Protein AF-A0A564Q7N0-F1 (afdb_monomer_lite)

Structure (mmCIF, N/CA/C/O backbone):
data_AF-A0A564Q7N0-F1
#
_entry.id   AF-A0A564Q7N0-F1
#
loop_
_atom_site.group_PDB
_atom_site.id
_atom_site.type_symbol
_atom_site.label_atom_id
_atom_site.label_alt_id
_atom_site.label_comp_id
_atom_site.label_asym_id
_atom_site.label_entity_id
_atom_site.label_seq_id
_atom_site.pdbx_PDB_ins_code
_atom_site.Cartn_x
_atom_site.Cartn_y
_atom_site.Cartn_z
_atom_site.occupancy
_atom_site.B_iso_or_equiv
_atom_site.auth_seq_id
_atom_site.auth_comp_id
_atom_site.auth_asym_id
_atom_site.auth_atom_id
_atom_site.pdbx_PDB_model_num
ATOM 1 N N . MET A 1 1 ? -62.537 -23.694 160.695 1.00 37.16 1 MET A N 1
ATOM 2 C CA . MET A 1 1 ? -63.587 -24.692 160.371 1.00 37.16 1 MET A CA 1
ATOM 3 C C . MET A 1 1 ? -64.882 -24.302 161.076 1.00 37.16 1 MET A C 1
ATOM 5 O O . MET A 1 1 ? -64.757 -23.763 162.168 1.00 37.16 1 MET A O 1
ATOM 9 N N . PRO A 1 2 ? -66.076 -24.671 160.573 1.00 49.66 2 PRO A N 1
ATOM 10 C CA . PRO A 1 2 ? -66.464 -24.809 159.160 1.00 49.66 2 PRO A CA 1
ATOM 11 C C . PRO A 1 2 ? -67.875 -24.197 158.871 1.00 49.66 2 PRO A C 1
ATOM 13 O O . PRO A 1 2 ? -68.420 -23.460 159.681 1.00 49.66 2 PRO A O 1
ATOM 16 N N . TRP A 1 3 ? -68.486 -24.566 157.734 1.00 42.50 3 TRP A N 1
ATOM 17 C CA . TRP A 1 3 ? -69.950 -24.626 157.490 1.00 42.50 3 TRP A CA 1
ATOM 18 C C . TRP A 1 3 ? -70.755 -23.428 156.921 1.00 42.50 3 TRP A C 1
ATOM 20 O O . TRP A 1 3 ? -71.913 -23.640 156.584 1.00 42.50 3 TRP A O 1
ATOM 30 N N . ILE A 1 4 ? -70.197 -22.240 156.642 1.00 36.97 4 ILE A N 1
ATOM 31 C CA . ILE A 1 4 ? -70.925 -21.210 155.833 1.00 36.97 4 ILE A CA 1
ATOM 32 C C . ILE A 1 4 ? -70.387 -21.074 154.385 1.00 36.97 4 ILE A C 1
ATOM 34 O O . ILE A 1 4 ? -70.948 -20.373 153.551 1.00 36.97 4 ILE A O 1
ATOM 38 N N . VAL A 1 5 ? -69.407 -21.898 153.996 1.00 42.66 5 VAL A N 1
ATOM 39 C CA . VAL A 1 5 ? -68.905 -22.017 152.603 1.00 42.66 5 VAL A CA 1
ATOM 40 C C . VAL A 1 5 ? -69.694 -23.079 151.805 1.00 42.66 5 VAL A C 1
ATOM 42 O O . VAL A 1 5 ? -69.131 -23.886 151.074 1.00 42.66 5 VAL A O 1
ATOM 45 N N . LYS A 1 6 ? -71.019 -23.153 152.007 1.00 42.88 6 LYS A N 1
ATOM 46 C CA . LYS A 1 6 ? -71.909 -24.114 151.315 1.00 42.88 6 LYS A CA 1
ATOM 47 C C . LYS A 1 6 ? -73.288 -23.553 150.923 1.00 42.88 6 LYS A C 1
ATOM 49 O O . LYS A 1 6 ? -74.203 -24.321 150.645 1.00 42.88 6 LYS A O 1
ATOM 54 N N . ARG A 1 7 ? -73.436 -22.219 150.874 1.00 37.56 7 ARG A N 1
ATOM 55 C CA . ARG A 1 7 ? -74.670 -21.526 150.433 1.00 37.56 7 ARG A CA 1
ATOM 56 C C . ARG A 1 7 ? -74.443 -20.463 149.338 1.00 37.56 7 ARG A C 1
ATOM 58 O O . ARG A 1 7 ? -75.334 -19.685 149.043 1.00 37.56 7 ARG A O 1
ATOM 65 N N . THR A 1 8 ? -73.269 -20.443 148.712 1.00 43.56 8 THR A N 1
ATOM 66 C CA . THR A 1 8 ? -72.880 -19.494 147.646 1.00 43.56 8 THR A CA 1
ATOM 67 C C . THR A 1 8 ? -72.688 -20.181 146.287 1.00 43.56 8 THR A C 1
ATOM 69 O O . THR A 1 8 ? -71.906 -19.727 145.461 1.00 43.56 8 THR A O 1
ATOM 72 N N . LEU A 1 9 ? -73.361 -21.318 146.067 1.00 44.38 9 LEU A N 1
ATOM 73 C CA . LEU A 1 9 ? -73.060 -22.230 144.955 1.00 44.38 9 LEU A CA 1
ATOM 74 C C . LEU A 1 9 ? -74.311 -22.962 144.418 1.00 44.38 9 LEU A C 1
ATOM 76 O O . LEU A 1 9 ? -74.267 -24.162 144.168 1.00 44.38 9 LEU A O 1
ATOM 80 N N . ARG A 1 10 ? -75.460 -22.265 144.314 1.00 42.12 10 ARG A N 1
ATOM 81 C CA . ARG A 1 10 ? -76.669 -22.827 143.666 1.00 42.12 10 ARG A CA 1
ATOM 82 C C . ARG A 1 10 ? -77.698 -21.838 143.088 1.00 42.12 10 ARG A C 1
ATOM 84 O O . ARG A 1 10 ? -78.857 -22.198 142.921 1.00 42.12 10 ARG A O 1
ATOM 91 N N . GLU A 1 11 ? -77.282 -20.614 142.761 1.00 39.53 11 GLU A N 1
ATOM 92 C CA . GLU A 1 11 ? -78.126 -19.610 142.071 1.00 39.53 11 GLU A CA 1
ATOM 93 C C . GLU A 1 11 ? -77.444 -19.014 140.818 1.00 39.53 11 GLU A C 1
ATOM 95 O O . GLU A 1 11 ? -77.875 -17.992 140.299 1.00 39.53 11 GLU A O 1
ATOM 100 N N . TRP A 1 12 ? -76.376 -19.651 140.311 1.00 37.88 12 TRP A N 1
ATOM 101 C CA . TRP A 1 12 ? -75.588 -19.164 139.160 1.00 37.88 12 TRP A CA 1
ATOM 102 C C . TRP A 1 12 ? -75.520 -20.124 137.956 1.00 37.88 12 TRP A C 1
ATOM 104 O O . TRP A 1 12 ? -75.060 -19.734 136.886 1.00 37.88 12 TRP A O 1
ATOM 114 N N . GLU A 1 13 ? -76.036 -21.349 138.080 1.00 39.03 13 GLU A N 1
ATOM 115 C CA . GLU A 1 13 ? -75.961 -22.388 137.035 1.00 39.03 13 GLU A CA 1
ATOM 116 C C . GLU A 1 13 ? -76.995 -22.218 135.898 1.00 39.03 13 GLU A C 1
ATOM 118 O O . GLU A 1 13 ? -77.063 -23.058 135.013 1.00 39.03 13 GLU A O 1
ATOM 123 N N . ASN A 1 14 ? -77.801 -21.145 135.889 1.00 43.97 14 ASN A N 1
ATOM 124 C CA . ASN A 1 14 ? -78.934 -20.985 134.955 1.00 43.97 14 ASN A CA 1
ATOM 125 C C . ASN A 1 14 ? -78.907 -19.683 134.119 1.00 43.97 14 ASN A C 1
ATOM 127 O O . ASN A 1 14 ? -79.913 -19.287 133.535 1.00 43.97 14 ASN A O 1
ATOM 131 N N . ILE A 1 15 ? -77.763 -18.982 134.084 1.00 42.00 15 ILE A N 1
ATOM 132 C CA . ILE A 1 15 ? -77.572 -17.733 133.310 1.00 42.00 15 ILE A CA 1
ATOM 133 C C . ILE A 1 15 ? -76.374 -17.815 132.337 1.00 42.00 15 ILE A C 1
ATOM 135 O O . ILE A 1 15 ? -76.299 -17.030 131.393 1.00 42.00 15 ILE A O 1
ATOM 139 N N . ILE A 1 16 ? -75.467 -18.786 132.503 1.00 42.41 16 ILE A N 1
ATOM 140 C CA . ILE A 1 16 ? -74.238 -18.890 131.694 1.00 42.41 16 ILE A CA 1
ATOM 141 C C . ILE A 1 16 ? -74.468 -19.603 130.347 1.00 42.41 16 ILE A C 1
ATOM 143 O O . ILE A 1 16 ? -73.987 -19.114 129.325 1.00 42.41 16 ILE A O 1
ATOM 147 N N . GLU A 1 17 ? -75.256 -20.685 130.290 1.00 43.44 17 GLU A N 1
ATOM 148 C CA . GLU A 1 17 ? -75.508 -21.399 129.021 1.00 43.44 17 GLU A CA 1
ATOM 149 C C . GLU A 1 17 ? -76.250 -20.533 127.989 1.00 43.44 17 GLU A C 1
ATOM 151 O O . GLU A 1 17 ? -75.927 -20.550 126.802 1.00 43.44 17 GLU A O 1
ATOM 156 N N . ARG A 1 18 ? -77.185 -19.682 128.435 1.00 39.81 18 ARG A N 1
ATOM 157 C CA . ARG A 1 18 ? -78.009 -18.848 127.542 1.00 39.81 18 ARG A CA 1
ATOM 158 C C . ARG A 1 18 ? -77.307 -17.584 127.018 1.00 39.81 18 ARG A C 1
ATOM 160 O O . ARG A 1 18 ? -77.958 -16.761 126.389 1.00 39.81 18 ARG A O 1
ATOM 167 N N . LYS A 1 19 ? -76.000 -17.406 127.265 1.00 41.38 19 LYS A N 1
ATOM 168 C CA . LYS A 1 19 ? -75.215 -16.267 126.739 1.00 41.38 19 LYS A CA 1
ATOM 169 C C . LYS A 1 19 ? -73.922 -16.620 125.999 1.00 41.38 19 LYS A C 1
ATOM 171 O O . LYS A 1 19 ? -73.294 -15.711 125.459 1.00 41.38 19 LYS A O 1
ATOM 176 N N . LYS A 1 20 ? -73.548 -17.904 125.899 1.00 39.16 20 LYS A N 1
ATOM 177 C CA . LYS A 1 20 ? -72.475 -18.346 124.983 1.00 39.16 20 LYS A CA 1
ATOM 178 C C . LYS A 1 20 ? -72.954 -18.621 123.550 1.00 39.16 20 LYS A C 1
ATOM 180 O O . LYS A 1 20 ? -72.150 -18.519 122.631 1.00 39.16 20 LYS A O 1
ATOM 185 N N . ALA A 1 21 ? -74.243 -18.900 123.340 1.00 38.94 21 ALA A N 1
ATOM 186 C CA . ALA A 1 21 ? -74.777 -19.247 122.018 1.00 38.94 21 ALA A CA 1
ATOM 187 C C . ALA A 1 21 ? -74.794 -18.073 121.012 1.00 38.94 21 ALA A C 1
ATOM 189 O O . ALA A 1 21 ? -74.410 -18.251 119.861 1.00 38.94 21 ALA A O 1
ATOM 190 N N . GLU A 1 22 ? -75.203 -16.871 121.432 1.00 39.16 22 GLU A N 1
ATOM 191 C CA . GLU A 1 22 ? -75.408 -15.740 120.505 1.00 39.16 22 GLU A CA 1
ATOM 192 C C . GLU A 1 22 ? -74.087 -15.091 120.052 1.00 39.16 22 GLU A C 1
ATOM 194 O O . GLU A 1 22 ? -73.931 -14.768 118.878 1.00 39.16 22 GLU A O 1
ATOM 199 N N . LYS A 1 23 ? -73.084 -14.979 120.938 1.00 40.12 23 LYS A N 1
ATOM 200 C CA . LYS A 1 23 ? -71.785 -14.366 120.591 1.00 40.12 23 LYS A CA 1
ATOM 201 C C . LYS A 1 23 ? -70.868 -15.229 119.717 1.00 40.12 23 LYS A C 1
ATOM 203 O O . LYS A 1 23 ? -69.949 -14.686 119.112 1.00 40.12 23 LYS A O 1
ATOM 208 N N . GLY A 1 24 ? -71.093 -16.542 119.646 1.00 40.03 24 GLY A N 1
ATOM 209 C CA . GLY A 1 24 ? -70.299 -17.429 118.789 1.00 40.03 24 GLY A CA 1
ATOM 210 C C . GLY A 1 24 ? -70.611 -17.251 117.300 1.00 40.03 24 GLY A C 1
ATOM 211 O O . GLY A 1 24 ? -69.699 -17.217 116.479 1.00 40.03 24 GLY A O 1
ATOM 212 N N . ALA A 1 25 ? -71.892 -17.091 116.953 1.00 38.62 25 ALA A N 1
ATOM 213 C CA . ALA A 1 25 ? -72.339 -16.987 115.563 1.00 38.62 25 ALA A CA 1
ATOM 214 C C . ALA A 1 25 ? -71.876 -15.688 114.879 1.00 38.62 25 ALA A C 1
ATOM 216 O O . ALA A 1 25 ? -71.503 -15.700 113.707 1.00 38.62 25 ALA A O 1
ATOM 217 N N . GLU A 1 26 ? -71.871 -14.579 115.619 1.00 38.53 26 GLU A N 1
ATOM 218 C CA . GLU A 1 26 ? -71.540 -13.249 115.098 1.00 38.53 26 GLU A CA 1
ATOM 219 C C . GLU A 1 26 ? -70.040 -13.133 114.763 1.00 38.53 26 GLU A C 1
ATOM 221 O O . GLU A 1 26 ? -69.679 -12.754 113.648 1.00 38.53 26 GLU A O 1
ATOM 226 N N . ALA A 1 27 ? -69.165 -13.595 115.666 1.00 35.25 27 ALA A N 1
ATOM 227 C CA . ALA A 1 27 ? -67.715 -13.611 115.452 1.00 35.25 27 ALA A CA 1
ATOM 228 C C . ALA A 1 27 ? -67.271 -14.599 114.354 1.00 35.25 27 ALA A C 1
ATOM 230 O O . ALA A 1 27 ? -66.349 -14.301 113.594 1.00 35.25 27 ALA A O 1
ATOM 231 N N . LEU A 1 28 ? -67.925 -15.764 114.229 1.00 37.25 28 LEU A N 1
ATOM 232 C CA . LEU A 1 28 ? -67.597 -16.726 113.168 1.00 37.25 28 LEU A CA 1
ATOM 233 C C . LEU A 1 28 ? -67.961 -16.176 111.778 1.00 37.25 28 LEU A C 1
ATOM 235 O O . LEU A 1 28 ? -67.218 -16.382 110.818 1.00 37.25 28 LEU A O 1
ATOM 239 N N . LYS A 1 29 ? -69.075 -15.435 111.682 1.00 39.44 29 LYS A N 1
ATOM 240 C CA . LYS A 1 29 ? -69.479 -14.730 110.461 1.00 39.44 29 LYS A CA 1
ATOM 241 C C . LYS A 1 29 ? -68.478 -13.627 110.103 1.00 39.44 29 LYS A C 1
ATOM 243 O O . LYS A 1 29 ? -68.009 -13.577 108.970 1.00 39.44 29 LYS A O 1
ATOM 248 N N . GLU A 1 30 ? -68.094 -12.797 111.072 1.00 37.88 30 GLU A N 1
ATOM 249 C CA . GLU A 1 30 ? -67.117 -11.715 110.884 1.00 37.88 30 GLU A CA 1
ATOM 250 C C . GLU A 1 30 ? -65.728 -12.239 110.455 1.00 37.88 30 GLU A C 1
ATOM 252 O O . GLU A 1 30 ? -65.057 -11.619 109.624 1.00 37.88 30 GLU A O 1
ATOM 257 N N . TYR A 1 31 ? -65.318 -13.414 110.946 1.00 39.97 31 TYR A N 1
ATOM 258 C CA . TYR A 1 31 ? -64.087 -14.096 110.529 1.00 39.97 31 TYR A CA 1
ATOM 259 C C . TYR A 1 31 ? -64.174 -14.663 109.100 1.00 39.97 31 TYR A C 1
ATOM 261 O O . TYR A 1 31 ? -63.289 -14.400 108.282 1.00 39.97 31 TYR A O 1
ATOM 269 N N . ALA A 1 32 ? -65.257 -15.375 108.762 1.00 40.66 32 ALA A N 1
ATOM 270 C CA . ALA A 1 32 ? -65.470 -15.926 107.420 1.00 40.66 32 ALA A CA 1
ATOM 271 C C . ALA A 1 32 ? -65.580 -14.825 106.346 1.00 40.66 32 ALA A C 1
ATOM 273 O O . ALA A 1 32 ? -64.974 -14.930 105.277 1.00 40.66 32 ALA A O 1
ATOM 274 N N . GLU A 1 33 ? -66.279 -13.727 106.653 1.00 48.81 33 GLU A N 1
ATOM 275 C CA . GLU A 1 33 ? -66.329 -12.549 105.786 1.00 48.81 33 GLU A CA 1
ATOM 276 C C . GLU A 1 33 ? -64.933 -11.934 105.578 1.00 48.81 33 GLU A C 1
ATOM 278 O O . GLU A 1 33 ? -64.603 -11.548 104.457 1.00 48.81 33 GLU A O 1
ATOM 283 N N . ASN A 1 34 ? -64.089 -11.853 106.617 1.00 48.84 34 ASN A N 1
ATOM 284 C CA . ASN A 1 34 ? -62.727 -11.318 106.488 1.00 48.84 34 ASN A CA 1
ATOM 285 C C . ASN A 1 34 ? -61.812 -12.198 105.622 1.00 48.84 34 ASN A C 1
ATOM 287 O O . ASN A 1 34 ? -61.042 -11.649 104.831 1.00 48.84 34 ASN A O 1
ATOM 291 N N . LEU A 1 35 ? -61.906 -13.528 105.737 1.00 48.47 35 LEU A N 1
ATOM 292 C CA . LEU A 1 35 ? -61.133 -14.467 104.914 1.00 48.47 35 LEU A CA 1
ATOM 293 C C . LEU A 1 35 ? -61.423 -14.280 103.419 1.00 48.47 35 LEU A C 1
ATOM 295 O O . LEU A 1 35 ? -60.493 -14.105 102.632 1.00 48.47 35 LEU A O 1
ATOM 299 N N . ILE A 1 36 ? -62.703 -14.228 103.030 1.00 54.88 36 ILE A N 1
ATOM 300 C CA . ILE A 1 36 ? -63.090 -14.012 101.626 1.00 54.88 36 ILE A CA 1
ATOM 301 C C . ILE A 1 36 ? -62.667 -12.610 101.163 1.00 54.88 36 ILE A C 1
ATOM 303 O O . ILE A 1 36 ? -62.010 -12.482 100.128 1.00 54.88 36 ILE A O 1
ATOM 307 N N . LYS A 1 37 ? -62.966 -11.561 101.950 1.00 55.75 37 LYS A N 1
ATOM 308 C CA . LYS A 1 37 ? -62.652 -10.156 101.615 1.00 55.75 37 LYS A CA 1
ATOM 309 C C . LYS A 1 37 ? -61.156 -9.897 101.391 1.00 55.75 37 LYS A C 1
ATOM 311 O O . LYS A 1 37 ? -60.829 -8.991 100.625 1.00 55.75 37 LYS A O 1
ATOM 316 N N . ARG A 1 38 ? -60.259 -10.659 102.034 1.00 53.00 38 ARG A N 1
ATOM 317 C CA . ARG A 1 38 ? -58.795 -10.457 101.995 1.00 53.00 38 ARG A CA 1
ATOM 318 C C . ARG A 1 38 ? -58.004 -11.470 101.158 1.00 53.00 38 ARG A C 1
ATOM 320 O O . ARG A 1 38 ? -56.784 -11.331 101.091 1.00 53.00 38 ARG A O 1
ATOM 327 N N . ALA A 1 39 ? -58.645 -12.457 100.530 1.00 62.03 39 ALA A N 1
ATOM 328 C CA . ALA A 1 39 ? -57.939 -13.427 99.688 1.00 62.03 39 ALA A CA 1
ATOM 329 C C . ALA A 1 39 ? -57.162 -12.723 98.544 1.00 62.03 39 ALA A C 1
ATOM 331 O O . ALA A 1 39 ? -57.691 -11.775 97.958 1.00 62.03 39 ALA A O 1
ATOM 332 N N . PRO A 1 40 ? -55.926 -13.153 98.210 1.00 56.81 40 PRO A N 1
ATOM 333 C CA . PRO A 1 40 ? -55.110 -12.501 97.180 1.00 56.81 40 PRO A CA 1
ATOM 334 C C . PRO A 1 40 ? -55.604 -12.796 95.758 1.00 56.81 40 PRO A C 1
ATOM 336 O O . PRO A 1 40 ? -55.409 -11.977 94.864 1.00 56.81 40 PRO A O 1
ATOM 339 N N . THR A 1 41 ? -56.264 -13.937 95.551 1.00 65.56 41 THR A N 1
ATOM 340 C CA . THR A 1 41 ? -56.962 -14.266 94.305 1.00 65.56 41 THR A CA 1
ATOM 341 C C . THR A 1 41 ? -58.226 -13.408 94.177 1.00 65.56 41 THR A C 1
ATOM 343 O O . THR A 1 41 ? -58.984 -13.311 95.147 1.00 65.56 41 THR A O 1
ATOM 346 N N . PRO A 1 42 ? -58.506 -12.817 93.005 1.00 77.88 42 PRO A N 1
ATOM 347 C CA . PRO A 1 42 ? -59.799 -12.219 92.681 1.00 77.88 42 PRO A CA 1
ATOM 348 C C . PRO A 1 42 ? -60.959 -13.208 92.862 1.00 77.88 42 PRO A C 1
ATOM 350 O O . PRO A 1 42 ? -60.999 -14.241 92.195 1.00 77.88 42 PRO A O 1
ATOM 353 N N . ILE A 1 43 ? -61.906 -12.889 93.752 1.00 78.44 43 ILE A N 1
ATOM 354 C CA . ILE A 1 43 ? -63.107 -13.694 94.037 1.00 78.44 43 ILE A CA 1
ATOM 355 C C . ILE A 1 43 ? -64.366 -12.833 93.886 1.00 78.44 43 ILE A C 1
ATOM 357 O O . ILE A 1 43 ? -64.444 -11.705 94.376 1.00 78.44 43 ILE A O 1
ATOM 361 N N . THR A 1 44 ? -65.380 -13.405 93.244 1.00 77.50 44 THR A N 1
ATOM 362 C CA . THR A 1 44 ? -66.754 -12.906 93.136 1.00 77.50 44 THR A CA 1
ATOM 363 C C . THR A 1 44 ? -67.724 -13.992 93.617 1.00 77.50 44 THR A C 1
ATOM 365 O O . THR A 1 44 ? -67.520 -15.172 93.339 1.00 77.50 44 THR A O 1
ATOM 368 N N . LEU A 1 45 ? -68.802 -13.596 94.292 1.00 74.38 45 LEU A N 1
ATOM 369 C CA . LEU A 1 45 ? -70.003 -14.407 94.497 1.00 74.38 45 LEU A CA 1
ATOM 370 C C . LEU A 1 45 ? -71.099 -13.943 93.527 1.00 74.38 45 LEU A C 1
ATOM 372 O O . LEU A 1 45 ? -71.287 -12.745 93.309 1.00 74.38 45 LEU A O 1
ATOM 376 N N . LEU A 1 46 ? -71.801 -14.904 92.934 1.00 78.00 46 LEU A N 1
ATOM 377 C CA . LEU A 1 46 ? -72.906 -14.729 91.994 1.00 78.00 46 LEU A CA 1
ATOM 378 C C . LEU A 1 46 ? -74.111 -15.559 92.467 1.00 78.00 46 LEU A C 1
ATOM 380 O O . LEU A 1 46 ? -73.913 -16.635 93.031 1.00 78.00 46 LEU A O 1
ATOM 384 N N . THR A 1 47 ? -75.340 -15.145 92.162 1.00 77.88 47 THR A N 1
ATOM 385 C CA . THR A 1 47 ? -76.518 -16.031 92.260 1.00 77.88 47 THR A CA 1
ATOM 386 C C . THR A 1 47 ? -76.420 -17.195 91.245 1.00 77.88 47 THR A C 1
ATOM 388 O O . THR A 1 47 ? -75.561 -17.157 90.352 1.00 77.88 47 THR A O 1
ATOM 391 N N . PRO A 1 48 ? -77.288 -18.229 91.308 1.00 72.38 48 PRO A N 1
ATOM 392 C CA . PRO A 1 48 ? -77.329 -19.302 90.302 1.00 72.38 48 PRO A CA 1
ATOM 393 C C . PRO A 1 48 ? -77.547 -18.808 88.857 1.00 72.38 48 PRO A C 1
ATOM 395 O O . PRO A 1 48 ? -77.147 -19.477 87.908 1.00 72.38 48 PRO A O 1
ATOM 398 N N . GLU A 1 49 ? -78.139 -17.627 88.684 1.00 71.12 49 GLU A N 1
ATOM 399 C CA . GLU A 1 49 ? -78.416 -16.969 87.402 1.00 71.12 49 GLU A CA 1
ATOM 400 C C . GLU A 1 49 ? -77.246 -16.080 86.918 1.00 71.12 49 GLU A C 1
ATOM 402 O O . GLU A 1 49 ? -77.333 -15.472 85.852 1.00 71.12 49 GLU A O 1
ATOM 407 N N . GLY A 1 50 ? -76.141 -16.006 87.675 1.00 70.38 50 GLY A N 1
ATOM 408 C CA . GLY A 1 50 ? -74.918 -15.275 87.306 1.00 70.38 50 GLY A CA 1
ATOM 409 C C . GLY A 1 50 ? -74.837 -13.831 87.799 1.00 70.38 50 GLY A C 1
ATOM 410 O O . GLY A 1 50 ? -74.058 -13.040 87.270 1.00 70.38 50 GLY A O 1
ATOM 411 N N . LEU A 1 51 ? -75.622 -13.469 88.813 1.00 77.25 51 LEU A N 1
ATOM 412 C CA . LEU A 1 51 ? -75.843 -12.080 89.215 1.00 77.25 51 LEU A CA 1
ATOM 413 C C . LEU A 1 51 ? -74.963 -11.734 90.428 1.00 77.25 51 LEU A C 1
ATOM 415 O O . LEU A 1 51 ? -75.088 -12.373 91.468 1.00 77.25 51 LEU A O 1
ATOM 419 N N . ARG A 1 52 ? -74.047 -10.755 90.327 1.00 80.50 52 ARG A N 1
ATOM 420 C CA . ARG A 1 52 ? -73.030 -10.504 91.374 1.00 80.50 52 ARG A CA 1
ATOM 421 C C . ARG A 1 52 ? -73.639 -10.090 92.718 1.00 80.50 52 ARG A C 1
ATOM 423 O O . ARG A 1 52 ? -74.155 -8.982 92.864 1.00 80.50 52 ARG A O 1
ATOM 430 N N . THR A 1 53 ? -73.499 -10.950 93.725 1.00 72.75 53 THR A N 1
ATOM 431 C CA . THR A 1 53 ? -73.928 -10.715 95.112 1.00 72.75 53 THR A CA 1
ATOM 432 C C . THR A 1 53 ? -72.822 -10.058 95.942 1.00 72.75 53 THR A C 1
ATOM 434 O O . THR A 1 53 ? -73.079 -9.055 96.603 1.00 72.75 53 THR A O 1
ATOM 437 N N . ASP A 1 54 ? -71.580 -10.544 95.844 1.00 74.88 54 ASP A N 1
ATOM 438 C CA . ASP A 1 54 ? -70.420 -10.030 96.593 1.00 74.88 54 ASP A CA 1
ATOM 439 C C . ASP A 1 54 ? -69.111 -10.150 95.774 1.00 74.88 54 ASP A C 1
ATOM 441 O O . ASP A 1 54 ? -69.064 -10.834 94.750 1.00 74.88 54 ASP A O 1
ATOM 445 N N . CYS A 1 55 ? -68.031 -9.495 96.202 1.00 77.62 55 CYS A N 1
ATOM 446 C CA . CYS A 1 55 ? -66.679 -9.661 95.662 1.00 77.62 55 CYS A CA 1
ATOM 447 C C . CYS A 1 55 ? -65.610 -9.158 96.649 1.00 77.62 55 CYS A C 1
ATOM 449 O O . CYS A 1 55 ? -65.896 -8.348 97.533 1.00 77.62 55 CYS A O 1
ATOM 451 N N . ASN A 1 56 ? -64.370 -9.632 96.495 1.00 75.94 56 ASN A N 1
ATOM 452 C CA . ASN A 1 56 ? -63.259 -9.297 97.390 1.00 75.94 56 ASN A CA 1
ATOM 453 C C . ASN A 1 56 ? -62.340 -8.172 96.872 1.00 75.94 56 ASN A C 1
ATOM 455 O O . ASN A 1 56 ? -62.389 -7.788 95.703 1.00 75.94 56 ASN A O 1
ATOM 459 N N . LEU A 1 57 ? -61.430 -7.708 97.740 1.00 74.06 57 LEU A N 1
ATOM 460 C CA . LEU A 1 57 ? -60.472 -6.634 97.437 1.00 74.06 57 LEU A CA 1
ATOM 461 C C . LEU A 1 57 ? -59.535 -6.949 96.259 1.00 74.06 57 LEU A C 1
ATOM 463 O O . LEU A 1 57 ? -59.016 -6.032 95.625 1.00 74.06 57 LEU A O 1
ATOM 467 N N . ALA A 1 58 ? -59.286 -8.225 95.958 1.00 74.19 58 ALA A N 1
ATOM 468 C CA . ALA A 1 58 ? -58.506 -8.616 94.789 1.00 74.19 58 ALA A CA 1
ATOM 469 C C . ALA A 1 58 ? -59.312 -8.468 93.484 1.00 74.19 58 ALA A C 1
ATOM 471 O O . ALA A 1 58 ? -58.761 -8.017 92.483 1.00 74.19 58 ALA A O 1
ATOM 472 N N . MET A 1 59 ? -60.620 -8.744 93.504 1.00 80.06 59 MET A N 1
ATOM 473 C CA . MET A 1 59 ? -61.520 -8.469 92.379 1.00 80.06 59 MET A CA 1
ATOM 474 C C . MET A 1 59 ? -61.698 -6.962 92.144 1.00 80.06 59 MET A C 1
ATOM 476 O O . MET A 1 59 ? -61.669 -6.520 90.997 1.00 80.06 59 MET A O 1
ATOM 480 N N . GLU A 1 60 ? -61.808 -6.166 93.214 1.00 78.12 60 GLU A N 1
ATOM 481 C CA . GLU A 1 60 ? -61.844 -4.694 93.132 1.00 78.12 60 GLU A CA 1
ATOM 482 C C . GLU A 1 60 ? -60.578 -4.123 92.471 1.00 78.12 60 GLU A C 1
ATOM 484 O O . GLU A 1 60 ? -60.663 -3.199 91.665 1.00 78.12 60 GLU A O 1
ATOM 489 N N . ARG A 1 61 ? -59.402 -4.714 92.731 1.00 79.44 61 ARG A N 1
ATOM 490 C CA . ARG A 1 61 ? -58.137 -4.344 92.064 1.00 79.44 61 ARG A CA 1
ATOM 491 C C . ARG A 1 61 ? -58.084 -4.790 90.604 1.00 79.44 61 ARG A C 1
ATOM 493 O O . ARG A 1 61 ? -57.706 -3.990 89.753 1.00 79.44 61 ARG A O 1
ATOM 500 N N . LEU A 1 62 ? -58.467 -6.037 90.319 1.00 82.00 62 LEU A N 1
ATOM 501 C CA . LEU A 1 62 ? -58.455 -6.619 88.971 1.00 82.00 62 LEU A CA 1
ATOM 502 C C . LEU A 1 62 ? -59.354 -5.824 88.012 1.00 82.00 62 LEU A C 1
ATOM 504 O O . LEU A 1 62 ? -58.921 -5.414 86.940 1.00 82.00 62 LEU A O 1
ATOM 508 N N . ALA A 1 63 ? -60.595 -5.563 88.428 1.00 78.56 63 ALA A N 1
ATOM 509 C CA . ALA A 1 63 ? -61.581 -4.827 87.642 1.00 78.56 63 ALA A CA 1
ATOM 510 C C . ALA A 1 63 ? -61.550 -3.301 87.885 1.00 78.56 63 ALA A C 1
ATOM 512 O O . ALA A 1 63 ? -62.251 -2.555 87.200 1.00 78.56 63 ALA A O 1
ATOM 513 N N . GLY A 1 64 ? -60.715 -2.806 88.807 1.00 76.12 64 GLY A N 1
ATOM 514 C CA . GLY A 1 64 ? -60.468 -1.376 89.059 1.00 76.12 64 GLY A CA 1
ATOM 515 C C . GLY A 1 64 ? -61.688 -0.572 89.524 1.00 76.12 64 GLY A C 1
ATOM 516 O O . GLY A 1 64 ? -61.681 0.655 89.444 1.00 76.12 64 GLY A O 1
ATOM 517 N N . ARG A 1 65 ? -62.750 -1.257 89.953 1.00 82.19 65 ARG A N 1
ATOM 518 C CA . ARG A 1 65 ? -64.044 -0.703 90.372 1.00 82.19 65 ARG A CA 1
ATOM 519 C C . ARG A 1 65 ? -64.277 -1.045 91.833 1.00 82.19 65 ARG A C 1
ATOM 521 O O . ARG A 1 65 ? -63.899 -2.130 92.274 1.00 82.19 65 ARG A O 1
ATOM 528 N N . GLU A 1 66 ? -64.937 -0.154 92.560 1.00 79.56 66 GLU A N 1
ATOM 529 C CA . GLU A 1 66 ? -65.326 -0.446 93.940 1.00 79.56 66 GLU A CA 1
ATOM 530 C C . GLU A 1 66 ? -66.429 -1.512 93.963 1.00 79.56 66 GLU A C 1
ATOM 532 O O . GLU A 1 66 ? -67.236 -1.620 93.035 1.00 79.56 66 GLU A O 1
ATOM 537 N N . LYS A 1 67 ? -66.496 -2.298 95.040 1.00 77.19 67 LYS A N 1
ATOM 538 C CA . LYS A 1 67 ? -67.435 -3.418 95.194 1.00 77.19 67 LYS A CA 1
ATOM 539 C C . LYS A 1 67 ? -68.887 -3.065 94.858 1.00 77.19 67 LYS A C 1
ATOM 541 O O . LYS A 1 67 ? -69.571 -3.885 94.254 1.00 77.19 67 LYS A O 1
ATOM 546 N N . HIS A 1 68 ? -69.358 -1.868 95.212 1.00 74.94 68 HIS A N 1
ATOM 547 C CA . HIS A 1 68 ? -70.715 -1.409 94.888 1.00 74.94 68 HIS A CA 1
ATOM 548 C C . HIS A 1 68 ? -70.938 -1.281 93.371 1.00 74.94 68 HIS A C 1
ATOM 550 O O . HIS A 1 68 ? -71.966 -1.721 92.861 1.00 74.94 68 HIS A O 1
ATOM 556 N N . GLU A 1 69 ? -69.955 -0.750 92.643 1.00 77.19 69 GLU A N 1
ATOM 557 C CA . GLU A 1 69 ? -69.998 -0.610 91.185 1.00 77.19 69 GLU A CA 1
ATOM 558 C C . GLU A 1 69 ? -69.880 -1.973 90.492 1.00 77.19 69 GLU A C 1
ATOM 560 O O . GLU A 1 69 ? -70.525 -2.206 89.474 1.00 77.19 69 GLU A O 1
ATOM 565 N N . LEU A 1 70 ? -69.079 -2.895 91.043 1.00 76.31 70 LEU A N 1
ATOM 566 C CA . LEU A 1 70 ? -69.004 -4.282 90.570 1.00 76.31 70 LEU A CA 1
ATOM 567 C C . LEU A 1 70 ? -70.330 -5.022 90.759 1.00 76.31 70 LEU A C 1
ATOM 569 O O . LEU A 1 70 ? -70.715 -5.819 89.904 1.00 76.31 70 LEU A O 1
ATOM 573 N N . ILE A 1 71 ? -71.009 -4.779 91.876 1.00 76.75 71 ILE A N 1
ATOM 574 C CA . ILE A 1 71 ? -72.305 -5.366 92.227 1.00 76.75 71 ILE A CA 1
ATOM 575 C C . ILE A 1 71 ? -73.400 -4.988 91.215 1.00 76.75 71 ILE A C 1
ATOM 577 O O . ILE A 1 71 ? -74.216 -5.837 90.861 1.00 76.75 71 ILE A O 1
ATOM 581 N N . GLU A 1 72 ? -73.377 -3.758 90.700 1.00 67.88 72 GLU A N 1
ATOM 582 C CA . GLU A 1 72 ? -74.293 -3.295 89.647 1.00 67.88 72 GLU A CA 1
ATOM 583 C C . GLU A 1 72 ? -73.813 -3.695 88.237 1.00 67.88 72 GLU A C 1
ATOM 585 O O . GLU A 1 72 ? -74.606 -4.091 87.379 1.00 67.88 72 GLU A O 1
ATOM 590 N N . ALA A 1 73 ? -72.500 -3.653 87.983 1.00 64.50 73 ALA A N 1
ATOM 591 C CA . ALA A 1 73 ? -71.889 -4.018 86.705 1.00 64.50 73 ALA A CA 1
ATOM 592 C C . ALA A 1 73 ? -71.675 -5.540 86.573 1.00 64.50 73 ALA A C 1
ATOM 594 O O . ALA A 1 73 ? -70.550 -6.042 86.550 1.00 64.50 73 ALA A O 1
ATOM 595 N N . ILE A 1 74 ? -72.775 -6.288 86.450 1.00 63.69 74 ILE A N 1
ATOM 596 C CA . ILE A 1 74 ? -72.755 -7.752 86.279 1.00 63.69 74 ILE A CA 1
ATOM 597 C C . ILE A 1 74 ? -72.072 -8.132 84.952 1.00 63.69 74 ILE A C 1
ATOM 599 O O . ILE A 1 74 ? -71.028 -8.780 84.957 1.00 63.69 74 ILE A O 1
ATOM 603 N N . GLU A 1 75 ? -72.615 -7.664 83.823 1.00 63.84 75 GLU A N 1
ATOM 604 C CA . GLU A 1 75 ? -72.015 -7.828 82.485 1.00 63.84 75 GLU A CA 1
ATOM 605 C C . GLU A 1 75 ? -70.992 -6.731 82.157 1.00 63.84 75 GLU A C 1
ATOM 607 O O . GLU A 1 75 ? -70.073 -6.948 81.374 1.00 63.84 75 GLU A O 1
ATOM 612 N N . GLY A 1 76 ? -71.142 -5.544 82.757 1.00 67.50 76 GLY A N 1
ATOM 613 C CA . GLY A 1 76 ? -70.376 -4.331 82.431 1.00 67.50 76 GLY A CA 1
ATOM 614 C C . GLY A 1 76 ? -68.905 -4.330 82.867 1.00 67.50 76 GLY A C 1
ATOM 615 O O . GLY A 1 76 ? -68.265 -3.281 82.810 1.00 67.50 76 GLY A O 1
ATOM 616 N N . ILE A 1 77 ? -68.390 -5.474 83.326 1.00 78.62 77 ILE A N 1
ATOM 617 C CA . ILE A 1 77 ? -66.969 -5.702 83.620 1.00 78.62 77 ILE A CA 1
ATOM 618 C C . ILE A 1 77 ? -66.316 -6.713 82.677 1.00 78.62 77 ILE A C 1
ATOM 620 O O . ILE A 1 77 ? -65.125 -6.956 82.816 1.00 78.62 77 ILE A O 1
ATOM 624 N N . TYR A 1 78 ? -67.064 -7.321 81.757 1.00 83.81 78 TYR A N 1
ATOM 625 C CA . TYR A 1 78 ? -66.525 -8.228 80.747 1.00 83.81 78 TYR A CA 1
ATOM 626 C C . TYR A 1 78 ? -66.539 -7.530 79.389 1.00 83.81 78 TYR A C 1
ATOM 628 O O . TYR A 1 78 ? -67.460 -6.766 79.083 1.00 83.81 78 TYR A O 1
ATOM 636 N N . ALA A 1 79 ? -65.518 -7.783 78.577 1.00 80.38 79 ALA A N 1
ATOM 637 C CA . ALA A 1 79 ? -65.504 -7.329 77.193 1.00 80.38 79 ALA A CA 1
ATOM 638 C C . ALA A 1 79 ? -66.614 -8.028 76.392 1.00 80.38 79 ALA A C 1
ATOM 640 O O . ALA A 1 79 ? -67.060 -9.109 76.776 1.00 80.38 79 ALA A O 1
ATOM 641 N N . GLU A 1 80 ? -67.083 -7.412 75.303 1.00 78.62 80 GLU A N 1
ATOM 642 C CA . GLU A 1 80 ? -68.290 -7.855 74.587 1.00 78.62 80 GLU A CA 1
ATOM 643 C C . GLU A 1 80 ? -68.211 -9.329 74.166 1.00 78.62 80 GLU A C 1
ATOM 645 O O . GLU A 1 80 ? -69.119 -10.102 74.464 1.00 78.62 80 GLU A O 1
ATOM 650 N N . GLU A 1 81 ? -67.075 -9.745 73.600 1.00 76.56 81 GLU A N 1
ATOM 651 C CA . GLU A 1 81 ? -66.816 -11.126 73.182 1.00 76.56 81 GLU A CA 1
ATOM 652 C C . GLU A 1 81 ? -66.759 -12.123 74.353 1.00 76.56 81 GLU A C 1
ATOM 654 O O . GLU A 1 81 ? -66.974 -13.316 74.173 1.00 76.56 81 GLU A O 1
ATOM 659 N N . SER A 1 82 ? -66.506 -11.635 75.569 1.00 80.12 82 SER A N 1
ATOM 660 C CA . SER A 1 82 ? -66.429 -12.440 76.792 1.00 80.12 82 SER A CA 1
ATOM 661 C C . SER A 1 82 ? -67.738 -12.472 77.589 1.00 80.12 82 SER A C 1
ATOM 663 O O . SER A 1 82 ? -67.856 -13.266 78.519 1.00 80.12 82 SER A O 1
ATOM 665 N N . LYS A 1 83 ? -68.745 -11.644 77.277 1.00 79.50 83 LYS A N 1
ATOM 666 C CA . LYS A 1 83 ? -70.004 -11.603 78.053 1.00 79.50 83 LYS A CA 1
ATOM 667 C C . LYS A 1 83 ? -70.834 -12.876 77.923 1.00 79.50 83 LYS A C 1
ATOM 669 O O . LYS A 1 83 ? -71.459 -13.293 78.898 1.00 79.50 83 LYS A O 1
ATOM 674 N N . GLU A 1 84 ? -70.871 -13.482 76.739 1.00 78.81 84 GLU A N 1
ATOM 675 C CA . GLU A 1 84 ? -71.617 -14.725 76.521 1.00 78.81 84 GLU A CA 1
ATOM 676 C C . GLU A 1 84 ? -70.904 -15.918 77.176 1.00 78.81 84 GLU A C 1
ATOM 678 O O . GLU A 1 84 ? -71.539 -16.709 77.876 1.00 78.81 84 GLU A O 1
ATOM 683 N N . ASP A 1 85 ? -69.573 -15.968 77.094 1.00 78.88 85 ASP A N 1
ATOM 684 C CA . ASP A 1 85 ? -68.745 -16.950 77.801 1.00 78.88 85 ASP A CA 1
ATOM 685 C C . ASP A 1 85 ? -68.844 -16.799 79.330 1.00 78.88 85 ASP A C 1
ATOM 687 O O . ASP A 1 85 ? -68.980 -17.801 80.037 1.00 78.88 85 ASP A O 1
ATOM 691 N N . ALA A 1 86 ? -68.906 -15.566 79.850 1.00 77.31 86 ALA A N 1
ATOM 692 C CA . ALA A 1 86 ? -69.119 -15.281 81.272 1.00 77.31 86 ALA A CA 1
ATOM 693 C C . ALA A 1 86 ? -70.497 -15.749 81.779 1.00 77.31 86 ALA A C 1
ATOM 695 O O . ALA A 1 86 ? -70.634 -16.118 82.946 1.00 77.31 86 ALA A O 1
ATOM 696 N N . LYS A 1 87 ? -71.515 -15.791 80.910 1.00 78.69 87 LYS A N 1
ATOM 697 C CA . LYS A 1 87 ? -72.818 -16.415 81.205 1.00 78.69 87 LYS A CA 1
ATOM 698 C C . LYS A 1 87 ? -72.736 -17.942 81.095 1.00 78.69 87 LYS A C 1
ATOM 700 O O . LYS A 1 87 ? -73.262 -18.653 81.956 1.00 78.69 87 LYS A O 1
ATOM 705 N N . ARG A 1 88 ? -72.047 -18.460 80.069 1.00 80.62 88 ARG A N 1
ATOM 706 C CA . ARG A 1 88 ? -71.889 -19.901 79.819 1.00 80.62 88 ARG A CA 1
ATOM 707 C C . ARG A 1 88 ? -71.161 -20.606 80.964 1.00 80.62 88 ARG A C 1
ATOM 709 O O . ARG A 1 88 ? -71.677 -21.604 81.458 1.00 80.62 88 ARG A O 1
ATOM 716 N N . ILE A 1 89 ? -70.033 -20.074 81.443 1.00 78.12 89 ILE A N 1
ATOM 717 C CA . ILE A 1 89 ? -69.252 -20.668 82.544 1.00 78.12 89 ILE A CA 1
ATOM 718 C C . ILE A 1 89 ? -70.067 -20.798 83.843 1.00 78.12 89 ILE A C 1
ATOM 720 O O . ILE A 1 89 ? -69.954 -21.808 84.537 1.00 78.12 89 ILE A O 1
ATOM 724 N N . VAL A 1 90 ? -70.941 -19.833 84.157 1.00 75.00 90 VAL A N 1
ATOM 725 C CA . VAL A 1 90 ? -71.835 -19.920 85.325 1.00 75.00 90 VAL A CA 1
ATOM 726 C C . VAL A 1 90 ? -72.856 -21.033 85.139 1.00 75.00 90 VAL A C 1
ATOM 728 O O . VAL A 1 90 ? -72.982 -21.897 86.007 1.00 75.00 90 VAL A O 1
ATOM 731 N N . LYS A 1 91 ? -73.552 -21.052 83.997 1.00 79.06 91 LYS A N 1
ATOM 732 C CA . LYS A 1 91 ? -74.552 -22.082 83.697 1.00 79.06 91 LYS A CA 1
ATOM 733 C C . LYS A 1 91 ? -73.936 -23.485 83.706 1.00 79.06 91 LYS A C 1
ATOM 735 O O . LYS A 1 91 ? -74.481 -24.392 84.332 1.00 79.06 91 LYS A O 1
ATOM 740 N N . GLU A 1 92 ? -72.773 -23.656 83.081 1.00 75.62 92 GLU A N 1
ATOM 741 C CA . GLU A 1 92 ? -72.048 -24.926 83.091 1.00 75.62 92 GLU A CA 1
ATOM 742 C C . GLU A 1 92 ? -71.597 -25.326 84.501 1.00 75.62 92 GLU A C 1
ATOM 744 O O . GLU A 1 92 ? -71.687 -26.503 84.842 1.00 75.62 92 GLU A O 1
ATOM 749 N N . ALA A 1 93 ? -71.196 -24.386 85.364 1.00 70.38 93 ALA A N 1
ATOM 750 C CA . ALA A 1 93 ? -70.905 -24.693 86.764 1.00 70.38 93 ALA A CA 1
ATOM 751 C C . ALA A 1 93 ? -72.167 -25.110 87.551 1.00 70.38 93 ALA A C 1
ATOM 753 O O . ALA A 1 93 ? -72.097 -26.025 88.372 1.00 70.38 93 ALA A O 1
ATOM 754 N N . VAL A 1 94 ? -73.332 -24.506 87.290 1.00 73.12 94 VAL A N 1
ATOM 755 C CA . VAL A 1 94 ? -74.622 -24.895 87.903 1.00 73.12 94 VAL A CA 1
ATOM 756 C C . VAL A 1 94 ? -75.034 -26.316 87.509 1.00 73.12 94 VAL A C 1
ATOM 758 O O . VAL A 1 94 ? -75.468 -27.090 88.372 1.00 73.12 94 VAL A O 1
ATOM 761 N N . GLU A 1 95 ? -74.839 -26.681 86.241 1.00 72.31 95 GLU A N 1
ATOM 762 C CA . GLU A 1 95 ? -75.131 -28.016 85.706 1.00 72.31 95 GLU A CA 1
ATOM 763 C C . GLU A 1 95 ? -74.101 -29.076 86.148 1.00 72.31 95 GLU A C 1
ATOM 765 O O . GLU A 1 95 ? -74.485 -30.157 86.595 1.00 72.31 95 GLU A O 1
ATOM 770 N N . LYS A 1 96 ? -72.796 -28.777 86.058 1.00 70.38 96 LYS A N 1
ATOM 771 C CA . LYS A 1 96 ? -71.690 -29.747 86.220 1.00 70.38 96 LYS A CA 1
ATOM 772 C C . LYS A 1 96 ? -71.030 -29.741 87.607 1.00 70.38 96 LYS A C 1
ATOM 774 O O . LYS A 1 96 ? -70.318 -30.682 87.945 1.00 70.38 96 LYS A O 1
ATOM 779 N N . GLY A 1 97 ? -71.252 -28.703 88.414 1.00 58.50 97 GLY A N 1
ATOM 780 C CA . GLY A 1 97 ? -70.603 -28.460 89.712 1.00 58.50 97 GLY A CA 1
ATOM 781 C C . GLY A 1 97 ? -69.492 -27.402 89.653 1.00 58.50 97 GLY A C 1
ATOM 782 O O . GLY A 1 97 ? -69.374 -26.573 90.561 1.00 58.50 97 GLY A O 1
ATOM 783 N N . SER A 1 98 ? -68.716 -27.394 88.569 1.00 66.44 98 SER A N 1
ATOM 784 C CA . SER A 1 98 ? -67.685 -26.398 88.267 1.00 66.44 98 SER A CA 1
ATOM 785 C C . SER A 1 98 ? -67.417 -26.311 86.759 1.00 66.44 98 SE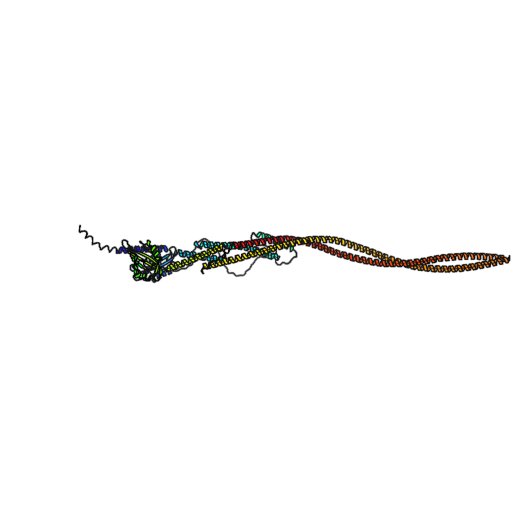R A C 1
ATOM 787 O O . SER A 1 98 ? -67.706 -27.250 86.018 1.00 66.44 98 SER A O 1
ATOM 789 N N . ALA A 1 99 ? -66.873 -25.179 86.312 1.00 71.56 99 ALA A N 1
ATOM 790 C CA . ALA A 1 99 ? -66.445 -24.939 84.932 1.00 71.56 99 ALA A CA 1
ATOM 791 C C . ALA A 1 99 ? -65.305 -23.904 84.884 1.00 71.56 99 ALA A C 1
ATOM 793 O O . ALA A 1 99 ? -65.139 -23.120 85.824 1.00 71.56 99 ALA A O 1
ATOM 794 N N . SER A 1 100 ? -64.540 -23.874 83.792 1.00 72.94 100 SER A N 1
ATOM 795 C CA . SER A 1 100 ? -63.505 -22.866 83.532 1.00 72.94 100 SER A CA 1
ATOM 796 C C . SER A 1 100 ? -63.496 -22.430 82.063 1.00 72.94 100 SER A C 1
ATOM 798 O O . SER A 1 100 ? -63.843 -23.205 81.173 1.00 72.94 100 SER A O 1
ATOM 800 N N . CYS A 1 101 ? -63.124 -21.176 81.807 1.00 75.06 101 CYS A N 1
ATOM 801 C CA . CYS A 1 101 ? -62.916 -20.624 80.465 1.00 75.06 101 CYS A CA 1
ATOM 802 C C . CYS A 1 101 ? -61.976 -19.412 80.531 1.00 75.06 101 CYS A C 1
ATOM 804 O O . CYS A 1 101 ? -61.723 -18.878 81.611 1.00 75.06 101 CYS A O 1
ATOM 806 N N . GLU A 1 102 ? -61.461 -18.961 79.389 1.00 75.81 102 GLU A N 1
ATOM 807 C CA . GLU A 1 102 ? -60.849 -17.631 79.316 1.00 75.81 102 GLU A CA 1
ATOM 808 C C . GLU A 1 102 ? -61.953 -16.562 79.239 1.00 75.81 102 GLU A C 1
ATOM 810 O O . GLU A 1 102 ? -63.013 -16.821 78.672 1.00 75.81 102 GLU A O 1
ATOM 815 N N . LEU A 1 103 ? -61.722 -15.387 79.824 1.00 80.62 103 LEU A N 1
ATOM 816 C CA . LEU A 1 103 ? -62.563 -14.191 79.725 1.00 80.62 103 LEU A CA 1
ATOM 817 C C . LEU A 1 103 ? -61.668 -12.949 79.698 1.00 80.62 103 LEU A C 1
ATOM 819 O O . LEU A 1 103 ? -60.636 -12.914 80.356 1.00 80.62 103 LEU A O 1
ATOM 823 N N . THR A 1 104 ? -62.095 -11.882 79.034 1.00 82.19 104 THR A N 1
ATOM 824 C CA . THR A 1 104 ? -61.471 -10.558 79.153 1.00 82.19 104 THR A CA 1
ATOM 825 C C . THR A 1 104 ? -62.286 -9.683 80.101 1.00 82.19 104 THR A C 1
ATOM 827 O O . THR A 1 104 ? -63.464 -9.412 79.849 1.00 82.19 104 THR A O 1
ATOM 830 N N . ILE A 1 105 ? -61.664 -9.215 81.185 1.00 83.38 105 ILE A N 1
ATOM 831 C CA . ILE A 1 105 ? -62.248 -8.236 82.111 1.00 83.38 105 ILE A CA 1
ATOM 832 C C . ILE A 1 105 ? -61.870 -6.819 81.666 1.00 83.38 105 ILE A C 1
ATOM 834 O O . ILE A 1 105 ? -60.706 -6.528 81.413 1.00 83.38 105 ILE A O 1
ATOM 838 N N . VAL A 1 106 ? -62.852 -5.920 81.588 1.00 82.88 106 VAL A N 1
ATOM 839 C CA . VAL A 1 106 ? -62.654 -4.495 81.290 1.00 82.88 106 VAL A CA 1
ATOM 840 C C . VAL A 1 106 ? -62.615 -3.713 82.597 1.00 82.88 106 VAL A C 1
ATOM 842 O O . VAL A 1 106 ? -63.632 -3.518 83.278 1.00 82.88 106 VAL A O 1
ATOM 845 N N . ARG A 1 107 ? -61.411 -3.258 82.936 1.00 83.00 107 ARG A N 1
ATOM 846 C CA . ARG A 1 107 ? -61.111 -2.446 84.112 1.00 83.00 107 ARG A CA 1
ATOM 847 C C . ARG A 1 107 ? -61.780 -1.066 84.013 1.00 83.00 107 ARG A C 1
ATOM 849 O O . ARG A 1 107 ? -62.123 -0.613 82.922 1.00 83.00 107 ARG A O 1
ATOM 856 N N . LYS A 1 108 ? -62.009 -0.380 85.141 1.00 76.88 108 LYS A N 1
ATOM 857 C CA . LYS A 1 108 ? -62.705 0.932 85.184 1.00 76.88 108 LYS A CA 1
ATOM 858 C C . LYS A 1 108 ? -62.084 2.008 84.284 1.00 76.88 108 LYS A C 1
ATOM 860 O O . LYS A 1 108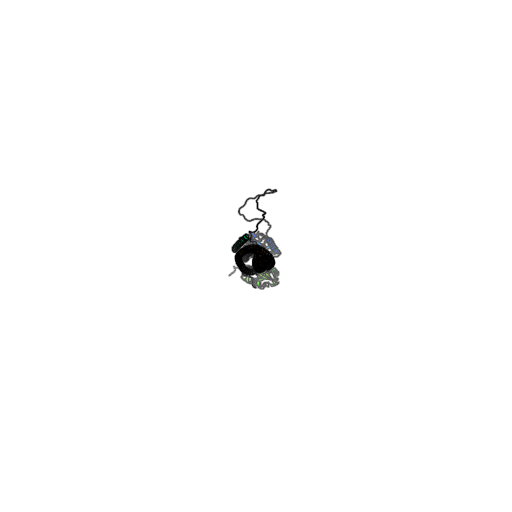 ? -62.799 2.862 83.775 1.00 76.88 108 LYS A O 1
ATOM 865 N N . ASP A 1 109 ? -60.771 1.951 84.101 1.00 75.88 109 ASP A N 1
ATOM 866 C CA . ASP A 1 109 ? -59.959 2.815 83.240 1.00 75.88 109 ASP A CA 1
ATOM 867 C C . ASP A 1 109 ? -59.849 2.307 81.787 1.00 75.88 109 ASP A C 1
ATOM 869 O O . ASP A 1 109 ? -59.027 2.796 81.018 1.00 75.88 109 ASP A O 1
ATOM 873 N N . GLY A 1 110 ? -60.677 1.333 81.395 1.00 71.00 110 GLY A N 1
ATOM 874 C CA . GLY A 1 110 ? -60.757 0.786 80.039 1.00 71.00 110 GLY A CA 1
ATOM 875 C C . GLY A 1 110 ? -59.742 -0.317 79.726 1.00 71.00 110 GLY A C 1
ATOM 876 O O . GLY A 1 110 ? -59.843 -0.939 78.669 1.00 71.00 110 GLY A O 1
ATOM 877 N N . ILE A 1 111 ? -58.794 -0.601 80.627 1.00 78.38 111 ILE A N 1
ATOM 878 C CA . ILE A 1 111 ? -57.770 -1.631 80.406 1.00 78.38 111 ILE A CA 1
ATOM 879 C C . ILE A 1 111 ? -58.426 -3.014 80.320 1.00 78.38 111 ILE A C 1
ATOM 881 O O . ILE A 1 111 ? -59.167 -3.427 81.213 1.00 78.38 111 ILE A O 1
ATOM 885 N N . ARG A 1 112 ? -58.135 -3.736 79.235 1.00 81.75 112 ARG A N 1
ATOM 886 C CA . ARG A 1 112 ? -58.573 -5.117 79.006 1.00 81.75 112 ARG A CA 1
ATOM 887 C C . ARG A 1 112 ? -57.569 -6.062 79.662 1.00 81.75 112 ARG A C 1
ATOM 889 O O . ARG A 1 112 ? -56.412 -6.092 79.262 1.00 81.75 112 ARG A O 1
ATOM 896 N N . VAL A 1 113 ? -58.016 -6.809 80.664 1.00 80.06 113 VAL A N 1
ATOM 897 C CA . VAL A 1 113 ? -57.227 -7.812 81.387 1.00 80.06 113 VAL A CA 1
ATOM 898 C C . VAL A 1 113 ? -57.727 -9.198 80.961 1.00 80.06 113 VAL A C 1
ATOM 900 O O . VAL A 1 113 ? -58.829 -9.579 81.372 1.00 80.06 113 VAL A O 1
ATOM 903 N N . PRO A 1 114 ? -56.996 -9.949 80.116 1.00 76.81 114 PRO A N 1
ATOM 904 C CA . PRO A 1 114 ? -57.322 -11.345 79.845 1.00 76.81 114 PRO A CA 1
ATOM 905 C C . PRO A 1 114 ? -57.105 -12.172 81.117 1.00 76.81 114 PRO A C 1
ATOM 907 O O . PRO A 1 114 ? -56.083 -12.046 81.793 1.00 76.81 114 PRO A O 1
ATOM 910 N N . VAL A 1 115 ? -58.078 -13.012 81.461 1.00 78.38 115 VAL A N 1
ATOM 911 C CA . VAL A 1 115 ? -58.059 -13.850 82.661 1.00 78.38 115 VAL A CA 1
ATOM 912 C C . VAL A 1 115 ? -58.555 -15.258 82.365 1.00 78.38 115 VAL A C 1
ATOM 914 O O . VAL A 1 115 ? -59.486 -15.452 81.585 1.00 78.38 115 VAL A O 1
ATOM 917 N N . ILE A 1 116 ? -58.013 -16.255 83.064 1.00 78.25 116 ILE A N 1
ATOM 918 C CA . ILE A 1 116 ? -58.661 -17.565 83.156 1.00 78.25 116 ILE A CA 1
ATOM 919 C C . ILE A 1 116 ? -59.633 -17.574 84.339 1.00 78.25 116 ILE A C 1
ATOM 921 O O . ILE A 1 116 ? -59.255 -17.457 85.509 1.00 78.25 116 ILE A O 1
ATOM 925 N N . ALA A 1 117 ? -60.916 -17.683 84.014 1.00 77.06 117 ALA A N 1
ATOM 926 C CA . ALA A 1 117 ? -62.016 -17.737 84.954 1.00 77.06 117 ALA A CA 1
ATOM 927 C C . ALA A 1 117 ? -62.303 -19.181 85.373 1.00 77.06 117 ALA A C 1
ATOM 929 O O . ALA A 1 117 ? -62.323 -20.104 84.561 1.00 77.06 117 ALA A O 1
ATOM 930 N N . ASN A 1 118 ? -62.570 -19.370 86.661 1.00 75.88 118 ASN A N 1
ATOM 931 C CA . ASN A 1 118 ? -62.932 -20.643 87.265 1.00 75.88 118 ASN A CA 1
ATOM 932 C C . ASN A 1 118 ? -64.176 -20.431 88.130 1.00 75.88 118 ASN A C 1
ATOM 934 O O . ASN A 1 118 ? -64.157 -19.614 89.048 1.00 75.88 118 ASN A O 1
ATOM 938 N N . THR A 1 119 ? -65.244 -21.174 87.857 1.00 74.62 119 THR A N 1
ATOM 939 C CA . THR A 1 119 ? -66.549 -21.019 88.513 1.00 74.62 119 THR A CA 1
ATOM 940 C C . THR A 1 119 ? -66.969 -22.329 89.186 1.00 74.62 119 THR A C 1
ATOM 942 O O . THR A 1 119 ? -66.670 -23.414 88.685 1.00 74.62 119 THR A O 1
ATOM 945 N N . SER A 1 120 ? -67.584 -22.279 90.369 1.00 69.69 120 SER A N 1
ATOM 946 C CA . SER A 1 120 ? -67.930 -23.459 91.190 1.00 69.69 120 SER A CA 1
ATOM 947 C C . SER A 1 120 ? -69.107 -23.164 92.128 1.00 69.69 120 SER A C 1
ATOM 949 O O . SER A 1 120 ? -69.233 -22.042 92.610 1.00 69.69 120 SER A O 1
ATOM 951 N N . VAL A 1 121 ? -69.990 -24.135 92.394 1.00 66.88 121 VAL A N 1
ATOM 952 C CA . VAL A 1 121 ? -71.322 -23.838 92.974 1.00 66.88 121 VAL A CA 1
ATOM 953 C C . VAL A 1 121 ? -71.547 -24.286 94.421 1.00 66.88 121 VAL A C 1
ATOM 955 O O . VAL A 1 121 ? -71.156 -25.378 94.825 1.00 66.88 121 VAL A O 1
ATOM 958 N N . ILE A 1 122 ? -72.256 -23.454 95.193 1.00 65.56 122 ILE A N 1
ATOM 959 C CA . ILE A 1 122 ? -72.590 -23.670 96.606 1.00 65.56 122 ILE A CA 1
ATOM 960 C C . ILE A 1 122 ? -74.046 -24.143 96.734 1.00 65.56 122 ILE A C 1
ATOM 962 O O . ILE A 1 122 ? -74.992 -23.350 96.623 1.00 65.56 122 ILE A O 1
ATOM 966 N N . ARG A 1 123 ? -74.249 -25.425 97.051 1.00 67.38 123 ARG A N 1
ATOM 967 C CA . ARG A 1 123 ? -75.587 -26.034 97.193 1.00 67.38 123 ARG A CA 1
ATOM 968 C C . ARG A 1 123 ? -76.174 -25.903 98.604 1.00 67.38 123 ARG A C 1
ATOM 970 O O . ARG A 1 123 ? -75.450 -25.562 99.537 1.00 67.38 123 ARG A O 1
ATOM 977 N N . ASP A 1 124 ? -77.489 -26.059 98.748 1.00 57.50 124 ASP A N 1
ATOM 978 C CA . ASP A 1 124 ? -78.195 -26.144 100.036 1.00 57.50 124 ASP A CA 1
ATOM 979 C C . ASP A 1 124 ? -78.357 -27.594 100.531 1.00 57.50 124 ASP A C 1
ATOM 981 O O . ASP A 1 124 ? -77.941 -28.558 99.883 1.00 57.50 124 ASP A O 1
ATOM 985 N N . ASN A 1 125 ? -78.989 -27.744 101.698 1.00 42.56 125 ASN A N 1
ATOM 986 C CA . ASN A 1 125 ? -79.282 -29.035 102.321 1.00 42.56 125 ASN A CA 1
ATOM 987 C C . ASN A 1 125 ? -80.268 -29.909 101.507 1.00 42.56 125 ASN A C 1
ATOM 989 O O . ASN A 1 125 ? -80.430 -31.081 101.833 1.00 42.56 125 ASN A O 1
ATOM 993 N N . ALA A 1 126 ? -80.935 -29.360 100.485 1.00 45.12 126 ALA A N 1
ATOM 994 C CA . ALA A 1 126 ? -81.835 -30.074 99.576 1.00 45.12 126 ALA A CA 1
ATOM 995 C C . ALA A 1 126 ? -81.202 -30.348 98.190 1.00 45.12 126 ALA A C 1
ATOM 997 O O . ALA A 1 126 ? -81.802 -31.044 97.373 1.00 45.12 126 ALA A O 1
ATOM 998 N N . GLY A 1 127 ? -79.983 -29.853 97.935 1.00 54.06 127 GLY A N 1
ATOM 999 C CA . GLY A 1 127 ? -79.215 -30.042 96.698 1.00 54.06 127 GLY A CA 1
ATOM 1000 C C . GLY A 1 127 ? -79.326 -28.904 95.671 1.00 54.06 127 GLY A C 1
ATOM 1001 O O . GLY A 1 127 ? -78.625 -28.938 94.650 1.00 54.06 127 GLY A O 1
ATOM 1002 N N . ASN A 1 128 ? -80.146 -27.881 95.929 1.00 64.38 128 ASN A N 1
ATOM 1003 C CA . ASN A 1 128 ? -80.321 -26.737 95.030 1.00 64.38 128 ASN A CA 1
ATOM 1004 C C . ASN A 1 128 ? -79.070 -25.852 95.055 1.00 64.38 128 ASN A C 1
ATOM 1006 O O . ASN A 1 128 ? -78.474 -25.669 96.115 1.00 64.38 128 ASN A O 1
ATOM 1010 N N . VAL A 1 129 ? -78.670 -25.266 93.923 1.00 69.25 129 VAL A N 1
ATOM 1011 C CA . VAL A 1 129 ? -77.647 -24.203 93.932 1.00 69.25 129 VAL A CA 1
ATOM 1012 C C . VAL A 1 129 ? -78.274 -22.929 94.495 1.00 69.25 129 VAL A C 1
ATOM 1014 O O . VAL A 1 129 ? -79.393 -22.598 94.124 1.00 69.25 129 VAL A O 1
ATOM 1017 N N . VAL A 1 130 ? -77.564 -22.223 95.383 1.00 63.38 130 VAL A N 1
ATOM 1018 C CA . VAL A 1 130 ? -78.053 -20.956 95.979 1.00 63.38 130 VAL A CA 1
ATOM 1019 C C . VAL A 1 130 ? -77.055 -19.806 95.824 1.00 63.38 130 VAL A C 1
ATOM 1021 O O . VAL A 1 130 ? -77.447 -18.653 95.842 1.00 63.38 130 VAL A O 1
ATOM 1024 N N . ASN A 1 131 ? -75.767 -20.103 95.650 1.00 68.94 131 ASN A N 1
ATOM 1025 C CA . ASN A 1 131 ? -74.756 -19.117 95.266 1.00 68.94 131 ASN A CA 1
ATOM 1026 C C . ASN A 1 131 ? -73.650 -19.827 94.474 1.00 68.94 131 ASN A C 1
ATOM 1028 O O . ASN A 1 131 ? -73.520 -21.055 94.524 1.00 68.94 131 ASN A O 1
ATOM 1032 N N . VAL A 1 132 ? -72.857 -19.057 93.745 1.00 73.44 132 VAL A N 1
ATOM 1033 C CA . VAL A 1 132 ? -71.817 -19.511 92.823 1.00 73.44 132 VAL A CA 1
ATOM 1034 C C . VAL A 1 132 ? -70.559 -18.680 93.067 1.00 73.44 132 VAL A C 1
ATOM 1036 O O . VAL A 1 132 ? -70.610 -17.455 93.070 1.00 73.44 132 VAL A O 1
ATOM 1039 N N . ILE A 1 133 ? -69.424 -19.339 93.287 1.00 75.06 133 ILE A N 1
ATOM 1040 C CA . ILE A 1 133 ? -68.118 -18.694 93.440 1.00 75.06 133 ILE A CA 1
ATOM 1041 C C . ILE A 1 133 ? -67.458 -18.619 92.067 1.00 75.06 133 ILE A C 1
ATOM 1043 O O . ILE A 1 133 ? -67.306 -19.635 91.392 1.00 75.06 133 ILE A O 1
ATOM 1047 N N . TYR A 1 134 ? -67.031 -17.422 91.690 1.00 77.12 134 TYR A N 1
ATOM 1048 C CA . TYR A 1 134 ? -66.207 -17.123 90.526 1.00 77.12 134 TYR A CA 1
ATOM 1049 C C . TYR A 1 134 ? -64.828 -16.659 91.006 1.00 77.12 134 TYR A C 1
ATOM 1051 O O . TYR A 1 134 ? -64.735 -15.806 91.890 1.00 77.12 134 TYR A O 1
ATOM 1059 N N . THR A 1 135 ? -63.755 -17.177 90.411 1.00 77.06 135 THR A N 1
ATOM 1060 C CA . THR A 1 135 ? -62.371 -16.759 90.681 1.00 77.06 135 THR A CA 1
ATOM 1061 C C . THR A 1 135 ? -61.611 -16.545 89.377 1.00 77.06 135 THR A C 1
ATOM 1063 O O . THR A 1 135 ? -61.755 -17.366 88.470 1.00 77.06 135 THR A O 1
ATOM 1066 N N . ALA A 1 136 ? -60.780 -15.506 89.283 1.00 76.75 136 ALA A N 1
ATOM 1067 C CA . ALA A 1 136 ? -60.032 -15.175 88.064 1.00 76.75 136 ALA A CA 1
ATOM 1068 C C . ALA A 1 136 ? -58.519 -15.064 88.309 1.00 76.75 136 ALA A C 1
ATOM 1070 O O . ALA A 1 136 ? -58.105 -14.498 89.321 1.00 76.75 136 ALA A O 1
ATOM 1071 N N . SER A 1 137 ? -57.718 -15.547 87.355 1.00 76.94 137 SER A N 1
ATOM 1072 C CA . SER A 1 137 ? -56.253 -15.406 87.331 1.00 76.94 137 SER A CA 1
ATOM 1073 C C . SER A 1 137 ? -55.805 -14.667 86.069 1.00 76.94 137 SER A C 1
ATOM 1075 O O . SER A 1 137 ? -56.300 -14.970 84.988 1.00 76.94 137 SER A O 1
ATOM 1077 N N . ASP A 1 138 ? -54.886 -13.713 86.212 1.00 74.06 138 ASP A N 1
ATOM 1078 C CA . ASP A 1 138 ? -54.401 -12.815 85.150 1.00 74.06 138 ASP A CA 1
ATOM 1079 C C . ASP A 1 138 ? -53.492 -13.534 84.129 1.00 74.06 138 ASP A C 1
ATOM 1081 O O . ASP A 1 138 ? -52.651 -14.345 84.516 1.00 74.06 138 ASP A O 1
ATOM 1085 N N . LEU A 1 139 ? -53.669 -13.241 82.835 1.00 67.12 139 LEU A N 1
ATOM 1086 C CA . LEU A 1 139 ? -52.896 -13.790 81.708 1.00 67.12 139 LEU A CA 1
ATOM 1087 C C . LEU A 1 139 ? -52.104 -12.719 80.928 1.00 67.12 139 LEU A C 1
ATOM 1089 O O . LEU A 1 139 ? -51.450 -13.047 79.935 1.00 67.12 139 LEU A O 1
ATOM 1093 N N . THR A 1 140 ? -52.158 -11.449 81.348 1.00 69.56 140 THR A N 1
ATOM 1094 C CA . THR A 1 140 ? -51.696 -10.284 80.568 1.00 69.56 140 THR A CA 1
ATOM 1095 C C . THR A 1 140 ? -50.242 -10.400 80.104 1.00 69.56 140 THR A C 1
ATOM 1097 O O . THR A 1 140 ? -49.942 -10.121 78.945 1.00 69.56 140 THR A O 1
ATOM 1100 N N . GLU A 1 141 ? -49.326 -10.837 80.975 1.00 63.94 141 GLU A N 1
ATOM 1101 C CA . GLU A 1 141 ? -47.902 -10.933 80.620 1.00 63.94 141 GLU A CA 1
ATOM 1102 C C . GLU A 1 141 ? -47.616 -12.057 79.611 1.00 63.94 141 GLU A C 1
ATOM 1104 O O . GLU A 1 141 ? -46.736 -11.909 78.764 1.00 63.94 141 GLU A O 1
ATOM 1109 N N . LEU A 1 142 ? -48.369 -13.164 79.663 1.00 59.59 142 LEU A N 1
ATOM 1110 C CA . LEU A 1 142 ? -48.162 -14.303 78.768 1.00 59.59 142 LEU A CA 1
ATOM 1111 C C . LEU A 1 142 ? -48.602 -13.955 77.341 1.00 59.59 142 LEU A C 1
ATOM 1113 O O . LEU A 1 142 ? -47.809 -14.081 76.409 1.00 59.59 142 LEU A O 1
ATOM 1117 N N . LYS A 1 143 ? -49.833 -13.442 77.187 1.00 62.53 143 LYS A N 1
ATOM 1118 C CA . LYS A 1 143 ? -50.362 -13.045 75.873 1.00 62.53 143 LYS A CA 1
ATOM 1119 C C . LYS A 1 143 ? -49.559 -11.920 75.237 1.00 62.53 143 LYS A C 1
ATOM 1121 O O . LYS A 1 143 ? -49.333 -11.964 74.034 1.00 62.53 143 LYS A O 1
ATOM 1126 N N . LYS A 1 144 ? -49.045 -10.969 76.028 1.00 66.62 144 LYS A N 1
ATOM 1127 C CA . LYS A 1 144 ? -48.191 -9.911 75.479 1.00 66.62 144 LYS A CA 1
ATOM 1128 C C . LYS A 1 144 ? -46.936 -10.474 74.796 1.00 66.62 144 LYS A C 1
ATOM 1130 O O . LYS A 1 144 ? -46.595 -10.012 73.717 1.00 66.62 144 LYS A O 1
ATOM 1135 N N . ARG A 1 145 ? -46.261 -11.474 75.378 1.00 64.88 145 ARG A N 1
ATOM 1136 C CA . ARG A 1 145 ? -45.052 -12.064 74.764 1.00 64.88 145 ARG A CA 1
ATOM 1137 C C . ARG A 1 145 ? -45.362 -12.803 73.459 1.00 64.88 145 ARG A C 1
ATOM 1139 O O . ARG A 1 145 ? -44.577 -12.726 72.521 1.00 64.88 145 ARG A O 1
ATOM 1146 N N . GLU A 1 146 ? -46.501 -13.491 73.400 1.00 64.12 146 GLU A N 1
ATOM 1147 C CA . GLU A 1 146 ? -46.999 -14.151 72.188 1.00 64.12 146 GLU A CA 1
ATOM 1148 C C . GLU A 1 146 ? -47.346 -13.126 71.092 1.00 64.12 146 GLU A C 1
ATOM 1150 O O . GLU A 1 146 ? -47.002 -13.324 69.928 1.00 64.12 146 GLU A O 1
ATOM 1155 N N . GLU A 1 147 ? -47.972 -12.007 71.455 1.00 67.12 147 GLU A N 1
ATOM 1156 C CA . GLU A 1 147 ? -48.343 -10.918 70.543 1.00 67.12 147 GLU A CA 1
ATOM 1157 C C . GLU A 1 147 ? -47.110 -10.139 70.036 1.00 67.12 147 GLU A C 1
ATOM 1159 O O . GLU A 1 147 ? -46.959 -9.961 68.826 1.00 67.12 147 GLU A O 1
ATOM 1164 N N . ASP A 1 148 ? -46.179 -9.780 70.931 1.00 70.50 148 ASP A N 1
ATOM 1165 C CA . ASP A 1 148 ? -44.881 -9.152 70.620 1.00 70.50 148 ASP A CA 1
ATOM 1166 C C . ASP A 1 148 ? -44.060 -10.009 69.626 1.00 70.50 148 ASP A C 1
ATOM 1168 O O . ASP A 1 148 ? -43.465 -9.480 68.684 1.00 70.50 148 ASP A O 1
ATOM 1172 N N . LEU A 1 149 ? -44.037 -11.336 69.817 1.00 66.75 149 LEU A N 1
ATOM 1173 C CA . LEU A 1 149 ? -43.328 -12.289 68.955 1.00 66.75 149 LEU A CA 1
ATOM 1174 C C . LEU A 1 149 ? -44.011 -12.448 67.592 1.00 66.75 149 LEU A C 1
ATOM 1176 O O . LEU A 1 149 ? -43.351 -12.304 66.566 1.00 66.75 149 LEU A O 1
ATOM 1180 N N . ASN A 1 150 ? -45.327 -12.686 67.551 1.00 68.19 150 ASN A N 1
ATOM 1181 C CA . ASN A 1 150 ? -46.065 -12.795 66.286 1.00 68.19 150 ASN A CA 1
ATOM 1182 C C . ASN A 1 150 ? -45.968 -11.509 65.444 1.00 68.19 150 ASN A C 1
ATOM 1184 O O . ASN A 1 150 ? -45.919 -11.581 64.214 1.00 68.19 150 ASN A O 1
ATOM 1188 N N . MET A 1 151 ? -45.892 -10.336 66.079 1.00 72.50 151 MET A N 1
ATOM 1189 C CA . MET A 1 151 ? -45.651 -9.073 65.379 1.00 72.50 151 MET A CA 1
ATOM 1190 C C . MET A 1 151 ? -44.260 -9.047 64.725 1.00 72.50 151 MET A C 1
ATOM 1192 O O . MET A 1 151 ? -44.153 -8.693 63.551 1.00 72.50 151 MET A O 1
ATOM 1196 N N . ALA A 1 152 ? -43.222 -9.517 65.427 1.00 69.62 152 ALA A N 1
ATOM 1197 C CA . ALA A 1 152 ? -41.873 -9.652 64.874 1.00 69.62 152 ALA A CA 1
ATOM 1198 C C . ALA A 1 152 ? -41.824 -10.586 63.650 1.00 69.62 152 ALA A C 1
ATOM 1200 O O . ALA A 1 152 ? -41.277 -10.194 62.620 1.00 69.62 152 ALA A O 1
ATOM 1201 N N . VAL A 1 153 ? -42.452 -11.772 63.715 1.00 69.31 153 VAL A N 1
ATOM 1202 C CA . VAL A 1 153 ? -42.472 -12.732 62.587 1.00 69.31 153 VAL A CA 1
ATOM 1203 C C . VAL A 1 153 ? -43.038 -12.093 61.317 1.00 69.31 153 VAL A C 1
ATOM 1205 O O . VAL A 1 153 ? -42.445 -12.217 60.247 1.00 69.31 153 VAL A O 1
ATOM 1208 N N . ASN A 1 154 ? -44.161 -11.377 61.431 1.00 72.69 154 ASN A N 1
ATOM 1209 C CA . ASN A 1 154 ? -44.809 -10.746 60.280 1.00 72.69 154 ASN A CA 1
ATOM 1210 C C . ASN A 1 154 ? -43.965 -9.604 59.689 1.00 72.69 154 ASN A C 1
ATOM 1212 O O . ASN A 1 154 ? -43.809 -9.538 58.470 1.00 72.69 154 ASN A O 1
ATOM 1216 N N . VAL A 1 155 ? -43.385 -8.738 60.531 1.00 77.94 155 VAL A N 1
ATOM 1217 C CA . VAL A 1 155 ? -42.549 -7.615 60.065 1.00 77.94 155 VAL A CA 1
ATOM 1218 C C . VAL A 1 155 ? -41.269 -8.124 59.390 1.00 77.94 155 VAL A C 1
ATOM 1220 O O . VAL A 1 155 ? -40.924 -7.640 58.313 1.00 77.94 155 VAL A O 1
ATOM 1223 N N . PHE A 1 156 ? -40.594 -9.132 59.956 1.00 77.94 156 PHE A N 1
ATOM 1224 C CA . PHE A 1 156 ? -39.437 -9.755 59.303 1.00 77.94 156 PHE A CA 1
ATOM 1225 C C . PHE A 1 156 ? -39.836 -10.442 57.988 1.00 77.94 156 PHE A C 1
ATOM 1227 O O . PHE A 1 156 ? -39.169 -10.255 56.973 1.00 77.94 156 PHE A O 1
ATOM 1234 N N . GLY A 1 157 ? -40.935 -11.203 57.976 1.00 71.25 157 GLY A N 1
ATOM 1235 C CA . GLY A 1 157 ? -41.389 -11.944 56.797 1.00 71.25 157 GLY A CA 1
ATOM 1236 C C . GLY A 1 157 ? -41.743 -11.061 55.599 1.00 71.25 157 GLY A C 1
ATOM 1237 O O . GLY A 1 157 ? -41.368 -11.392 54.473 1.00 71.25 157 GLY A O 1
ATOM 1238 N N . GLU A 1 158 ? -42.399 -9.917 55.817 1.00 78.19 158 GLU A N 1
ATOM 1239 C CA . GLU A 1 158 ? -42.714 -8.973 54.736 1.00 78.19 158 GLU A CA 1
ATOM 1240 C C . GLU A 1 158 ? -41.438 -8.384 54.110 1.00 78.19 158 GLU A C 1
ATOM 1242 O O . GLU A 1 158 ? -41.268 -8.424 52.887 1.00 78.19 158 GLU A O 1
ATOM 1247 N N . VAL A 1 159 ? -40.521 -7.888 54.947 1.00 79.44 159 VAL A N 1
ATOM 1248 C CA . VAL A 1 159 ? -39.250 -7.277 54.525 1.00 79.44 159 VAL A CA 1
ATOM 1249 C C . VAL A 1 159 ? -38.384 -8.293 53.781 1.00 79.44 159 VAL A C 1
ATOM 1251 O O . VAL A 1 159 ? -37.958 -8.043 52.654 1.00 79.44 159 VAL A O 1
ATOM 1254 N N . LEU A 1 160 ? -38.197 -9.485 54.349 1.00 70.31 160 LEU A N 1
ATOM 1255 C CA . LEU A 1 160 ? -37.373 -10.534 53.749 1.00 70.31 160 LEU A CA 1
ATOM 1256 C C . LEU A 1 160 ? -37.977 -11.092 52.458 1.00 70.31 160 LEU A C 1
ATOM 1258 O O . LEU A 1 160 ? -37.240 -11.374 51.514 1.00 70.31 160 LEU A O 1
ATOM 1262 N N . SER A 1 161 ? -39.306 -11.186 52.352 1.00 72.69 161 SER A N 1
ATOM 1263 C CA . SER A 1 161 ? -39.952 -11.603 51.104 1.00 72.69 161 SER A CA 1
ATOM 1264 C C . SER A 1 161 ? -39.942 -10.508 50.025 1.00 72.69 161 SER A C 1
ATOM 1266 O O . SER A 1 161 ? -40.147 -10.824 48.851 1.00 72.69 161 SER A O 1
ATOM 1268 N N . ARG A 1 162 ? -39.697 -9.234 50.366 1.00 74.81 162 ARG A N 1
ATOM 1269 C CA . ARG A 1 162 ? -39.424 -8.157 49.392 1.00 74.81 162 ARG A CA 1
ATOM 1270 C C . ARG A 1 162 ? -37.954 -8.149 48.963 1.00 74.81 162 ARG A C 1
ATOM 1272 O O . ARG A 1 162 ? -37.694 -8.187 47.760 1.00 74.81 162 ARG A O 1
ATOM 1279 N N . ALA A 1 163 ? -37.019 -8.267 49.907 1.00 66.75 163 ALA A N 1
ATOM 1280 C CA . ALA A 1 163 ? -35.589 -8.416 49.621 1.00 66.75 163 ALA A CA 1
ATOM 1281 C C . ALA A 1 163 ? -35.297 -9.642 48.730 1.00 66.75 163 ALA A C 1
ATOM 1283 O O . ALA A 1 163 ? -34.613 -9.526 47.715 1.00 66.75 163 ALA A O 1
ATOM 1284 N N . ALA A 1 164 ? -35.914 -10.797 49.012 1.00 59.84 164 ALA A N 1
ATOM 1285 C CA . ALA A 1 164 ? -35.805 -12.005 48.182 1.00 59.84 164 ALA A CA 1
ATOM 1286 C C . ALA A 1 164 ? -36.395 -11.859 46.761 1.00 59.84 164 ALA A C 1
ATOM 1288 O O . ALA A 1 164 ? -36.091 -12.667 45.882 1.00 59.84 164 ALA A O 1
ATOM 1289 N N . LYS A 1 165 ? -37.218 -10.828 46.518 1.00 69.25 165 LYS A N 1
ATOM 1290 C CA . LYS A 1 165 ? -37.752 -10.455 45.195 1.00 69.25 165 LYS A CA 1
ATOM 1291 C C . LYS A 1 165 ? -36.955 -9.324 44.520 1.00 69.25 165 LYS A C 1
ATOM 1293 O O . LYS A 1 165 ? -37.360 -8.868 43.454 1.00 69.25 165 LYS A O 1
ATOM 1298 N N . GLY A 1 166 ? -35.832 -8.899 45.106 1.00 57.59 166 GLY A N 1
ATOM 1299 C CA . GLY A 1 166 ? -34.925 -7.882 44.561 1.00 57.59 166 GLY A CA 1
ATOM 1300 C C . GLY A 1 166 ? -35.194 -6.444 45.015 1.00 57.59 166 GLY A C 1
ATOM 1301 O O . GLY A 1 166 ? -34.517 -5.533 44.550 1.00 57.59 166 GLY A O 1
ATOM 1302 N N . ASP A 1 167 ? -36.153 -6.215 45.914 1.00 72.81 167 ASP A N 1
ATOM 1303 C CA . ASP A 1 167 ? -36.392 -4.896 46.505 1.00 72.81 167 ASP A CA 1
ATOM 1304 C C . ASP A 1 167 ? -35.501 -4.715 47.741 1.00 72.81 167 ASP A C 1
ATOM 1306 O O . ASP A 1 167 ? -35.849 -5.166 48.828 1.00 72.81 167 ASP A O 1
ATOM 1310 N N . LEU A 1 168 ? -34.343 -4.072 47.559 1.00 71.50 168 LEU A N 1
ATOM 1311 C CA . LEU A 1 168 ? -33.382 -3.742 48.625 1.00 71.50 168 LEU A CA 1
ATOM 1312 C C . LEU A 1 168 ? -33.615 -2.344 49.235 1.00 71.50 168 LEU A C 1
ATOM 1314 O O . LEU A 1 168 ? -32.753 -1.820 49.934 1.00 71.50 168 LEU A O 1
ATOM 1318 N N . THR A 1 169 ? -34.774 -1.723 48.979 1.00 74.56 169 THR A N 1
ATOM 1319 C CA . THR A 1 169 ? -35.168 -0.442 49.606 1.00 74.56 169 THR A CA 1
ATOM 1320 C C . THR A 1 169 ? -35.947 -0.629 50.911 1.00 74.56 169 THR A C 1
ATOM 1322 O O . THR A 1 169 ? -36.405 0.341 51.513 1.00 74.56 169 THR A O 1
ATOM 1325 N N . VAL A 1 170 ? -36.125 -1.881 51.341 1.00 77.44 170 VAL A N 1
ATOM 1326 C CA . VAL A 1 170 ? -36.891 -2.255 52.531 1.00 77.44 170 VAL A CA 1
ATOM 1327 C C . VAL A 1 170 ? -36.024 -2.320 53.778 1.00 77.44 170 VAL A C 1
ATOM 1329 O O . VAL A 1 170 ? -35.004 -3.000 53.808 1.00 77.44 170 VAL A O 1
ATOM 1332 N N . GLU A 1 171 ? -36.505 -1.686 54.839 1.00 82.19 171 GLU A N 1
ATOM 1333 C CA . GLU A 1 171 ? -35.982 -1.828 56.193 1.00 82.19 171 GLU A CA 1
ATOM 1334 C C . GLU A 1 171 ? -37.040 -2.458 57.110 1.00 82.19 171 GLU A C 1
ATOM 1336 O O . GLU A 1 171 ? -38.250 -2.259 56.958 1.00 82.19 171 GLU A O 1
ATOM 1341 N N . VAL A 1 172 ? -36.573 -3.213 58.099 1.00 80.56 172 VAL A N 1
ATOM 1342 C CA . VAL A 1 172 ? -37.346 -3.619 59.266 1.00 80.56 172 VAL A CA 1
ATOM 1343 C C . VAL A 1 172 ? -37.598 -2.385 60.128 1.00 80.56 172 VAL A C 1
ATOM 1345 O O . VAL A 1 172 ? -36.676 -1.810 60.708 1.00 80.56 172 VAL A O 1
ATOM 1348 N N . ASP A 1 173 ? -38.868 -2.008 60.258 1.00 82.38 173 ASP A N 1
ATOM 1349 C CA . ASP A 1 173 ? -39.292 -0.907 61.121 1.00 82.38 173 ASP A CA 1
ATOM 1350 C C . ASP A 1 173 ? -39.156 -1.288 62.607 1.00 82.38 173 ASP A C 1
ATOM 1352 O O . ASP A 1 173 ? -40.055 -1.879 63.215 1.00 82.38 173 ASP A O 1
ATOM 1356 N N . LEU A 1 174 ? -38.031 -0.889 63.207 1.00 78.31 174 LEU A N 1
ATOM 1357 C CA . LEU A 1 174 ? -37.687 -1.104 64.618 1.00 78.31 174 LEU A CA 1
ATOM 1358 C C . LEU A 1 174 ? -38.672 -0.446 65.614 1.00 78.31 174 LEU A C 1
ATOM 1360 O O . LEU A 1 174 ? -38.588 -0.695 66.823 1.00 78.31 174 LEU A O 1
ATOM 1364 N N . SER A 1 175 ? -39.614 0.389 65.156 1.00 75.25 175 SER A N 1
ATOM 1365 C CA . SER A 1 175 ? -40.698 0.928 65.991 1.00 75.25 175 SER A CA 1
ATOM 1366 C C . SER A 1 175 ? -41.893 -0.026 66.125 1.00 75.25 175 SER A C 1
ATOM 1368 O O . SER A 1 175 ? -42.614 0.058 67.120 1.00 75.25 175 SER A O 1
ATOM 1370 N N . LYS A 1 176 ? -42.066 -0.970 65.185 1.00 73.81 176 LYS A N 1
ATOM 1371 C CA . LYS A 1 176 ? -43.139 -1.985 65.177 1.00 73.81 176 LYS A CA 1
ATOM 1372 C C . LYS A 1 176 ? -42.785 -3.285 65.916 1.00 73.81 176 LYS A C 1
ATOM 1374 O O . LYS A 1 176 ? -43.564 -4.231 65.875 1.00 73.81 176 LYS A O 1
ATOM 1379 N N . ILE A 1 177 ? -41.628 -3.355 66.574 1.00 76.00 177 ILE A N 1
ATOM 1380 C CA . ILE A 1 177 ? -41.134 -4.559 67.264 1.00 76.00 177 ILE A CA 1
ATOM 1381 C C . ILE A 1 177 ? -40.753 -4.256 68.711 1.00 76.00 177 ILE A C 1
ATOM 1383 O O . ILE A 1 177 ? -40.254 -3.172 69.028 1.00 76.00 177 ILE A O 1
ATOM 1387 N N . SER A 1 178 ? -40.968 -5.233 69.594 1.00 72.50 178 SER A N 1
ATOM 1388 C CA . SER A 1 178 ? -40.576 -5.137 71.000 1.00 72.50 178 SER A CA 1
ATOM 1389 C C . SER A 1 178 ? -39.051 -5.218 71.171 1.00 72.50 178 SER A C 1
ATOM 1391 O O . SER A 1 178 ? -38.330 -5.747 70.321 1.00 72.50 178 SER A O 1
ATOM 1393 N N . GLU A 1 179 ? -38.538 -4.694 72.289 1.00 70.44 179 GLU A N 1
ATOM 1394 C CA . GLU A 1 179 ? -37.090 -4.559 72.528 1.00 70.44 179 GLU A CA 1
ATOM 1395 C C . GLU A 1 179 ? -36.316 -5.885 72.458 1.00 70.44 179 GLU A C 1
ATOM 1397 O O . GLU A 1 179 ? -35.141 -5.876 72.107 1.00 70.44 179 GLU A O 1
ATOM 1402 N N . GLY A 1 180 ? -36.969 -7.023 72.727 1.00 65.06 180 GLY A N 1
ATOM 1403 C CA . GLY A 1 180 ? -36.344 -8.347 72.640 1.00 65.06 180 GLY A CA 1
ATOM 1404 C C . GLY A 1 180 ? -35.988 -8.794 71.217 1.00 65.06 180 GLY A C 1
ATOM 1405 O O . GLY A 1 180 ? -35.082 -9.606 71.061 1.00 65.06 180 GLY A O 1
ATOM 1406 N N . TYR A 1 181 ? -36.660 -8.255 70.193 1.00 69.62 181 TYR A N 1
ATOM 1407 C CA . TYR A 1 181 ? -36.471 -8.637 68.784 1.00 69.62 181 TYR A CA 1
ATOM 1408 C C . TYR A 1 181 ? -35.816 -7.539 67.933 1.00 69.62 181 TYR A C 1
ATOM 1410 O O . TYR A 1 181 ? -35.482 -7.781 66.774 1.00 69.62 181 TYR A O 1
ATOM 1418 N N . ARG A 1 182 ? -35.576 -6.347 68.500 1.00 74.31 182 ARG A N 1
ATOM 1419 C CA . ARG A 1 182 ? -34.865 -5.256 67.811 1.00 74.31 182 ARG A CA 1
ATOM 1420 C C . ARG A 1 182 ? -33.485 -5.646 67.272 1.00 74.31 182 ARG A C 1
ATOM 1422 O O . ARG A 1 182 ? -33.268 -5.347 66.103 1.00 74.31 182 ARG A O 1
ATOM 1429 N N . PRO A 1 183 ? -32.611 -6.363 68.011 1.00 70.25 183 PRO A N 1
ATOM 1430 C CA . PRO A 1 183 ? -31.304 -6.754 67.481 1.00 70.25 183 PRO A CA 1
ATOM 1431 C C . PRO A 1 183 ? -31.404 -7.596 66.205 1.00 70.25 183 PRO A C 1
ATOM 1433 O O . PRO A 1 183 ? -30.645 -7.382 65.276 1.00 70.25 183 PRO A O 1
ATOM 1436 N N . THR A 1 184 ? -32.396 -8.487 66.098 1.00 66.44 184 THR A N 1
ATOM 1437 C CA . THR A 1 184 ? -32.634 -9.269 64.872 1.00 66.44 184 THR A CA 1
ATOM 1438 C C . THR A 1 184 ? -33.105 -8.392 63.706 1.00 66.44 184 THR A C 1
ATOM 1440 O O . THR A 1 184 ? -32.766 -8.662 62.559 1.00 66.44 184 THR A O 1
ATOM 1443 N N . GLY A 1 185 ? -33.862 -7.324 63.980 1.00 72.81 185 GLY A N 1
ATOM 1444 C CA . GLY A 1 185 ? -34.211 -6.318 62.973 1.00 72.81 185 GLY A CA 1
ATOM 1445 C C . GLY A 1 185 ? -33.012 -5.473 62.536 1.00 72.81 185 GLY A C 1
ATOM 1446 O O . GLY A 1 185 ? -32.869 -5.187 61.353 1.00 72.81 185 GLY A O 1
ATOM 1447 N N . GLU A 1 186 ? -32.130 -5.124 63.473 1.00 75.75 186 GLU A N 1
ATOM 1448 C CA . GLU A 1 186 ? -30.864 -4.430 63.211 1.00 75.75 186 GLU A CA 1
ATOM 1449 C C . GLU A 1 186 ? -29.912 -5.315 62.381 1.00 75.75 186 GLU A C 1
ATOM 1451 O O . GLU A 1 186 ? -29.373 -4.839 61.385 1.00 75.75 186 GLU A O 1
ATOM 1456 N N . ASP A 1 187 ? -29.793 -6.610 62.706 1.00 70.94 187 ASP A N 1
ATOM 1457 C CA . ASP A 1 187 ? -29.037 -7.614 61.938 1.00 70.94 187 ASP A CA 1
ATOM 1458 C C . ASP A 1 187 ? -29.584 -7.762 60.497 1.00 70.94 187 ASP A C 1
ATOM 1460 O O . ASP A 1 187 ? -28.815 -7.795 59.535 1.00 70.94 187 ASP A O 1
ATOM 1464 N N . ILE A 1 188 ? -30.915 -7.815 60.317 1.00 71.94 188 ILE A N 1
ATOM 1465 C CA . ILE A 1 188 ? -31.548 -7.883 58.985 1.00 71.94 188 ILE A CA 1
ATOM 1466 C C . ILE A 1 188 ? -31.304 -6.593 58.190 1.00 71.94 188 ILE A C 1
ATOM 1468 O O . ILE A 1 188 ? -30.954 -6.672 57.012 1.00 71.94 188 ILE A O 1
ATOM 1472 N N . ASN A 1 189 ? -31.447 -5.420 58.814 1.00 79.00 189 ASN A N 1
ATOM 1473 C CA . ASN A 1 189 ? -31.190 -4.138 58.154 1.00 79.00 189 ASN A CA 1
ATOM 1474 C C . ASN A 1 189 ? -29.722 -4.020 57.737 1.00 79.00 189 ASN A C 1
ATOM 1476 O O . ASN A 1 189 ? -29.453 -3.669 56.595 1.00 79.00 189 ASN A O 1
ATOM 1480 N N . ALA A 1 190 ? -28.780 -4.393 58.608 1.00 71.06 190 ALA A N 1
ATOM 1481 C CA . ALA A 1 190 ? -27.356 -4.409 58.287 1.00 71.06 190 ALA A CA 1
ATOM 1482 C C . ALA A 1 190 ? -27.025 -5.370 57.130 1.00 71.06 190 ALA A C 1
ATOM 1484 O O . ALA A 1 190 ? -26.205 -5.039 56.276 1.00 71.06 190 ALA A O 1
ATOM 1485 N N . MET A 1 191 ? -27.688 -6.531 57.047 1.00 72.50 191 MET A N 1
ATOM 1486 C CA . MET A 1 191 ? -27.524 -7.444 55.912 1.00 72.50 191 MET A CA 1
ATOM 1487 C C . MET A 1 191 ? -28.094 -6.857 54.609 1.00 72.50 191 MET A C 1
ATOM 1489 O O . MET A 1 191 ? -27.461 -6.989 53.564 1.00 72.50 191 MET A O 1
ATOM 1493 N N . ILE A 1 192 ? -29.260 -6.201 54.640 1.00 73.06 192 ILE A N 1
ATOM 1494 C CA . ILE A 1 192 ? -29.860 -5.577 53.445 1.00 73.06 192 ILE A CA 1
ATOM 1495 C C . ILE A 1 192 ? -29.037 -4.368 52.987 1.00 73.06 192 ILE A C 1
ATOM 1497 O O . ILE A 1 192 ? -28.761 -4.253 51.796 1.00 73.06 192 ILE A O 1
ATOM 1501 N N . GLU A 1 193 ? -28.588 -3.517 53.913 1.00 73.50 193 GLU A N 1
ATOM 1502 C CA . GLU A 1 193 ? -27.706 -2.379 53.629 1.00 73.50 193 GLU A CA 1
ATOM 1503 C C . GLU A 1 193 ? -26.368 -2.865 53.049 1.00 73.50 193 GLU A C 1
ATOM 1505 O O . GLU A 1 193 ? -25.953 -2.378 52.007 1.00 73.50 193 GLU A O 1
ATOM 1510 N N . SER A 1 194 ? -25.745 -3.902 53.624 1.00 67.44 194 SER A N 1
ATOM 1511 C CA . SER A 1 194 ? -24.491 -4.467 53.102 1.00 67.44 194 SER A CA 1
ATOM 1512 C C . SER A 1 194 ? -24.659 -5.151 51.737 1.00 67.44 194 SER A C 1
ATOM 1514 O O . SER A 1 194 ? -23.796 -5.014 50.866 1.00 67.44 194 SER A O 1
ATOM 1516 N N . LEU A 1 195 ? -25.774 -5.854 51.499 1.00 63.69 195 LEU A N 1
ATOM 1517 C CA . LEU A 1 195 ? -26.097 -6.391 50.171 1.00 63.69 195 LEU A CA 1
ATOM 1518 C C . LEU A 1 195 ? -26.306 -5.270 49.153 1.00 63.69 195 LEU A C 1
ATOM 1520 O O . LEU A 1 195 ? -25.843 -5.394 48.023 1.00 63.69 195 LEU A O 1
ATOM 1524 N N . LYS A 1 196 ? -26.974 -4.186 49.553 1.00 68.56 196 LYS A N 1
ATOM 1525 C CA . LYS A 1 196 ? -27.190 -2.994 48.735 1.00 68.56 196 LYS A CA 1
ATOM 1526 C C . LYS A 1 196 ? -25.875 -2.273 48.440 1.00 68.56 196 LYS A C 1
ATOM 1528 O O . LYS A 1 196 ? -25.631 -2.008 47.278 1.00 68.56 196 LYS A O 1
ATOM 1533 N N . GLU A 1 197 ? -24.990 -2.059 49.414 1.00 68.06 197 GLU A N 1
ATOM 1534 C CA . GLU A 1 197 ? -23.651 -1.489 49.187 1.00 68.06 197 GLU A CA 1
ATOM 1535 C C . GLU A 1 197 ? -22.830 -2.340 48.204 1.00 68.06 197 GLU A C 1
ATOM 1537 O O . GLU A 1 197 ? -22.305 -1.808 47.230 1.00 68.06 197 GLU A O 1
ATOM 1542 N N . ASN A 1 198 ? -22.782 -3.668 48.385 1.00 57.78 198 ASN A N 1
ATOM 1543 C CA . ASN A 1 198 ? -22.085 -4.563 47.449 1.00 57.78 198 ASN A CA 1
ATOM 1544 C C . ASN A 1 198 ? -22.727 -4.565 46.048 1.00 57.78 198 ASN A C 1
ATOM 1546 O O . ASN A 1 198 ? -22.017 -4.665 45.049 1.00 57.78 198 ASN A O 1
ATOM 1550 N N . ILE A 1 199 ? -24.058 -4.485 45.949 1.00 59.41 199 ILE A N 1
ATOM 1551 C CA . ILE A 1 199 ? -24.776 -4.465 44.666 1.00 59.41 199 ILE A CA 1
ATOM 1552 C C . ILE A 1 199 ? -24.675 -3.100 43.986 1.00 59.41 199 ILE A C 1
ATOM 1554 O O . ILE A 1 199 ? -24.559 -3.067 42.767 1.00 59.41 199 ILE A O 1
ATOM 1558 N N . ASP A 1 200 ? -24.660 -1.998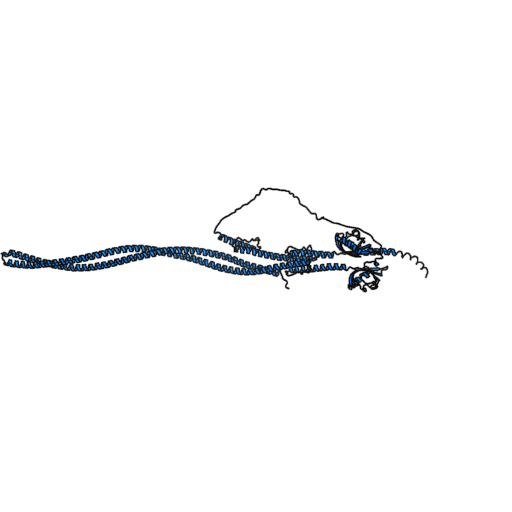 44.729 1.00 62.56 200 ASP A N 1
ATOM 1559 C CA . ASP A 1 200 ? -24.444 -0.654 44.199 1.00 62.56 200 ASP A CA 1
ATOM 1560 C C . ASP A 1 200 ? -22.985 -0.488 43.750 1.00 62.56 200 ASP A C 1
ATOM 1562 O O . ASP A 1 200 ? -22.760 -0.007 42.645 1.00 62.56 200 ASP A O 1
ATOM 1566 N N . GLU A 1 201 ? -21.991 -0.991 44.495 1.00 55.25 201 GLU A N 1
ATOM 1567 C CA . GLU A 1 201 ? -20.592 -1.013 44.038 1.00 55.25 201 GLU A CA 1
ATOM 1568 C C . GLU A 1 201 ? -20.417 -1.888 42.782 1.00 55.25 201 GLU A C 1
ATOM 1570 O O . GLU A 1 201 ? -19.789 -1.466 41.807 1.00 55.25 201 GLU A O 1
ATOM 1575 N N . LEU A 1 202 ? -21.023 -3.082 42.749 1.00 49.88 202 LEU A N 1
ATOM 1576 C CA . LEU A 1 202 ? -21.024 -3.932 41.554 1.00 49.88 202 LEU A CA 1
ATOM 1577 C C . LEU A 1 202 ? -21.805 -3.307 40.391 1.00 49.88 202 LEU A C 1
ATOM 1579 O O . LEU A 1 202 ? -21.402 -3.496 39.248 1.00 49.88 202 LEU A O 1
ATOM 1583 N N . ASN A 1 203 ? -22.884 -2.561 40.644 1.00 52.25 203 ASN A N 1
ATOM 1584 C CA . ASN A 1 203 ? -23.645 -1.847 39.616 1.00 52.25 203 ASN A CA 1
ATOM 1585 C C . ASN A 1 203 ? -22.895 -0.623 39.095 1.00 52.25 203 ASN A C 1
ATOM 1587 O O . ASN A 1 203 ? -23.009 -0.353 37.905 1.00 52.25 203 ASN A O 1
ATOM 1591 N N . ILE A 1 204 ? -22.123 0.082 39.926 1.00 57.03 204 ILE A N 1
ATOM 1592 C CA . ILE A 1 204 ? -21.211 1.149 39.495 1.00 57.03 204 ILE A CA 1
ATOM 1593 C C . ILE A 1 204 ? -20.158 0.529 38.578 1.00 57.03 204 ILE A C 1
ATOM 1595 O O . ILE A 1 204 ? -20.221 0.759 37.374 1.00 57.03 204 ILE A O 1
ATOM 1599 N N . ARG A 1 205 ? -19.340 -0.415 39.077 1.00 49.91 205 ARG A N 1
ATOM 1600 C CA . ARG A 1 205 ? -18.311 -1.098 38.267 1.00 49.91 205 ARG A CA 1
ATOM 1601 C C . ARG A 1 205 ? -18.884 -1.734 36.989 1.00 49.91 205 ARG A C 1
ATOM 1603 O O . ARG A 1 205 ? -18.240 -1.708 35.944 1.00 49.91 205 ARG A O 1
ATOM 1610 N N . LYS A 1 206 ? -20.101 -2.292 37.037 1.00 45.81 206 LYS A N 1
ATOM 1611 C CA . LYS A 1 206 ? -20.817 -2.830 35.864 1.00 45.81 206 LYS A CA 1
ATOM 1612 C C . LYS A 1 206 ? -21.290 -1.737 34.911 1.00 45.81 206 LYS A C 1
ATOM 1614 O O . LYS A 1 206 ? -21.211 -1.956 33.711 1.00 45.81 206 LYS A O 1
ATOM 1619 N N . THR A 1 207 ? -21.798 -0.608 35.399 1.00 49.12 207 THR A N 1
ATOM 1620 C CA . THR A 1 207 ? -22.258 0.512 34.558 1.00 49.12 207 THR A CA 1
ATOM 1621 C C . THR A 1 207 ? -21.074 1.222 33.918 1.00 49.12 207 THR A C 1
ATOM 1623 O O . THR A 1 207 ? -21.159 1.581 32.749 1.00 49.12 207 THR A O 1
ATOM 1626 N N . ASP A 1 208 ? -19.948 1.330 34.621 1.00 50.16 208 ASP A N 1
ATOM 1627 C CA . ASP A 1 208 ? -18.684 1.813 34.072 1.00 50.16 208 ASP A CA 1
ATOM 1628 C C . ASP A 1 208 ? -18.213 0.873 32.954 1.00 50.16 208 ASP A C 1
ATOM 1630 O O . ASP A 1 208 ? -17.992 1.306 31.823 1.00 50.16 208 ASP A O 1
ATOM 1634 N N . LEU A 1 209 ? -18.168 -0.439 33.223 1.00 45.09 209 LEU A N 1
ATOM 1635 C CA . LEU A 1 209 ? -17.764 -1.447 32.241 1.00 45.09 209 LEU A CA 1
ATOM 1636 C C . LEU A 1 209 ? -18.742 -1.551 31.055 1.00 45.09 209 LEU A C 1
ATOM 1638 O O . LEU A 1 209 ? -18.303 -1.704 29.921 1.00 45.09 209 LEU A O 1
ATOM 1642 N N . GLU A 1 210 ? -20.055 -1.444 31.273 1.00 45.97 210 GLU A N 1
ATOM 1643 C CA . GLU A 1 210 ? -21.069 -1.436 30.209 1.00 45.97 210 GLU A CA 1
ATOM 1644 C C . GLU A 1 210 ? -21.093 -0.110 29.441 1.00 45.97 210 GLU A C 1
ATOM 1646 O O . GLU A 1 210 ? -21.320 -0.143 28.234 1.00 45.97 210 GLU A O 1
ATOM 1651 N N . SER A 1 211 ? -20.815 1.039 30.068 1.00 48.69 211 SER A N 1
ATOM 1652 C CA . SER A 1 211 ? -20.662 2.322 29.366 1.00 48.69 211 SER A CA 1
ATOM 1653 C C . SER A 1 211 ? -19.404 2.305 28.502 1.00 48.69 211 SER A C 1
ATOM 1655 O O . SER A 1 211 ? -19.482 2.636 27.320 1.00 48.69 211 SER A O 1
ATOM 1657 N N . VAL A 1 212 ? -18.279 1.806 29.029 1.00 48.41 212 VAL A N 1
ATOM 1658 C CA . VAL A 1 212 ? -17.046 1.566 28.265 1.00 48.41 212 VAL A CA 1
ATOM 1659 C C . VAL A 1 212 ? -17.315 0.594 27.110 1.00 48.41 212 VAL A C 1
ATOM 1661 O O . VAL A 1 212 ? -17.128 0.964 25.955 1.00 48.41 212 VAL A O 1
ATOM 1664 N N . ILE A 1 213 ? -17.836 -0.611 27.362 1.00 44.78 213 ILE A N 1
ATOM 1665 C CA . ILE A 1 213 ? -18.097 -1.611 26.308 1.00 44.78 213 ILE A CA 1
ATOM 1666 C C . ILE A 1 213 ? -19.139 -1.116 25.286 1.00 44.78 213 ILE A C 1
ATOM 1668 O O . ILE A 1 213 ? -19.005 -1.402 24.099 1.00 44.78 213 ILE A O 1
ATOM 1672 N N . SER A 1 214 ? -20.151 -0.346 25.696 1.00 47.09 214 SER A N 1
ATOM 1673 C CA . SER A 1 214 ? -21.170 0.215 24.796 1.00 47.09 214 SER A CA 1
ATOM 1674 C C . SER A 1 214 ? -20.624 1.360 23.942 1.00 47.09 214 SER A C 1
ATOM 1676 O O . SER A 1 214 ? -20.852 1.373 22.732 1.00 47.09 214 SER A O 1
ATOM 1678 N N . HIS A 1 215 ? -19.872 2.300 24.522 1.00 47.84 215 HIS A N 1
ATOM 1679 C CA . HIS A 1 215 ? -19.300 3.426 23.783 1.00 47.84 215 HIS A CA 1
ATOM 1680 C C . HIS A 1 215 ? -18.125 2.997 22.906 1.00 47.84 215 HIS A C 1
ATOM 1682 O O . HIS A 1 215 ? -18.176 3.218 21.696 1.00 47.84 215 HIS A O 1
ATOM 1688 N N . PHE A 1 216 ? -17.132 2.287 23.451 1.00 47.75 216 PHE A N 1
ATOM 1689 C CA . PHE A 1 216 ? -16.046 1.727 22.643 1.00 47.75 216 PHE A CA 1
ATOM 1690 C C . PHE A 1 216 ? -16.570 0.694 21.638 1.00 47.75 216 PHE A C 1
ATOM 1692 O O . PHE A 1 216 ? -16.100 0.678 20.509 1.00 47.75 216 PHE A O 1
ATOM 1699 N N . GLY A 1 217 ? -17.584 -0.112 21.971 1.00 45.53 217 GLY A N 1
ATOM 1700 C CA . GLY A 1 217 ? -18.197 -1.063 21.034 1.00 45.53 217 GLY A CA 1
ATOM 1701 C C . GLY A 1 217 ? -18.967 -0.395 19.888 1.00 45.53 217 GLY A C 1
ATOM 1702 O O . GLY A 1 217 ? -18.847 -0.825 18.740 1.00 45.53 217 GLY A O 1
ATOM 1703 N N . LYS A 1 218 ? -19.712 0.687 20.156 1.00 48.06 218 LYS A N 1
ATOM 1704 C CA . LYS A 1 218 ? -20.352 1.506 19.108 1.00 48.06 218 LYS A CA 1
ATOM 1705 C C . LYS A 1 218 ? -19.327 2.222 18.235 1.00 48.06 218 LYS A C 1
ATOM 1707 O O . LYS A 1 218 ? -19.542 2.295 17.029 1.00 48.06 218 LYS A O 1
ATOM 1712 N N . ILE A 1 219 ? -18.247 2.741 18.821 1.00 44.22 219 ILE A N 1
ATOM 1713 C CA . ILE A 1 219 ? -17.198 3.468 18.096 1.00 44.22 219 ILE A CA 1
ATOM 1714 C C . ILE A 1 219 ? -16.362 2.494 17.266 1.00 44.22 219 ILE A C 1
ATOM 1716 O O . ILE A 1 219 ? -16.334 2.641 16.053 1.00 44.22 219 ILE A O 1
ATOM 1720 N N . LEU A 1 220 ? -15.815 1.420 17.846 1.00 42.91 220 LEU A N 1
ATOM 1721 C CA . LEU A 1 220 ? -15.150 0.346 17.090 1.00 42.91 220 LEU A CA 1
ATOM 1722 C C . LEU A 1 220 ? -16.052 -0.210 15.979 1.00 42.91 220 LEU A C 1
ATOM 1724 O O . LEU A 1 220 ? -15.566 -0.472 14.884 1.00 42.91 220 LEU A O 1
ATOM 1728 N N . GLY A 1 221 ? -17.362 -0.328 16.223 1.00 46.44 221 GLY A N 1
ATOM 1729 C CA . GLY A 1 221 ? -18.346 -0.651 15.192 1.00 46.44 221 GLY A CA 1
ATOM 1730 C C . GLY A 1 221 ? -18.403 0.387 14.065 1.00 46.44 221 GLY A C 1
ATOM 1731 O O . GLY A 1 221 ? -18.166 0.044 12.912 1.00 46.44 221 GLY A O 1
ATOM 1732 N N . LYS A 1 222 ? -18.707 1.653 14.376 1.00 44.19 222 LYS A N 1
ATOM 1733 C CA . LYS A 1 222 ? -18.899 2.736 13.391 1.00 44.19 222 LYS A CA 1
ATOM 1734 C C . LYS A 1 222 ? -17.610 3.115 12.655 1.00 44.19 222 LYS A C 1
ATOM 1736 O O . LYS A 1 222 ? -17.617 3.192 11.428 1.00 44.19 222 LYS A O 1
ATOM 1741 N N . THR A 1 223 ? -16.491 3.246 13.364 1.00 41.47 223 THR A N 1
ATOM 1742 C CA . THR A 1 223 ? -15.165 3.516 12.791 1.00 41.47 223 THR A CA 1
ATOM 1743 C C . THR A 1 223 ? -14.706 2.378 11.870 1.00 41.47 223 THR A C 1
ATOM 1745 O O . THR A 1 223 ? -14.143 2.657 10.816 1.00 41.47 223 THR A O 1
ATOM 1748 N N . ALA A 1 224 ? -15.029 1.110 12.169 1.00 38.75 224 ALA A N 1
ATOM 1749 C CA . ALA A 1 224 ? -14.751 -0.014 11.262 1.00 38.75 224 ALA A CA 1
ATOM 1750 C C . ALA A 1 224 ? -15.638 -0.054 9.995 1.00 38.75 224 ALA A C 1
ATOM 1752 O O . ALA A 1 224 ? -15.343 -0.823 9.080 1.00 38.75 224 ALA A O 1
ATOM 1753 N N . VAL A 1 225 ? -16.698 0.765 9.914 1.00 35.00 225 VAL A N 1
ATOM 1754 C CA . VAL A 1 225 ? -17.525 0.958 8.701 1.00 35.00 225 VAL A CA 1
ATOM 1755 C C . VAL A 1 225 ? -17.335 2.367 8.093 1.00 35.00 225 VAL A C 1
ATOM 1757 O O . VAL A 1 225 ? -17.910 2.672 7.052 1.00 35.00 225 VAL A O 1
ATOM 1760 N N . GLY A 1 226 ? -16.479 3.213 8.680 1.00 38.16 226 GLY A N 1
ATOM 1761 C CA . GLY A 1 226 ? -16.129 4.543 8.159 1.00 38.16 226 GLY A CA 1
ATOM 1762 C C . GLY A 1 226 ? -17.041 5.703 8.589 1.00 38.16 226 GLY A C 1
ATOM 1763 O O . GLY A 1 226 ? -16.929 6.794 8.032 1.00 38.16 226 GLY A O 1
ATOM 1764 N N . GLU A 1 227 ? -17.921 5.512 9.577 1.00 41.75 227 GLU A N 1
ATOM 1765 C CA . GLU A 1 227 ? -18.747 6.585 10.156 1.00 41.75 227 GLU A CA 1
ATOM 1766 C C . GLU A 1 227 ? -17.978 7.300 11.289 1.00 41.75 227 GLU A C 1
ATOM 1768 O O . GLU A 1 227 ? -17.929 6.812 12.421 1.00 41.75 227 GLU A O 1
ATOM 1773 N N . LEU A 1 228 ? -17.355 8.448 10.982 1.00 51.50 228 LEU A N 1
ATOM 1774 C CA . LEU A 1 228 ? -16.579 9.273 11.933 1.00 51.50 228 LEU A CA 1
ATOM 1775 C C . LEU A 1 228 ? -17.394 10.371 12.640 1.00 51.50 228 LEU A C 1
ATOM 1777 O O . LEU A 1 228 ? -16.889 11.054 13.519 1.00 51.50 228 LEU A O 1
ATOM 1781 N N . ASP A 1 229 ? -18.674 10.525 12.323 1.00 48.34 229 ASP A N 1
ATOM 1782 C CA . ASP A 1 229 ? -19.616 11.446 12.979 1.00 48.34 229 ASP A CA 1
ATOM 1783 C C . ASP A 1 229 ? -20.026 11.011 14.412 1.00 48.34 229 ASP A C 1
ATOM 1785 O O . ASP A 1 229 ? -20.879 11.623 15.057 1.00 48.34 229 ASP A O 1
ATOM 1789 N N . ALA A 1 230 ? -19.404 9.952 14.936 1.00 51.75 230 ALA A N 1
ATOM 1790 C CA . ALA A 1 230 ? -19.719 9.311 16.206 1.00 51.75 230 ALA A CA 1
ATOM 1791 C C . ALA A 1 230 ? -18.978 9.942 17.401 1.00 51.75 230 ALA A C 1
ATOM 1793 O O . ALA A 1 230 ? -17.895 9.494 17.769 1.00 51.75 230 ALA A O 1
ATOM 1794 N N . ARG A 1 231 ? -19.581 10.945 18.051 1.00 57.66 231 ARG A N 1
ATOM 1795 C CA . ARG A 1 231 ? -19.039 11.521 19.297 1.00 57.66 231 ARG A CA 1
ATOM 1796 C C . ARG A 1 231 ? -19.476 10.764 20.555 1.00 57.66 231 ARG A C 1
ATOM 1798 O O . ARG A 1 231 ? -20.586 10.240 20.634 1.00 57.66 231 ARG A O 1
ATOM 1805 N N . ILE A 1 232 ? -18.602 10.774 21.556 1.00 55.59 232 ILE A N 1
ATOM 1806 C CA . ILE A 1 232 ? -18.859 10.364 22.940 1.00 55.59 232 ILE A CA 1
ATOM 1807 C C . ILE A 1 232 ? -19.654 11.471 23.646 1.00 55.59 232 ILE A C 1
ATOM 1809 O O . ILE A 1 232 ? -19.241 12.634 23.634 1.00 55.59 232 ILE A O 1
ATOM 1813 N N . GLU A 1 233 ? -20.766 11.126 24.297 1.00 62.97 233 GLU A N 1
ATOM 1814 C CA . GLU A 1 233 ? -21.486 12.047 25.186 1.00 62.97 233 GLU A CA 1
ATOM 1815 C C . GLU A 1 233 ? -20.772 12.100 26.547 1.00 62.97 233 GLU A C 1
ATOM 1817 O O . GLU A 1 233 ? -20.880 11.167 27.343 1.00 62.97 233 GLU A O 1
ATOM 1822 N N . MET A 1 234 ? -20.036 13.184 26.826 1.00 56.62 234 MET A N 1
ATOM 1823 C CA . MET A 1 234 ? -19.195 13.310 28.035 1.00 56.62 234 MET A CA 1
ATOM 1824 C C . MET A 1 234 ? -19.954 13.097 29.346 1.00 56.62 234 MET A C 1
ATOM 1826 O O . MET A 1 234 ? -19.395 12.569 30.299 1.00 56.62 234 MET A O 1
ATOM 1830 N N . ASP A 1 235 ? -21.229 13.488 29.391 1.00 55.47 235 ASP A N 1
ATOM 1831 C CA . ASP A 1 235 ? -22.088 13.357 30.573 1.00 55.47 235 ASP A CA 1
ATOM 1832 C C . ASP A 1 235 ? -22.592 11.912 30.807 1.00 55.47 235 ASP A C 1
ATOM 1834 O O . ASP A 1 235 ? -23.383 11.673 31.717 1.00 55.47 235 ASP A O 1
ATOM 1838 N N . SER A 1 236 ? -22.130 10.945 29.999 1.00 49.41 236 SER A N 1
ATOM 1839 C CA . SER A 1 236 ? -22.381 9.499 30.145 1.00 49.41 236 SER A CA 1
ATOM 1840 C C . SER A 1 236 ? -21.141 8.677 30.551 1.00 49.41 236 SER A C 1
ATOM 1842 O O . SER A 1 236 ? -21.224 7.449 30.674 1.00 49.41 236 SER A O 1
ATOM 1844 N N . LEU A 1 237 ? -19.998 9.341 30.769 1.00 48.22 237 LEU A N 1
ATOM 1845 C CA . LEU A 1 237 ? -18.770 8.742 31.300 1.00 48.22 237 LEU A CA 1
ATOM 1846 C C . LEU A 1 237 ? -18.541 9.155 32.765 1.00 48.22 237 LEU A C 1
ATOM 1848 O O . LEU A 1 237 ? -18.829 10.300 33.119 1.00 48.22 237 LEU A O 1
ATOM 1852 N N . PRO A 1 238 ? -17.958 8.281 33.608 1.00 57.16 238 PRO A N 1
ATOM 1853 C CA . PRO A 1 238 ? -17.436 8.681 34.914 1.00 57.16 238 PRO A CA 1
ATOM 1854 C C . PRO A 1 238 ? -16.311 9.716 34.764 1.00 57.16 238 PRO A C 1
ATOM 1856 O O . PRO A 1 238 ? -15.535 9.658 33.806 1.00 57.16 238 PRO A O 1
ATOM 1859 N N . ASP A 1 239 ? -16.184 10.641 35.722 1.00 56.72 239 ASP A N 1
ATOM 1860 C CA . ASP A 1 239 ? -15.277 11.796 35.605 1.00 56.72 239 ASP A CA 1
ATOM 1861 C C . ASP A 1 239 ? -13.796 11.410 35.398 1.00 56.72 239 ASP A C 1
ATOM 1863 O O . ASP A 1 239 ? -13.061 12.132 34.726 1.00 56.72 239 ASP A O 1
ATOM 1867 N N . GLU A 1 240 ? -13.355 10.251 35.895 1.00 46.34 240 GLU A N 1
ATOM 1868 C CA . GLU A 1 240 ? -11.991 9.741 35.683 1.00 46.34 240 GLU A CA 1
ATOM 1869 C C . GLU A 1 240 ? -11.727 9.216 34.255 1.00 46.34 240 GLU A C 1
ATOM 1871 O O . GLU A 1 240 ? -10.596 9.287 33.774 1.00 46.34 240 GLU A O 1
ATOM 1876 N N . PHE A 1 241 ? -12.770 8.811 33.520 1.00 50.38 241 PHE A N 1
ATOM 1877 C CA . PHE A 1 241 ? -12.694 8.469 32.091 1.00 50.38 241 PHE A CA 1
ATOM 1878 C C . PHE A 1 241 ? -13.048 9.645 31.168 1.00 50.38 241 PHE A C 1
ATOM 1880 O O . PHE A 1 241 ? -12.807 9.577 29.961 1.00 50.38 241 PHE A O 1
ATOM 1887 N N . ARG A 1 242 ? -13.573 10.749 31.711 1.00 59.03 242 ARG A N 1
ATOM 1888 C CA . ARG A 1 242 ? -13.997 11.940 30.955 1.00 59.03 242 ARG A CA 1
ATOM 1889 C C . ARG A 1 242 ? -12.868 12.553 30.121 1.00 59.03 242 ARG A C 1
ATOM 1891 O O . ARG A 1 242 ? -13.097 12.910 28.972 1.00 59.03 242 ARG A O 1
ATOM 1898 N N . PHE A 1 243 ? -11.642 12.558 30.647 1.00 50.56 243 PHE A N 1
ATOM 1899 C CA . PHE A 1 243 ? -10.425 12.972 29.930 1.00 50.56 243 PHE A CA 1
ATOM 1900 C C . PHE A 1 243 ? -10.103 12.078 28.714 1.00 50.56 243 PHE A C 1
ATOM 1902 O O . PHE A 1 243 ? -9.630 12.558 27.686 1.00 50.56 243 PHE A O 1
ATOM 1909 N N . ILE A 1 244 ? -10.399 10.775 28.796 1.00 47.25 244 ILE A N 1
ATOM 1910 C CA . ILE A 1 244 ? -10.256 9.843 27.666 1.00 47.25 244 ILE A CA 1
ATOM 1911 C C . ILE A 1 244 ? -11.378 10.077 26.642 1.00 47.25 244 ILE A C 1
ATOM 1913 O O . ILE A 1 244 ? -11.128 10.000 25.441 1.00 47.25 244 ILE A O 1
ATOM 1917 N N . GLY A 1 245 ? -12.584 10.433 27.100 1.00 55.47 245 GLY A N 1
ATOM 1918 C CA . GLY A 1 245 ? -13.680 10.899 26.244 1.00 55.47 245 GLY A CA 1
ATOM 1919 C C . GLY A 1 245 ? -13.347 12.185 25.479 1.00 55.47 245 GLY A C 1
ATOM 1920 O O . GLY A 1 245 ? -13.601 12.255 24.278 1.00 55.47 245 GLY A O 1
ATOM 1921 N N . GLU A 1 246 ? -12.730 13.165 26.147 1.00 60.72 246 GLU A N 1
ATOM 1922 C CA . GLU A 1 246 ? -12.194 14.398 25.547 1.00 60.72 246 GLU A CA 1
ATOM 1923 C C . GLU A 1 246 ? -11.161 14.078 24.462 1.00 60.72 246 GLU A C 1
ATOM 1925 O O . GLU A 1 246 ? -11.389 14.414 23.302 1.00 60.72 246 GLU A O 1
ATOM 1930 N N . ILE A 1 247 ? -10.108 13.317 24.783 1.00 53.94 247 ILE A N 1
ATOM 1931 C CA . ILE A 1 247 ? -9.078 12.926 23.804 1.00 53.94 247 ILE A CA 1
ATOM 1932 C C . ILE A 1 247 ? -9.670 12.152 22.618 1.00 53.94 247 ILE A C 1
ATOM 1934 O O . ILE A 1 247 ? -9.273 12.392 21.478 1.00 53.94 247 ILE A O 1
ATOM 1938 N N . LEU A 1 248 ? -10.617 11.234 22.842 1.00 51.06 248 LEU A N 1
ATOM 1939 C CA . LEU A 1 248 ? -11.241 10.478 21.751 1.00 51.06 248 LEU A CA 1
ATOM 1940 C C . LEU A 1 248 ? -12.136 11.354 20.872 1.00 51.06 248 LEU A C 1
ATOM 1942 O O . LEU A 1 248 ? -12.088 11.201 19.657 1.00 51.06 248 LEU A O 1
ATOM 1946 N N . ASN A 1 249 ? -12.900 12.291 21.438 1.00 64.00 249 ASN A N 1
ATOM 1947 C CA . ASN A 1 249 ? -13.675 13.242 20.638 1.00 64.00 249 ASN A CA 1
ATOM 1948 C C . ASN A 1 249 ? -12.777 14.202 19.849 1.00 64.00 249 ASN A C 1
ATOM 1950 O O . ASN A 1 249 ? -13.080 14.457 18.687 1.00 64.00 249 ASN A O 1
ATOM 1954 N N . ASP A 1 250 ? -11.670 14.673 20.426 1.00 59.91 250 ASP A N 1
ATOM 1955 C CA . ASP A 1 250 ? -10.686 15.511 19.727 1.00 59.91 250 ASP A CA 1
ATOM 1956 C C . ASP A 1 250 ? -9.971 14.721 18.613 1.00 59.91 250 ASP A C 1
ATOM 1958 O O . ASP A 1 250 ? -9.740 15.241 17.523 1.00 59.91 250 ASP A O 1
ATOM 1962 N N . THR A 1 251 ? -9.683 13.433 18.839 1.00 51.66 251 THR A N 1
ATOM 1963 C CA . THR A 1 251 ? -9.093 12.532 17.829 1.00 51.66 251 THR A CA 1
ATOM 1964 C C . THR A 1 251 ? -10.083 12.218 16.704 1.00 51.66 251 THR A C 1
ATOM 1966 O O . THR A 1 251 ? -9.706 12.202 15.534 1.00 51.66 251 THR A O 1
ATOM 1969 N N . ILE A 1 252 ? -11.361 12.001 17.029 1.00 58.62 252 ILE A N 1
ATOM 1970 C CA . ILE A 1 252 ? -12.436 11.781 16.051 1.00 58.62 252 ILE A CA 1
ATOM 1971 C C . ILE A 1 252 ? -12.742 13.074 15.278 1.00 58.62 252 ILE A C 1
ATOM 1973 O O . ILE A 1 252 ? -13.002 13.011 14.080 1.00 58.62 252 ILE A O 1
ATOM 1977 N N . GLU A 1 253 ? -12.642 14.247 15.910 1.00 60.66 253 GLU A N 1
ATOM 1978 C CA . GLU A 1 253 ? -12.715 15.544 15.229 1.00 60.66 253 GLU A CA 1
ATOM 1979 C C . GLU A 1 253 ? -11.505 15.763 14.305 1.00 60.66 253 GLU A C 1
ATOM 1981 O O . GLU A 1 253 ? -11.689 16.178 13.164 1.00 60.66 253 GLU A O 1
ATOM 1986 N N . GLY A 1 254 ? -10.289 15.400 14.728 1.00 53.28 254 GLY A N 1
ATOM 1987 C CA . GLY A 1 254 ? -9.090 15.398 13.881 1.00 53.28 254 GLY A CA 1
ATOM 1988 C C . GLY A 1 254 ? -9.239 14.509 12.640 1.00 53.28 254 GLY A C 1
ATOM 1989 O O . GLY A 1 254 ? -9.142 14.999 11.515 1.00 53.28 254 GLY A O 1
ATOM 1990 N N . LEU A 1 255 ? -9.570 13.229 12.835 1.00 48.25 255 LEU A N 1
ATOM 1991 C CA . LEU A 1 255 ? -9.825 12.273 11.748 1.00 48.25 255 LEU A CA 1
ATOM 1992 C C . LEU A 1 255 ? -11.011 12.697 10.865 1.00 48.25 255 LEU A C 1
ATOM 1994 O O . LEU A 1 255 ? -10.991 12.472 9.655 1.00 48.25 255 LEU A O 1
ATOM 1998 N N . GLY A 1 256 ? -12.034 13.323 11.453 1.00 56.44 256 GLY A N 1
ATOM 1999 C CA . GLY A 1 256 ? -13.171 13.902 10.744 1.00 56.44 256 GLY A CA 1
ATOM 2000 C C . GLY A 1 256 ? -12.747 15.039 9.816 1.00 56.44 256 GLY A C 1
ATOM 2001 O O . GLY A 1 256 ? -13.070 14.992 8.633 1.00 56.44 256 GLY A O 1
ATOM 2002 N N . ASN A 1 257 ? -11.959 15.994 10.316 1.00 54.88 257 ASN A N 1
ATOM 2003 C CA . ASN A 1 257 ? -11.408 17.102 9.531 1.00 54.88 257 ASN A CA 1
ATOM 2004 C C . ASN A 1 257 ? -10.494 16.596 8.395 1.00 54.88 257 ASN A C 1
ATOM 2006 O O . ASN A 1 257 ? -10.623 17.048 7.259 1.00 54.88 257 ASN A O 1
ATOM 2010 N N . MET A 1 258 ? -9.630 15.607 8.661 1.00 44.91 258 MET A N 1
ATOM 2011 C CA . MET A 1 258 ? -8.778 14.981 7.636 1.00 44.91 258 MET A CA 1
ATOM 2012 C C . MET A 1 258 ? -9.602 14.260 6.560 1.00 44.91 258 MET A C 1
ATOM 2014 O O . MET A 1 258 ? -9.335 14.394 5.365 1.00 44.91 258 MET A O 1
ATOM 2018 N N . MET A 1 259 ? -10.645 13.523 6.956 1.00 43.72 259 MET A N 1
ATOM 2019 C CA . MET A 1 259 ? -11.581 12.926 6.002 1.00 43.72 259 MET A CA 1
ATOM 2020 C C . MET A 1 259 ? -12.405 13.979 5.255 1.00 43.72 259 MET A C 1
ATOM 2022 O O . MET A 1 259 ? -12.768 13.735 4.109 1.00 43.72 259 MET A O 1
ATOM 2026 N N . GLU A 1 260 ? -12.687 15.142 5.842 1.00 47.62 260 GLU A N 1
ATOM 2027 C CA . GLU A 1 260 ? -13.390 16.236 5.168 1.00 47.62 260 GLU A CA 1
ATOM 2028 C C . GLU A 1 260 ? -12.497 16.936 4.126 1.00 47.62 260 GLU A C 1
ATOM 2030 O O . GLU A 1 260 ? -12.986 17.252 3.041 1.00 47.62 260 GLU A O 1
ATOM 2035 N N . GLU A 1 261 ? -11.181 17.059 4.344 1.00 46.69 261 GLU A N 1
ATOM 2036 C CA . GLU A 1 261 ? -10.238 17.451 3.279 1.00 46.69 261 GLU A CA 1
ATOM 2037 C C . GLU A 1 261 ? -10.185 16.409 2.145 1.00 46.69 261 GLU A C 1
ATOM 2039 O O . GLU A 1 261 ? -10.313 16.770 0.973 1.00 46.69 261 GLU A O 1
ATOM 2044 N N . ILE A 1 262 ? -10.102 15.111 2.469 1.00 40.75 262 ILE A N 1
ATOM 2045 C CA . ILE A 1 262 ? -10.098 14.015 1.476 1.00 40.75 262 ILE A CA 1
ATOM 2046 C C . ILE A 1 262 ? -11.416 13.950 0.676 1.00 40.75 262 ILE A C 1
ATOM 2048 O O . ILE A 1 262 ? -11.419 13.594 -0.504 1.00 40.75 262 ILE A O 1
ATOM 2052 N N . LYS A 1 263 ? -12.543 14.306 1.301 1.00 35.62 263 LYS A N 1
ATOM 2053 C CA . LYS A 1 263 ? -13.899 14.227 0.730 1.00 35.62 263 LYS A CA 1
ATOM 2054 C C . LYS A 1 263 ? -14.300 15.456 -0.094 1.00 35.62 263 LYS A C 1
ATOM 2056 O O . LYS A 1 263 ? -15.316 15.406 -0.778 1.00 35.62 263 LYS A O 1
ATOM 2061 N N . ASN A 1 264 ? -13.505 16.528 -0.104 1.00 38.59 264 ASN A N 1
ATOM 2062 C CA . ASN A 1 264 ? -13.749 17.735 -0.909 1.00 38.59 264 ASN A CA 1
ATOM 2063 C C . ASN A 1 264 ? -13.346 17.583 -2.402 1.00 38.59 264 ASN A C 1
ATOM 2065 O O . ASN A 1 264 ? -12.822 18.506 -3.032 1.00 38.59 264 ASN A O 1
ATOM 2069 N N . ARG A 1 265 ? -13.618 16.413 -3.000 1.00 40.41 265 ARG A N 1
ATOM 2070 C CA . ARG A 1 265 ? -13.579 16.176 -4.453 1.00 40.41 265 ARG A CA 1
ATOM 2071 C C . ARG A 1 265 ? -14.827 15.411 -4.906 1.00 40.41 265 ARG A C 1
ATOM 2073 O O . ARG A 1 265 ? -15.164 14.383 -4.335 1.00 40.41 265 ARG A O 1
ATOM 2080 N N . GLU A 1 266 ? -15.404 15.910 -6.000 1.00 30.09 266 GLU A N 1
ATOM 2081 C CA . GLU A 1 266 ? -16.720 15.585 -6.580 1.00 30.09 266 GLU A CA 1
ATOM 2082 C C . GLU A 1 266 ? -17.927 16.173 -5.811 1.00 30.09 266 GLU A C 1
ATOM 2084 O O . GLU A 1 266 ? -18.050 16.069 -4.595 1.00 30.09 266 GLU A O 1
ATOM 2089 N N . GLU A 1 267 ? -18.781 16.879 -6.560 1.00 34.66 267 GLU A N 1
ATOM 2090 C CA . GLU A 1 267 ? -19.824 17.806 -6.087 1.00 34.66 267 GLU A CA 1
ATOM 2091 C C . GLU A 1 267 ? -21.238 17.192 -6.202 1.00 34.66 267 GLU A C 1
ATOM 2093 O O . GLU A 1 267 ? -21.434 16.297 -7.016 1.00 34.66 267 GLU A O 1
ATOM 2098 N N . ASP A 1 268 ? -22.204 17.748 -5.449 1.00 30.39 268 ASP A N 1
ATOM 2099 C CA . ASP A 1 268 ? -23.614 18.044 -5.809 1.00 30.39 268 ASP A CA 1
ATOM 2100 C C . ASP A 1 268 ? -24.504 17.000 -6.564 1.00 30.39 268 ASP A C 1
ATOM 2102 O O . ASP A 1 268 ? -24.096 16.253 -7.442 1.00 30.39 268 ASP A O 1
ATOM 2106 N N . LEU A 1 269 ? -25.826 16.915 -6.348 1.00 25.92 269 LEU A N 1
ATOM 2107 C CA . LEU A 1 269 ? -26.799 17.989 -6.094 1.00 25.92 269 LEU A CA 1
ATOM 2108 C C . LEU A 1 269 ? -28.125 17.448 -5.488 1.00 25.92 269 LEU A C 1
ATOM 2110 O O . LEU A 1 269 ? -28.366 16.245 -5.436 1.00 25.92 269 LEU A O 1
ATOM 2114 N N . ASP A 1 270 ? -29.021 18.387 -5.164 1.00 22.94 270 ASP A N 1
ATOM 2115 C CA . ASP A 1 270 ? -30.464 18.281 -4.879 1.00 22.94 270 ASP A CA 1
ATOM 2116 C C . ASP A 1 270 ? -30.872 17.654 -3.526 1.00 22.94 270 ASP A C 1
ATOM 2118 O O . ASP A 1 270 ? -30.851 16.445 -3.332 1.00 22.94 270 ASP A O 1
ATOM 2122 N N . SER A 1 271 ? -31.240 18.419 -2.486 1.00 25.62 271 SER A N 1
ATOM 2123 C CA . SER A 1 271 ? -32.106 19.623 -2.379 1.00 25.62 271 SER A CA 1
ATOM 2124 C C . SER A 1 271 ? -33.609 19.354 -2.531 1.00 25.62 271 SER A C 1
ATOM 2126 O O . SER A 1 271 ? -34.198 19.573 -3.587 1.00 25.62 271 SER A O 1
ATOM 2128 N N . ALA A 1 272 ? -34.264 18.968 -1.426 1.00 23.52 272 ALA A N 1
ATOM 2129 C CA . ALA A 1 272 ? -35.712 19.138 -1.253 1.00 23.52 272 ALA A CA 1
ATOM 2130 C C . ALA A 1 272 ? -36.167 19.062 0.223 1.00 23.52 272 ALA A C 1
ATOM 2132 O O . ALA A 1 272 ? -36.719 18.048 0.641 1.00 23.52 272 ALA A O 1
ATOM 2133 N N . LEU A 1 273 ? -35.996 20.149 0.992 1.00 23.16 273 LEU A N 1
ATOM 2134 C CA . LEU A 1 273 ? -37.094 20.863 1.690 1.00 23.16 273 LEU A CA 1
ATOM 2135 C C . LEU A 1 273 ? -36.568 21.824 2.768 1.00 23.16 273 LEU A C 1
ATOM 2137 O O . LEU A 1 273 ? -36.177 21.425 3.860 1.00 23.16 273 LEU A O 1
ATOM 2141 N N . SER A 1 274 ? -36.640 23.122 2.470 1.00 25.19 274 SER A N 1
ATOM 2142 C CA . SER A 1 274 ? -36.354 24.183 3.435 1.00 25.19 274 SER A CA 1
ATOM 2143 C C . SER A 1 274 ? -37.629 24.664 4.132 1.00 25.19 274 SER A C 1
ATOM 2145 O O . SER A 1 274 ? -38.484 25.270 3.494 1.00 25.19 274 SER A O 1
ATOM 2147 N N . SER A 1 275 ? -37.639 24.492 5.456 1.00 24.06 275 SER A N 1
ATOM 2148 C CA . SER A 1 275 ? -38.146 25.453 6.451 1.00 24.06 275 SER A CA 1
ATOM 2149 C C . SER A 1 275 ? -39.652 25.752 6.583 1.00 24.06 275 SER A C 1
ATOM 2151 O O . SER A 1 275 ? -40.447 25.667 5.656 1.00 24.06 275 SER A O 1
ATOM 2153 N N . PHE A 1 276 ? -39.963 26.246 7.790 1.00 23.34 276 PHE A N 1
ATOM 2154 C CA . PHE A 1 276 ? -41.222 26.822 8.282 1.00 23.34 276 PHE A CA 1
ATOM 2155 C C . PHE A 1 276 ? -42.431 25.869 8.421 1.00 23.34 276 PHE A C 1
ATOM 2157 O O . PHE A 1 276 ? -42.642 24.960 7.630 1.00 23.34 276 PHE A O 1
ATOM 2164 N N . GLY A 1 277 ? -43.294 26.037 9.427 1.00 25.66 277 GLY A N 1
ATOM 2165 C CA . GLY A 1 277 ? -43.219 26.966 10.564 1.00 25.66 277 GLY A CA 1
ATOM 2166 C C . GLY A 1 277 ? -44.548 27.654 10.881 1.00 25.66 277 GLY A C 1
ATOM 2167 O O . GLY A 1 277 ? -45.293 28.002 9.978 1.00 25.66 277 GLY A O 1
ATOM 2168 N N . GLU A 1 278 ? -44.768 27.885 12.176 1.00 24.97 278 GLU A N 1
ATOM 2169 C CA . GLU A 1 278 ? -45.759 28.798 12.768 1.00 24.97 278 GLU A CA 1
ATOM 2170 C C . GLU A 1 278 ? -47.278 28.578 12.536 1.00 24.97 278 GLU A C 1
ATOM 2172 O O . GLU A 1 278 ? -47.837 28.935 11.510 1.00 24.97 278 GLU A O 1
ATOM 2177 N N . VAL A 1 279 ? -47.941 28.158 13.633 1.00 22.27 279 VAL A N 1
ATOM 2178 C CA . VAL A 1 279 ? -48.985 28.934 14.362 1.00 22.27 279 VAL A CA 1
ATOM 2179 C C . VAL A 1 279 ? -50.368 29.173 13.697 1.00 22.27 279 VAL A C 1
ATOM 2181 O O . VAL A 1 279 ? -50.507 29.303 12.494 1.00 22.27 279 VAL A O 1
ATOM 2184 N N . LEU A 1 280 ? -51.411 29.283 14.548 1.00 23.48 280 LEU A N 1
ATOM 2185 C CA . LEU A 1 280 ? -52.821 29.614 14.223 1.00 23.48 280 LEU A CA 1
ATOM 2186 C C . LEU A 1 280 ? -53.492 28.621 13.239 1.00 23.48 280 LEU A C 1
ATOM 2188 O O . LEU A 1 280 ? -53.384 28.735 12.028 1.00 23.48 280 LEU A O 1
ATOM 2192 N N . SER A 1 281 ? -54.223 27.589 13.677 1.00 26.67 281 SER A N 1
ATOM 2193 C CA . SER A 1 281 ? -55.343 27.616 14.640 1.00 26.67 281 SER A CA 1
ATOM 2194 C C . SER A 1 281 ? -56.398 28.690 14.314 1.00 26.67 281 SER A C 1
ATOM 2196 O O . SER A 1 281 ? -56.093 29.878 14.345 1.00 26.67 281 SER A O 1
ATOM 2198 N N . VAL A 1 282 ? -57.640 28.252 14.031 1.00 25.22 282 VAL A N 1
ATOM 2199 C CA . VAL A 1 282 ? -58.933 28.861 14.438 1.00 25.22 282 VAL A CA 1
ATOM 2200 C C . VAL A 1 282 ? -60.122 28.069 13.843 1.00 25.22 282 VAL A C 1
ATOM 2202 O O . VAL A 1 282 ? -59.989 27.431 12.806 1.00 25.22 282 VAL A O 1
ATOM 2205 N N . ALA A 1 283 ? -61.290 28.163 14.498 1.00 23.20 283 ALA A N 1
ATOM 2206 C CA . ALA A 1 283 ? -62.634 27.737 14.053 1.00 23.20 283 ALA A CA 1
ATOM 2207 C C . ALA A 1 283 ? -62.856 26.218 13.834 1.00 23.20 283 ALA A C 1
ATOM 2209 O O . ALA A 1 283 ? -62.581 25.687 12.766 1.00 23.20 283 ALA A O 1
ATOM 2210 N N . THR A 1 284 ? -63.280 25.419 14.822 1.00 28.14 284 THR A N 1
ATOM 2211 C CA . THR A 1 284 ? -64.530 25.423 15.637 1.00 28.14 284 THR A CA 1
ATOM 2212 C C . THR A 1 284 ? -65.831 25.002 14.930 1.00 28.14 284 THR A C 1
ATOM 2214 O O . THR A 1 284 ? -66.213 25.546 13.893 1.00 28.14 284 THR A O 1
ATOM 2217 N N . LYS A 1 285 ? -66.513 24.047 15.591 1.00 32.50 285 LYS A N 1
ATOM 2218 C CA . LYS A 1 285 ? -67.956 23.687 15.671 1.00 32.50 285 LYS A CA 1
ATOM 2219 C C . LYS A 1 285 ? -67.969 22.253 16.233 1.00 32.50 285 LYS A C 1
ATOM 2221 O O . LYS A 1 285 ? -67.537 21.355 15.523 1.00 32.50 285 LYS A O 1
ATOM 2226 N N . GLY A 1 286 ? -68.257 21.976 17.507 1.00 29.23 286 GLY A N 1
ATOM 2227 C CA . GLY A 1 286 ? -69.364 22.440 18.374 1.00 29.23 286 GLY A CA 1
ATOM 2228 C C . GLY A 1 286 ? -70.263 21.210 18.636 1.00 29.23 286 GLY A C 1
ATOM 2229 O O . GLY A 1 286 ? -70.365 20.380 17.738 1.00 29.23 286 GLY A O 1
ATOM 2230 N N . ASP A 1 287 ? -70.874 20.932 19.790 1.00 27.41 287 ASP A N 1
ATOM 2231 C CA . ASP A 1 287 ? -71.120 21.653 21.060 1.00 27.41 287 ASP A CA 1
ATOM 2232 C C . ASP A 1 287 ? -70.595 20.812 22.256 1.00 27.41 287 ASP A C 1
ATOM 2234 O O . ASP A 1 287 ? -70.441 19.602 22.118 1.00 27.41 287 ASP A O 1
ATOM 2238 N N . LEU A 1 288 ? -70.166 21.330 23.419 1.00 29.61 288 LEU A N 1
ATOM 2239 C CA . LEU A 1 288 ? -70.725 22.317 24.373 1.00 29.61 288 LEU A CA 1
ATOM 2240 C C . LEU A 1 288 ? -71.883 21.821 25.270 1.00 29.61 288 LEU A C 1
ATOM 2242 O O . LEU A 1 288 ? -73.052 22.020 24.959 1.00 29.61 288 LEU A O 1
ATOM 2246 N N . THR A 1 289 ? -71.536 21.379 26.487 1.00 29.44 289 THR A N 1
ATOM 2247 C CA . THR A 1 289 ? -72.276 21.702 27.729 1.00 29.44 289 THR A CA 1
ATOM 2248 C C . THR A 1 289 ? -71.287 21.918 28.882 1.00 29.44 289 THR A C 1
ATOM 2250 O O . THR A 1 289 ? -70.415 21.080 29.097 1.00 29.44 289 THR A O 1
ATOM 2253 N N . ALA A 1 290 ? -71.421 23.036 29.601 1.00 25.89 290 ALA A N 1
ATOM 2254 C CA . ALA A 1 290 ? -70.583 23.461 30.739 1.00 25.89 290 ALA A CA 1
ATOM 2255 C C . ALA A 1 290 ? -71.294 23.128 32.095 1.00 25.89 290 ALA A C 1
ATOM 2257 O O . ALA A 1 290 ? -72.322 22.457 32.064 1.00 25.89 290 ALA A O 1
ATOM 2258 N N . ASN A 1 291 ? -70.867 23.521 33.308 1.00 26.31 291 ASN A N 1
ATOM 2259 C CA . ASN A 1 291 ? -69.992 24.634 33.711 1.00 26.31 291 ASN A CA 1
ATOM 2260 C C . ASN A 1 291 ? -69.252 24.404 35.060 1.00 26.31 291 ASN A C 1
ATOM 2262 O O . ASN A 1 291 ? -69.295 23.315 35.624 1.00 26.31 291 ASN A O 1
ATOM 2266 N N . VAL A 1 292 ? -68.546 25.442 35.523 1.00 26.48 292 VAL A N 1
ATOM 2267 C CA . VAL A 1 292 ? -67.456 25.475 36.521 1.00 26.48 292 VAL A CA 1
ATOM 2268 C C . VAL A 1 292 ? -67.874 26.235 37.796 1.00 26.48 292 VAL A C 1
ATOM 2270 O O . VAL A 1 292 ? -68.755 27.083 37.691 1.00 26.48 292 VAL A O 1
ATOM 2273 N N . GLU A 1 293 ? -67.236 25.976 38.953 1.00 26.95 293 GLU A N 1
ATOM 2274 C CA . GLU A 1 293 ? -66.609 27.011 39.822 1.00 26.95 293 GLU A CA 1
ATOM 2275 C C . GLU A 1 293 ? -65.807 26.435 41.016 1.00 26.95 293 GLU A C 1
ATOM 2277 O O . GLU A 1 293 ? -65.925 25.261 41.364 1.00 26.95 293 GLU A O 1
ATOM 2282 N N . LEU A 1 294 ? -64.917 27.271 41.563 1.00 31.02 294 LEU A N 1
ATOM 2283 C CA . LEU A 1 294 ? -63.918 27.032 42.618 1.00 31.02 294 LEU A CA 1
ATOM 2284 C C . LEU A 1 294 ? -63.987 28.208 43.601 1.00 31.02 294 LEU A C 1
ATOM 2286 O O . LEU A 1 294 ? -64.072 29.324 43.101 1.00 31.02 294 LEU A O 1
ATOM 2290 N N . GLU A 1 295 ? -63.806 28.001 44.916 1.00 28.34 295 GLU A N 1
ATOM 2291 C CA . GLU A 1 295 ? -63.008 28.932 45.747 1.00 28.34 295 GLU A CA 1
ATOM 2292 C C . GLU A 1 295 ? -62.678 28.442 47.182 1.00 28.34 295 GLU A C 1
ATOM 2294 O O . GLU A 1 295 ? -63.348 27.573 47.735 1.00 28.34 295 GLU A O 1
ATOM 2299 N N . GLU A 1 296 ? -61.627 29.067 47.734 1.00 30.16 296 GLU A N 1
ATOM 2300 C CA . GLU A 1 296 ? -61.196 29.213 49.145 1.00 30.16 296 GLU A CA 1
ATOM 2301 C C . GLU A 1 296 ? -60.655 28.028 50.000 1.00 30.16 296 GLU A C 1
ATOM 2303 O O . GLU A 1 296 ? -61.030 26.862 49.899 1.00 30.16 296 GLU A O 1
ATOM 2308 N N . ILE A 1 297 ? -59.655 28.390 50.826 1.00 30.06 297 ILE A N 1
ATOM 2309 C CA . ILE A 1 297 ? -58.686 27.603 51.631 1.00 30.06 297 ILE A CA 1
ATOM 2310 C C . ILE A 1 297 ? -58.135 28.571 52.726 1.00 30.06 297 ILE A C 1
ATOM 2312 O O . ILE A 1 297 ? -58.128 29.772 52.444 1.00 30.06 297 ILE A O 1
ATOM 2316 N N . PRO A 1 298 ? -57.499 28.173 53.861 1.00 39.03 298 PRO A N 1
ATOM 2317 C CA . PRO A 1 298 ? -57.706 27.071 54.812 1.00 39.03 298 PRO A CA 1
ATOM 2318 C C . PRO A 1 298 ? -58.412 27.619 56.102 1.00 39.03 298 PRO A C 1
ATOM 2320 O O . PRO A 1 298 ? -59.313 28.430 55.960 1.00 39.03 298 PRO A O 1
ATOM 2323 N N . GLU A 1 299 ? -58.212 27.228 57.376 1.00 29.28 299 GLU A N 1
ATOM 2324 C CA . GLU A 1 299 ? -56.986 27.118 58.199 1.00 29.28 299 GLU A CA 1
ATOM 2325 C C . GLU A 1 299 ? -57.211 26.278 59.488 1.00 29.28 299 GLU A C 1
ATOM 2327 O O . GLU A 1 299 ? -58.262 26.345 60.119 1.00 29.28 299 GLU A O 1
ATOM 2332 N N . GLY A 1 300 ? -56.175 25.565 59.952 1.00 29.89 300 GLY A N 1
ATOM 2333 C CA . GLY A 1 300 ? -55.859 25.538 61.392 1.00 29.89 300 GLY A CA 1
ATOM 2334 C C . GLY A 1 300 ? -56.571 24.551 62.336 1.00 29.89 300 GLY A C 1
ATOM 2335 O O . GLY A 1 300 ? -57.314 24.955 63.225 1.00 29.89 300 GLY A O 1
ATOM 2336 N N . TYR A 1 301 ? -56.158 23.279 62.304 1.00 33.03 301 TYR A N 1
ATOM 2337 C CA . TYR A 1 301 ? -56.131 22.374 63.471 1.00 33.03 301 TYR A CA 1
ATOM 2338 C C . TYR A 1 301 ? -57.405 22.227 64.344 1.00 33.03 301 TYR A C 1
ATOM 2340 O O . TYR A 1 301 ? -57.480 22.802 65.440 1.00 33.03 301 TYR A O 1
ATOM 2348 N N . ARG A 1 302 ? -58.265 21.239 64.032 1.00 28.11 302 ARG A N 1
ATOM 2349 C CA . ARG A 1 302 ? -58.685 20.262 65.068 1.00 28.11 302 ARG A CA 1
ATOM 2350 C C . ARG A 1 302 ? -59.203 18.910 64.538 1.00 28.11 302 ARG A C 1
ATOM 2352 O O . ARG A 1 302 ? -60.370 18.741 64.234 1.00 28.11 302 ARG A O 1
ATOM 2359 N N . LYS A 1 303 ? -58.282 17.941 64.545 1.00 27.58 303 LYS A N 1
ATOM 2360 C CA . LYS A 1 303 ? -58.313 16.758 65.427 1.00 27.58 303 LYS A CA 1
ATOM 2361 C C . LYS A 1 303 ? -59.557 15.842 65.411 1.00 27.58 303 LYS A C 1
ATOM 2363 O O . LYS A 1 303 ? -60.537 16.150 66.070 1.00 27.58 303 LYS A O 1
ATOM 2368 N N . ILE A 1 304 ? -59.337 14.649 64.840 1.00 27.45 304 ILE A N 1
ATOM 2369 C CA . ILE A 1 304 ? -59.595 13.292 65.387 1.00 27.45 304 ILE A CA 1
ATOM 2370 C C . ILE A 1 304 ? -60.948 13.055 66.082 1.00 27.45 304 ILE A C 1
ATOM 2372 O O . ILE A 1 304 ? -61.188 13.576 67.169 1.00 27.45 304 ILE A O 1
ATOM 2376 N N . GLY A 1 305 ? -61.699 12.091 65.541 1.00 24.67 305 GLY A N 1
ATOM 2377 C CA . GLY A 1 305 ? -62.994 11.640 66.056 1.00 24.67 305 GLY A CA 1
ATOM 2378 C C . GLY A 1 305 ? -64.160 12.337 65.338 1.00 24.67 305 GLY A C 1
ATOM 2379 O O . GLY A 1 305 ? -64.014 13.476 64.907 1.00 24.67 305 GLY A O 1
ATOM 2380 N N . GLU A 1 306 ? -65.314 11.706 65.127 1.00 26.28 306 GLU A N 1
ATOM 2381 C CA . GLU A 1 306 ? -65.760 10.354 65.516 1.00 26.28 306 GLU A CA 1
ATOM 2382 C C . GLU A 1 306 ? -66.633 9.743 64.389 1.00 26.28 306 GLU A C 1
ATOM 2384 O O . GLU A 1 306 ? -67.004 10.436 63.445 1.00 26.28 306 GLU A O 1
ATOM 2389 N N . ASP A 1 307 ? -66.940 8.447 64.506 1.00 28.31 307 ASP A N 1
ATOM 2390 C CA . ASP A 1 307 ? -68.004 7.690 63.818 1.00 28.31 307 ASP A CA 1
ATOM 2391 C C . ASP A 1 307 ? -68.119 7.645 62.277 1.00 28.31 307 ASP A C 1
ATOM 2393 O O . ASP A 1 307 ? -68.637 8.548 61.627 1.00 28.31 307 ASP A O 1
ATOM 2397 N N . ILE A 1 308 ? -67.950 6.424 61.745 1.00 23.00 308 ILE A N 1
ATOM 2398 C CA . ILE A 1 308 ? -69.119 5.603 61.351 1.00 23.00 308 ILE A CA 1
ATOM 2399 C C . ILE A 1 308 ? -68.948 4.214 62.017 1.00 23.00 308 ILE A C 1
ATOM 2401 O O . ILE A 1 308 ? -68.055 3.467 61.637 1.00 23.00 308 ILE A O 1
ATOM 2405 N N . ASN A 1 309 ? -69.585 3.965 63.173 1.00 24.58 309 ASN A N 1
ATOM 2406 C CA . ASN A 1 309 ? -70.843 3.202 63.380 1.00 24.58 309 ASN A CA 1
ATOM 2407 C C . ASN A 1 309 ? -70.832 1.710 62.932 1.00 24.58 309 ASN A C 1
ATOM 2409 O O . ASN A 1 309 ? -70.377 1.406 61.838 1.00 24.58 309 ASN A O 1
ATOM 2413 N N . SER A 1 310 ? -71.386 0.723 63.667 1.00 24.38 310 SER A N 1
ATOM 2414 C CA . SER A 1 310 ? -72.475 0.745 64.687 1.00 24.38 310 SER A CA 1
ATOM 2415 C C . SER A 1 310 ? -72.490 -0.496 65.646 1.00 24.38 310 SER A C 1
ATOM 2417 O O . SER A 1 310 ? -71.616 -1.352 65.536 1.00 24.38 310 SER A O 1
ATOM 2419 N N . MET A 1 311 ? -73.433 -0.584 66.618 1.00 27.36 311 MET A N 1
ATOM 2420 C CA . MET A 1 311 ? -73.336 -1.366 67.896 1.00 27.36 311 MET A CA 1
ATOM 2421 C C . MET A 1 311 ? -74.681 -1.987 68.425 1.00 27.36 311 MET A C 1
ATOM 2423 O O . MET A 1 311 ? -75.735 -1.578 67.944 1.00 27.36 311 MET A O 1
ATOM 2427 N N . ILE A 1 312 ? -74.666 -2.917 69.427 1.00 25.38 312 ILE A N 1
ATOM 2428 C CA . ILE A 1 312 ? -75.791 -3.543 70.233 1.00 25.38 312 ILE A CA 1
ATOM 2429 C C . ILE A 1 312 ? -75.192 -4.539 71.309 1.00 25.38 312 ILE A C 1
ATOM 2431 O O . ILE A 1 312 ? -74.035 -4.883 71.098 1.00 25.38 312 ILE A O 1
ATOM 2435 N N . LEU A 1 313 ? -75.781 -5.176 72.370 1.00 27.34 313 LEU A N 1
ATOM 2436 C CA . LEU A 1 313 ? -76.672 -4.960 73.580 1.00 27.34 313 LEU A CA 1
ATOM 2437 C C . LEU A 1 313 ? -76.462 -6.213 74.533 1.00 27.34 313 LEU A C 1
ATOM 2439 O O . LEU A 1 313 ? -76.195 -7.274 73.982 1.00 27.34 313 LEU A O 1
ATOM 2443 N N . ALA A 1 314 ? -76.452 -6.282 75.893 1.00 30.91 314 ALA A N 1
ATOM 2444 C CA . ALA A 1 314 ? -77.189 -5.724 77.074 1.00 30.91 314 ALA A CA 1
ATOM 2445 C C . ALA A 1 314 ? -78.412 -6.577 77.587 1.00 30.91 314 ALA A C 1
ATOM 2447 O O . ALA A 1 314 ? -79.163 -7.044 76.737 1.00 30.91 314 ALA A O 1
ATOM 2448 N N . THR A 1 315 ? -78.783 -6.811 78.883 1.00 31.45 315 THR A N 1
ATOM 2449 C CA . THR A 1 315 ? -78.251 -6.556 80.278 1.00 31.45 315 THR A CA 1
ATOM 2450 C C . THR A 1 315 ? -79.146 -7.208 81.409 1.00 31.45 315 THR A C 1
ATOM 2452 O O . THR A 1 315 ? -80.317 -7.445 81.125 1.00 31.45 315 THR A O 1
ATOM 2455 N N . LYS A 1 316 ? -78.681 -7.266 82.699 1.00 34.66 316 LYS A N 1
ATOM 2456 C CA . LYS A 1 316 ? -79.437 -7.208 84.029 1.00 34.66 316 LYS A CA 1
ATOM 2457 C C . LYS A 1 316 ? -80.171 -8.478 84.597 1.00 34.66 316 LYS A C 1
ATOM 2459 O O . LYS A 1 316 ? -80.482 -9.350 83.801 1.00 34.66 316 LYS A O 1
ATOM 2464 N N . GLU A 1 317 ? -80.515 -8.702 85.904 1.00 39.38 317 GLU A N 1
ATOM 2465 C CA . GLU A 1 317 ? -80.287 -8.104 87.280 1.00 39.38 317 GLU A CA 1
ATOM 2466 C C . GLU A 1 317 ? -80.608 -9.127 88.455 1.00 39.38 317 GLU A C 1
ATOM 2468 O O . GLU A 1 317 ? -81.202 -10.153 88.152 1.00 39.38 317 GLU A O 1
ATOM 2473 N N . ARG A 1 318 ? -80.236 -8.831 89.740 1.00 46.06 318 ARG A N 1
ATOM 2474 C CA . ARG A 1 318 ? -80.095 -9.589 91.060 1.00 46.06 318 ARG A CA 1
ATOM 2475 C C . ARG A 1 318 ? -81.394 -10.172 91.729 1.00 46.06 318 ARG A C 1
ATOM 2477 O O . ARG A 1 318 ? -82.458 -9.952 91.166 1.00 46.06 318 ARG A O 1
ATOM 2484 N N . GLU A 1 319 ? -81.478 -10.903 92.878 1.00 38.09 319 GLU A N 1
ATOM 2485 C CA . GLU A 1 319 ? -80.674 -11.197 94.131 1.00 38.09 319 GLU A CA 1
ATOM 2486 C C . GLU A 1 319 ? -80.903 -12.689 94.638 1.00 38.09 319 GLU A C 1
ATOM 2488 O O . GLU A 1 319 ? -81.254 -13.484 93.777 1.00 38.09 319 GLU A O 1
ATOM 2493 N N . GLU A 1 320 ? -80.755 -13.281 95.864 1.00 35.56 320 GLU A N 1
ATOM 2494 C CA . GLU A 1 320 ? -80.644 -12.967 97.339 1.00 35.56 320 GLU A CA 1
ATOM 2495 C C . GLU A 1 320 ? -80.020 -14.176 98.160 1.00 35.56 320 GLU A C 1
ATOM 2497 O O . GLU A 1 320 ? -79.716 -15.205 97.559 1.00 35.56 320 GLU A O 1
ATOM 2502 N N . GLU A 1 321 ? -79.817 -14.132 99.508 1.00 38.66 321 GLU A N 1
ATOM 2503 C CA . GLU A 1 321 ? -79.144 -15.205 100.322 1.00 38.66 321 GLU A CA 1
ATOM 2504 C C . GLU A 1 321 ? -79.545 -15.329 101.837 1.00 38.66 321 GLU A C 1
ATOM 2506 O O . GLU A 1 321 ? -79.691 -14.308 102.504 1.00 38.66 321 GLU A O 1
ATOM 2511 N N . SER A 1 322 ? -79.587 -16.568 102.416 1.00 29.69 322 SER A N 1
ATOM 2512 C CA . SER A 1 322 ? -79.011 -16.985 103.752 1.00 29.69 322 SER A CA 1
ATOM 2513 C C . SER A 1 322 ? -79.790 -18.060 104.576 1.00 29.69 322 SER A C 1
ATOM 2515 O O . SER A 1 322 ? -80.763 -17.714 105.244 1.00 29.69 322 SER A O 1
ATOM 2517 N N . GLN A 1 323 ? -79.320 -19.337 104.637 1.00 31.69 323 GLN A N 1
ATOM 2518 C CA . GLN A 1 323 ? -79.600 -20.323 105.739 1.00 31.69 323 GLN A CA 1
ATOM 2519 C C . GLN A 1 323 ? -78.888 -21.721 105.626 1.00 31.69 323 GLN A C 1
ATOM 2521 O O . GLN A 1 323 ? -79.534 -22.765 105.679 1.00 31.69 323 GLN A O 1
ATOM 2526 N N . LYS A 1 324 ? -77.555 -21.813 105.433 1.00 39.75 324 LYS A N 1
ATOM 2527 C CA . LYS A 1 324 ? -76.929 -23.028 104.819 1.00 39.75 324 LYS A CA 1
ATOM 2528 C C . LYS A 1 324 ? -75.779 -23.755 105.562 1.00 39.75 324 LYS A C 1
ATOM 2530 O O . LYS A 1 324 ? -74.989 -24.441 104.923 1.00 39.75 324 LYS A O 1
ATOM 2535 N N . LEU A 1 325 ? -75.637 -23.649 106.887 1.00 42.78 325 LEU A N 1
ATOM 2536 C CA . LEU A 1 325 ? -74.383 -24.035 107.581 1.00 42.78 325 LEU A CA 1
ATOM 2537 C C . LEU A 1 325 ? -74.231 -25.491 108.093 1.00 42.78 325 LEU A C 1
ATOM 2539 O O . LEU A 1 325 ? -73.229 -25.780 108.738 1.00 42.78 325 LEU A O 1
ATOM 2543 N N . SER A 1 326 ? -75.160 -26.421 107.810 1.00 37.59 326 SER A N 1
ATOM 2544 C CA . SER A 1 326 ? -75.085 -27.809 108.340 1.00 37.59 326 SER A CA 1
ATOM 2545 C C . SER A 1 326 ? -74.932 -28.934 107.303 1.00 37.59 326 SER A C 1
ATOM 2547 O O . SER A 1 326 ? -74.693 -30.064 107.715 1.00 37.59 326 SER A O 1
ATOM 2549 N N . ALA A 1 327 ? -75.044 -28.669 105.995 1.00 40.91 327 ALA A N 1
ATOM 2550 C CA . ALA A 1 327 ? -74.848 -29.688 104.944 1.00 40.91 327 ALA A CA 1
ATOM 2551 C C . ALA A 1 327 ? -73.560 -29.498 104.116 1.00 40.91 327 ALA A C 1
ATOM 2553 O O . ALA A 1 327 ? -73.286 -30.284 103.213 1.00 40.91 327 ALA A O 1
ATOM 2554 N N . ILE A 1 328 ? -72.753 -28.474 104.427 1.00 44.38 328 ILE A N 1
ATOM 2555 C CA . ILE A 1 328 ? -71.546 -28.109 103.660 1.00 44.38 328 ILE A CA 1
ATOM 2556 C C . ILE A 1 328 ? -70.528 -29.263 103.600 1.00 44.38 328 ILE A C 1
ATOM 2558 O O . ILE A 1 328 ? -69.903 -29.463 102.565 1.00 44.38 328 ILE A O 1
ATOM 2562 N N . VAL A 1 329 ? -70.396 -30.050 104.674 1.00 45.91 329 VAL A N 1
ATOM 2563 C CA . VAL A 1 329 ? -69.402 -31.140 104.775 1.00 45.91 329 VAL A CA 1
ATOM 2564 C C . VAL A 1 329 ? -69.870 -32.447 104.115 1.00 45.91 329 VAL A C 1
ATOM 2566 O O . VAL A 1 329 ? -69.045 -33.207 103.616 1.00 45.91 329 VAL A O 1
ATOM 2569 N N . GLU A 1 330 ? -71.179 -32.717 104.075 1.00 43.72 330 GLU A N 1
ATOM 2570 C CA . GLU A 1 330 ? -71.715 -33.941 103.450 1.00 43.72 330 GLU A CA 1
ATOM 2571 C C . GLU A 1 330 ? -71.908 -33.806 101.932 1.00 43.72 330 GLU A C 1
ATOM 2573 O O . GLU A 1 330 ? -71.953 -34.818 101.234 1.00 43.72 330 GLU A O 1
ATOM 2578 N N . ASN A 1 331 ? -72.016 -32.572 101.423 1.00 42.47 331 ASN A N 1
ATOM 2579 C CA . ASN A 1 331 ? -72.420 -32.277 100.044 1.00 42.47 331 ASN A CA 1
ATOM 2580 C C . ASN A 1 331 ? -71.403 -31.405 99.271 1.00 42.47 331 ASN A C 1
ATOM 2582 O O . ASN A 1 331 ? -71.754 -30.793 98.258 1.00 42.47 331 ASN A O 1
ATOM 2586 N N . SER A 1 332 ? -70.148 -31.321 99.735 1.00 46.66 332 SER A N 1
ATOM 2587 C CA . SER A 1 332 ? -69.058 -30.682 98.987 1.00 46.66 332 SER A CA 1
ATOM 2588 C C . SER A 1 332 ? -68.765 -31.457 97.694 1.00 46.66 332 SER A C 1
ATOM 2590 O O . SER A 1 332 ? -68.635 -32.679 97.695 1.00 46.66 332 SER A O 1
ATOM 2592 N N . GLY A 1 333 ? -68.666 -30.747 96.563 1.00 56.72 333 GLY A N 1
ATOM 2593 C CA . GLY A 1 333 ? -68.404 -31.345 95.241 1.00 56.72 333 GLY A CA 1
ATOM 2594 C C . GLY A 1 333 ? -66.957 -31.811 95.023 1.00 56.72 333 GLY A C 1
ATOM 2595 O O . GLY A 1 333 ? -66.633 -32.359 93.972 1.00 56.72 333 GLY A O 1
ATOM 2596 N N . THR A 1 334 ? -66.096 -31.583 96.010 1.00 56.44 334 THR A N 1
ATOM 2597 C CA . THR A 1 334 ? -64.672 -31.919 96.068 1.00 56.44 334 THR A CA 1
ATOM 2598 C C . THR A 1 334 ? -64.437 -33.064 97.058 1.00 56.44 334 THR A C 1
ATOM 2600 O O . THR A 1 334 ? -65.201 -33.218 98.012 1.00 56.44 334 THR A O 1
ATOM 2603 N N . PRO A 1 335 ? -63.379 -33.880 96.900 1.00 71.94 335 PRO A N 1
ATOM 2604 C CA . PRO A 1 335 ? -62.888 -34.711 97.990 1.00 71.94 335 PRO A CA 1
ATOM 2605 C C . PRO A 1 335 ? -62.569 -33.853 99.220 1.00 71.94 335 PRO A C 1
ATOM 2607 O O . PRO A 1 335 ? -61.749 -32.937 99.147 1.00 71.94 335 PRO A O 1
ATOM 2610 N N . THR A 1 336 ? -63.199 -34.171 100.348 1.00 72.00 336 THR A N 1
ATOM 2611 C CA . THR A 1 336 ? -62.972 -33.508 101.638 1.00 72.00 336 THR A CA 1
ATOM 2612 C C . THR A 1 336 ? -62.643 -34.562 102.685 1.00 72.00 336 THR A C 1
ATOM 2614 O O . THR A 1 336 ? -63.357 -35.559 102.820 1.00 72.00 336 THR A O 1
ATOM 2617 N N . ILE A 1 337 ? -61.576 -34.333 103.446 1.00 75.31 337 ILE A N 1
ATOM 2618 C CA . ILE A 1 337 ? -61.174 -35.165 104.582 1.00 75.31 337 ILE A CA 1
ATOM 2619 C C . ILE A 1 337 ? -61.107 -34.317 105.856 1.00 75.31 337 ILE A C 1
ATOM 2621 O O . ILE A 1 337 ? -60.823 -33.118 105.810 1.00 75.31 337 ILE A O 1
ATOM 2625 N N . LEU A 1 338 ? -61.346 -34.953 106.999 1.00 68.12 338 LEU A N 1
ATOM 2626 C CA . LEU A 1 338 ? -61.020 -34.423 108.318 1.00 68.12 338 LEU A CA 1
ATOM 2627 C C . LEU A 1 338 ? -59.862 -35.236 108.909 1.00 68.12 338 LEU A C 1
ATOM 2629 O O . LEU A 1 338 ? -59.705 -36.426 108.613 1.00 68.12 338 LEU A O 1
ATOM 2633 N N . THR A 1 339 ? -59.042 -34.593 109.739 1.00 70.81 339 THR A N 1
ATOM 2634 C CA . THR A 1 339 ? -58.001 -35.277 110.517 1.00 70.81 339 THR A CA 1
ATOM 2635 C C . THR A 1 339 ? -58.024 -34.865 111.983 1.00 70.81 339 THR A C 1
ATOM 2637 O O . THR A 1 339 ? -58.349 -33.720 112.309 1.00 70.81 339 THR A O 1
ATOM 2640 N N . ASP A 1 340 ? -57.632 -35.798 112.850 1.00 67.69 340 ASP A N 1
ATOM 2641 C CA . ASP A 1 340 ? -57.460 -35.610 114.289 1.00 67.69 340 ASP A CA 1
ATOM 2642 C C . ASP A 1 340 ? -56.231 -34.720 114.633 1.00 67.69 340 ASP A C 1
ATOM 2644 O O . ASP A 1 340 ? -55.476 -34.320 113.736 1.00 67.69 340 ASP A O 1
ATOM 2648 N N . PRO A 1 341 ? -55.968 -34.398 115.919 1.00 59.28 341 PRO A N 1
ATOM 2649 C CA . PRO A 1 341 ? -54.804 -33.594 116.315 1.00 59.28 341 PRO A CA 1
ATOM 2650 C C . PRO A 1 341 ? -53.447 -34.206 115.930 1.00 59.28 341 PRO A C 1
ATOM 2652 O O . PRO A 1 341 ? -52.461 -33.485 115.796 1.00 59.28 341 PRO A O 1
ATOM 2655 N N . THR A 1 342 ? -53.381 -35.528 115.733 1.00 60.25 342 THR A N 1
ATOM 2656 C CA . THR A 1 342 ? -52.178 -36.256 115.291 1.00 60.25 342 THR A CA 1
ATOM 2657 C C . THR A 1 342 ? -52.057 -36.339 113.764 1.00 60.25 342 THR A C 1
ATOM 2659 O O . THR A 1 342 ? -51.115 -36.943 113.246 1.00 60.25 342 THR A O 1
ATOM 2662 N N . ARG A 1 343 ? -52.988 -35.700 113.040 1.00 67.12 343 ARG A N 1
ATOM 2663 C CA . ARG A 1 343 ? -53.162 -35.733 111.581 1.00 67.12 343 ARG A CA 1
ATOM 2664 C C . ARG A 1 343 ? -53.437 -37.127 111.016 1.00 67.12 343 ARG A C 1
ATOM 2666 O O . ARG A 1 343 ? -53.129 -37.397 109.852 1.00 67.12 343 ARG A O 1
ATOM 2673 N N . ARG A 1 344 ? -54.056 -38.005 111.811 1.00 71.75 344 ARG A N 1
ATOM 2674 C CA . ARG A 1 344 ? -54.676 -39.243 111.320 1.00 71.75 344 ARG A CA 1
ATOM 2675 C C . ARG A 1 344 ? -56.096 -38.937 110.849 1.00 71.75 344 ARG A C 1
ATOM 2677 O O . ARG A 1 344 ? -56.822 -38.190 111.496 1.00 71.75 344 ARG A O 1
ATOM 2684 N N . TRP A 1 345 ? -56.466 -39.455 109.683 1.00 78.06 345 TRP A N 1
ATOM 2685 C CA . TRP A 1 345 ? -57.727 -39.136 109.017 1.00 78.06 345 TRP A CA 1
ATOM 2686 C C . TRP A 1 345 ? -58.901 -39.746 109.788 1.00 78.06 345 TRP A C 1
ATOM 2688 O O . TRP A 1 345 ? -58.974 -40.968 109.918 1.00 78.06 345 TRP A O 1
ATOM 2698 N N . ASP A 1 346 ? -59.812 -38.921 110.302 1.00 66.62 346 ASP A N 1
ATOM 2699 C CA . ASP A 1 346 ? -60.924 -39.370 111.152 1.00 66.62 346 ASP A CA 1
ATOM 2700 C C . ASP A 1 346 ? -62.282 -39.375 110.429 1.00 66.62 346 ASP A C 1
ATOM 2702 O O . ASP A 1 346 ? -63.205 -40.070 110.857 1.00 66.62 346 ASP A O 1
ATOM 2706 N N . TYR A 1 347 ? -62.388 -38.686 109.289 1.00 72.56 347 TYR A N 1
ATOM 2707 C CA . TYR A 1 347 ? -63.526 -38.751 108.369 1.00 72.56 347 TYR A CA 1
ATOM 2708 C C . TYR A 1 347 ? -63.089 -38.436 106.928 1.00 72.56 347 TYR A C 1
ATOM 2710 O O . TYR A 1 347 ? -62.173 -37.645 106.709 1.00 72.56 347 TYR A O 1
ATOM 2718 N N . VAL A 1 348 ? -63.768 -39.023 105.938 1.00 70.88 348 VAL A N 1
ATOM 2719 C CA . VAL A 1 348 ? -63.672 -38.650 104.514 1.00 70.88 348 VAL A CA 1
ATOM 2720 C C . VAL A 1 348 ? -65.081 -38.597 103.917 1.00 70.88 348 VAL A C 1
ATOM 2722 O O . VAL A 1 348 ? -65.932 -39.410 104.290 1.00 70.88 348 VAL A O 1
ATOM 2725 N N . ASN A 1 349 ? -65.345 -37.655 103.009 1.00 68.31 349 ASN A N 1
ATOM 2726 C CA . ASN A 1 349 ? -66.653 -37.529 102.359 1.00 68.31 349 ASN A CA 1
ATOM 2727 C C . ASN A 1 349 ? -66.847 -38.570 101.224 1.00 68.31 349 ASN A C 1
ATOM 2729 O O . ASN A 1 349 ? -65.873 -39.143 100.729 1.00 68.31 349 ASN A O 1
ATOM 2733 N N . PRO A 1 350 ? -68.087 -38.821 100.752 1.00 65.25 350 PRO A N 1
ATOM 2734 C CA . PRO A 1 350 ? -68.337 -39.798 99.682 1.00 65.25 350 PRO A CA 1
ATOM 2735 C C . PRO A 1 350 ? -67.694 -39.440 98.329 1.00 65.25 350 PRO A C 1
ATOM 2737 O O . PRO A 1 350 ? -67.456 -40.320 97.499 1.00 65.25 350 PRO A O 1
ATOM 2740 N N . ILE A 1 351 ? -67.397 -38.157 98.088 1.00 72.12 351 ILE A N 1
ATOM 2741 C CA . ILE A 1 351 ? -66.720 -37.711 96.863 1.00 72.12 351 ILE A CA 1
ATOM 2742 C C . ILE A 1 351 ? -65.247 -38.138 96.851 1.00 72.12 351 ILE A C 1
ATOM 2744 O O . ILE A 1 351 ? -64.745 -38.494 95.785 1.00 72.12 351 ILE A O 1
ATOM 2748 N N . PHE A 1 352 ? -64.579 -38.219 98.008 1.00 77.44 352 PHE A N 1
ATOM 2749 C CA . PHE A 1 352 ? -63.239 -38.803 98.114 1.00 77.44 352 PHE A CA 1
ATOM 2750 C C . PHE A 1 352 ? -63.204 -40.242 97.575 1.00 77.44 352 PHE A C 1
ATOM 2752 O O . PHE A 1 352 ? -62.376 -40.557 96.716 1.00 77.44 352 PHE A O 1
ATOM 2759 N N . GLU A 1 353 ? -64.138 -41.094 98.019 1.00 70.44 353 GLU A N 1
ATOM 2760 C CA . GLU A 1 353 ? -64.211 -42.496 97.577 1.00 70.44 353 GLU A CA 1
ATOM 2761 C C . GLU A 1 353 ? -64.442 -42.597 96.061 1.00 70.44 353 GLU A C 1
ATOM 2763 O O . GLU A 1 353 ? -63.820 -43.417 95.383 1.00 70.44 353 GLU A O 1
ATOM 2768 N N . LYS A 1 354 ? -65.302 -41.725 95.515 1.00 72.31 354 LYS A N 1
ATOM 2769 C CA . LYS A 1 354 ? -65.645 -41.681 94.087 1.00 72.31 354 LYS A CA 1
ATOM 2770 C C . LYS A 1 354 ? -64.511 -41.151 93.200 1.00 72.31 354 LYS A C 1
ATOM 2772 O O . LYS A 1 354 ? -64.375 -41.613 92.072 1.00 72.31 354 LYS A O 1
ATOM 2777 N N . PHE A 1 355 ? -63.729 -40.183 93.678 1.00 72.06 355 PHE A N 1
ATOM 2778 C CA . PHE A 1 355 ? -62.688 -39.515 92.890 1.00 72.06 355 PHE A CA 1
ATOM 2779 C C . PHE A 1 355 ? -61.346 -40.262 92.913 1.00 72.06 355 PHE A C 1
ATOM 2781 O O . PHE A 1 355 ? -60.712 -40.412 91.870 1.00 72.06 355 PHE A O 1
ATOM 2788 N N . PHE A 1 356 ? -60.912 -40.748 94.082 1.00 73.25 356 PHE A N 1
ATOM 2789 C CA . PHE A 1 356 ? -59.641 -41.472 94.216 1.00 73.25 356 PHE A CA 1
ATOM 2790 C C . PHE A 1 356 ? -59.784 -42.993 94.050 1.00 73.25 356 PHE A C 1
ATOM 2792 O O . PHE A 1 356 ? -58.792 -43.667 93.777 1.00 73.25 356 PHE A O 1
ATOM 2799 N N . GLY A 1 357 ? -60.988 -43.555 94.215 1.00 69.38 357 GLY A N 1
ATOM 2800 C CA . GLY A 1 357 ? -61.266 -44.993 94.079 1.00 69.38 357 GLY A CA 1
ATOM 2801 C C . GLY A 1 357 ? -60.889 -45.855 95.295 1.00 69.38 357 GLY A C 1
ATOM 2802 O O . GLY A 1 357 ? -61.069 -47.077 95.269 1.00 69.38 357 GLY A O 1
ATOM 2803 N N . PHE A 1 358 ? -60.366 -45.251 96.364 1.00 77.62 358 PHE A N 1
ATOM 2804 C CA . PHE A 1 358 ? -60.096 -45.916 97.643 1.00 77.62 358 PHE A CA 1
ATOM 2805 C C . PHE A 1 358 ? -61.280 -45.736 98.591 1.00 77.62 358 PHE A C 1
ATOM 2807 O O . PHE A 1 358 ? -61.780 -44.623 98.748 1.00 77.62 358 PHE A O 1
ATOM 2814 N N . LYS A 1 359 ? -61.720 -46.818 99.237 1.00 76.38 359 LYS A N 1
ATOM 2815 C CA . LYS A 1 359 ? -62.792 -46.752 100.235 1.00 76.38 359 LYS A CA 1
ATOM 2816 C C . LYS A 1 359 ? -62.295 -46.120 101.526 1.00 76.38 359 LYS A C 1
ATOM 2818 O O . LYS A 1 359 ? -61.120 -46.245 101.875 1.00 76.38 359 LYS A O 1
ATOM 2823 N N . LYS A 1 360 ? -63.201 -45.516 102.288 1.00 68.69 360 LYS A N 1
ATOM 2824 C CA . LYS A 1 360 ? -62.902 -44.905 103.589 1.00 68.69 360 LYS A CA 1
ATOM 2825 C C . LYS A 1 360 ? -62.239 -45.883 104.564 1.00 68.69 360 LYS A C 1
ATOM 2827 O O . LYS A 1 360 ? -61.285 -45.504 105.237 1.00 68.69 360 LYS A O 1
ATOM 2832 N N . GLU A 1 361 ? -62.635 -47.159 104.579 1.00 71.81 361 GLU A N 1
ATOM 2833 C CA . GLU A 1 361 ? -62.004 -48.179 105.432 1.00 71.81 361 GLU A CA 1
ATOM 2834 C C . GLU A 1 361 ? -60.536 -48.475 105.050 1.00 71.81 361 GLU A C 1
ATOM 2836 O O . GLU A 1 361 ? -59.798 -49.051 105.845 1.00 71.81 361 GLU A O 1
ATOM 2841 N N . GLU A 1 362 ? -60.086 -48.073 103.855 1.00 71.44 362 GLU A N 1
ATOM 2842 C CA . GLU A 1 362 ? -58.706 -48.244 103.384 1.00 71.44 362 GLU A CA 1
ATOM 2843 C C . GLU A 1 362 ? -57.801 -47.041 103.717 1.00 71.44 362 GLU A C 1
ATOM 2845 O O . GLU A 1 362 ? -56.574 -47.159 103.605 1.00 71.44 362 GLU A O 1
ATOM 2850 N N . VAL A 1 363 ? -58.371 -45.897 104.125 1.00 71.94 363 VAL A N 1
ATOM 2851 C CA . VAL A 1 363 ? -57.646 -44.625 104.354 1.00 71.94 363 VAL A CA 1
ATOM 2852 C C . VAL A 1 363 ? -57.836 -44.015 105.748 1.00 71.94 363 VAL A C 1
ATOM 2854 O O . VAL A 1 363 ? -56.932 -43.333 106.225 1.00 71.94 363 VAL A O 1
ATOM 2857 N N . LEU A 1 364 ? -58.953 -44.274 106.433 1.00 73.69 364 LEU A N 1
ATOM 2858 C CA . LEU A 1 364 ? -59.191 -43.774 107.791 1.00 73.69 364 LEU A CA 1
ATOM 2859 C C . LEU A 1 364 ? -58.167 -44.332 108.797 1.00 73.69 364 LEU A C 1
ATOM 2861 O O . LEU A 1 364 ? -57.663 -45.447 108.664 1.00 73.69 364 LEU A O 1
ATOM 2865 N N . GLY A 1 365 ? -57.833 -43.529 109.808 1.00 63.31 365 GLY A N 1
ATOM 2866 C CA . GLY A 1 365 ? -56.811 -43.823 110.817 1.00 63.31 365 GLY A CA 1
ATOM 2867 C C . GLY A 1 365 ? -55.360 -43.679 110.335 1.00 63.31 365 GLY A C 1
ATOM 2868 O O . GLY A 1 365 ? -54.441 -43.745 111.153 1.00 63.31 365 GLY A O 1
ATOM 2869 N N . LYS A 1 366 ? -55.116 -43.452 109.039 1.00 78.62 366 LYS A N 1
ATOM 2870 C CA . LYS A 1 366 ? -53.781 -43.186 108.478 1.00 78.62 366 LYS A CA 1
ATOM 2871 C C . LYS A 1 366 ? -53.478 -41.690 108.468 1.00 78.62 366 LYS A C 1
ATOM 2873 O O . LYS A 1 366 ? -54.382 -40.868 108.391 1.00 78.62 366 LYS A O 1
ATOM 2878 N N . THR A 1 367 ? -52.204 -41.332 108.536 1.00 76.00 367 THR A N 1
ATOM 2879 C CA . THR A 1 367 ? -51.717 -39.993 108.180 1.00 76.00 367 THR A CA 1
ATOM 2880 C C . THR A 1 367 ? -51.586 -39.874 106.664 1.00 76.00 367 THR A C 1
ATOM 2882 O O . THR A 1 367 ? -51.420 -40.880 105.978 1.00 76.00 367 THR A O 1
ATOM 2885 N N . THR A 1 368 ? -51.596 -38.653 106.123 1.00 70.38 368 THR A N 1
ATOM 2886 C CA . THR A 1 368 ? -51.535 -38.414 104.667 1.00 70.38 368 THR A CA 1
ATOM 2887 C C . THR A 1 368 ? -50.376 -39.158 103.986 1.00 70.38 368 THR A C 1
ATOM 2889 O O . THR A 1 368 ? -50.592 -39.811 102.971 1.00 70.38 368 THR A O 1
ATOM 2892 N N . PHE A 1 369 ? -49.178 -39.171 104.583 1.00 72.50 369 PHE A N 1
ATOM 2893 C CA . PHE A 1 369 ? -48.001 -39.883 104.055 1.00 72.50 369 PHE A CA 1
ATOM 2894 C C . PHE A 1 369 ? -48.100 -41.424 104.100 1.00 72.50 369 PHE A C 1
ATOM 2896 O O . PHE A 1 369 ? -47.361 -42.097 103.387 1.00 72.50 369 PHE A O 1
ATOM 2903 N N . GLU A 1 370 ? -48.997 -41.989 104.916 1.00 71.44 370 GLU A N 1
ATOM 2904 C CA . GLU A 1 370 ? -49.297 -43.431 104.980 1.00 71.44 370 GLU A CA 1
ATOM 2905 C C . GLU A 1 370 ? -50.425 -43.840 103.999 1.00 71.44 370 GLU A C 1
ATOM 2907 O O . GLU A 1 370 ? -50.749 -45.027 103.891 1.00 71.44 370 GLU A O 1
ATOM 2912 N N . THR A 1 371 ? -51.055 -42.887 103.293 1.00 74.31 371 THR A N 1
ATOM 2913 C CA . THR A 1 371 ? -52.122 -43.170 102.313 1.00 74.31 371 THR A CA 1
ATOM 2914 C C . THR A 1 371 ? -51.571 -43.433 100.903 1.00 74.31 371 THR A C 1
ATOM 2916 O O . THR A 1 371 ? -50.585 -42.816 100.502 1.00 74.31 371 THR A O 1
ATOM 2919 N N . PRO A 1 372 ? -52.205 -44.322 100.111 1.00 69.75 372 PRO A N 1
ATOM 2920 C CA . PRO A 1 372 ? -51.696 -44.723 98.795 1.00 69.75 372 PRO A CA 1
ATOM 2921 C C . PRO A 1 372 ? -51.866 -43.665 97.690 1.00 69.75 372 PRO A C 1
ATOM 2923 O O . PRO A 1 372 ? -51.447 -43.914 96.566 1.00 69.75 372 PRO A O 1
ATOM 2926 N N . ILE A 1 373 ? -52.478 -42.509 97.977 1.00 74.06 373 ILE A N 1
ATOM 2927 C CA . ILE A 1 373 ? -52.741 -41.467 96.970 1.00 74.06 373 ILE A CA 1
ATOM 2928 C C . ILE A 1 373 ? -51.563 -40.501 96.752 1.00 74.06 373 ILE A C 1
ATOM 2930 O O . ILE A 1 373 ? -51.615 -39.689 95.835 1.00 74.06 373 ILE A O 1
ATOM 2934 N N . VAL A 1 374 ? -50.515 -40.527 97.584 1.00 74.88 374 VAL A N 1
ATOM 2935 C CA . VAL A 1 374 ? -49.460 -39.494 97.568 1.00 74.88 374 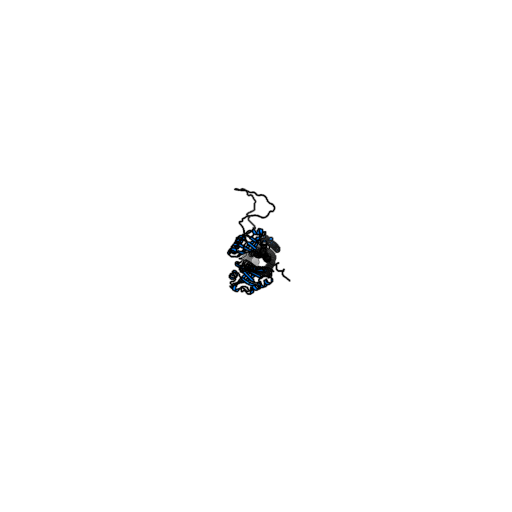VAL A CA 1
ATOM 2936 C C . VAL A 1 374 ? -48.241 -39.942 96.756 1.00 74.88 374 VAL A C 1
ATOM 2938 O O . VAL A 1 374 ? -47.522 -40.857 97.163 1.00 74.88 374 VAL A O 1
ATOM 2941 N N . THR A 1 375 ? -47.977 -39.265 95.635 1.00 75.62 375 THR A N 1
ATOM 2942 C CA . THR A 1 375 ? -46.759 -39.452 94.820 1.00 75.62 375 THR A CA 1
ATOM 2943 C C . THR A 1 375 ? -45.504 -38.957 95.556 1.00 75.62 375 THR A C 1
ATOM 2945 O O . THR A 1 375 ? -45.609 -38.152 96.479 1.00 75.62 375 THR A O 1
ATOM 2948 N N . GLU A 1 376 ? -44.300 -39.385 95.157 1.00 73.50 376 GLU A N 1
ATOM 2949 C CA . GLU A 1 376 ? -43.049 -38.879 95.765 1.00 73.50 376 GLU A CA 1
ATOM 2950 C C . GLU A 1 376 ? -42.874 -37.358 95.593 1.00 73.50 376 GLU A C 1
ATOM 2952 O O . GLU A 1 376 ? -42.421 -36.674 96.511 1.00 73.50 376 GLU A O 1
ATOM 2957 N N . GLU A 1 377 ? -43.309 -36.807 94.457 1.00 71.50 377 GLU A N 1
ATOM 2958 C CA . GLU A 1 377 ? -43.313 -35.363 94.206 1.00 71.50 377 GLU A CA 1
ATOM 2959 C C . GLU A 1 377 ? -44.270 -34.631 95.161 1.00 71.50 377 GLU A C 1
ATOM 2961 O O . GLU A 1 377 ? -43.875 -33.670 95.825 1.00 71.50 377 GLU A O 1
ATOM 2966 N N . ALA A 1 378 ? -45.490 -35.148 95.352 1.00 67.06 378 ALA A N 1
ATOM 2967 C CA . ALA A 1 378 ? -46.395 -34.622 96.368 1.00 67.06 378 ALA A CA 1
ATOM 2968 C C . ALA A 1 378 ? -45.829 -34.768 97.789 1.00 67.06 378 ALA A C 1
ATOM 2970 O O . ALA A 1 378 ? -45.973 -33.844 98.585 1.00 67.06 378 ALA A O 1
ATOM 2971 N N . LYS A 1 379 ? -45.136 -35.866 98.130 1.00 72.44 379 LYS A N 1
ATOM 2972 C CA . LYS A 1 379 ? -44.479 -36.004 99.445 1.00 72.44 379 LYS A CA 1
ATOM 2973 C C . LYS A 1 379 ? -43.444 -34.901 99.667 1.00 72.44 379 LYS A C 1
ATOM 2975 O O . LYS A 1 379 ? -43.426 -34.332 100.760 1.00 72.44 379 LYS A O 1
ATOM 2980 N N . LYS A 1 380 ? -42.644 -34.562 98.647 1.00 71.88 380 LYS A N 1
ATOM 2981 C CA . LYS A 1 380 ? -41.697 -33.438 98.694 1.00 71.88 380 LYS A CA 1
ATOM 2982 C C . LYS A 1 380 ? -42.434 -32.121 98.953 1.00 71.88 380 LYS A C 1
ATOM 2984 O O . LYS A 1 380 ? -42.168 -31.490 99.974 1.00 71.88 380 LYS A O 1
ATOM 2989 N N . ILE A 1 381 ? -43.429 -31.778 98.134 1.00 67.94 381 ILE A N 1
ATOM 2990 C CA . ILE A 1 381 ? -44.196 -30.523 98.258 1.00 67.94 381 ILE A CA 1
ATOM 2991 C C . ILE A 1 381 ? -44.877 -30.411 99.637 1.00 67.94 381 ILE A C 1
ATOM 2993 O O . ILE A 1 381 ? -44.714 -29.411 100.332 1.00 67.94 381 ILE A O 1
ATOM 2997 N N . ILE A 1 382 ? -45.572 -31.459 100.099 1.00 68.38 382 ILE A N 1
ATOM 2998 C CA . ILE A 1 382 ? -46.236 -31.487 101.419 1.00 68.38 382 ILE A CA 1
ATOM 2999 C C . ILE A 1 382 ? -45.212 -31.363 102.566 1.00 68.38 382 ILE A C 1
ATOM 3001 O O . ILE A 1 382 ? -45.543 -30.838 103.633 1.00 68.38 382 ILE A O 1
ATOM 3005 N N . SER A 1 383 ? -43.975 -31.840 102.373 1.00 66.94 383 SER A N 1
ATOM 3006 C CA . SER A 1 383 ? -42.894 -31.705 103.358 1.00 66.94 383 SER A CA 1
ATOM 3007 C C . SER A 1 383 ? -42.263 -30.308 103.386 1.00 66.94 383 SER A C 1
ATOM 3009 O O . SER A 1 383 ? -41.876 -29.858 104.460 1.00 66.94 383 SER A O 1
ATOM 3011 N N . GLU A 1 384 ? -42.229 -29.598 102.257 1.00 63.59 384 GLU A N 1
ATOM 3012 C CA . GLU A 1 384 ? -41.734 -28.217 102.161 1.00 63.59 384 GLU A CA 1
ATOM 3013 C C . GLU A 1 384 ? -42.752 -27.227 102.752 1.00 63.59 384 GLU A C 1
ATOM 3015 O O . GLU A 1 384 ? -42.386 -26.334 103.511 1.00 63.59 384 GLU A O 1
ATOM 3020 N N . GLN A 1 385 ? -44.054 -27.469 102.560 1.00 59.16 385 GLN A N 1
ATOM 3021 C CA . GLN A 1 385 ? -45.131 -26.713 103.223 1.00 59.16 385 GLN A CA 1
ATOM 3022 C C . GLN A 1 385 ? -45.235 -26.972 104.745 1.00 59.16 385 GLN A C 1
ATOM 3024 O O . GLN A 1 385 ? -46.141 -26.463 105.408 1.00 59.16 385 GLN A O 1
ATOM 3029 N N . ARG A 1 386 ? -44.342 -27.781 105.337 1.00 55.81 386 ARG A N 1
ATOM 3030 C CA . ARG A 1 386 ? -44.463 -28.243 106.729 1.00 55.81 386 ARG A CA 1
ATOM 3031 C C . ARG A 1 386 ? -44.118 -27.191 107.782 1.00 55.81 386 ARG A C 1
ATOM 3033 O O . ARG A 1 386 ? -44.602 -27.310 108.906 1.00 55.81 386 ARG A O 1
ATOM 3040 N N . GLU A 1 387 ? -43.347 -26.165 107.431 1.00 50.22 387 GLU A N 1
ATOM 3041 C CA . GLU A 1 387 ? -42.983 -25.074 108.352 1.00 50.22 387 GLU A CA 1
ATOM 3042 C C . GLU A 1 387 ? -44.097 -24.022 108.522 1.00 50.22 387 GLU A C 1
ATOM 3044 O O . GLU A 1 387 ? -44.110 -23.295 109.512 1.00 50.22 387 GLU A O 1
ATOM 3049 N N . LEU A 1 388 ? -45.081 -23.978 107.614 1.00 51.78 388 LEU A N 1
ATOM 3050 C CA . LEU A 1 388 ? -46.198 -23.018 107.642 1.00 51.78 388 LEU A CA 1
ATOM 3051 C C . LEU A 1 388 ? -47.353 -23.420 108.582 1.00 51.78 388 LEU A C 1
ATOM 3053 O O . LEU A 1 388 ? -48.286 -22.646 108.799 1.00 51.78 388 LEU A O 1
ATOM 3057 N N . TYR A 1 389 ? -47.323 -24.623 109.163 1.00 55.91 389 TYR A N 1
ATOM 3058 C CA . TYR A 1 389 ? -48.422 -25.128 109.990 1.00 55.91 389 TYR A CA 1
ATOM 3059 C C . TYR A 1 389 ? -48.415 -24.547 111.412 1.00 55.91 389 TYR A C 1
ATOM 3061 O O . TYR A 1 389 ? -47.775 -25.087 112.313 1.00 55.91 389 TYR A O 1
ATOM 3069 N N . GLY A 1 390 ? -49.205 -23.490 111.631 1.00 52.81 390 GLY A N 1
ATOM 3070 C CA . GLY A 1 390 ? -49.388 -22.899 112.962 1.00 52.81 390 GLY A CA 1
ATOM 3071 C C . GLY A 1 390 ? -50.757 -22.269 113.230 1.00 52.81 390 GLY A C 1
ATOM 3072 O O . GLY A 1 390 ? -51.378 -22.605 114.241 1.00 52.81 390 GLY A O 1
ATOM 3073 N N . LYS A 1 391 ? -51.206 -21.329 112.380 1.00 52.16 391 LYS A N 1
ATOM 3074 C CA . LYS A 1 391 ? -52.382 -20.475 112.674 1.00 52.16 391 LYS A CA 1
ATOM 3075 C C . LYS A 1 391 ? -53.311 -20.129 111.505 1.00 52.16 391 LYS A C 1
ATOM 3077 O O . LYS A 1 391 ? -54.432 -19.708 111.770 1.00 52.16 391 LYS A O 1
ATOM 3082 N N . ASP A 1 392 ? -52.888 -20.326 110.259 1.00 54.47 392 ASP A N 1
ATOM 3083 C CA . ASP A 1 392 ? -53.625 -19.887 109.068 1.00 54.47 392 ASP A CA 1
ATOM 3084 C C . ASP A 1 392 ? -53.904 -21.043 108.094 1.00 54.47 392 ASP A C 1
ATOM 3086 O O . ASP A 1 392 ? -53.352 -22.141 108.220 1.00 54.47 392 ASP A O 1
ATOM 3090 N N . ALA A 1 393 ? -54.787 -20.790 107.126 1.00 53.50 393 ALA A N 1
ATOM 3091 C CA . ALA A 1 393 ? -55.112 -21.724 106.054 1.00 53.50 393 ALA A CA 1
ATOM 3092 C C . ALA A 1 393 ? -53.975 -21.808 105.021 1.00 53.50 393 ALA A C 1
ATOM 3094 O O . ALA A 1 393 ? -53.446 -20.784 104.588 1.00 53.50 393 ALA A O 1
ATOM 3095 N N . VAL A 1 394 ? -53.627 -23.022 104.585 1.00 61.94 394 VAL A N 1
ATOM 3096 C CA . VAL A 1 394 ? -52.532 -23.263 103.626 1.00 61.94 394 VAL A CA 1
ATOM 3097 C C . VAL A 1 394 ? -53.103 -23.874 102.350 1.00 61.94 394 VAL A C 1
ATOM 3099 O O . VAL A 1 394 ? -53.804 -24.882 102.422 1.00 61.94 394 VAL A O 1
ATOM 3102 N N . THR A 1 395 ? -52.800 -23.285 101.189 1.00 63.84 395 THR A N 1
ATOM 3103 C CA . THR A 1 395 ? -53.180 -23.828 99.872 1.00 63.84 395 THR A CA 1
ATOM 3104 C C . THR A 1 395 ? -51.945 -24.074 99.012 1.00 63.84 395 THR A C 1
ATOM 3106 O O . THR A 1 395 ? -51.075 -23.210 98.947 1.00 63.84 395 THR A O 1
ATOM 3109 N N . TYR A 1 396 ? -51.859 -25.240 98.370 1.00 69.00 396 TYR A N 1
ATOM 3110 C CA . TYR A 1 396 ? -50.744 -25.624 97.496 1.00 69.00 396 TYR A CA 1
ATOM 3111 C C . TYR A 1 396 ? -51.176 -26.654 96.442 1.00 69.00 396 TYR A C 1
ATOM 3113 O O . TYR A 1 396 ? -52.113 -27.419 96.660 1.00 69.00 396 TYR A O 1
ATOM 3121 N N . GLU A 1 397 ? -50.481 -26.697 95.307 1.00 74.06 397 GLU A N 1
ATOM 3122 C CA . GLU A 1 397 ? -50.694 -27.695 94.250 1.00 74.06 397 GLU A CA 1
ATOM 3123 C C . GLU A 1 397 ? -49.759 -28.894 94.441 1.00 74.06 397 GLU A C 1
ATOM 3125 O O . GLU A 1 397 ? -48.579 -28.714 94.735 1.00 74.06 397 GLU A O 1
ATOM 3130 N N . ALA A 1 398 ? -50.262 -30.120 94.277 1.00 73.75 398 ALA A N 1
ATOM 3131 C CA . ALA A 1 398 ? -49.438 -31.329 94.256 1.00 73.75 398 ALA A CA 1
ATOM 3132 C C . ALA A 1 398 ? -50.103 -32.482 93.458 1.00 73.75 398 ALA A C 1
ATOM 3134 O O . ALA A 1 398 ? -51.333 -32.554 93.399 1.00 73.75 398 ALA A O 1
ATOM 3135 N N . PRO A 1 399 ? -49.323 -33.396 92.845 1.00 75.31 399 PRO A N 1
ATOM 3136 C CA . PRO A 1 399 ? -49.856 -34.519 92.065 1.00 75.31 399 PRO A CA 1
ATOM 3137 C C . PRO A 1 399 ? -50.236 -35.737 92.925 1.00 75.31 399 PRO A C 1
ATOM 3139 O O . PRO A 1 399 ? -49.392 -36.320 93.609 1.00 75.31 399 PRO A O 1
ATOM 3142 N N . PHE A 1 400 ? -51.490 -36.187 92.844 1.00 79.38 400 PHE A N 1
ATOM 3143 C CA . PHE A 1 400 ? -52.002 -37.362 93.564 1.00 79.38 400 PHE A CA 1
ATOM 3144 C C . PHE A 1 400 ? -52.357 -38.505 92.620 1.00 79.38 400 PHE A C 1
ATOM 3146 O O . PHE A 1 400 ? -52.858 -38.299 91.519 1.00 79.38 400 PHE A O 1
ATOM 3153 N N . MET A 1 401 ? -52.128 -39.729 93.081 1.00 79.06 401 MET A N 1
ATOM 3154 C CA . MET A 1 401 ? -52.404 -40.955 92.347 1.00 79.06 401 MET A CA 1
ATOM 3155 C C . MET A 1 401 ? -53.825 -41.453 92.640 1.00 79.06 401 MET A C 1
ATOM 3157 O O . MET A 1 401 ? -54.178 -41.749 93.786 1.00 79.06 401 MET A O 1
ATOM 3161 N N . LYS A 1 402 ? -54.644 -41.573 91.594 1.00 79.50 402 LYS A N 1
ATOM 3162 C CA . LYS A 1 402 ? -55.933 -42.281 91.627 1.00 79.50 402 LYS A CA 1
ATOM 3163 C C . LYS A 1 402 ? -55.671 -43.795 91.609 1.00 79.50 402 LYS A C 1
ATOM 3165 O O . LYS A 1 402 ? -54.633 -44.249 91.132 1.00 79.50 402 LYS A O 1
ATOM 3170 N N . ARG A 1 403 ? -56.604 -44.616 92.108 1.00 73.88 403 ARG A N 1
ATOM 3171 C CA . ARG A 1 403 ? -56.437 -46.088 92.201 1.00 73.88 403 ARG A CA 1
ATOM 3172 C C . ARG A 1 403 ? -56.219 -46.798 90.853 1.00 73.88 403 ARG A C 1
ATOM 3174 O O . ARG A 1 403 ? -55.745 -47.930 90.836 1.00 73.88 403 ARG A O 1
ATOM 3181 N N . SER A 1 404 ? -56.557 -46.146 89.745 1.00 71.12 404 SER A N 1
ATOM 3182 C CA . SER A 1 404 ? -56.255 -46.568 88.372 1.00 71.12 404 SER A CA 1
ATOM 3183 C C . SER A 1 404 ? -54.768 -46.480 88.000 1.00 71.12 404 SER A C 1
ATOM 3185 O O . SER A 1 404 ? -54.356 -47.121 87.039 1.00 71.12 404 SER A O 1
ATOM 3187 N N . GLY A 1 405 ? -53.969 -45.714 88.751 1.00 61.00 405 GLY A N 1
ATOM 3188 C CA . GLY A 1 405 ? -52.590 -45.345 88.419 1.00 61.00 405 GLY A CA 1
ATOM 3189 C C . GLY A 1 405 ? -52.461 -43.941 87.820 1.00 61.00 405 GLY A C 1
ATOM 3190 O O . GLY A 1 405 ? -51.354 -43.408 87.780 1.00 61.00 405 GLY A O 1
ATOM 3191 N N . ASP A 1 406 ? -53.573 -43.319 87.414 1.00 72.12 406 ASP A N 1
ATOM 3192 C CA . ASP A 1 406 ? -53.577 -41.972 86.835 1.00 72.12 406 ASP A CA 1
ATOM 3193 C C . ASP A 1 406 ? -53.129 -40.923 87.860 1.00 72.12 406 ASP A C 1
ATOM 3195 O O . ASP A 1 406 ? -53.610 -40.894 89.000 1.00 72.12 406 ASP A O 1
ATOM 3199 N N . VAL A 1 407 ? -52.246 -40.019 87.435 1.00 72.81 407 VAL A N 1
ATOM 3200 C CA . VAL A 1 407 ? -51.842 -38.852 88.223 1.00 72.81 407 VAL A CA 1
ATOM 3201 C C . VAL A 1 407 ? -52.806 -37.704 87.940 1.00 72.81 407 VAL A C 1
ATOM 3203 O O . VAL A 1 407 ? -52.977 -37.293 86.796 1.00 72.81 407 VAL A O 1
ATOM 3206 N N . ALA A 1 408 ? -53.422 -37.174 88.992 1.00 74.31 408 ALA A N 1
ATOM 3207 C CA . ALA A 1 408 ? -54.231 -35.967 88.952 1.00 74.31 408 ALA A CA 1
ATOM 3208 C C . ALA A 1 408 ? -53.506 -34.844 89.694 1.00 74.31 408 ALA A C 1
ATOM 3210 O O . ALA A 1 408 ? -53.164 -34.995 90.870 1.00 74.31 408 ALA A O 1
ATOM 3211 N N . TYR A 1 409 ? -53.293 -33.711 89.031 1.00 73.44 409 TYR A N 1
ATOM 3212 C CA . TYR A 1 409 ? -52.794 -32.518 89.706 1.00 73.44 409 TYR A CA 1
ATOM 3213 C C . TYR A 1 409 ? -53.924 -31.919 90.532 1.00 73.44 409 TYR A C 1
ATOM 3215 O O . TYR A 1 409 ? -55.020 -31.687 90.018 1.00 73.44 409 TYR A O 1
ATOM 3223 N N . MET A 1 410 ? -53.671 -31.708 91.824 1.00 73.69 410 MET A N 1
ATOM 3224 C CA . MET A 1 410 ? -54.683 -31.218 92.750 1.00 73.69 410 MET A CA 1
ATOM 3225 C C . MET A 1 410 ? -54.197 -30.004 93.524 1.00 73.69 410 MET A C 1
ATOM 3227 O O . MET A 1 410 ? -53.166 -30.051 94.194 1.00 73.69 410 MET A O 1
ATOM 3231 N N . MET A 1 411 ? -54.997 -28.943 93.492 1.00 72.62 411 MET A N 1
ATOM 3232 C CA . MET A 1 411 ? -54.900 -27.855 94.453 1.00 72.62 411 MET A CA 1
ATOM 3233 C C . MET A 1 411 ? -55.537 -28.324 95.766 1.00 72.62 411 MET A C 1
ATOM 3235 O O . MET A 1 411 ? -56.700 -28.734 95.782 1.00 72.62 411 MET A O 1
ATOM 3239 N N . ILE A 1 412 ? -54.773 -28.295 96.854 1.00 76.81 412 ILE A N 1
ATOM 3240 C CA . ILE A 1 412 ? -55.206 -28.700 98.192 1.00 76.81 412 ILE A CA 1
ATOM 3241 C C . ILE A 1 412 ? -55.325 -27.466 99.071 1.00 76.81 412 ILE A C 1
ATOM 3243 O O . ILE A 1 412 ? -54.378 -26.687 99.125 1.00 76.81 412 ILE A O 1
ATOM 3247 N N . THR A 1 413 ? -56.412 -27.340 99.830 1.00 69.75 413 THR A N 1
ATOM 3248 C CA . THR A 1 413 ? -56.570 -26.311 100.869 1.00 69.75 413 THR A CA 1
ATOM 3249 C C . THR A 1 413 ? -56.749 -26.970 102.236 1.00 69.75 413 THR A C 1
ATOM 3251 O O . THR A 1 413 ? -57.648 -27.789 102.417 1.00 69.75 413 THR A O 1
ATOM 3254 N N . GLN A 1 414 ? -55.898 -26.618 103.207 1.00 67.31 414 GLN A N 1
ATOM 3255 C CA . GLN A 1 414 ? -55.951 -27.104 104.591 1.00 67.31 414 GLN A CA 1
ATOM 3256 C C . GLN A 1 414 ? -56.391 -25.996 105.558 1.00 67.31 414 GLN A C 1
ATOM 3258 O O . GLN A 1 414 ? -55.774 -24.932 105.591 1.00 67.31 414 GLN A O 1
ATOM 3263 N N . ASN A 1 415 ? -57.394 -26.276 106.396 1.00 65.25 415 ASN A N 1
ATOM 3264 C CA . ASN A 1 415 ? -57.968 -25.347 107.375 1.00 65.25 415 ASN A CA 1
ATOM 3265 C C . ASN A 1 415 ? -57.978 -25.968 108.794 1.00 65.25 415 ASN A C 1
ATOM 3267 O O . ASN A 1 415 ? -58.621 -27.003 108.988 1.00 65.25 415 ASN A O 1
ATOM 3271 N N . PRO A 1 416 ? -57.304 -25.384 109.804 1.00 63.12 416 PRO A N 1
ATOM 3272 C CA . PRO A 1 416 ? -57.367 -25.862 111.191 1.00 63.12 416 PRO A CA 1
ATOM 3273 C C . PRO A 1 416 ? -58.695 -25.518 111.894 1.00 63.12 416 PRO A C 1
ATOM 3275 O O . PRO A 1 416 ? -59.289 -24.469 111.655 1.00 63.12 416 PRO A O 1
ATOM 3278 N N . ILE A 1 417 ? -59.131 -26.382 112.819 1.00 59.31 417 ILE A N 1
ATOM 3279 C CA . ILE A 1 417 ? -60.291 -26.186 113.704 1.00 59.31 417 ILE A CA 1
ATOM 3280 C C . ILE A 1 417 ? -59.817 -26.110 115.165 1.00 59.31 417 ILE A C 1
ATOM 3282 O O . ILE A 1 417 ? -59.138 -27.013 115.665 1.00 59.31 417 ILE A O 1
ATOM 3286 N N . TYR A 1 418 ? -60.241 -25.055 115.863 1.00 57.94 418 TYR A N 1
ATOM 3287 C CA . TYR A 1 418 ? -59.941 -24.764 117.271 1.00 57.94 418 TYR A CA 1
ATOM 3288 C C . TYR A 1 418 ? -61.231 -24.691 118.104 1.00 57.94 418 TYR A C 1
ATOM 3290 O O . TYR A 1 418 ? -62.312 -24.467 117.560 1.00 57.94 418 TYR A O 1
ATOM 3298 N N . TYR A 1 419 ? -61.103 -24.788 119.428 1.00 51.75 419 TYR A N 1
ATOM 3299 C CA . TYR A 1 419 ? -62.122 -24.332 120.385 1.00 51.75 419 TYR A CA 1
ATOM 3300 C C . TYR A 1 419 ? -61.483 -23.441 121.471 1.00 51.75 419 TYR A C 1
ATOM 3302 O O . TYR A 1 419 ? -60.290 -23.134 121.403 1.00 51.75 419 TYR A O 1
ATOM 3310 N N . GLU A 1 420 ? -62.286 -22.933 122.415 1.00 50.62 420 GLU A N 1
ATOM 3311 C CA . GLU A 1 420 ? -61.839 -21.967 123.435 1.00 50.62 420 GLU A CA 1
ATOM 3312 C C . GLU A 1 420 ? -60.589 -22.452 124.204 1.00 50.62 420 GLU A C 1
ATOM 3314 O O . GLU A 1 420 ? -60.465 -23.627 124.530 1.00 50.62 420 GLU A O 1
ATOM 3319 N N . GLU A 1 421 ? -59.670 -21.518 124.478 1.00 51.25 421 GLU A N 1
ATOM 3320 C CA . GLU A 1 421 ? -58.297 -21.741 124.986 1.00 51.25 421 GLU A CA 1
ATOM 3321 C C . GLU A 1 421 ? -57.282 -22.386 124.010 1.00 51.25 421 GLU A C 1
ATOM 3323 O O . GLU A 1 421 ? -56.138 -22.632 124.377 1.00 51.25 421 GLU A O 1
ATOM 3328 N N . GLY A 1 422 ? -57.605 -22.453 122.712 1.00 53.06 422 GLY A N 1
ATOM 3329 C CA . GLY A 1 422 ? -56.612 -22.219 121.648 1.00 53.06 422 GLY A CA 1
ATOM 3330 C C . GLY A 1 422 ? -55.770 -23.410 121.177 1.00 53.06 422 GLY A C 1
ATOM 3331 O O . GLY A 1 422 ? -54.895 -23.219 120.330 1.00 53.06 422 GLY A O 1
ATOM 3332 N N . GLU A 1 423 ? -56.039 -24.625 121.651 1.00 50.88 423 GLU A N 1
ATOM 3333 C CA . GLU A 1 423 ? -55.461 -25.845 121.073 1.00 50.88 423 GLU A CA 1
ATOM 3334 C C . GLU A 1 423 ? -56.215 -26.288 119.799 1.00 50.88 423 GLU A C 1
ATOM 3336 O O . GLU A 1 423 ? -57.438 -26.145 119.681 1.00 50.88 423 GLU A O 1
ATOM 3341 N N . VAL A 1 424 ? -55.478 -26.826 118.818 1.00 56.53 424 VAL A N 1
ATOM 3342 C CA . VAL A 1 424 ? -56.052 -27.393 117.583 1.00 56.53 424 VAL A CA 1
ATOM 3343 C C . VAL A 1 424 ? -56.712 -28.730 117.909 1.00 56.53 424 VAL A C 1
ATOM 3345 O O . VAL A 1 424 ? -56.068 -29.613 118.472 1.00 56.53 424 VAL A O 1
ATOM 3348 N N . THR A 1 425 ? -57.966 -28.918 117.496 1.00 55.69 425 THR A N 1
ATOM 3349 C CA . THR A 1 425 ? -58.693 -30.182 117.717 1.00 55.69 425 THR A CA 1
ATOM 3350 C C . THR A 1 425 ? -58.903 -31.005 116.450 1.00 55.69 425 THR A C 1
ATOM 3352 O O . THR A 1 425 ? -58.946 -32.229 116.556 1.00 55.69 425 THR A O 1
ATOM 3355 N N . LYS A 1 426 ? -58.993 -30.383 115.264 1.00 59.81 426 LYS A N 1
ATOM 3356 C CA . LYS A 1 426 ? -59.051 -31.071 113.956 1.00 59.81 426 LYS A CA 1
ATOM 3357 C C . LYS A 1 426 ? -58.455 -30.221 112.829 1.00 59.81 426 LYS A C 1
ATOM 3359 O O . LYS A 1 426 ? -58.222 -29.029 113.009 1.00 59.81 426 LYS A O 1
ATOM 3364 N N . TRP A 1 427 ? -58.277 -30.819 111.652 1.00 65.06 427 TRP A N 1
ATOM 3365 C CA . TRP A 1 427 ? -58.043 -30.110 110.383 1.00 65.06 427 TRP A CA 1
ATOM 3366 C C . TRP A 1 427 ? -59.073 -30.547 109.336 1.00 65.06 427 TRP A C 1
ATOM 3368 O O . TRP A 1 427 ? -59.382 -31.735 109.265 1.00 65.06 427 TRP A O 1
ATOM 3378 N N . VAL A 1 428 ? -59.551 -29.616 108.509 1.00 68.75 428 VAL A N 1
ATOM 3379 C CA . VAL A 1 428 ? -60.253 -29.884 107.241 1.00 68.75 428 VAL A CA 1
ATOM 3380 C C . VAL A 1 428 ? -59.240 -29.816 106.109 1.00 68.75 428 VAL A C 1
ATOM 3382 O O . VAL A 1 428 ? -58.423 -28.895 106.085 1.00 68.75 428 VAL A O 1
ATOM 3385 N N . VAL A 1 429 ? -59.299 -30.747 105.160 1.00 72.06 429 VAL A N 1
ATOM 3386 C CA . VAL A 1 429 ? -58.499 -30.691 103.933 1.00 72.06 429 VAL A CA 1
ATOM 3387 C C . VAL A 1 429 ? -59.381 -30.991 102.723 1.00 72.06 429 VAL A C 1
ATOM 3389 O O . VAL A 1 429 ? -60.023 -32.040 102.662 1.00 72.06 429 VAL A O 1
ATOM 3392 N N . GLU A 1 430 ? -59.411 -30.069 101.766 1.00 69.25 430 GLU A N 1
ATOM 3393 C CA . GLU A 1 430 ? -60.149 -30.185 100.502 1.00 69.25 430 GLU A CA 1
ATOM 3394 C C . GLU A 1 430 ? -59.192 -30.311 99.315 1.00 69.25 430 GLU A C 1
ATOM 3396 O O . GLU A 1 430 ? -58.120 -29.708 99.324 1.00 69.25 430 GLU A O 1
ATOM 3401 N N . PHE A 1 431 ? -59.595 -31.060 98.285 1.00 73.38 431 PHE A N 1
ATOM 3402 C CA . PHE A 1 431 ? -58.821 -31.273 97.058 1.00 73.38 431 PHE A CA 1
ATOM 3403 C C . PHE A 1 431 ? -59.626 -30.845 95.816 1.00 73.38 431 PHE A C 1
ATOM 3405 O O . PHE A 1 431 ? -60.777 -31.249 95.656 1.00 73.38 431 PHE A O 1
ATOM 3412 N N . LYS A 1 432 ? -59.020 -30.095 94.889 1.00 74.25 432 LYS A N 1
ATOM 3413 C CA . LYS A 1 432 ? -59.618 -29.673 93.606 1.00 74.25 432 LYS A CA 1
ATOM 3414 C C . LYS A 1 432 ? -58.733 -30.100 92.430 1.00 74.25 432 LYS A C 1
ATOM 3416 O O . LYS A 1 432 ? -57.559 -29.749 92.410 1.00 74.25 432 LYS A O 1
ATOM 3421 N N . ASP A 1 433 ? -59.281 -30.853 91.472 1.00 70.50 433 ASP A N 1
ATOM 3422 C CA . ASP A 1 433 ? -58.558 -31.303 90.265 1.00 70.50 433 ASP A CA 1
ATOM 3423 C C . ASP A 1 433 ? -58.296 -30.110 89.324 1.00 70.50 433 ASP A C 1
ATOM 3425 O O . ASP A 1 433 ? -59.192 -29.292 89.097 1.00 70.50 433 ASP A O 1
ATOM 3429 N N . ILE A 1 434 ? -57.069 -30.001 88.811 1.00 65.75 434 ILE A N 1
ATOM 3430 C CA . ILE A 1 434 ? -56.608 -28.944 87.890 1.00 65.75 434 ILE A CA 1
ATOM 3431 C C . ILE A 1 434 ? -55.892 -29.515 86.650 1.00 65.75 434 ILE A C 1
ATOM 3433 O O . ILE A 1 434 ? -55.247 -28.778 85.906 1.00 65.75 434 ILE A O 1
ATOM 3437 N N . THR A 1 435 ? -55.992 -30.827 86.409 1.00 66.88 435 THR A N 1
ATOM 3438 C CA . THR A 1 435 ? -55.149 -31.552 85.436 1.00 66.88 435 THR A CA 1
ATOM 3439 C C . THR A 1 435 ? -55.282 -31.035 83.994 1.00 66.88 435 THR A C 1
ATOM 3441 O O . THR A 1 435 ? -54.278 -30.892 83.302 1.00 66.88 435 THR A O 1
ATOM 3444 N N . GLU A 1 436 ? -56.491 -30.680 83.544 1.00 56.22 436 GLU A N 1
ATOM 3445 C CA . GLU A 1 436 ? -56.727 -30.129 82.194 1.00 56.22 436 GLU A CA 1
ATOM 3446 C C . GLU A 1 436 ? -56.104 -28.730 82.000 1.00 56.22 436 GLU A C 1
ATOM 3448 O O . GLU A 1 436 ? -55.687 -28.370 80.898 1.00 56.22 436 GLU A O 1
ATOM 3453 N N . LEU A 1 437 ? -55.985 -27.951 83.081 1.00 55.84 437 LEU A N 1
ATOM 3454 C CA . LEU A 1 437 ? -55.473 -26.579 83.050 1.00 55.84 437 LEU A CA 1
ATOM 3455 C C . LEU A 1 437 ? -53.964 -26.552 82.753 1.00 55.84 437 LEU A C 1
ATOM 3457 O O . LEU A 1 437 ? -53.514 -25.774 81.912 1.00 55.84 437 LEU A O 1
ATOM 3461 N N . LYS A 1 438 ? -53.204 -27.475 83.364 1.00 58.88 438 LYS A N 1
ATOM 3462 C CA . LYS A 1 438 ? -51.761 -27.647 83.119 1.00 58.88 438 LYS A CA 1
ATOM 3463 C C . LYS A 1 438 ? -51.441 -28.105 81.689 1.00 58.88 438 LYS A C 1
ATOM 3465 O O . LYS A 1 438 ? -50.373 -27.780 81.181 1.00 58.88 438 LYS A O 1
ATOM 3470 N N . GLY A 1 439 ? -52.367 -28.794 81.014 1.00 56.62 439 GLY A N 1
ATOM 3471 C CA . GLY A 1 439 ? -52.201 -29.195 79.612 1.00 56.62 439 GLY A CA 1
ATOM 3472 C C . GLY A 1 439 ? -52.121 -28.005 78.647 1.00 56.62 439 GLY A C 1
ATOM 3473 O O . GLY A 1 439 ? -51.240 -27.965 77.791 1.00 56.62 439 GLY A O 1
ATOM 3474 N N . LYS A 1 440 ? -52.990 -26.999 78.816 1.00 55.28 440 LYS A N 1
ATOM 3475 C CA . LYS A 1 440 ? -52.985 -25.787 77.970 1.00 55.28 440 LYS A CA 1
ATOM 3476 C C . LYS A 1 440 ? -51.779 -24.882 78.238 1.00 55.28 440 LYS A C 1
ATOM 3478 O O . LYS A 1 440 ? -51.222 -24.315 77.304 1.00 55.28 440 LYS A O 1
ATOM 3483 N N . GLU A 1 441 ? -51.360 -24.783 79.499 1.00 53.69 441 GLU A N 1
ATOM 3484 C CA . GLU A 1 441 ? -50.171 -24.025 79.915 1.00 53.69 441 GLU A CA 1
ATOM 3485 C C . GLU A 1 441 ? -48.883 -24.582 79.278 1.00 53.69 441 GLU A C 1
ATOM 3487 O O . GLU A 1 441 ? -48.037 -23.815 78.822 1.00 53.69 441 GLU A O 1
ATOM 3492 N N . ALA A 1 442 ? -48.762 -25.911 79.171 1.00 54.97 442 ALA A N 1
ATOM 3493 C CA . ALA A 1 442 ? -47.634 -26.560 78.505 1.00 54.97 442 ALA A CA 1
ATOM 3494 C C . ALA A 1 442 ? -47.597 -26.295 76.986 1.00 54.97 442 ALA A C 1
ATOM 3496 O O . ALA A 1 442 ? -46.531 -26.014 76.443 1.00 54.97 442 ALA A O 1
ATOM 3497 N N . GLN A 1 443 ? -48.746 -26.338 76.303 1.00 56.47 443 GLN A N 1
ATOM 3498 C CA . GLN A 1 443 ? -48.792 -26.231 74.839 1.00 56.47 443 GLN A CA 1
ATOM 3499 C C . GLN A 1 443 ? -48.470 -24.818 74.315 1.00 56.47 443 GLN A C 1
ATOM 3501 O O . GLN A 1 443 ? -47.813 -24.680 73.284 1.00 56.47 443 GLN A O 1
ATOM 3506 N N . LEU A 1 444 ? -48.870 -23.761 75.037 1.00 58.41 444 LEU A N 1
ATOM 3507 C CA . LEU A 1 444 ? -48.457 -22.384 74.714 1.00 58.41 444 LEU A CA 1
ATOM 3508 C C . LEU A 1 444 ? -46.941 -22.198 74.869 1.00 58.41 444 LEU A C 1
ATOM 3510 O O . LEU A 1 444 ? -46.301 -21.524 74.060 1.00 58.41 444 LEU A O 1
ATOM 3514 N N . ARG A 1 445 ? -46.354 -22.833 75.890 1.00 62.62 445 ARG A N 1
ATOM 3515 C CA . ARG A 1 445 ? -44.914 -22.786 76.146 1.00 62.62 445 ARG A CA 1
ATOM 3516 C C . ARG A 1 445 ? -44.109 -23.482 75.044 1.00 62.62 445 ARG A C 1
ATOM 3518 O O . ARG A 1 445 ? -43.168 -22.883 74.536 1.00 62.62 445 ARG A O 1
ATOM 3525 N N . GLU A 1 446 ? -44.502 -24.692 74.648 1.00 66.50 446 GLU A N 1
ATOM 3526 C CA . GLU A 1 446 ? -43.850 -25.461 73.574 1.00 66.50 446 GLU A CA 1
ATOM 3527 C C . GLU A 1 446 ? -43.803 -24.674 72.250 1.00 66.50 446 GLU A C 1
ATOM 3529 O O . GLU A 1 446 ? -42.772 -24.632 71.577 1.00 66.50 446 GLU A O 1
ATOM 3534 N N . ASN A 1 447 ? -44.890 -23.974 71.904 1.00 69.31 447 ASN A N 1
ATOM 3535 C CA . ASN A 1 447 ? -44.941 -23.163 70.687 1.00 69.31 447 ASN A CA 1
ATOM 3536 C C . ASN A 1 447 ? -44.049 -21.905 70.766 1.00 69.31 447 ASN A C 1
ATOM 3538 O O . ASN A 1 447 ? -43.428 -21.526 69.773 1.00 69.31 447 ASN A O 1
ATOM 3542 N N . SER A 1 448 ? -43.936 -21.286 71.949 1.00 65.88 448 SER A N 1
ATOM 3543 C CA . SER A 1 448 ? -43.028 -20.154 72.183 1.00 65.88 448 SER A CA 1
ATOM 3544 C C . SER A 1 448 ? -41.551 -20.561 72.147 1.00 65.88 448 SER A C 1
ATOM 3546 O O . SER A 1 448 ? -40.733 -19.793 71.645 1.00 65.88 448 SER A O 1
ATOM 3548 N N . GLU A 1 449 ? -41.202 -21.738 72.674 1.00 72.25 449 GLU A N 1
ATOM 3549 C CA . GLU A 1 449 ? -39.826 -22.256 72.656 1.00 72.25 449 GLU A CA 1
ATOM 3550 C C . GLU A 1 449 ? -39.396 -22.591 71.209 1.00 72.25 449 GLU A C 1
ATOM 3552 O O . GLU A 1 449 ? -38.315 -22.182 70.785 1.00 72.25 449 GLU A O 1
ATOM 3557 N N . TYR A 1 450 ? -40.284 -23.194 70.404 1.00 77.12 450 TYR A N 1
ATOM 3558 C CA . TYR A 1 450 ? -40.058 -23.444 68.970 1.00 77.12 450 TYR A CA 1
ATOM 3559 C C . TYR A 1 450 ? -39.786 -22.165 68.153 1.00 77.12 450 TYR A C 1
ATOM 3561 O O . TYR A 1 450 ? -38.808 -22.096 67.405 1.00 77.12 450 TYR A O 1
ATOM 3569 N N . LEU A 1 451 ? -40.640 -21.143 68.285 1.00 72.06 451 LEU A N 1
ATOM 3570 C CA . LEU A 1 451 ? -40.501 -19.897 67.518 1.00 72.06 451 LEU A CA 1
ATOM 3571 C C . LEU A 1 451 ? -39.205 -19.144 67.861 1.00 72.06 451 LEU A C 1
ATOM 3573 O O . LEU A 1 451 ? -38.603 -18.527 66.981 1.00 72.06 451 LEU A O 1
ATOM 3577 N N . GLN A 1 452 ? -38.753 -19.219 69.117 1.00 71.75 452 GLN A N 1
ATOM 3578 C CA . GLN A 1 452 ? -37.490 -18.619 69.543 1.00 71.75 452 GLN A CA 1
ATOM 3579 C C . GLN A 1 452 ? -36.271 -19.349 68.951 1.00 71.75 452 GLN A C 1
ATOM 3581 O O . GLN A 1 452 ? -35.312 -18.693 68.547 1.00 71.75 452 GLN A O 1
ATOM 3586 N N . GLU A 1 453 ? -36.311 -20.681 68.847 1.00 78.00 453 GLU A N 1
ATOM 3587 C CA . GLU A 1 453 ? -35.232 -21.467 68.233 1.00 78.00 453 GLU A CA 1
ATOM 3588 C C . GLU A 1 453 ? -35.078 -21.163 66.731 1.00 78.00 453 GLU A C 1
ATOM 3590 O O . GLU A 1 453 ? -33.961 -21.008 66.236 1.00 78.00 453 GLU A O 1
ATOM 3595 N N . GLN A 1 454 ? -36.192 -21.016 66.005 1.00 77.88 454 GLN A N 1
ATOM 3596 C CA . GLN A 1 454 ? -36.165 -20.667 64.579 1.00 77.88 454 GLN A CA 1
ATOM 3597 C C . GLN A 1 454 ? -35.667 -19.238 64.325 1.00 77.88 454 GLN A C 1
ATOM 3599 O O . GLN A 1 454 ? -34.882 -19.023 63.402 1.00 77.88 454 GLN A O 1
ATOM 3604 N N . ALA A 1 455 ? -36.056 -18.273 65.164 1.00 72.88 455 ALA A N 1
ATOM 3605 C CA . ALA A 1 455 ? -35.583 -16.893 65.048 1.00 72.88 455 ALA A CA 1
ATOM 3606 C C . ALA A 1 455 ? -34.051 -16.780 65.190 1.00 72.88 455 ALA A C 1
ATOM 3608 O O . ALA A 1 455 ? -33.417 -16.044 64.432 1.00 72.88 455 ALA A O 1
ATOM 3609 N N . GLU A 1 456 ? -33.439 -17.538 66.107 1.00 77.50 456 GLU A N 1
ATOM 3610 C CA . GLU A 1 456 ? -31.981 -17.514 66.294 1.00 77.50 456 GLU A CA 1
ATOM 3611 C C . GLU A 1 456 ? -31.240 -18.245 65.152 1.00 77.50 456 GLU A C 1
ATOM 3613 O O . GLU A 1 456 ? -30.207 -17.757 64.697 1.00 77.50 456 GLU A O 1
ATOM 3618 N N . LYS A 1 457 ? -31.801 -19.337 64.599 1.00 79.56 457 LYS A N 1
ATOM 3619 C CA . LYS A 1 457 ? -31.278 -20.003 63.381 1.00 79.56 457 LYS A CA 1
ATOM 3620 C C . LYS A 1 457 ? -31.291 -19.080 62.159 1.00 79.56 457 LYS A C 1
ATOM 3622 O O . LYS A 1 457 ? -30.318 -19.043 61.408 1.00 79.56 457 LYS A O 1
ATOM 3627 N N . ILE A 1 458 ? -32.376 -18.323 61.970 1.00 80.31 458 ILE A N 1
ATOM 3628 C CA . ILE A 1 458 ? -32.473 -17.295 60.923 1.00 80.31 458 ILE A CA 1
ATOM 3629 C C . ILE A 1 458 ? -31.372 -16.252 61.130 1.00 80.31 458 ILE A C 1
ATOM 3631 O O . ILE A 1 458 ? -30.574 -16.016 60.228 1.00 80.31 458 ILE A O 1
ATOM 3635 N N . LYS A 1 459 ? -31.275 -15.678 62.332 1.00 77.12 459 LYS A N 1
ATOM 3636 C CA . LYS A 1 459 ? -30.285 -14.653 62.682 1.00 77.12 459 LYS A CA 1
ATOM 3637 C C . LYS A 1 459 ? -28.835 -15.102 62.462 1.00 77.12 459 LYS A C 1
ATOM 3639 O O . LYS A 1 459 ? -28.057 -14.348 61.882 1.00 77.12 459 LYS A O 1
ATOM 3644 N N . GLU A 1 460 ? -28.466 -16.322 62.861 1.00 81.56 460 GLU A N 1
ATOM 3645 C CA . GLU A 1 460 ? -27.116 -16.853 62.618 1.00 81.56 460 GLU A CA 1
ATOM 3646 C C . GLU A 1 460 ? -26.814 -16.967 61.113 1.00 81.56 460 GLU A C 1
ATOM 3648 O O . GLU A 1 460 ? -25.736 -16.565 60.668 1.00 81.56 460 GLU A O 1
ATOM 3653 N N . ALA A 1 461 ? -27.778 -17.430 60.311 1.00 79.56 461 ALA A N 1
ATOM 3654 C CA . ALA A 1 461 ? -27.624 -17.510 58.861 1.00 79.56 461 ALA A CA 1
ATOM 3655 C C . ALA A 1 461 ? -27.502 -16.127 58.195 1.00 79.56 461 ALA A C 1
ATOM 3657 O O . ALA A 1 461 ? -26.639 -15.950 57.335 1.00 79.56 461 ALA A O 1
ATOM 3658 N N . MET A 1 462 ? -28.295 -15.134 58.618 1.00 75.94 462 MET A N 1
ATOM 3659 C CA . MET A 1 462 ? -28.197 -13.759 58.100 1.00 75.94 462 MET A CA 1
ATOM 3660 C C . MET A 1 462 ? -26.855 -13.112 58.458 1.00 75.94 462 MET A C 1
ATOM 3662 O O . MET A 1 462 ? -26.226 -12.484 57.606 1.00 75.94 462 MET A O 1
ATOM 3666 N N . LYS A 1 463 ? -26.356 -13.337 59.681 1.00 77.88 463 LYS A N 1
ATOM 3667 C CA . LYS A 1 463 ? -25.031 -12.866 60.100 1.00 77.88 463 LYS A CA 1
ATOM 3668 C C . LYS A 1 463 ? -23.917 -13.479 59.245 1.00 77.88 463 LYS A C 1
ATOM 3670 O O . LYS A 1 463 ? -23.064 -12.748 58.742 1.00 77.88 463 LYS A O 1
ATOM 3675 N N . LYS A 1 464 ? -23.946 -14.797 59.010 1.00 78.38 464 LYS A N 1
ATOM 3676 C CA . LYS A 1 464 ? -22.993 -15.452 58.096 1.00 78.38 464 LYS A CA 1
ATOM 3677 C C . LYS A 1 464 ? -23.103 -14.913 56.663 1.00 78.38 464 LYS A C 1
ATOM 3679 O O . LYS A 1 464 ? -22.077 -14.699 56.022 1.00 78.38 464 LYS A O 1
ATOM 3684 N N . ALA A 1 465 ? -24.314 -14.640 56.173 1.00 76.44 465 ALA A N 1
ATOM 3685 C CA . ALA A 1 465 ? -24.517 -14.035 54.858 1.00 76.44 465 ALA A CA 1
ATOM 3686 C C . ALA A 1 465 ? -23.888 -12.631 54.759 1.00 76.44 465 ALA A C 1
ATOM 3688 O O . ALA A 1 465 ? -23.195 -12.364 53.780 1.00 76.44 465 ALA A O 1
ATOM 3689 N N . SER A 1 466 ? -24.027 -11.779 55.786 1.00 70.31 466 SER A N 1
ATOM 3690 C CA . SER A 1 466 ? -23.346 -10.469 55.840 1.00 70.31 466 SER A CA 1
ATOM 3691 C C . SER A 1 466 ? -21.817 -10.557 55.968 1.00 70.31 466 SER A C 1
ATOM 3693 O O . SER A 1 466 ? -21.112 -9.643 55.560 1.00 70.31 466 SER A O 1
ATOM 3695 N N . GLU A 1 467 ? -21.276 -11.671 56.474 1.00 75.19 467 GLU A N 1
ATOM 3696 C CA . GLU A 1 467 ? -19.827 -11.958 56.480 1.00 75.19 467 GLU A CA 1
ATOM 3697 C C . GLU A 1 467 ? -19.316 -12.519 55.128 1.00 75.19 467 GLU A C 1
ATOM 3699 O O . GLU A 1 467 ? -18.110 -12.746 54.944 1.00 75.19 467 GLU A O 1
ATOM 3704 N N . GLY A 1 468 ? -20.229 -12.712 54.167 1.00 70.88 468 GLY A N 1
ATOM 3705 C CA . GLY A 1 468 ? -19.957 -13.142 52.796 1.00 70.88 468 GLY A CA 1
ATOM 3706 C C . GLY A 1 468 ? -20.363 -14.579 52.464 1.00 70.88 468 GLY A C 1
ATOM 3707 O O . GLY A 1 468 ? -20.247 -14.982 51.307 1.00 70.88 468 GLY A O 1
ATOM 3708 N N . TYR A 1 469 ? -20.825 -15.372 53.437 1.00 79.81 469 TYR A N 1
ATOM 3709 C CA . TYR A 1 469 ? -21.081 -16.810 53.272 1.00 79.81 469 TYR A CA 1
ATOM 3710 C C . TYR A 1 469 ? -22.454 -17.102 52.648 1.00 79.81 469 TYR A C 1
ATOM 3712 O O . TYR A 1 469 ? -23.370 -17.633 53.279 1.00 79.81 469 TYR A O 1
ATOM 3720 N N . ILE A 1 470 ? -22.593 -16.801 51.357 1.00 79.62 470 ILE A N 1
ATOM 3721 C CA . ILE A 1 470 ? -23.823 -17.035 50.574 1.00 79.62 470 ILE A CA 1
ATOM 3722 C C . ILE A 1 470 ? -24.129 -18.526 50.304 1.00 79.62 470 ILE A C 1
ATOM 3724 O O . ILE A 1 470 ? -25.159 -18.860 49.711 1.00 79.62 470 ILE A O 1
ATOM 3728 N N . SER A 1 471 ? -23.274 -19.447 50.762 1.00 81.81 471 SER A N 1
ATOM 3729 C CA . SER A 1 471 ? -23.508 -20.900 50.755 1.00 81.81 471 SER A CA 1
ATOM 3730 C C . SER A 1 471 ? -24.448 -21.391 51.867 1.00 81.81 471 SER A C 1
ATOM 3732 O O . SER A 1 471 ? -25.023 -22.469 51.733 1.00 81.81 471 SER A O 1
ATOM 3734 N N . VAL A 1 472 ? -24.637 -20.616 52.941 1.00 84.94 472 VAL A N 1
ATOM 3735 C CA . VAL A 1 472 ? -25.408 -21.021 54.134 1.00 84.94 472 VAL A CA 1
ATOM 3736 C C . VAL A 1 472 ? -26.884 -21.254 53.808 1.00 84.94 472 VAL A C 1
ATOM 3738 O O . VAL A 1 472 ? -27.479 -20.504 53.034 1.00 84.94 472 VAL A O 1
ATOM 3741 N N . ARG A 1 473 ? -27.505 -22.281 54.403 1.00 84.00 473 ARG A N 1
ATOM 3742 C CA . ARG A 1 473 ? -28.935 -22.586 54.231 1.00 84.00 473 ARG A CA 1
ATOM 3743 C C . ARG A 1 473 ? -29.619 -22.868 55.566 1.00 84.00 473 ARG A C 1
ATOM 3745 O O . ARG A 1 473 ? -29.058 -23.540 56.427 1.00 84.00 473 ARG A O 1
ATOM 3752 N N . ILE A 1 474 ? -30.845 -22.374 55.715 1.00 86.25 474 ILE A N 1
ATOM 3753 C CA . ILE A 1 474 ? -31.694 -22.569 56.897 1.00 86.25 474 ILE A CA 1
ATOM 3754 C C . ILE A 1 474 ? -32.577 -23.798 56.663 1.00 86.25 474 ILE A C 1
ATOM 3756 O O . ILE A 1 474 ? -33.226 -23.909 55.620 1.00 86.25 474 ILE A O 1
ATOM 3760 N N . GLN A 1 475 ? -32.618 -24.726 57.622 1.00 82.62 475 GLN A N 1
ATOM 3761 C CA . GLN A 1 475 ? -33.440 -25.932 57.520 1.00 82.62 475 GLN A CA 1
ATOM 3762 C C . GLN A 1 475 ? -34.892 -25.661 57.943 1.00 82.62 475 GLN A C 1
ATOM 3764 O O . GLN A 1 475 ? -35.161 -25.270 59.075 1.00 82.62 475 GLN A O 1
ATOM 3769 N N . LYS A 1 476 ? -35.840 -25.946 57.045 1.00 83.38 476 LYS A N 1
ATOM 3770 C CA . LYS A 1 476 ? -37.280 -25.880 57.318 1.00 83.38 476 LYS A CA 1
ATOM 3771 C C . LYS A 1 476 ? -37.736 -27.050 58.197 1.00 83.38 476 LYS A C 1
ATOM 3773 O O . LYS A 1 476 ? -37.609 -28.208 57.804 1.00 83.38 476 LYS A O 1
ATOM 3778 N N . GLU A 1 477 ? -38.303 -26.746 59.365 1.00 77.06 477 GLU A N 1
ATOM 3779 C CA . GLU A 1 477 ? -38.811 -27.750 60.320 1.00 77.06 477 GLU A CA 1
ATOM 3780 C C . GLU A 1 477 ? -40.340 -27.921 60.312 1.00 77.06 477 GLU A C 1
ATOM 3782 O O . GLU A 1 477 ? -40.835 -28.983 60.690 1.00 77.06 477 GLU A O 1
ATOM 3787 N N . LYS A 1 478 ? -41.094 -26.908 59.867 1.00 77.56 478 LYS A N 1
ATOM 3788 C CA . LYS A 1 478 ? -42.562 -26.933 59.740 1.00 77.56 478 LYS A CA 1
ATOM 3789 C C . LYS A 1 478 ? -43.024 -26.172 58.495 1.00 77.56 478 LYS A C 1
ATOM 3791 O O . LYS A 1 478 ? -42.288 -25.367 57.927 1.00 77.56 478 LYS A O 1
ATOM 3796 N N . GLU A 1 479 ? -44.270 -26.411 58.094 1.00 76.00 479 GLU A N 1
ATOM 3797 C CA . GLU A 1 479 ? -45.013 -25.528 57.189 1.00 76.00 479 GLU A CA 1
ATOM 3798 C C . GLU A 1 479 ? -45.751 -24.463 58.012 1.00 76.00 479 GLU A C 1
ATOM 3800 O O . GLU A 1 479 ? -46.921 -24.611 58.358 1.00 76.00 479 GLU A O 1
ATOM 3805 N N . ASP A 1 480 ? -45.022 -23.406 58.362 1.00 76.81 480 ASP A N 1
ATOM 3806 C CA . ASP A 1 480 ? -45.536 -22.185 58.981 1.00 76.81 480 ASP A CA 1
ATOM 3807 C C . ASP A 1 480 ? -44.717 -20.965 58.512 1.00 76.81 480 ASP A C 1
ATOM 3809 O O . ASP A 1 480 ? -43.833 -21.086 57.658 1.00 76.81 480 ASP A O 1
ATOM 3813 N N . ALA A 1 481 ? -45.005 -19.784 59.068 1.00 73.25 481 ALA A N 1
ATOM 3814 C CA . ALA A 1 481 ? -44.354 -18.532 58.687 1.00 73.25 481 ALA A CA 1
ATOM 3815 C C . ALA A 1 481 ? -42.821 -18.537 58.874 1.00 73.25 481 ALA A C 1
ATOM 3817 O O . ALA A 1 481 ? -42.126 -17.895 58.090 1.00 73.25 481 ALA A O 1
ATOM 3818 N N . MET A 1 482 ? -42.268 -19.279 59.844 1.00 77.19 482 MET A N 1
ATOM 3819 C CA . MET A 1 482 ? -40.808 -19.415 59.975 1.00 77.19 482 MET A CA 1
ATOM 3820 C C . MET A 1 482 ? -40.238 -20.302 58.868 1.00 77.19 482 MET A C 1
ATOM 3822 O O . MET A 1 482 ? -39.198 -19.984 58.290 1.00 77.19 482 MET A O 1
ATOM 3826 N N . GLY A 1 483 ? -40.953 -21.374 58.517 1.00 76.31 483 GLY A N 1
ATOM 3827 C CA . GLY A 1 483 ? -40.615 -22.210 57.368 1.00 76.31 483 GLY A CA 1
ATOM 3828 C C . GLY A 1 483 ? -40.639 -21.449 56.037 1.00 76.31 483 GLY A C 1
ATOM 3829 O O . GLY A 1 483 ? -39.758 -21.651 55.205 1.00 76.31 483 GLY A O 1
ATOM 3830 N N . GLU A 1 484 ? -41.602 -20.544 55.839 1.00 74.69 484 GLU A N 1
ATOM 3831 C CA . GLU A 1 484 ? -41.638 -19.666 54.660 1.00 74.69 484 GLU A CA 1
ATOM 3832 C C . GLU A 1 484 ? -40.504 -18.628 54.662 1.00 74.69 484 GLU A C 1
ATOM 3834 O O . GLU A 1 484 ? -39.908 -18.381 53.612 1.00 74.69 484 GLU A O 1
ATOM 3839 N N . ILE A 1 485 ? -40.148 -18.047 55.813 1.00 75.62 485 ILE A N 1
ATOM 3840 C CA . ILE A 1 485 ? -39.003 -17.126 55.920 1.00 75.62 485 ILE A CA 1
ATOM 3841 C C . ILE A 1 485 ? -37.694 -17.839 55.549 1.00 75.62 485 ILE A C 1
ATOM 3843 O O . ILE A 1 485 ? -36.925 -17.314 54.741 1.00 75.62 485 ILE A O 1
ATOM 3847 N N . ALA A 1 486 ? -37.471 -19.054 56.061 1.00 79.31 486 ALA A N 1
ATOM 3848 C CA . ALA A 1 486 ? -36.312 -19.877 55.716 1.00 79.31 486 ALA A CA 1
ATOM 3849 C C . ALA A 1 486 ? -36.215 -20.143 54.201 1.00 79.31 486 ALA A C 1
ATOM 3851 O O . ALA A 1 486 ? -35.154 -19.938 53.608 1.00 79.31 486 ALA A O 1
ATOM 3852 N N . ASP A 1 487 ? -37.323 -20.525 53.553 1.00 81.44 487 ASP A N 1
ATOM 3853 C CA . ASP A 1 487 ? -37.369 -20.758 52.102 1.00 81.44 487 ASP A CA 1
ATOM 3854 C C . ASP A 1 487 ? -37.052 -19.483 51.289 1.00 81.44 487 ASP A C 1
ATOM 3856 O O . ASP A 1 487 ? -36.293 -19.544 50.318 1.00 81.44 487 ASP A O 1
ATOM 3860 N N . ASN A 1 488 ? -37.576 -18.316 51.694 1.00 75.25 488 ASN A N 1
ATOM 3861 C CA . ASN A 1 488 ? -37.300 -17.036 51.021 1.00 75.25 488 ASN A CA 1
ATOM 3862 C C . ASN A 1 488 ? -35.817 -16.622 51.150 1.00 75.25 488 ASN A C 1
ATOM 3864 O O . ASN A 1 488 ? -35.221 -16.185 50.163 1.00 75.25 488 ASN A O 1
ATOM 3868 N N . ILE A 1 489 ? -35.204 -16.788 52.330 1.00 77.06 489 ILE A N 1
ATOM 3869 C CA . ILE A 1 489 ? -33.772 -16.502 52.547 1.00 77.06 489 ILE A CA 1
ATOM 3870 C C . ILE A 1 489 ? -32.904 -17.445 51.704 1.00 77.06 489 ILE A C 1
ATOM 3872 O O . ILE A 1 489 ? -32.000 -16.994 51.000 1.00 77.06 489 ILE A O 1
ATOM 3876 N N . ASN A 1 490 ? -33.204 -18.748 51.720 1.00 82.69 490 ASN A N 1
ATOM 3877 C CA . ASN A 1 490 ? -32.479 -19.751 50.936 1.00 82.69 490 ASN A CA 1
ATOM 3878 C C . ASN A 1 490 ? -32.470 -19.407 49.433 1.00 82.69 490 ASN A C 1
ATOM 3880 O O . ASN A 1 490 ? -31.429 -19.528 48.783 1.00 82.69 490 ASN A O 1
ATOM 3884 N N . LEU A 1 491 ? -33.601 -18.929 48.896 1.00 78.38 491 LEU A N 1
ATOM 3885 C CA . LEU A 1 491 ? -33.735 -18.497 47.501 1.00 78.38 491 LEU A CA 1
ATOM 3886 C C . LEU A 1 491 ? -32.929 -17.223 47.186 1.00 78.38 491 LEU A C 1
ATOM 3888 O O . LEU A 1 491 ? -32.296 -17.151 46.130 1.00 78.38 491 LEU A O 1
ATOM 3892 N N . LEU A 1 492 ? -32.914 -16.236 48.090 1.00 76.69 492 LEU A N 1
ATOM 3893 C CA . LEU A 1 492 ? -32.095 -15.025 47.949 1.00 76.69 492 LEU A CA 1
ATOM 3894 C C . LEU A 1 492 ? -30.602 -15.378 47.860 1.00 76.69 492 LEU A C 1
ATOM 3896 O O . LEU A 1 492 ? -29.924 -14.972 46.915 1.00 76.69 492 LEU A O 1
ATOM 3900 N N . LEU A 1 493 ? -30.108 -16.197 48.793 1.00 78.81 493 LEU A N 1
ATOM 3901 C CA . LEU A 1 493 ? -28.707 -16.626 48.836 1.00 78.81 493 LEU A CA 1
ATOM 3902 C C . LEU A 1 493 ? -28.320 -17.500 47.627 1.00 78.81 493 LEU A C 1
ATOM 3904 O O . LEU A 1 493 ? -27.195 -17.420 47.134 1.00 78.81 493 LEU A O 1
ATOM 3908 N N . GLU A 1 494 ? -29.245 -18.302 47.088 1.00 80.38 494 GLU A N 1
ATOM 3909 C CA . GLU A 1 494 ? -29.020 -19.057 45.847 1.00 80.38 494 GLU A CA 1
ATOM 3910 C C . GLU A 1 494 ? -28.911 -18.146 44.614 1.00 80.38 494 GLU A C 1
ATOM 3912 O O . GLU A 1 494 ? -28.050 -18.360 43.757 1.00 80.38 494 GLU A O 1
ATOM 3917 N N . ASN A 1 495 ? -29.747 -17.109 44.521 1.00 75.94 495 ASN A N 1
ATOM 3918 C CA . ASN A 1 495 ? -29.704 -16.158 43.411 1.00 75.94 495 ASN A CA 1
ATOM 3919 C C . ASN A 1 495 ? -28.443 -15.279 43.456 1.00 75.94 495 ASN A C 1
ATOM 3921 O O . ASN A 1 495 ? -27.800 -15.099 42.421 1.00 75.94 495 ASN A O 1
ATOM 3925 N N . LEU A 1 496 ? -28.031 -14.823 44.644 1.00 76.56 496 LEU A N 1
ATOM 3926 C CA . LEU A 1 496 ? -26.755 -14.125 44.850 1.00 76.56 496 LEU A CA 1
ATOM 3927 C C . LEU A 1 496 ? -25.558 -14.995 44.437 1.00 76.56 496 LEU A C 1
ATOM 3929 O O . LEU A 1 496 ? -24.673 -14.518 43.724 1.00 76.56 496 LEU A O 1
ATOM 3933 N N . GLY A 1 497 ? -25.560 -16.283 44.805 1.00 76.75 497 GLY A N 1
ATOM 3934 C CA . GLY A 1 497 ? -24.528 -17.243 44.395 1.00 76.75 497 GLY A CA 1
ATOM 3935 C C . GLY A 1 497 ? -24.410 -17.387 42.877 1.00 76.75 497 GLY A C 1
ATOM 3936 O O . GLY A 1 497 ? -23.308 -17.325 42.334 1.00 76.75 497 GLY A O 1
ATOM 3937 N N . LYS A 1 498 ? -25.544 -17.499 42.172 1.00 78.12 498 LYS A N 1
ATOM 3938 C CA . LYS A 1 498 ? -25.579 -17.574 40.700 1.00 78.12 498 LYS A CA 1
ATOM 3939 C C . LYS A 1 498 ? -25.041 -16.306 40.035 1.00 78.12 498 LYS A C 1
ATOM 3941 O O . LYS A 1 498 ? -24.254 -16.411 39.100 1.00 78.12 498 LYS A O 1
ATOM 3946 N N . ILE A 1 499 ? -25.448 -15.125 40.508 1.00 77.38 499 ILE A N 1
ATOM 3947 C CA . ILE A 1 499 ? -24.979 -13.835 39.971 1.00 77.38 499 ILE A CA 1
ATOM 3948 C C . ILE A 1 499 ? -23.463 -13.708 40.165 1.00 77.38 499 ILE A C 1
ATOM 3950 O O . ILE A 1 499 ? -22.732 -13.450 39.212 1.00 77.38 499 ILE A O 1
ATOM 3954 N N . THR A 1 500 ? -22.989 -13.978 41.379 1.00 79.56 500 THR A N 1
ATOM 3955 C CA . THR A 1 500 ? -21.573 -13.904 41.760 1.00 79.56 500 THR A CA 1
ATOM 3956 C C . THR A 1 500 ? -20.689 -14.839 40.925 1.00 79.56 500 THR A C 1
ATOM 3958 O O . THR A 1 500 ? -19.591 -14.450 40.527 1.00 79.56 500 THR A O 1
ATOM 3961 N N . GLU A 1 501 ? -21.158 -16.050 40.602 1.00 81.88 501 GLU A N 1
ATOM 3962 C CA . GLU A 1 501 ? -20.420 -16.978 39.732 1.00 81.88 501 GLU A CA 1
ATOM 3963 C C . GLU A 1 501 ? -20.414 -16.524 38.261 1.00 81.88 501 GLU A C 1
ATOM 3965 O O . GLU A 1 501 ? -19.362 -16.530 37.622 1.00 81.88 501 GLU A O 1
ATOM 3970 N N . VAL A 1 502 ? -21.548 -16.034 37.740 1.00 81.81 502 VAL A N 1
ATOM 3971 C CA . VAL A 1 502 ? -21.637 -15.490 36.371 1.00 81.81 502 VAL A CA 1
ATOM 3972 C C . VAL A 1 502 ? -20.709 -14.287 36.179 1.00 81.81 502 VAL A C 1
ATOM 3974 O O . VAL A 1 502 ? -20.053 -14.191 35.138 1.00 81.81 502 VAL A O 1
ATOM 3977 N N . ILE A 1 503 ? -20.594 -13.389 37.166 1.00 81.12 503 ILE A N 1
ATOM 3978 C CA . ILE A 1 503 ? -19.657 -12.259 37.082 1.00 81.12 503 ILE A CA 1
ATOM 3979 C C . ILE A 1 503 ? -18.205 -12.761 37.176 1.00 81.12 503 ILE A C 1
ATOM 3981 O O . ILE A 1 503 ? -17.376 -12.336 36.374 1.00 81.12 503 ILE A O 1
ATOM 3985 N N . LYS A 1 504 ? -17.888 -13.717 38.066 1.00 83.62 504 LYS A N 1
ATOM 3986 C CA . LYS A 1 504 ? -16.542 -14.320 38.165 1.00 83.62 504 LYS A CA 1
ATOM 3987 C C . LYS A 1 504 ? -16.065 -14.941 36.846 1.00 83.62 504 LYS A C 1
ATOM 3989 O O . LYS A 1 504 ? -14.944 -14.664 36.414 1.00 83.62 504 LYS A O 1
ATOM 3994 N N . ASP A 1 505 ? -16.898 -15.744 36.188 1.00 84.12 505 ASP A N 1
ATOM 3995 C CA . ASP A 1 505 ? -16.547 -16.334 34.889 1.00 84.12 505 ASP A CA 1
ATOM 3996 C C . ASP A 1 505 ? -16.487 -15.283 33.770 1.00 84.12 505 ASP A C 1
ATOM 3998 O O . ASP A 1 505 ? -15.610 -15.358 32.905 1.00 84.12 505 ASP A O 1
ATOM 4002 N N . SER A 1 506 ? -17.337 -14.251 33.821 1.00 80.94 506 SER A N 1
ATOM 4003 C CA . SER A 1 506 ? -17.265 -13.118 32.889 1.00 80.94 506 SER A CA 1
ATOM 4004 C C . SER A 1 506 ? -15.940 -12.361 33.021 1.00 80.94 506 SER A C 1
ATOM 4006 O O . SER A 1 506 ? -15.278 -12.127 32.016 1.00 80.94 506 SER A O 1
ATOM 4008 N N . MET A 1 507 ? -15.494 -12.046 34.243 1.00 87.44 507 MET A N 1
ATOM 4009 C CA . MET A 1 507 ? -14.219 -11.353 34.471 1.00 87.44 507 MET A CA 1
ATOM 4010 C C . MET A 1 507 ? -13.015 -12.190 34.021 1.00 87.44 507 MET A C 1
ATOM 4012 O O . MET A 1 507 ? -12.131 -11.672 33.341 1.00 87.44 507 MET A O 1
ATOM 4016 N N . ARG A 1 508 ? -13.001 -13.502 34.304 1.00 88.38 508 ARG A N 1
ATOM 4017 C CA . ARG A 1 508 ? -11.980 -14.428 33.770 1.00 88.38 508 ARG A CA 1
ATOM 4018 C C . ARG A 1 508 ? -11.919 -14.415 32.245 1.00 88.38 508 ARG A C 1
ATOM 4020 O O . ARG A 1 508 ? -10.829 -14.444 31.673 1.00 88.38 508 ARG A O 1
ATOM 4027 N N . LYS A 1 509 ? -13.082 -14.387 31.589 1.00 87.62 509 LYS A N 1
ATOM 4028 C CA . LYS A 1 509 ? -13.185 -14.316 30.131 1.00 87.62 509 LYS A CA 1
ATOM 4029 C C . LYS A 1 509 ? -12.633 -12.985 29.605 1.00 87.62 509 LYS A C 1
ATOM 4031 O O . LYS A 1 509 ? -11.802 -13.021 28.703 1.00 87.62 509 LYS A O 1
ATOM 4036 N N . THR A 1 510 ? -12.990 -11.857 30.226 1.00 87.44 510 THR A N 1
ATOM 4037 C CA . THR A 1 510 ? -12.450 -10.525 29.899 1.00 87.44 510 THR A CA 1
ATOM 4038 C C . THR A 1 510 ? -10.926 -10.470 30.033 1.00 87.44 510 THR A C 1
ATOM 4040 O O . THR A 1 510 ? -10.262 -10.012 29.109 1.00 87.44 510 THR A O 1
ATOM 4043 N N . VAL A 1 511 ? -10.349 -10.994 31.124 1.00 87.50 511 VAL A N 1
ATOM 4044 C CA . VAL A 1 511 ? -8.883 -11.061 31.311 1.00 87.50 511 VAL A CA 1
ATOM 4045 C C . VAL A 1 511 ? -8.211 -11.790 30.145 1.00 87.50 511 VAL A C 1
ATOM 4047 O O . VAL A 1 511 ? -7.251 -11.269 29.580 1.00 87.50 511 VAL A O 1
ATOM 4050 N N . LYS A 1 512 ? -8.734 -12.957 29.746 1.00 88.94 512 LYS A N 1
ATOM 4051 C CA . LYS A 1 512 ? -8.184 -13.748 28.636 1.00 88.94 512 LYS A CA 1
ATOM 4052 C C . LYS A 1 512 ? -8.325 -13.039 27.282 1.00 88.94 512 LYS A C 1
ATOM 4054 O O . LYS A 1 512 ? -7.373 -13.010 26.509 1.00 88.94 512 LYS A O 1
ATOM 4059 N N . GLU A 1 513 ? -9.498 -12.486 26.985 1.00 84.62 513 GLU A N 1
ATOM 4060 C CA . GLU A 1 513 ? -9.740 -11.782 25.716 1.00 84.62 513 GLU A CA 1
ATOM 4061 C C . GLU A 1 513 ? -8.889 -10.503 25.613 1.00 84.62 513 GLU A C 1
ATOM 4063 O O . GLU A 1 513 ? -8.432 -10.161 24.525 1.00 84.62 513 GLU A O 1
ATOM 4068 N N . SER A 1 514 ? -8.577 -9.859 26.745 1.00 86.56 514 SER A N 1
ATOM 4069 C CA . SER A 1 514 ? -7.647 -8.724 26.804 1.00 86.56 514 SER A CA 1
ATOM 4070 C C . SER A 1 514 ? -6.180 -9.131 26.585 1.00 86.56 514 SER A C 1
ATOM 4072 O O . SER A 1 514 ? -5.421 -8.393 25.962 1.00 86.56 514 SER A O 1
ATOM 4074 N N . GLU A 1 515 ? -5.759 -10.326 27.025 1.00 85.62 515 GLU A N 1
ATOM 4075 C CA . GLU A 1 515 ? -4.426 -10.866 26.693 1.00 85.62 515 GLU A CA 1
ATOM 4076 C C . GLU A 1 515 ? -4.274 -11.138 25.187 1.00 85.62 515 GLU A C 1
ATOM 4078 O O . GLU A 1 515 ? -3.261 -10.766 24.592 1.00 85.62 515 GLU A O 1
ATOM 4083 N N . GLU A 1 516 ? -5.297 -11.721 24.556 1.00 86.56 516 GLU A N 1
ATOM 4084 C CA . GLU A 1 516 ? -5.347 -11.945 23.101 1.00 86.56 516 GLU A CA 1
ATOM 4085 C C . GLU A 1 516 ? -5.421 -10.609 22.321 1.00 86.56 516 GLU A C 1
ATOM 4087 O O . GLU A 1 516 ? -4.829 -10.469 21.243 1.00 86.56 516 GLU A O 1
ATOM 4092 N N . GLY A 1 517 ? -6.061 -9.587 22.902 1.00 84.88 517 GLY A N 1
ATOM 4093 C CA . GLY A 1 517 ? -6.024 -8.200 22.429 1.00 84.88 517 GLY A CA 1
ATOM 4094 C C . GLY A 1 517 ? -4.618 -7.591 22.460 1.00 84.88 517 GLY A C 1
ATOM 4095 O O . GLY A 1 517 ? -4.152 -7.077 21.442 1.00 84.88 517 GLY A O 1
ATOM 4096 N N . SER A 1 518 ? -3.894 -7.705 23.577 1.00 88.00 518 SER A N 1
ATOM 4097 C CA . SER A 1 518 ? -2.520 -7.192 23.701 1.00 88.00 518 SER A CA 1
ATOM 4098 C C . SER A 1 518 ? -1.521 -7.883 22.762 1.00 88.00 518 SER A C 1
ATOM 4100 O O . SER A 1 518 ? -0.621 -7.221 22.235 1.00 88.00 518 SER A O 1
ATOM 4102 N N . GLU A 1 519 ? -1.674 -9.185 22.481 1.00 85.69 519 GLU A N 1
ATOM 4103 C CA . GLU A 1 519 ? -0.870 -9.847 21.439 1.00 85.69 519 GLU A CA 1
ATOM 4104 C C . GLU A 1 519 ? -1.173 -9.263 20.047 1.00 85.69 519 GLU A C 1
ATOM 4106 O O . GLU A 1 519 ? -0.252 -8.953 19.285 1.00 85.69 519 GLU A O 1
ATOM 4111 N N . SER A 1 520 ? -2.452 -9.026 19.742 1.00 88.31 520 SER A N 1
ATOM 4112 C CA . SER A 1 520 ? -2.890 -8.414 18.479 1.00 88.31 520 SER A CA 1
ATOM 4113 C C . SER A 1 520 ? -2.332 -6.993 18.301 1.00 88.31 520 SER A C 1
ATOM 4115 O O . SER A 1 520 ? -1.818 -6.661 17.231 1.00 88.31 520 SER A O 1
ATOM 4117 N N . VAL A 1 521 ? -2.331 -6.179 19.364 1.00 91.06 521 VAL A N 1
ATOM 4118 C CA . VAL A 1 521 ? -1.695 -4.847 19.395 1.00 91.06 521 VAL A CA 1
ATOM 4119 C C . VAL A 1 521 ? -0.194 -4.937 19.092 1.00 91.06 521 VAL A C 1
ATOM 4121 O O . VAL A 1 521 ? 0.323 -4.158 18.289 1.00 91.06 521 VAL A O 1
ATOM 4124 N N . SER A 1 522 ? 0.519 -5.911 19.670 1.00 87.94 522 SER A N 1
ATOM 4125 C CA . SER A 1 522 ? 1.953 -6.115 19.409 1.00 87.94 522 SER A CA 1
ATOM 4126 C C . SER A 1 522 ? 2.239 -6.471 17.940 1.00 87.94 522 SER A C 1
ATOM 4128 O O . SER A 1 522 ? 3.201 -5.969 17.343 1.00 87.94 522 SER A O 1
ATOM 4130 N N . GLN A 1 523 ? 1.365 -7.271 17.319 1.00 88.56 523 GLN A N 1
ATOM 4131 C CA . GLN A 1 523 ? 1.441 -7.586 15.890 1.00 88.56 523 GLN A CA 1
ATOM 4132 C C . GLN A 1 523 ? 1.142 -6.359 15.010 1.00 88.56 523 GLN A C 1
ATOM 4134 O O . GLN A 1 523 ? 1.886 -6.112 14.059 1.00 88.56 523 GLN A O 1
ATOM 4139 N N . MET A 1 524 ? 0.132 -5.543 15.343 1.00 89.31 524 MET A N 1
ATOM 4140 C CA . MET A 1 524 ? -0.158 -4.288 14.628 1.00 89.31 524 MET A CA 1
ATOM 4141 C C . MET A 1 524 ? 1.024 -3.312 14.673 1.00 89.31 524 MET A C 1
ATOM 4143 O O . MET A 1 524 ? 1.414 -2.772 13.639 1.00 89.31 524 MET A O 1
ATOM 4147 N N . ASN A 1 525 ? 1.640 -3.135 15.845 1.00 89.81 525 ASN A N 1
ATOM 4148 C CA . ASN A 1 525 ? 2.789 -2.244 16.037 1.00 89.81 525 ASN A CA 1
ATOM 4149 C C . ASN A 1 525 ? 4.005 -2.702 15.198 1.00 89.81 525 ASN A C 1
ATOM 4151 O O . ASN A 1 525 ? 4.659 -1.908 14.520 1.00 89.81 525 ASN A O 1
ATOM 4155 N N . SER A 1 526 ? 4.239 -4.019 15.140 1.00 91.31 526 SER A N 1
ATOM 4156 C CA . SER A 1 526 ? 5.245 -4.633 14.256 1.00 91.31 526 SER A CA 1
ATOM 4157 C C . SER A 1 526 ? 4.926 -4.417 12.765 1.00 91.31 526 SER A C 1
ATOM 4159 O O . SER A 1 526 ? 5.826 -4.168 11.961 1.00 91.31 526 SER A O 1
ATOM 4161 N N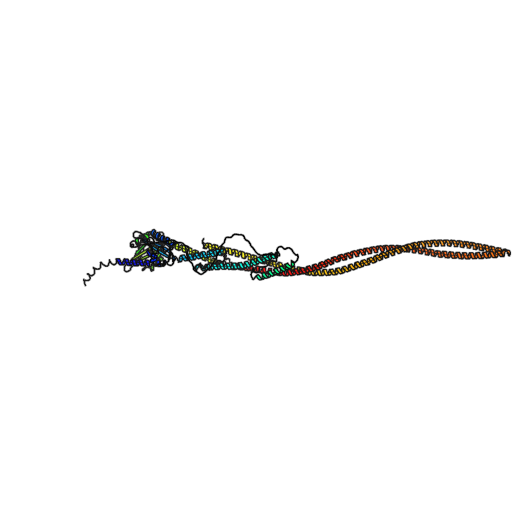 . GLY A 1 527 ? 3.642 -4.470 12.393 1.00 91.50 527 GLY A N 1
ATOM 4162 C CA . GLY A 1 527 ? 3.160 -4.160 11.047 1.00 91.50 527 GLY A CA 1
ATOM 4163 C C . GLY A 1 527 ? 3.431 -2.709 10.640 1.00 91.50 527 GLY A C 1
ATOM 4164 O O . GLY A 1 527 ? 3.970 -2.476 9.558 1.00 91.50 527 GLY A O 1
ATOM 4165 N N . MET A 1 528 ? 3.143 -1.744 11.519 1.00 91.50 528 MET A N 1
ATOM 4166 C CA . MET A 1 528 ? 3.398 -0.319 11.265 1.00 91.50 528 MET A CA 1
ATOM 4167 C C . MET A 1 528 ? 4.877 -0.016 11.031 1.00 91.50 528 MET A C 1
ATOM 4169 O O . MET A 1 528 ? 5.207 0.704 10.090 1.00 91.50 528 MET A O 1
ATOM 4173 N N . GLN A 1 529 ? 5.787 -0.633 11.791 1.00 90.44 529 GLN A N 1
ATOM 4174 C CA . GLN A 1 529 ? 7.230 -0.500 11.542 1.00 90.44 529 GLN A CA 1
ATOM 4175 C C . GLN A 1 529 ? 7.628 -1.010 10.145 1.00 90.44 529 GLN A C 1
ATOM 4177 O O . GLN A 1 529 ? 8.436 -0.378 9.457 1.00 90.44 529 GLN A O 1
ATOM 4182 N N . GLN A 1 530 ? 7.032 -2.115 9.681 1.00 93.62 530 GLN A N 1
ATOM 4183 C CA . GLN A 1 530 ? 7.291 -2.635 8.336 1.00 93.62 530 GLN A CA 1
ATOM 4184 C C . GLN A 1 530 ? 6.746 -1.694 7.248 1.00 93.62 530 GLN A C 1
ATOM 4186 O O . GLN A 1 530 ? 7.461 -1.411 6.281 1.00 93.62 530 GLN A O 1
ATOM 4191 N N . ILE A 1 531 ? 5.525 -1.168 7.409 1.00 92.88 531 ILE A N 1
ATOM 4192 C CA . ILE A 1 531 ? 4.931 -0.212 6.459 1.00 92.88 531 ILE A CA 1
ATOM 4193 C C . ILE A 1 531 ? 5.748 1.091 6.435 1.00 92.88 531 ILE A C 1
ATOM 4195 O O . ILE A 1 531 ? 6.091 1.553 5.351 1.00 92.88 531 ILE A O 1
ATOM 4199 N N . SER A 1 532 ? 6.172 1.618 7.590 1.00 93.19 532 SER A N 1
ATOM 4200 C CA . SER A 1 532 ? 7.028 2.814 7.690 1.00 93.19 532 SER A CA 1
ATOM 4201 C C . SER A 1 532 ? 8.333 2.645 6.905 1.00 93.19 532 SER A C 1
ATOM 4203 O O . SER A 1 532 ? 8.670 3.467 6.051 1.00 93.19 532 SER A O 1
ATOM 4205 N N . SER A 1 533 ? 9.025 1.512 7.091 1.00 94.00 533 SER A N 1
ATOM 4206 C CA . SER A 1 533 ? 10.239 1.203 6.323 1.00 94.00 533 SER A CA 1
ATOM 4207 C C . SER A 1 533 ? 9.987 1.058 4.815 1.00 94.00 533 SER A C 1
ATOM 4209 O O . SER A 1 533 ? 10.877 1.337 4.011 1.00 94.00 533 SER A O 1
ATOM 4211 N N . SER A 1 534 ? 8.771 0.662 4.423 1.00 94.25 534 SER A N 1
ATOM 4212 C CA . SER A 1 534 ? 8.359 0.542 3.021 1.00 94.25 534 SER A CA 1
ATOM 4213 C C . SER A 1 534 ? 8.072 1.917 2.409 1.00 94.25 534 SER A C 1
ATOM 4215 O O . SER A 1 534 ? 8.572 2.202 1.325 1.00 94.25 534 SER A O 1
ATOM 4217 N N . ALA A 1 535 ? 7.357 2.798 3.118 1.00 93.94 535 ALA A N 1
ATOM 4218 C CA . ALA A 1 535 ? 7.104 4.177 2.692 1.00 93.94 535 ALA A CA 1
ATOM 4219 C C . ALA A 1 535 ? 8.416 4.957 2.498 1.00 93.94 535 ALA A C 1
ATOM 4221 O O . ALA A 1 535 ? 8.629 5.561 1.450 1.00 93.94 535 ALA A O 1
ATOM 4222 N N . GLN A 1 536 ? 9.363 4.842 3.437 1.00 91.94 536 GLN A N 1
ATOM 4223 C CA . GLN A 1 536 ? 10.696 5.449 3.307 1.00 91.94 536 GLN A CA 1
ATOM 4224 C C . GLN A 1 536 ? 11.484 4.919 2.092 1.00 91.94 536 GLN A C 1
ATOM 4226 O O . GLN A 1 536 ? 12.175 5.685 1.416 1.00 91.94 536 GLN A O 1
ATOM 4231 N N . GLN A 1 537 ? 11.376 3.620 1.781 1.00 95.75 537 GLN A N 1
ATOM 4232 C CA . GLN A 1 537 ? 11.993 3.041 0.581 1.00 95.75 537 GLN A CA 1
ATOM 4233 C C . GLN A 1 537 ? 11.330 3.525 -0.715 1.00 95.75 537 GLN A C 1
ATOM 4235 O O . GLN A 1 537 ? 12.037 3.750 -1.698 1.00 95.75 537 GLN A O 1
ATOM 4240 N N . ILE A 1 538 ? 10.007 3.719 -0.724 1.00 94.88 538 ILE A N 1
ATOM 4241 C CA . ILE A 1 538 ? 9.282 4.268 -1.878 1.00 94.88 538 ILE A CA 1
ATOM 4242 C C . ILE A 1 538 ? 9.656 5.741 -2.080 1.00 94.88 538 ILE A C 1
ATOM 4244 O O . ILE A 1 538 ? 10.014 6.103 -3.199 1.00 94.88 538 ILE A O 1
ATOM 4248 N N . ALA A 1 539 ? 9.695 6.562 -1.025 1.00 94.50 539 ALA A N 1
ATOM 4249 C CA . ALA A 1 539 ? 10.116 7.964 -1.099 1.00 94.50 539 ALA A CA 1
ATOM 4250 C C . ALA A 1 539 ? 11.526 8.113 -1.703 1.00 94.50 539 ALA A C 1
ATOM 4252 O O . ALA A 1 539 ? 11.698 8.736 -2.753 1.00 94.50 539 ALA A O 1
ATOM 4253 N N . GLY A 1 540 ? 12.533 7.456 -1.111 1.00 93.38 540 GLY A N 1
ATOM 4254 C CA . GLY A 1 540 ? 13.918 7.513 -1.601 1.00 93.38 540 GLY A CA 1
ATOM 4255 C C . GLY A 1 540 ? 14.123 6.857 -2.975 1.00 93.38 540 GLY A C 1
ATOM 4256 O O . GLY A 1 540 ? 14.997 7.267 -3.743 1.00 93.38 540 GLY A O 1
ATOM 4257 N N . GLY A 1 541 ? 13.303 5.858 -3.319 1.00 96.25 541 GLY A N 1
ATOM 4258 C CA . GLY A 1 541 ? 13.243 5.291 -4.665 1.00 96.25 541 GLY A CA 1
ATOM 4259 C C . GLY A 1 541 ? 12.703 6.288 -5.693 1.00 96.25 541 GLY A C 1
ATOM 4260 O O . GLY A 1 541 ? 13.267 6.409 -6.781 1.00 96.25 541 GLY A O 1
ATOM 4261 N N . SER A 1 542 ? 11.669 7.044 -5.323 1.00 95.50 542 SER A N 1
ATOM 4262 C CA . SER A 1 542 ? 10.981 8.009 -6.187 1.00 95.50 542 SER A CA 1
ATOM 4263 C C . SER A 1 542 ? 11.813 9.276 -6.403 1.00 95.50 542 SER A C 1
ATOM 4265 O O . SER A 1 542 ? 12.022 9.665 -7.551 1.00 95.50 542 SER A O 1
ATOM 4267 N N . GLU A 1 543 ? 12.449 9.831 -5.360 1.00 93.81 543 GLU A N 1
ATOM 4268 C CA . GLU A 1 543 ? 13.481 10.873 -5.529 1.00 93.81 543 GLU A CA 1
ATOM 4269 C C . GLU A 1 543 ? 14.534 10.463 -6.571 1.00 93.81 543 GLU A C 1
ATOM 4271 O O . GLU A 1 543 ? 15.000 11.267 -7.382 1.00 93.81 543 GLU A O 1
ATOM 4276 N N . ASN A 1 544 ? 14.958 9.196 -6.526 1.00 95.00 544 ASN A N 1
ATOM 4277 C CA . ASN A 1 544 ? 15.985 8.694 -7.419 1.00 95.00 544 ASN A CA 1
ATOM 4278 C C . ASN A 1 544 ? 15.468 8.446 -8.845 1.00 95.00 544 ASN A C 1
ATOM 4280 O O . ASN A 1 544 ? 16.237 8.621 -9.787 1.00 95.00 544 ASN A O 1
ATOM 4284 N N . LEU A 1 545 ? 14.192 8.094 -9.022 1.00 94.62 545 LEU A N 1
ATOM 4285 C CA . LEU A 1 545 ? 13.549 8.014 -10.336 1.00 94.62 545 LEU A CA 1
ATOM 4286 C C . LEU A 1 545 ? 13.400 9.400 -10.978 1.00 94.62 545 LEU A C 1
ATOM 4288 O O . LEU A 1 545 ? 13.825 9.557 -12.121 1.00 94.62 545 LEU A O 1
ATOM 4292 N N . SER A 1 546 ? 12.938 10.418 -10.239 1.00 95.31 546 SER A N 1
ATOM 4293 C CA . SER A 1 546 ? 12.912 11.815 -10.713 1.00 95.31 546 SER A CA 1
ATOM 4294 C C . SER A 1 546 ? 14.317 12.288 -11.130 1.00 95.31 546 SER A C 1
ATOM 4296 O O . SER A 1 546 ? 14.529 12.750 -12.255 1.00 95.31 546 SER A O 1
ATOM 4298 N N . ARG A 1 547 ? 15.335 12.034 -10.293 1.00 93.69 547 ARG A N 1
ATOM 4299 C CA . ARG A 1 547 ? 16.753 12.316 -10.600 1.00 93.69 547 ARG A CA 1
ATOM 4300 C C . ARG A 1 547 ? 17.235 11.641 -11.893 1.00 93.69 547 ARG A C 1
ATOM 4302 O O . ARG A 1 547 ? 17.981 12.250 -12.661 1.00 93.69 547 ARG A O 1
ATOM 4309 N N . ILE A 1 548 ? 16.837 10.387 -12.128 1.00 95.25 548 ILE A N 1
ATOM 4310 C CA . ILE A 1 548 ? 17.179 9.626 -13.340 1.00 95.25 548 ILE A CA 1
ATOM 4311 C C . ILE A 1 548 ? 16.449 10.193 -14.563 1.00 95.25 548 ILE A C 1
ATOM 4313 O O . ILE A 1 548 ? 17.086 10.370 -15.599 1.00 95.25 548 ILE A O 1
ATOM 4317 N N . ALA A 1 549 ? 15.164 10.530 -14.445 1.00 95.19 549 ALA A N 1
ATOM 4318 C CA . ALA A 1 549 ? 14.376 11.122 -15.522 1.00 95.19 549 ALA A CA 1
ATOM 4319 C C . ALA A 1 549 ? 14.962 12.466 -15.985 1.00 95.19 549 ALA A C 1
ATOM 4321 O O . ALA A 1 549 ? 15.223 12.643 -17.175 1.00 95.19 549 ALA A O 1
ATOM 4322 N N . VAL A 1 550 ? 15.297 13.365 -15.053 1.00 92.25 550 VAL A N 1
ATOM 4323 C CA . VAL A 1 550 ? 15.964 14.647 -15.356 1.00 92.25 550 VAL A CA 1
ATOM 4324 C C . VAL A 1 550 ? 17.334 14.433 -16.023 1.00 92.25 550 VAL A C 1
ATOM 4326 O O . VAL A 1 550 ? 17.690 15.154 -16.958 1.00 92.25 550 VAL A O 1
ATOM 4329 N N . SER A 1 551 ? 18.099 13.415 -15.610 1.00 94.44 551 SER A N 1
ATOM 4330 C CA . SER A 1 551 ? 19.359 13.056 -16.282 1.00 94.44 551 SER A CA 1
ATOM 4331 C C . SER A 1 551 ? 19.119 12.553 -17.711 1.00 94.44 551 SER A C 1
ATOM 4333 O O . SER A 1 551 ? 19.794 12.993 -18.644 1.00 94.44 551 SER A O 1
ATOM 4335 N N . ALA A 1 552 ? 18.124 11.684 -17.906 1.00 94.19 552 ALA A N 1
ATOM 4336 C CA . ALA A 1 552 ? 17.755 11.146 -19.212 1.00 94.19 552 ALA A CA 1
ATOM 4337 C C . ALA A 1 552 ? 17.270 12.246 -20.171 1.00 94.19 552 ALA A C 1
ATOM 4339 O O . ALA A 1 552 ? 17.659 12.245 -21.337 1.00 94.19 552 ALA A O 1
ATOM 4340 N N . GLN A 1 553 ? 16.512 13.242 -19.697 1.00 92.12 553 GLN A N 1
ATOM 4341 C CA . GLN A 1 553 ? 16.143 14.419 -20.496 1.00 92.12 553 GLN A CA 1
ATOM 4342 C C . GLN A 1 553 ? 17.371 15.176 -21.036 1.00 92.12 553 GLN A C 1
ATOM 4344 O O . GLN A 1 553 ? 17.359 15.632 -22.182 1.00 92.12 553 GLN A O 1
ATOM 4349 N N . SER A 1 554 ? 18.459 15.265 -20.260 1.00 91.81 554 SER A N 1
ATOM 4350 C CA . SER A 1 554 ? 19.713 15.862 -20.739 1.00 91.81 554 SER A CA 1
ATOM 4351 C C . SER A 1 554 ? 20.372 15.022 -21.842 1.00 91.81 554 SER A C 1
ATOM 4353 O O . SER A 1 554 ? 20.813 15.579 -22.845 1.00 91.81 554 SER A O 1
ATOM 4355 N N . GLU A 1 555 ? 20.401 13.694 -21.712 1.00 93.25 555 GLU A N 1
ATOM 4356 C CA . GLU A 1 555 ? 20.958 12.792 -22.739 1.00 93.25 555 GLU A CA 1
ATOM 4357 C C . GLU A 1 555 ? 20.101 12.761 -24.023 1.00 93.25 555 GLU A C 1
ATOM 4359 O O . GLU A 1 555 ? 20.617 12.671 -25.145 1.00 93.25 555 GLU A O 1
ATOM 4364 N N . LEU A 1 556 ? 18.779 12.900 -23.887 1.00 94.44 556 LEU A N 1
ATOM 4365 C CA . LEU A 1 556 ? 17.848 13.027 -25.011 1.00 94.44 556 LEU A CA 1
ATOM 4366 C C . LEU A 1 556 ? 18.055 14.348 -25.762 1.00 94.44 556 LEU A C 1
ATOM 4368 O O . LEU A 1 556 ? 17.997 14.360 -26.991 1.00 94.44 556 LEU A O 1
ATOM 4372 N N . LYS A 1 557 ? 18.373 15.443 -25.064 1.00 90.62 557 LYS A N 1
ATOM 4373 C CA . LYS A 1 557 ? 18.709 16.733 -25.685 1.00 90.62 557 LYS A CA 1
ATOM 4374 C C . LYS A 1 557 ? 19.974 16.653 -26.546 1.00 90.62 557 LYS A C 1
ATOM 4376 O O . LYS A 1 557 ? 19.951 17.110 -27.689 1.00 90.62 557 LYS A O 1
ATOM 4381 N N . ASP A 1 558 ? 21.035 16.020 -26.047 1.00 92.94 558 ASP A N 1
ATOM 4382 C CA . ASP A 1 558 ? 22.255 15.770 -26.830 1.00 92.94 558 ASP A CA 1
ATOM 4383 C C . ASP A 1 558 ? 21.948 14.881 -28.054 1.00 92.94 558 ASP A C 1
ATOM 4385 O O . ASP A 1 558 ? 22.455 15.101 -29.158 1.00 92.94 558 ASP A O 1
ATOM 4389 N N . SER A 1 559 ? 21.031 13.921 -27.894 1.00 93.19 559 SER A N 1
ATOM 4390 C CA . SER A 1 559 ? 20.551 13.067 -28.986 1.00 93.19 559 SER A CA 1
ATOM 4391 C C . SER A 1 559 ? 19.762 13.843 -30.058 1.00 93.19 559 SER A C 1
ATOM 4393 O O . SER A 1 559 ? 19.912 13.553 -31.249 1.00 93.19 559 SER A O 1
ATOM 4395 N N . ILE A 1 560 ? 18.976 14.862 -29.683 1.00 92.06 560 ILE A N 1
ATOM 4396 C CA . ILE A 1 560 ? 18.311 15.777 -30.634 1.00 92.06 560 ILE A CA 1
ATOM 4397 C C . ILE A 1 560 ? 19.354 16.545 -31.456 1.00 92.06 560 ILE A C 1
ATOM 4399 O O . ILE A 1 560 ? 19.222 16.616 -32.680 1.00 92.06 560 ILE A O 1
ATOM 4403 N N . GLU A 1 561 ? 20.413 17.072 -30.827 1.00 93.38 561 GLU A N 1
ATOM 4404 C CA . GLU A 1 561 ? 21.476 17.788 -31.550 1.00 93.38 561 GLU A CA 1
ATOM 4405 C C . GLU A 1 561 ? 22.172 16.878 -32.577 1.00 93.38 561 GLU A C 1
ATOM 4407 O O . GLU A 1 561 ? 22.368 17.281 -33.729 1.00 93.38 561 GLU A O 1
ATOM 4412 N N . ILE A 1 562 ? 22.465 15.624 -32.210 1.00 94.12 562 ILE A N 1
ATOM 4413 C CA . ILE A 1 562 ? 23.048 14.625 -33.121 1.00 94.12 562 ILE A CA 1
ATOM 4414 C C . ILE A 1 562 ? 22.161 14.411 -34.359 1.00 94.12 562 ILE A C 1
ATOM 4416 O O . ILE A 1 562 ? 22.669 14.427 -35.486 1.00 94.12 562 ILE A O 1
ATOM 4420 N N . PHE A 1 563 ? 20.845 14.249 -34.188 1.00 93.81 563 PHE A N 1
ATOM 4421 C CA . PHE A 1 563 ? 19.933 14.060 -35.322 1.00 93.81 563 PHE A CA 1
ATOM 4422 C C . PHE A 1 563 ? 19.723 15.333 -36.155 1.00 93.81 563 PHE A C 1
ATOM 4424 O O . PHE A 1 563 ? 19.674 15.247 -37.386 1.00 93.81 563 PHE A O 1
ATOM 4431 N N . GLU A 1 564 ? 19.703 16.520 -35.540 1.00 91.25 564 GLU A N 1
ATOM 4432 C CA . GLU A 1 564 ? 19.717 17.789 -36.276 1.00 91.25 564 GLU A CA 1
ATOM 4433 C C . GLU A 1 564 ? 20.973 17.926 -37.151 1.00 91.25 564 GLU A C 1
ATOM 4435 O O . GLU A 1 564 ? 20.882 18.301 -38.325 1.00 91.25 564 GLU A O 1
ATOM 4440 N N . VAL A 1 565 ? 22.154 17.617 -36.603 1.00 94.81 565 VAL A N 1
ATOM 4441 C CA . VAL A 1 565 ? 23.426 17.635 -37.340 1.00 94.81 565 VAL A CA 1
ATOM 4442 C C . VAL A 1 565 ? 23.409 16.609 -38.474 1.00 94.81 565 VAL A C 1
ATOM 4444 O O . VAL A 1 565 ? 23.807 16.940 -39.594 1.00 94.81 565 VAL A O 1
ATOM 4447 N N . LEU A 1 566 ? 22.885 15.402 -38.239 1.00 94.38 566 LEU A N 1
ATOM 4448 C CA . LEU A 1 566 ? 22.777 14.352 -39.255 1.00 94.38 566 LEU A CA 1
ATOM 4449 C C . LEU A 1 566 ? 21.813 14.732 -40.393 1.00 94.38 566 LEU A C 1
ATOM 4451 O O . LEU A 1 566 ? 22.132 14.507 -41.563 1.00 94.38 566 LEU A O 1
ATOM 4455 N N . SER A 1 567 ? 20.685 15.379 -40.090 1.00 91.25 567 SER A N 1
ATOM 4456 C CA . SER A 1 567 ? 19.734 15.872 -41.098 1.00 91.25 567 SER A CA 1
ATOM 4457 C C . SER A 1 567 ? 20.339 17.013 -41.939 1.00 91.25 567 SER A C 1
ATOM 4459 O O . SER A 1 567 ? 20.302 16.976 -43.176 1.00 91.25 567 SER A O 1
ATOM 4461 N N . LYS A 1 568 ? 21.030 17.973 -41.298 1.00 93.06 568 LYS A N 1
ATOM 4462 C CA . LYS A 1 568 ? 21.789 19.050 -41.973 1.00 93.06 568 LYS A CA 1
ATOM 4463 C C . LYS A 1 568 ? 22.906 18.492 -42.870 1.00 93.06 568 LYS A C 1
ATOM 4465 O O . LYS A 1 568 ? 23.052 18.922 -44.017 1.00 93.06 568 LYS A O 1
ATOM 4470 N N . ALA A 1 569 ? 23.663 17.508 -42.381 1.00 95.06 569 ALA A N 1
ATOM 4471 C CA . ALA A 1 569 ? 24.727 16.844 -43.133 1.00 95.06 569 ALA A CA 1
ATOM 4472 C C . ALA A 1 569 ? 24.178 16.042 -44.326 1.00 95.06 569 ALA A C 1
ATOM 4474 O O . ALA A 1 569 ? 24.736 16.117 -45.424 1.00 95.06 569 ALA A O 1
ATOM 4475 N N . SER A 1 570 ? 23.052 15.344 -44.146 1.00 96.19 570 SER A N 1
ATOM 4476 C CA . SER A 1 570 ? 22.368 14.597 -45.210 1.00 96.19 570 SER A CA 1
ATOM 4477 C C . SER A 1 570 ? 21.910 15.530 -46.331 1.00 96.19 570 SER A C 1
ATOM 4479 O O . SER A 1 570 ? 22.217 15.285 -47.497 1.00 96.19 570 SER A O 1
ATOM 4481 N N . LYS A 1 571 ? 21.282 16.666 -45.990 1.00 92.81 571 LYS A N 1
ATOM 4482 C CA . LYS A 1 571 ? 20.893 17.689 -46.972 1.00 92.81 571 LYS A CA 1
ATOM 4483 C C . LYS A 1 571 ? 22.094 18.207 -47.776 1.00 92.81 571 LYS A C 1
ATOM 4485 O O . LYS A 1 571 ? 22.066 18.144 -49.003 1.00 92.81 571 LYS A O 1
ATOM 4490 N N . SER A 1 572 ? 23.168 18.638 -47.106 1.00 96.12 572 SER A N 1
ATOM 4491 C CA . SER A 1 572 ? 24.372 19.139 -47.794 1.00 96.12 572 SER A CA 1
ATOM 4492 C C . SER A 1 572 ? 25.081 18.067 -48.633 1.00 96.12 572 SER A C 1
ATOM 4494 O O . SER A 1 572 ? 25.797 18.390 -49.581 1.00 96.12 572 SER A O 1
ATOM 4496 N N . SER A 1 573 ? 24.907 16.790 -48.291 1.00 96.19 573 SER A N 1
ATOM 4497 C CA . SER A 1 573 ? 25.446 15.672 -49.070 1.00 96.19 573 SER A CA 1
ATOM 4498 C C . SER A 1 573 ? 24.626 15.424 -50.338 1.00 96.19 573 SER A C 1
ATOM 4500 O O . SER A 1 573 ? 25.219 15.219 -51.392 1.00 96.19 573 SER A O 1
ATOM 4502 N N . SER A 1 574 ? 23.293 15.527 -50.262 1.00 95.88 574 SER A N 1
ATOM 4503 C CA . SER A 1 574 ? 22.396 15.441 -51.427 1.00 95.88 574 SER A CA 1
ATOM 4504 C C . SER A 1 574 ? 22.714 16.536 -52.449 1.00 95.88 574 SER A C 1
ATOM 4506 O O . SER A 1 574 ? 22.932 16.243 -53.619 1.00 95.88 574 SER A O 1
ATOM 4508 N N . GLU A 1 575 ? 22.849 17.787 -51.993 1.00 95.06 575 GLU A N 1
ATOM 4509 C CA . GLU A 1 575 ? 23.180 18.942 -52.846 1.00 95.06 575 GLU A CA 1
ATOM 4510 C C . GLU A 1 575 ? 24.490 18.714 -53.632 1.00 95.06 575 GLU A C 1
ATOM 4512 O O . GLU A 1 575 ? 24.548 18.930 -54.842 1.00 95.06 575 GLU A O 1
ATOM 4517 N N . LYS A 1 576 ? 25.526 18.174 -52.973 1.00 95.31 576 LYS A N 1
ATOM 4518 C CA . LYS A 1 576 ? 26.819 17.835 -53.603 1.00 95.31 576 LYS A CA 1
ATOM 4519 C C . LYS A 1 576 ? 26.741 16.653 -54.573 1.00 95.31 576 LYS A C 1
ATOM 4521 O O . LYS A 1 576 ? 27.532 16.588 -55.514 1.00 95.31 576 LYS A O 1
ATOM 4526 N N . MET A 1 577 ? 25.840 15.701 -54.340 1.00 96.38 577 MET A N 1
ATOM 4527 C CA . MET A 1 577 ? 25.635 14.557 -55.234 1.00 96.38 577 MET A CA 1
ATOM 4528 C C . MET A 1 577 ? 24.852 14.951 -56.485 1.00 96.38 577 MET A C 1
ATOM 4530 O O . MET A 1 577 ? 25.184 14.484 -57.573 1.00 96.38 577 MET A O 1
ATOM 4534 N N . ASP A 1 578 ? 23.900 15.874 -56.369 1.00 94.38 578 ASP A N 1
ATOM 4535 C CA . ASP A 1 578 ? 23.191 16.437 -57.519 1.00 94.38 578 ASP A CA 1
ATOM 4536 C C . ASP A 1 578 ? 24.138 17.289 -58.391 1.00 94.38 578 ASP A C 1
ATOM 4538 O O . ASP A 1 578 ? 24.135 17.164 -59.619 1.00 94.38 578 ASP A O 1
ATOM 4542 N N . ASP A 1 579 ? 25.044 18.066 -57.785 1.00 95.50 579 ASP A N 1
ATOM 4543 C CA . ASP A 1 579 ? 26.156 18.714 -58.502 1.00 95.50 579 ASP A CA 1
ATOM 4544 C C . ASP A 1 579 ? 27.069 17.688 -59.202 1.00 95.50 579 ASP A C 1
ATOM 4546 O O . ASP A 1 579 ? 27.393 17.840 -60.385 1.00 95.50 579 ASP A O 1
ATOM 4550 N N . MET A 1 580 ? 27.450 16.602 -58.515 1.00 95.44 580 MET A N 1
ATOM 4551 C CA . MET A 1 580 ? 28.277 15.535 -59.096 1.00 95.44 580 MET A CA 1
ATOM 4552 C C . MET A 1 580 ? 27.572 14.823 -60.263 1.00 95.44 580 MET A C 1
ATOM 4554 O O . MET A 1 580 ? 28.216 14.504 -61.265 1.00 95.44 580 MET A O 1
ATOM 4558 N N . ALA A 1 581 ? 26.254 14.615 -60.188 1.00 94.94 581 ALA A N 1
ATOM 4559 C CA . ALA A 1 581 ? 25.458 14.075 -61.288 1.00 94.94 581 ALA A CA 1
ATOM 4560 C C . ALA A 1 581 ? 25.509 15.006 -62.512 1.00 94.94 581 ALA A C 1
ATOM 4562 O O . ALA A 1 581 ? 25.829 14.558 -63.615 1.00 94.94 581 ALA A O 1
ATOM 4563 N N . ASN A 1 582 ? 25.284 16.309 -62.309 1.00 94.38 582 ASN A N 1
ATOM 4564 C CA . ASN A 1 582 ? 25.348 17.325 -63.364 1.00 94.38 582 ASN A CA 1
ATOM 4565 C C . ASN A 1 582 ? 26.745 17.435 -64.007 1.00 94.38 582 ASN A C 1
ATOM 4567 O O . ASN A 1 582 ? 26.858 17.610 -65.223 1.00 94.38 582 ASN A O 1
ATOM 4571 N N . ILE A 1 583 ? 27.814 17.310 -63.215 1.00 95.38 583 ILE A N 1
ATOM 4572 C CA . ILE A 1 583 ? 29.199 17.261 -63.709 1.00 95.38 583 ILE A CA 1
ATOM 4573 C C . ILE A 1 583 ? 29.437 15.984 -64.527 1.00 95.38 583 ILE A C 1
ATOM 4575 O O . ILE A 1 583 ? 29.975 16.055 -65.631 1.00 95.38 583 ILE A O 1
ATOM 4579 N N . THR A 1 584 ? 28.989 14.827 -64.033 1.00 95.44 584 THR A N 1
ATOM 4580 C CA . THR A 1 584 ? 29.179 13.525 -64.697 1.00 95.44 584 THR A CA 1
ATOM 4581 C C . THR A 1 584 ? 28.458 13.452 -66.046 1.00 95.44 584 THR A C 1
ATOM 4583 O O . THR A 1 584 ? 29.007 12.897 -67.000 1.00 95.44 584 THR A O 1
ATOM 4586 N N . VAL A 1 585 ? 27.270 14.058 -66.170 1.00 94.31 585 VAL A N 1
ATOM 4587 C CA . VAL A 1 585 ? 26.560 14.186 -67.457 1.00 94.31 585 VAL A CA 1
ATOM 4588 C C . VAL A 1 585 ? 27.386 14.999 -68.457 1.00 94.31 585 VAL A C 1
ATOM 4590 O O . VAL A 1 585 ? 27.694 14.491 -69.532 1.00 94.31 585 VAL A O 1
ATOM 4593 N N . LYS A 1 586 ? 27.838 16.208 -68.091 1.00 94.25 586 LYS A N 1
ATOM 4594 C CA . LYS A 1 586 ? 28.652 17.066 -68.978 1.00 94.25 586 LYS A CA 1
ATOM 4595 C C . LYS A 1 586 ? 29.953 16.390 -69.416 1.00 94.25 586 LYS A C 1
ATOM 4597 O O . LYS A 1 586 ? 30.295 16.416 -70.594 1.00 94.25 586 LYS A O 1
ATOM 4602 N N . LEU A 1 587 ? 30.645 15.735 -68.482 1.00 95.06 587 LEU A N 1
ATOM 4603 C CA . LEU A 1 587 ? 31.863 14.975 -68.768 1.00 95.06 587 LEU A CA 1
ATOM 4604 C C . LEU A 1 587 ? 31.611 13.787 -69.712 1.00 95.06 587 LEU A C 1
ATOM 4606 O O . LEU A 1 587 ? 32.461 13.488 -70.551 1.00 95.06 587 LEU A O 1
ATOM 4610 N N . SER A 1 588 ? 30.441 13.148 -69.619 1.00 94.88 588 SER A N 1
ATOM 4611 C CA . SER A 1 588 ? 30.022 12.107 -70.565 1.00 94.88 588 SER A CA 1
ATOM 4612 C C . SER A 1 588 ? 29.794 12.696 -71.957 1.00 94.88 588 SER A C 1
ATOM 4614 O O . SER A 1 588 ? 30.386 12.214 -72.919 1.00 94.88 588 SER A O 1
ATOM 4616 N N . GLU A 1 589 ? 29.031 13.789 -72.074 1.00 94.62 589 GLU A N 1
ATOM 4617 C CA . GLU A 1 589 ? 28.815 14.451 -73.366 1.00 94.62 589 GLU A CA 1
ATOM 4618 C C . GLU A 1 589 ? 30.129 14.923 -74.012 1.00 94.62 589 GLU A C 1
ATOM 4620 O O . GLU A 1 589 ? 30.279 14.854 -75.227 1.00 94.62 589 GLU A O 1
ATOM 4625 N N . ASP A 1 590 ? 31.071 15.475 -73.243 1.00 94.62 590 ASP A N 1
ATOM 4626 C CA . ASP A 1 590 ? 32.349 15.960 -73.783 1.00 94.62 590 ASP A CA 1
ATOM 4627 C C . ASP A 1 590 ? 33.272 14.806 -74.206 1.00 94.62 590 ASP A C 1
ATOM 4629 O O . ASP A 1 590 ? 33.986 14.919 -75.207 1.00 94.62 590 ASP A O 1
ATOM 4633 N N . ALA A 1 591 ? 33.201 13.658 -73.525 1.00 94.38 591 ALA A N 1
ATOM 4634 C CA . ALA A 1 591 ? 33.869 12.437 -73.962 1.00 94.38 591 ALA A CA 1
ATOM 4635 C C . ALA A 1 591 ? 33.214 11.826 -75.221 1.00 94.38 591 ALA A C 1
ATOM 4637 O O . ALA A 1 591 ? 33.934 11.355 -76.101 1.00 94.38 591 ALA A O 1
ATOM 4638 N N . GLU A 1 592 ? 31.886 11.894 -75.383 1.00 94.31 592 GLU A N 1
ATOM 4639 C CA . GLU A 1 592 ? 31.215 11.508 -76.638 1.00 94.31 592 GLU A CA 1
ATOM 4640 C C . GLU A 1 592 ? 31.644 12.409 -77.807 1.00 94.31 592 GLU A C 1
ATOM 4642 O O . GLU A 1 592 ? 32.050 11.903 -78.860 1.00 94.31 592 GLU A O 1
ATOM 4647 N N . LYS A 1 593 ? 31.651 13.738 -77.604 1.00 94.44 593 LYS A N 1
ATOM 4648 C CA . LYS A 1 593 ? 32.165 14.716 -78.582 1.00 94.44 593 LYS A CA 1
ATOM 4649 C C . LYS A 1 593 ? 33.601 14.362 -78.993 1.00 94.44 593 LYS A C 1
ATOM 4651 O O . LYS A 1 593 ? 33.869 14.198 -80.184 1.00 94.44 593 LYS A O 1
ATOM 4656 N N . ALA A 1 594 ? 34.500 14.157 -78.026 1.00 94.25 594 ALA A N 1
ATOM 4657 C CA . ALA A 1 594 ? 35.892 13.778 -78.282 1.00 94.25 594 ALA A CA 1
ATOM 4658 C C . ALA A 1 594 ? 36.024 12.436 -79.032 1.00 94.25 594 ALA A C 1
ATOM 4660 O O . ALA A 1 594 ? 36.880 12.299 -79.907 1.00 94.25 594 ALA A O 1
ATOM 4661 N N . GLY A 1 595 ? 35.160 11.459 -78.738 1.00 93.88 595 GLY A N 1
ATOM 4662 C CA . GLY A 1 595 ? 35.114 10.179 -79.448 1.00 93.88 595 GLY A CA 1
ATOM 4663 C C . GLY A 1 595 ? 34.742 10.343 -80.924 1.00 93.88 595 GLY A C 1
ATOM 4664 O O . GLY A 1 595 ? 35.413 9.782 -81.792 1.00 93.88 595 GLY A O 1
ATOM 4665 N N . SER A 1 596 ? 33.732 11.170 -81.215 1.00 93.81 596 SER A N 1
ATOM 4666 C CA . SER A 1 596 ? 33.322 11.488 -82.592 1.00 93.81 596 SER A CA 1
ATOM 4667 C C . SER A 1 596 ? 34.403 12.253 -83.372 1.00 93.81 596 SER A C 1
ATOM 4669 O O . SER A 1 596 ? 34.601 12.014 -84.564 1.00 93.81 596 SER A O 1
ATOM 4671 N N . GLU A 1 597 ? 35.172 13.108 -82.691 1.00 94.00 597 GLU A N 1
ATOM 4672 C CA . GLU A 1 597 ? 36.305 13.822 -83.283 1.00 94.00 597 GLU A CA 1
ATOM 4673 C C . GLU A 1 597 ? 37.490 12.902 -83.594 1.00 94.00 597 GLU A C 1
ATOM 4675 O O . GLU A 1 597 ? 38.128 13.075 -84.631 1.00 94.00 597 GLU A O 1
ATOM 4680 N N . MET A 1 598 ? 37.753 11.871 -82.780 1.00 92.81 598 MET A N 1
ATOM 4681 C CA . MET A 1 598 ? 38.729 10.835 -83.148 1.00 92.81 598 MET A CA 1
ATOM 4682 C C . MET A 1 598 ? 38.259 10.015 -84.356 1.00 92.81 598 MET A C 1
ATOM 4684 O O . MET A 1 598 ? 39.046 9.767 -85.263 1.00 92.81 598 MET A O 1
ATOM 4688 N N . GLU A 1 599 ? 36.973 9.660 -84.446 1.00 91.56 599 GLU A N 1
ATOM 4689 C CA . GLU A 1 599 ? 36.446 8.964 -85.632 1.00 91.56 599 GLU A CA 1
ATOM 4690 C C . GLU A 1 599 ? 36.553 9.827 -86.907 1.00 91.56 599 GLU A C 1
ATOM 4692 O O . GLU A 1 599 ? 36.852 9.319 -87.992 1.00 91.56 599 GLU A O 1
ATOM 4697 N N . ARG A 1 600 ? 36.351 11.147 -86.786 1.00 94.00 600 ARG A N 1
ATOM 4698 C CA . ARG A 1 600 ? 36.580 12.110 -87.873 1.00 94.00 600 ARG A CA 1
ATOM 4699 C C . ARG A 1 600 ? 38.063 12.221 -88.235 1.00 94.00 600 ARG A C 1
ATOM 4701 O O . ARG A 1 600 ? 38.394 12.227 -89.419 1.00 94.00 600 ARG A O 1
ATOM 4708 N N . MET A 1 601 ? 38.945 12.262 -87.238 1.00 93.75 601 MET A N 1
ATOM 4709 C CA . MET A 1 601 ? 40.396 12.321 -87.421 1.00 93.75 601 MET A CA 1
ATOM 4710 C C . MET A 1 601 ? 40.925 11.095 -88.177 1.00 93.75 601 MET A C 1
ATOM 4712 O O . MET A 1 601 ? 41.647 11.272 -89.155 1.00 93.75 601 MET A O 1
ATOM 4716 N N . THR A 1 602 ? 40.507 9.876 -87.814 1.00 92.38 602 THR A N 1
ATOM 4717 C CA . THR A 1 602 ? 40.872 8.646 -88.545 1.00 92.38 602 THR A CA 1
ATOM 4718 C C . THR A 1 602 ? 40.498 8.731 -90.028 1.00 92.38 602 THR A C 1
ATOM 4720 O O . THR A 1 602 ? 41.324 8.435 -90.888 1.00 92.38 602 THR A O 1
ATOM 4723 N N . LYS A 1 603 ? 39.295 9.223 -90.357 1.00 93.88 603 LYS A N 1
ATOM 4724 C CA . LYS A 1 603 ? 38.834 9.349 -91.754 1.00 93.88 603 LYS A CA 1
ATOM 4725 C C . LYS A 1 603 ? 39.660 10.346 -92.571 1.00 93.88 603 LYS A C 1
ATOM 4727 O O . LYS A 1 603 ? 39.928 10.096 -93.745 1.00 93.88 603 LYS A O 1
ATOM 4732 N N . GLU A 1 604 ? 40.088 11.459 -91.976 1.00 93.69 604 GLU A N 1
ATOM 4733 C CA . GLU A 1 604 ? 40.961 12.429 -92.656 1.00 93.69 604 GLU A CA 1
ATOM 4734 C C . GLU A 1 604 ? 42.426 11.954 -92.737 1.00 93.69 604 GLU A C 1
ATOM 4736 O O . GLU A 1 604 ? 43.128 12.286 -93.696 1.00 93.69 604 GLU A O 1
ATOM 4741 N N . ILE A 1 605 ? 42.879 11.102 -91.810 1.00 94.25 605 ILE A N 1
ATOM 4742 C CA . ILE A 1 605 ? 44.163 10.384 -91.895 1.00 94.25 605 ILE A CA 1
ATOM 4743 C C . ILE A 1 605 ? 44.145 9.385 -93.065 1.00 94.25 605 ILE A C 1
ATOM 4745 O O . ILE A 1 605 ? 45.036 9.431 -93.917 1.00 94.25 605 ILE A O 1
ATOM 4749 N N . ASP A 1 606 ? 43.104 8.554 -93.181 1.00 91.19 606 ASP A N 1
ATOM 4750 C CA . ASP A 1 606 ? 42.924 7.617 -94.302 1.00 91.19 606 ASP A CA 1
ATOM 4751 C C . ASP A 1 606 ? 42.853 8.353 -95.651 1.00 91.19 606 ASP A C 1
ATOM 4753 O O . ASP A 1 606 ? 43.520 7.983 -96.624 1.00 91.19 606 ASP A O 1
ATOM 4757 N N . ARG A 1 607 ? 42.097 9.459 -95.704 1.00 93.81 607 ARG A N 1
ATOM 4758 C CA . ARG A 1 607 ? 42.020 10.347 -96.873 1.00 93.81 607 ARG A CA 1
ATOM 4759 C C . ARG A 1 607 ? 43.388 10.921 -97.245 1.00 93.81 607 ARG A C 1
ATOM 4761 O O . ARG A 1 607 ? 43.733 10.972 -98.427 1.00 93.81 607 ARG A O 1
ATOM 4768 N N . SER A 1 608 ? 44.172 11.342 -96.254 1.00 93.00 608 SER A N 1
ATOM 4769 C CA . SER A 1 608 ? 45.525 11.864 -96.464 1.00 93.00 608 SER A CA 1
ATOM 4770 C C . SER A 1 608 ? 46.440 10.784 -97.041 1.00 93.00 608 SER A C 1
ATOM 4772 O O . SER A 1 608 ? 47.098 11.023 -98.055 1.00 93.00 608 SER A O 1
ATOM 4774 N N . ALA A 1 609 ? 46.407 9.564 -96.494 1.00 91.50 609 ALA A N 1
ATOM 4775 C CA . ALA A 1 609 ? 47.147 8.426 -97.036 1.00 91.50 609 ALA A CA 1
ATOM 4776 C C . ALA A 1 609 ? 46.760 8.120 -98.497 1.00 91.50 609 ALA A C 1
ATOM 4778 O O . ALA A 1 609 ? 47.635 7.855 -99.327 1.00 91.50 609 ALA A O 1
ATOM 4779 N N . GLU A 1 610 ? 45.475 8.202 -98.856 1.00 92.75 610 GLU A N 1
ATOM 4780 C CA . GLU A 1 610 ? 45.015 8.008 -100.237 1.00 92.75 610 GLU A CA 1
ATOM 4781 C C . GLU A 1 610 ? 45.538 9.108 -101.186 1.00 92.75 610 GLU A C 1
ATOM 4783 O O . GLU A 1 610 ? 46.030 8.814 -102.282 1.00 92.75 610 GLU A O 1
ATOM 4788 N N . LEU A 1 611 ? 45.501 10.376 -100.759 1.00 91.94 611 LEU A N 1
ATOM 4789 C CA . LEU A 1 611 ? 46.015 11.517 -101.527 1.00 91.94 611 LEU A CA 1
ATOM 4790 C C . LEU A 1 611 ? 47.535 11.446 -101.735 1.00 91.94 611 LEU A C 1
ATOM 4792 O O . LEU A 1 611 ? 48.009 11.681 -102.849 1.00 91.94 611 LEU A O 1
ATOM 4796 N N . ILE A 1 612 ? 48.301 11.051 -100.716 1.00 92.06 612 ILE A N 1
ATOM 4797 C CA . ILE A 1 612 ? 49.759 10.894 -100.826 1.00 92.06 612 ILE A CA 1
ATOM 4798 C C . ILE A 1 612 ? 50.112 9.721 -101.761 1.00 92.06 612 ILE A C 1
ATOM 4800 O O . ILE A 1 612 ? 51.040 9.817 -102.567 1.00 92.06 612 ILE A O 1
ATOM 4804 N N . ASN A 1 613 ? 49.327 8.638 -101.760 1.00 89.69 613 ASN A N 1
ATOM 4805 C CA . ASN A 1 613 ? 49.481 7.556 -102.739 1.00 89.69 613 ASN A CA 1
ATOM 4806 C C . ASN A 1 613 ? 49.157 8.007 -104.180 1.00 89.69 613 ASN A C 1
ATOM 4808 O O . ASN A 1 613 ? 49.835 7.592 -105.127 1.00 89.69 613 ASN A O 1
ATOM 4812 N N . LYS A 1 614 ? 48.173 8.894 -104.379 1.00 92.38 614 LYS A N 1
ATOM 4813 C CA . LYS A 1 614 ? 47.896 9.523 -105.689 1.00 92.38 614 LYS A CA 1
ATOM 4814 C C . LYS A 1 614 ? 49.042 10.443 -106.138 1.00 92.38 614 LYS A C 1
ATOM 4816 O O . LYS A 1 614 ? 49.434 10.399 -107.309 1.00 92.38 614 LYS A O 1
ATOM 4821 N N . LEU A 1 615 ? 49.634 11.206 -105.216 1.00 91.38 615 LEU A N 1
ATOM 4822 C CA . LEU A 1 615 ? 50.817 12.034 -105.469 1.00 91.38 615 LEU A CA 1
ATOM 4823 C C . LEU A 1 615 ? 52.025 11.180 -105.894 1.00 91.38 615 LEU A C 1
ATOM 4825 O O . LEU A 1 615 ? 52.589 11.422 -106.960 1.00 91.38 615 LEU A O 1
ATOM 4829 N N . ASN A 1 616 ? 52.350 10.116 -105.154 1.00 90.81 616 ASN A N 1
ATOM 4830 C CA . ASN A 1 616 ? 53.431 9.176 -105.492 1.00 90.81 616 ASN A CA 1
ATOM 4831 C C . ASN A 1 616 ? 53.291 8.572 -106.902 1.00 90.81 616 ASN A C 1
ATOM 4833 O O . ASN A 1 616 ? 54.270 8.441 -107.641 1.00 90.81 616 ASN A O 1
ATOM 4837 N N . ASN A 1 617 ? 52.067 8.222 -107.307 1.00 91.06 617 ASN A N 1
ATOM 4838 C CA . ASN A 1 617 ? 51.798 7.724 -108.658 1.00 91.06 617 ASN A CA 1
ATOM 4839 C C . ASN A 1 617 ? 51.947 8.813 -109.735 1.00 91.06 617 ASN A C 1
ATOM 4841 O O . ASN A 1 617 ? 52.412 8.520 -110.839 1.00 91.06 617 ASN A O 1
ATOM 4845 N N . SER A 1 618 ? 51.614 10.065 -109.412 1.00 90.81 618 SER A N 1
ATOM 4846 C CA . SER A 1 618 ? 51.822 11.214 -110.303 1.00 90.81 618 SER A CA 1
ATOM 4847 C C . SER A 1 618 ? 53.313 11.504 -110.499 1.00 90.81 618 SER A C 1
ATOM 4849 O O . SER A 1 618 ? 53.763 11.584 -111.640 1.00 90.81 618 SER A O 1
ATOM 4851 N N . ILE A 1 619 ? 54.104 11.527 -109.420 1.00 92.38 619 ILE A N 1
ATOM 4852 C CA . ILE A 1 619 ? 55.573 11.674 -109.451 1.00 92.38 619 ILE A CA 1
ATOM 4853 C C . ILE A 1 619 ? 56.212 10.559 -110.295 1.00 92.38 619 ILE A C 1
ATOM 4855 O O . ILE A 1 619 ? 56.997 10.832 -111.204 1.00 92.38 619 ILE A O 1
ATOM 4859 N N . LYS A 1 620 ? 55.786 9.300 -110.102 1.00 89.00 620 LYS A N 1
ATOM 4860 C CA . LYS A 1 620 ? 56.191 8.156 -110.945 1.00 89.00 620 LYS A CA 1
ATOM 4861 C C . LYS A 1 620 ? 55.914 8.353 -112.436 1.00 89.00 620 LYS A C 1
ATOM 4863 O O . LYS A 1 620 ? 56.601 7.743 -113.255 1.00 89.00 620 LYS A O 1
ATOM 4868 N N . ASN A 1 621 ? 54.905 9.139 -112.804 1.00 90.69 621 ASN A N 1
ATOM 4869 C CA . ASN A 1 621 ? 54.602 9.454 -114.198 1.00 90.69 621 ASN A CA 1
ATOM 4870 C C . ASN A 1 621 ? 55.400 10.667 -114.699 1.00 90.69 621 ASN A C 1
ATOM 4872 O O . ASN A 1 621 ? 55.902 10.600 -115.819 1.00 90.69 621 ASN A O 1
ATOM 4876 N N . VAL A 1 622 ? 55.625 11.696 -113.872 1.00 91.31 622 VAL A N 1
ATOM 4877 C CA . VAL A 1 622 ? 56.544 12.807 -114.192 1.00 91.31 622 VAL A CA 1
ATOM 4878 C C . VAL A 1 622 ? 57.950 12.275 -114.476 1.00 91.31 622 VAL A C 1
ATOM 4880 O O . VAL A 1 622 ? 58.487 12.558 -115.540 1.00 91.31 622 VAL A O 1
ATOM 4883 N N . GLY A 1 623 ? 58.503 11.398 -113.630 1.00 89.75 623 GLY A N 1
ATOM 4884 C CA . GLY A 1 623 ? 59.824 10.795 -113.865 1.00 89.75 623 GLY A CA 1
ATOM 4885 C C . GLY A 1 623 ? 59.913 9.950 -115.150 1.00 89.75 623 GLY A C 1
ATOM 4886 O O . GLY A 1 623 ? 60.948 9.936 -115.813 1.00 89.75 623 GLY A O 1
ATOM 4887 N N . LYS A 1 624 ? 58.826 9.282 -115.576 1.00 90.31 624 LYS A N 1
ATOM 4888 C CA . LYS A 1 624 ? 58.775 8.609 -116.897 1.00 90.31 624 LYS A CA 1
ATOM 4889 C C . LYS A 1 624 ? 58.805 9.614 -118.050 1.00 90.31 624 LYS A C 1
ATOM 4891 O O . LYS A 1 624 ? 59.440 9.346 -119.066 1.00 90.31 624 LYS A O 1
ATOM 4896 N N . VAL A 1 625 ? 58.094 10.735 -117.911 1.00 90.31 625 VAL A N 1
ATOM 4897 C CA . VAL A 1 625 ? 58.058 11.797 -118.926 1.00 90.31 625 VAL A CA 1
ATOM 4898 C C . VAL A 1 625 ? 59.407 12.512 -118.996 1.00 90.31 625 VAL A C 1
ATOM 4900 O O . VAL A 1 625 ? 59.921 12.656 -120.099 1.00 90.31 625 VAL A O 1
ATOM 4903 N N . SER A 1 626 ? 60.020 12.857 -117.858 1.00 92.19 626 SER A N 1
ATOM 4904 C CA . SER A 1 626 ? 61.346 13.489 -117.805 1.00 92.19 626 SER A CA 1
ATOM 4905 C C . SER A 1 626 ? 62.403 12.625 -118.492 1.00 92.19 626 SER A C 1
ATOM 4907 O O . SER A 1 626 ? 63.059 13.089 -119.419 1.00 92.19 626 SER A O 1
ATOM 4909 N N . ARG A 1 627 ? 62.479 11.323 -118.162 1.00 89.75 627 ARG A N 1
ATOM 4910 C CA . ARG A 1 627 ? 63.389 10.393 -118.854 1.00 89.75 627 ARG A CA 1
ATOM 4911 C C . ARG A 1 627 ? 63.140 10.330 -120.360 1.00 89.75 627 ARG A C 1
ATOM 4913 O O . ARG A 1 627 ? 64.095 10.424 -121.117 1.00 89.75 627 ARG A O 1
ATOM 4920 N N . LYS A 1 628 ? 61.880 10.285 -120.812 1.00 91.94 628 LYS A N 1
ATOM 4921 C CA . LYS A 1 628 ? 61.568 10.321 -122.251 1.00 91.94 628 LYS A CA 1
ATOM 4922 C C . LYS A 1 628 ? 61.982 11.645 -122.914 1.00 91.94 628 LYS A C 1
ATOM 4924 O O . LYS A 1 628 ? 62.383 11.633 -124.074 1.00 91.94 628 LYS A O 1
ATOM 4929 N N . ILE A 1 629 ? 61.884 12.777 -122.213 1.00 91.12 629 ILE A N 1
ATOM 4930 C CA . ILE A 1 629 ? 62.381 14.068 -122.713 1.00 91.12 629 ILE A CA 1
ATOM 4931 C C . ILE A 1 629 ? 63.915 14.053 -122.761 1.00 91.12 629 ILE A C 1
ATOM 4933 O O . ILE A 1 629 ? 64.463 14.499 -123.764 1.00 91.12 629 ILE A O 1
ATOM 4937 N N . ARG A 1 630 ? 64.607 13.460 -121.775 1.00 90.94 630 ARG A N 1
ATOM 4938 C CA . ARG A 1 630 ? 66.067 13.264 -121.809 1.00 90.94 630 ARG A CA 1
ATOM 4939 C C . ARG A 1 630 ? 66.497 12.389 -122.984 1.00 90.94 630 ARG A C 1
ATOM 4941 O O . ARG A 1 630 ? 67.413 12.766 -123.704 1.00 90.94 630 ARG A O 1
ATOM 4948 N N . ASP A 1 631 ? 65.801 11.281 -123.233 1.00 91.19 631 ASP A N 1
ATOM 4949 C CA . ASP A 1 631 ? 66.064 10.398 -124.377 1.00 91.19 631 ASP A CA 1
ATOM 4950 C C . ASP A 1 631 ? 65.907 11.153 -125.713 1.00 91.19 631 ASP A C 1
ATOM 4952 O O . ASP A 1 631 ? 66.714 10.990 -126.629 1.00 91.19 631 ASP A O 1
ATOM 4956 N N . ILE A 1 632 ? 64.888 12.019 -125.822 1.00 90.12 632 ILE A N 1
ATOM 4957 C CA . ILE A 1 632 ? 64.680 12.903 -126.980 1.00 90.12 632 ILE A CA 1
ATOM 4958 C C . ILE A 1 632 ? 65.770 13.981 -127.056 1.00 90.12 632 ILE A C 1
ATOM 4960 O O . ILE A 1 632 ? 66.224 14.294 -128.155 1.00 90.12 632 ILE A O 1
ATOM 4964 N N . ALA A 1 633 ? 66.219 14.533 -125.928 1.00 91.69 633 ALA A N 1
ATOM 4965 C CA . ALA A 1 633 ? 67.285 15.527 -125.869 1.00 91.69 633 ALA A CA 1
ATOM 4966 C C . ALA A 1 633 ? 68.632 14.929 -126.308 1.00 91.69 633 ALA A C 1
ATOM 4968 O O . ALA A 1 633 ? 69.272 15.484 -127.193 1.00 91.69 633 ALA A O 1
ATOM 4969 N N . ASP A 1 634 ? 69.021 13.755 -125.804 1.00 89.06 634 ASP A N 1
ATOM 4970 C CA . ASP A 1 634 ? 70.229 13.045 -126.246 1.00 89.06 634 ASP A CA 1
ATOM 4971 C C . ASP A 1 634 ? 70.159 12.665 -127.740 1.00 89.06 634 ASP A C 1
ATOM 4973 O O . ASP A 1 634 ? 71.133 12.850 -128.474 1.00 89.06 634 ASP A O 1
ATOM 4977 N N . GLN A 1 635 ? 68.997 12.224 -128.244 1.00 90.44 635 GLN A N 1
ATOM 4978 C CA . GLN A 1 635 ? 68.791 12.010 -129.686 1.00 90.44 635 GLN A CA 1
ATOM 4979 C C . GLN A 1 635 ? 68.900 13.309 -130.496 1.00 90.44 635 GLN A C 1
ATOM 4981 O O . GLN A 1 635 ? 69.517 13.320 -131.561 1.00 90.44 635 GLN A O 1
ATOM 4986 N N . THR A 1 636 ? 68.333 14.408 -129.998 1.00 90.25 636 THR A N 1
ATOM 4987 C CA . THR A 1 636 ? 68.369 15.721 -130.659 1.00 90.25 636 THR A CA 1
ATOM 4988 C C . THR A 1 636 ? 69.790 16.275 -130.687 1.00 90.25 636 THR A C 1
ATOM 4990 O O . THR A 1 636 ? 70.214 16.756 -131.731 1.00 90.25 636 THR A O 1
ATOM 4993 N N . ASN A 1 637 ? 70.554 16.107 -129.602 1.00 89.19 637 ASN A N 1
ATOM 4994 C CA . ASN A 1 637 ? 71.966 16.472 -129.495 1.00 89.19 637 ASN A CA 1
ATOM 4995 C C . ASN A 1 637 ? 72.830 15.699 -130.513 1.00 89.19 637 ASN A C 1
ATOM 4997 O O . ASN A 1 637 ? 73.646 16.282 -131.226 1.00 89.19 637 ASN A O 1
ATOM 5001 N N . LEU A 1 638 ? 72.596 14.388 -130.661 1.00 89.12 638 LEU A N 1
ATOM 5002 C CA . LEU A 1 638 ? 73.257 13.561 -131.680 1.00 89.12 638 LEU A CA 1
ATOM 5003 C C . LEU A 1 638 ? 72.867 13.968 -133.112 1.00 89.12 638 LEU A C 1
ATOM 5005 O O . LEU A 1 638 ? 73.725 14.021 -133.995 1.00 89.12 638 LEU A O 1
ATOM 5009 N N . LEU A 1 639 ? 71.593 14.278 -133.364 1.00 87.19 639 LEU A N 1
ATOM 5010 C CA . LEU A 1 639 ? 71.125 14.756 -134.670 1.00 87.19 639 LEU A CA 1
ATOM 5011 C C . LEU A 1 639 ? 71.702 16.134 -135.017 1.00 87.19 639 LEU A C 1
ATOM 5013 O O . LEU A 1 639 ? 72.143 16.337 -136.148 1.00 87.19 639 LEU A O 1
ATOM 5017 N N . SER A 1 640 ? 71.764 17.059 -134.058 1.00 89.19 640 SER A N 1
ATOM 5018 C CA . SER A 1 640 ? 72.348 18.386 -134.255 1.00 89.19 640 SER A CA 1
ATOM 5019 C C . SER A 1 640 ? 73.866 18.344 -134.401 1.00 89.19 640 SER A C 1
ATOM 5021 O O . SER A 1 640 ? 74.409 19.071 -135.226 1.00 89.19 640 SER A O 1
ATOM 5023 N N . LEU A 1 641 ? 74.557 17.449 -133.687 1.00 84.81 641 LEU A N 1
ATOM 5024 C CA . LEU A 1 641 ? 75.986 17.196 -133.884 1.00 84.81 641 LEU A CA 1
ATOM 5025 C C . LEU A 1 641 ? 76.266 16.687 -135.308 1.00 84.81 641 LEU A C 1
ATOM 5027 O O . LEU A 1 641 ? 77.134 17.224 -135.993 1.00 84.81 641 LEU A O 1
ATOM 5031 N N . ASN A 1 642 ? 75.486 15.713 -135.791 1.00 84.19 642 ASN A N 1
ATOM 5032 C CA . ASN A 1 642 ? 75.584 15.228 -137.171 1.00 84.19 642 ASN A CA 1
ATOM 5033 C C . ASN A 1 642 ? 75.280 16.336 -138.198 1.00 84.19 642 ASN A C 1
ATOM 5035 O O . ASN A 1 642 ? 75.995 16.468 -139.192 1.00 84.19 642 ASN A O 1
ATOM 5039 N N . ALA A 1 643 ? 74.267 17.172 -137.946 1.00 83.50 643 ALA A N 1
ATOM 5040 C CA . ALA A 1 643 ? 73.938 18.310 -138.803 1.00 83.50 643 ALA A CA 1
ATOM 5041 C C . ALA A 1 643 ? 75.044 19.382 -138.815 1.00 83.50 643 ALA A C 1
ATOM 5043 O O . ALA A 1 643 ? 75.346 19.924 -139.875 1.00 83.50 643 ALA A O 1
ATOM 5044 N N . ALA A 1 644 ? 75.690 19.655 -137.677 1.00 82.75 644 ALA A N 1
ATOM 5045 C CA . ALA A 1 644 ? 76.817 20.582 -137.585 1.00 82.75 644 ALA A CA 1
ATOM 5046 C C . ALA A 1 644 ? 78.053 20.057 -138.337 1.00 82.75 644 ALA A C 1
ATOM 5048 O O . ALA A 1 644 ? 78.714 20.823 -139.041 1.00 82.75 644 ALA A O 1
ATOM 5049 N N . ILE A 1 645 ? 78.328 18.749 -138.253 1.00 81.50 645 ILE A N 1
ATOM 5050 C CA . ILE A 1 645 ? 79.396 18.083 -139.015 1.00 81.50 645 ILE A CA 1
ATOM 5051 C C . ILE A 1 645 ? 79.141 18.208 -140.523 1.00 81.50 645 ILE A C 1
ATOM 5053 O O . ILE A 1 645 ? 80.026 18.650 -141.256 1.00 81.50 645 ILE A O 1
ATOM 5057 N N . GLU A 1 646 ? 77.939 17.877 -141.001 1.00 82.56 646 GLU A N 1
ATOM 5058 C CA . GLU A 1 646 ? 77.638 17.927 -142.438 1.00 82.56 646 GLU A CA 1
ATOM 5059 C C . GLU A 1 646 ? 77.522 19.376 -142.959 1.00 82.56 646 GLU A C 1
ATOM 5061 O O . GLU A 1 646 ? 77.936 19.670 -144.080 1.00 82.56 646 GLU A O 1
ATOM 5066 N N . ALA A 1 647 ? 77.079 20.324 -142.124 1.00 81.69 647 ALA A N 1
ATOM 5067 C CA . ALA A 1 647 ? 77.111 21.752 -142.441 1.00 81.69 647 ALA A CA 1
ATOM 5068 C C . ALA A 1 647 ? 78.547 22.302 -142.545 1.00 81.69 647 ALA A C 1
ATOM 5070 O O . ALA A 1 647 ? 78.832 23.090 -143.445 1.00 81.69 647 ALA A O 1
ATOM 5071 N N . ALA A 1 648 ? 79.478 21.854 -141.694 1.00 76.44 648 ALA A N 1
ATOM 5072 C CA . ALA A 1 648 ? 80.901 22.168 -141.852 1.00 76.44 648 ALA A CA 1
ATOM 5073 C C . ALA A 1 648 ? 81.484 21.545 -143.138 1.00 76.44 648 ALA A C 1
ATOM 5075 O O . ALA A 1 648 ? 82.303 22.162 -143.822 1.00 76.44 648 ALA A O 1
ATOM 5076 N N . ARG A 1 649 ? 81.015 20.347 -143.510 1.00 77.44 649 ARG A N 1
ATOM 5077 C CA . ARG A 1 649 ? 81.395 19.623 -144.735 1.00 77.44 649 ARG A CA 1
ATOM 5078 C C . ARG A 1 649 ? 80.920 20.313 -146.020 1.00 77.44 649 ARG A C 1
ATOM 5080 O O . ARG A 1 649 ? 81.604 20.233 -147.037 1.00 77.44 649 ARG A O 1
ATOM 5087 N N . ALA A 1 650 ? 79.792 21.023 -145.967 1.00 77.62 650 ALA A N 1
ATOM 5088 C CA . ALA A 1 650 ? 79.219 21.787 -147.081 1.00 77.62 650 ALA A CA 1
ATOM 5089 C C . ALA A 1 650 ? 79.924 23.137 -147.369 1.00 77.62 650 ALA A C 1
ATOM 5091 O O . ALA A 1 650 ? 79.543 23.849 -148.303 1.00 77.62 650 ALA A O 1
ATOM 5092 N N . GLY A 1 651 ? 80.954 23.507 -146.597 1.00 72.69 651 GLY A N 1
ATOM 5093 C CA . GLY A 1 651 ? 81.770 24.700 -146.845 1.00 72.69 651 GLY A CA 1
ATOM 5094 C C . GLY A 1 651 ? 80.987 26.012 -146.713 1.00 72.69 651 GLY A C 1
ATOM 5095 O O . GLY A 1 651 ? 80.180 26.180 -145.800 1.00 72.69 651 GLY A O 1
ATOM 5096 N N . GLU A 1 652 ? 81.215 26.972 -147.620 1.00 69.69 652 GLU A N 1
ATOM 5097 C CA . GLU A 1 652 ? 80.558 28.290 -147.546 1.00 69.69 652 GLU A CA 1
ATOM 5098 C C . GLU A 1 652 ? 79.024 28.208 -147.594 1.00 69.69 652 GLU A C 1
ATOM 5100 O O . GLU A 1 652 ? 78.355 28.974 -146.899 1.00 69.69 652 GLU A O 1
ATOM 5105 N N . TYR A 1 653 ? 78.468 27.247 -148.340 1.00 66.88 653 TYR A N 1
ATOM 5106 C CA . TYR A 1 653 ? 77.020 27.032 -148.446 1.00 66.88 653 TYR A CA 1
ATOM 5107 C C . TYR A 1 653 ? 76.390 26.496 -147.148 1.00 66.88 653 TYR A C 1
ATOM 5109 O O . TYR A 1 653 ? 75.187 26.647 -146.943 1.00 66.88 653 TYR A O 1
ATOM 5117 N N . GLY A 1 654 ? 77.184 25.896 -146.254 1.00 75.31 654 GLY A N 1
ATOM 5118 C CA . GLY A 1 654 ? 76.705 25.291 -145.009 1.00 75.31 654 GLY A CA 1
ATOM 5119 C C . GLY A 1 654 ? 76.595 26.238 -143.810 1.00 75.31 654 GLY A C 1
ATOM 5120 O O . GLY A 1 654 ? 75.941 25.888 -142.828 1.00 75.31 654 GLY A O 1
ATOM 5121 N N . ARG A 1 655 ? 77.183 27.446 -143.865 1.00 71.56 655 ARG A N 1
ATOM 5122 C CA . ARG A 1 655 ? 77.320 28.343 -142.692 1.00 71.56 655 ARG A CA 1
ATOM 5123 C C . ARG A 1 655 ? 76.012 28.607 -141.939 1.00 71.56 655 ARG A C 1
ATOM 5125 O O . ARG A 1 655 ? 76.004 28.558 -140.713 1.00 71.56 655 ARG A O 1
ATOM 5132 N N . GLY A 1 656 ? 74.914 28.864 -142.654 1.00 77.81 656 GLY A N 1
ATOM 5133 C CA . GLY A 1 656 ? 73.608 29.121 -142.032 1.00 77.81 656 GLY A CA 1
ATOM 5134 C C . GLY A 1 656 ? 73.055 27.907 -141.277 1.00 77.81 656 GLY A C 1
ATOM 5135 O O . GLY A 1 656 ? 72.535 28.051 -140.174 1.00 77.81 656 GLY A O 1
ATOM 5136 N N . PHE A 1 657 ? 73.238 26.703 -141.828 1.00 79.19 657 PHE A N 1
ATOM 5137 C CA . PHE A 1 657 ? 72.847 25.455 -141.169 1.00 79.19 657 PHE A CA 1
ATOM 5138 C C . PHE A 1 657 ? 73.729 25.130 -139.961 1.00 79.19 657 PHE A C 1
ATOM 5140 O O . PHE A 1 657 ? 73.208 24.635 -138.967 1.00 79.19 657 PHE A O 1
ATOM 5147 N N . ALA A 1 658 ? 75.027 25.447 -140.001 1.00 80.06 658 ALA A N 1
ATOM 5148 C CA . ALA A 1 658 ? 75.933 25.209 -138.876 1.00 80.06 658 ALA A CA 1
ATOM 5149 C C . ALA A 1 658 ? 75.524 26.000 -137.618 1.00 80.06 658 ALA A C 1
ATOM 5151 O O . ALA A 1 658 ? 75.556 25.453 -136.518 1.00 80.06 658 ALA A O 1
ATOM 5152 N N . VAL A 1 659 ? 75.079 27.254 -137.781 1.00 82.69 659 VAL A N 1
ATOM 5153 C CA . VAL A 1 659 ? 74.569 28.081 -136.670 1.00 82.69 659 VAL A CA 1
ATOM 5154 C C . VAL A 1 659 ? 73.286 27.485 -136.084 1.00 82.69 659 VAL A C 1
ATOM 5156 O O . VAL A 1 659 ? 73.190 27.324 -134.872 1.00 82.69 659 VAL A O 1
ATOM 5159 N N . VAL A 1 660 ? 72.324 27.099 -136.930 1.00 85.25 660 VAL A N 1
ATOM 5160 C CA . VAL A 1 660 ? 71.072 26.465 -136.474 1.00 85.25 660 VAL A CA 1
ATOM 5161 C C . VAL A 1 660 ? 71.346 25.125 -135.782 1.00 85.25 660 VAL A C 1
ATOM 5163 O O . VAL A 1 660 ? 70.735 24.829 -134.760 1.00 85.25 660 VAL A O 1
ATOM 5166 N N . ALA A 1 661 ? 72.287 24.330 -136.293 1.00 85.62 661 ALA A N 1
ATOM 5167 C CA . ALA A 1 661 ? 72.667 23.056 -135.696 1.00 85.62 661 ALA A CA 1
ATOM 5168 C C . ALA A 1 661 ? 73.311 23.233 -134.311 1.00 85.62 661 ALA A C 1
ATOM 5170 O O . ALA A 1 661 ? 72.899 22.562 -133.370 1.00 85.62 661 ALA A O 1
ATOM 5171 N N . ASP A 1 662 ? 74.263 24.156 -134.141 1.00 85.50 662 ASP A N 1
ATOM 5172 C CA . ASP A 1 662 ? 74.859 24.407 -132.821 1.00 85.50 662 ASP A CA 1
ATOM 5173 C C . ASP A 1 662 ? 73.861 25.032 -131.827 1.00 85.50 662 ASP A C 1
ATOM 5175 O O . ASP A 1 662 ? 73.973 24.811 -130.625 1.00 85.50 662 ASP A O 1
ATOM 5179 N N . GLU A 1 663 ? 72.848 25.765 -132.293 1.00 89.19 663 GLU A N 1
ATOM 5180 C CA . GLU A 1 663 ? 71.784 26.274 -131.418 1.00 89.19 663 GLU A CA 1
ATOM 5181 C C . GLU A 1 663 ? 70.818 25.168 -130.965 1.00 89.19 663 GLU A C 1
ATOM 5183 O O . GLU A 1 663 ? 70.500 25.073 -129.780 1.00 89.19 663 GLU A O 1
ATOM 5188 N N . ILE A 1 664 ? 70.435 24.252 -131.863 1.00 89.44 664 ILE A N 1
ATOM 5189 C CA . ILE A 1 664 ? 69.678 23.040 -131.502 1.00 89.44 664 ILE A CA 1
ATOM 5190 C C . ILE A 1 664 ? 70.493 22.160 -130.536 1.00 89.44 664 ILE A C 1
ATOM 5192 O O . ILE A 1 664 ? 69.921 21.593 -129.606 1.00 89.44 664 ILE A O 1
ATOM 5196 N N . ARG A 1 665 ? 71.823 22.097 -130.700 1.00 87.31 665 ARG A N 1
ATOM 5197 C CA . ARG A 1 665 ? 72.733 21.384 -129.789 1.00 87.31 665 ARG A CA 1
ATOM 5198 C C . ARG A 1 665 ? 72.680 21.961 -128.372 1.00 87.31 665 ARG A C 1
ATOM 5200 O O . ARG A 1 665 ? 72.465 21.210 -127.425 1.00 87.31 665 ARG A O 1
ATOM 5207 N N . LYS A 1 666 ? 72.786 23.290 -128.226 1.00 87.69 666 LYS A N 1
ATOM 5208 C CA . LYS A 1 666 ? 72.646 23.975 -126.925 1.00 87.69 666 LYS A CA 1
ATOM 5209 C C . LYS A 1 666 ? 71.270 23.743 -126.299 1.00 87.69 666 LYS A C 1
ATOM 5211 O O . LYS A 1 666 ? 71.196 23.396 -125.127 1.00 87.69 666 LYS A O 1
ATOM 5216 N N . LEU A 1 667 ? 70.192 23.876 -127.078 1.00 89.19 667 LEU A N 1
ATOM 5217 C CA . LEU A 1 667 ? 68.823 23.635 -126.602 1.00 89.19 667 LEU A CA 1
ATOM 5218 C C . LEU A 1 667 ? 68.610 22.183 -126.147 1.00 89.19 667 LEU A C 1
ATOM 5220 O O . LEU A 1 667 ? 67.855 21.943 -125.207 1.00 89.19 667 LEU A O 1
ATOM 5224 N N . ALA A 1 668 ? 69.281 21.215 -126.774 1.00 89.75 668 ALA A N 1
ATOM 5225 C CA . ALA A 1 668 ? 69.259 19.816 -126.360 1.00 89.75 668 ALA A CA 1
ATOM 5226 C C . ALA A 1 668 ? 70.077 19.569 -125.077 1.00 89.75 668 ALA A C 1
ATOM 5228 O O . ALA A 1 668 ? 69.595 18.892 -124.171 1.00 89.75 668 ALA A O 1
ATOM 5229 N N . GLU A 1 669 ? 71.273 20.153 -124.956 1.00 88.69 669 GLU A N 1
ATOM 5230 C CA . GLU A 1 669 ? 72.093 20.096 -123.733 1.00 88.69 669 GLU A CA 1
ATOM 5231 C C . GLU A 1 669 ? 71.394 20.774 -122.538 1.00 88.69 669 GLU A C 1
ATOM 5233 O O . GLU A 1 669 ? 71.408 20.246 -121.426 1.00 88.69 669 GLU A O 1
ATOM 5238 N N . GLU A 1 670 ? 70.700 21.889 -122.770 1.00 90.19 670 GLU A N 1
ATOM 5239 C CA . GLU A 1 670 ? 69.877 22.569 -121.767 1.00 90.19 670 GLU A CA 1
ATOM 5240 C C . GLU A 1 670 ? 68.620 21.768 -121.402 1.00 90.19 670 GLU A C 1
ATOM 5242 O O . GLU A 1 670 ? 68.348 21.570 -120.219 1.00 90.19 670 GLU A O 1
ATOM 5247 N N . SER A 1 671 ? 67.902 21.222 -122.392 1.00 91.94 671 SER A N 1
ATOM 5248 C CA . SER A 1 671 ? 66.753 20.334 -122.145 1.00 91.94 671 SER A CA 1
ATOM 5249 C C . SER A 1 671 ? 67.153 19.120 -121.306 1.00 91.94 671 SER A C 1
ATOM 5251 O O . SER A 1 671 ? 66.414 18.725 -120.406 1.00 91.94 671 SER A O 1
ATOM 5253 N N . LYS A 1 672 ? 68.338 18.550 -121.565 1.00 90.00 672 LYS A N 1
ATOM 5254 C CA . LYS A 1 672 ? 68.903 17.455 -120.777 1.00 90.00 672 LYS A CA 1
ATOM 5255 C C . LYS A 1 672 ? 69.155 17.873 -119.329 1.00 90.00 672 LYS A C 1
ATOM 5257 O O . LYS A 1 672 ? 68.620 17.219 -118.433 1.00 90.00 672 LYS A O 1
ATOM 5262 N N . ARG A 1 673 ? 69.868 18.984 -119.103 1.00 91.31 673 ARG A N 1
ATOM 5263 C CA . ARG A 1 673 ? 70.125 19.513 -117.753 1.00 91.31 673 ARG A CA 1
ATOM 5264 C C . ARG A 1 673 ? 68.820 19.737 -116.984 1.00 91.31 673 ARG A C 1
ATOM 5266 O O . ARG A 1 673 ? 68.689 19.261 -115.864 1.00 91.31 673 ARG A O 1
ATOM 5273 N N . SER A 1 674 ? 67.808 20.344 -117.606 1.00 90.88 674 SER A N 1
ATOM 5274 C CA . SER A 1 674 ? 66.511 20.539 -116.946 1.00 90.88 674 SER A CA 1
ATOM 5275 C C . SER A 1 674 ? 65.714 19.247 -116.729 1.00 90.88 674 SER A C 1
ATOM 5277 O O . SER A 1 674 ? 64.952 19.169 -115.772 1.00 90.88 674 SER A O 1
ATOM 5279 N N . THR A 1 675 ? 65.899 18.191 -117.532 1.00 91.38 675 THR A N 1
ATOM 5280 C CA . THR A 1 675 ? 65.334 16.865 -117.195 1.00 91.38 675 THR A CA 1
ATOM 5281 C C . THR A 1 675 ? 66.056 16.160 -116.048 1.00 91.38 675 THR A C 1
ATOM 5283 O O . THR A 1 675 ? 65.428 15.359 -115.356 1.00 91.38 675 THR A O 1
ATOM 5286 N N . GLU A 1 676 ? 67.337 16.459 -115.832 1.00 89.06 676 GLU A N 1
ATOM 5287 C CA . GLU A 1 676 ? 68.126 15.973 -114.694 1.00 89.06 676 GLU A CA 1
ATOM 5288 C C . GLU A 1 676 ? 67.718 16.726 -113.413 1.00 89.06 676 GLU A C 1
ATOM 5290 O O . GLU A 1 676 ? 67.338 16.078 -112.443 1.00 89.06 676 GLU A O 1
ATOM 5295 N N . GLU A 1 677 ? 67.603 18.061 -113.467 1.00 90.94 677 GLU A N 1
ATOM 5296 C CA . GLU A 1 677 ? 67.013 18.901 -112.405 1.00 90.94 677 GLU A CA 1
ATOM 5297 C C . GLU A 1 677 ? 65.595 18.417 -112.007 1.00 90.94 677 GLU A C 1
ATOM 5299 O O . GLU A 1 677 ? 65.257 18.359 -110.824 1.00 90.94 677 GLU A O 1
ATOM 5304 N N . ILE A 1 678 ? 64.762 18.012 -112.978 1.00 92.06 678 ILE A N 1
ATOM 5305 C CA . ILE A 1 678 ? 63.435 17.422 -112.717 1.00 92.06 678 ILE A CA 1
ATOM 5306 C C . ILE A 1 678 ? 63.532 16.007 -112.122 1.00 92.06 678 ILE A C 1
ATOM 5308 O O . ILE A 1 678 ? 62.687 15.650 -111.302 1.00 92.06 678 ILE A O 1
ATOM 5312 N N . GLU A 1 679 ? 64.504 15.181 -112.527 1.00 89.06 679 GLU A N 1
ATOM 5313 C CA . GLU A 1 679 ? 64.671 13.828 -111.972 1.00 89.06 679 GLU A CA 1
ATOM 5314 C C . GLU A 1 679 ? 65.047 13.915 -110.480 1.00 89.06 679 GLU A C 1
ATOM 5316 O O . GLU A 1 679 ? 64.352 13.303 -109.663 1.00 89.06 679 GLU A O 1
ATOM 5321 N N . ASP A 1 680 ? 65.991 14.793 -110.118 1.00 92.19 680 ASP A N 1
ATOM 5322 C CA . ASP A 1 680 ? 66.359 15.111 -108.728 1.00 92.19 680 ASP A CA 1
ATOM 5323 C C . ASP A 1 680 ? 65.151 15.605 -107.908 1.00 92.19 680 ASP A C 1
ATOM 5325 O O . ASP A 1 680 ? 64.826 15.021 -106.871 1.00 92.19 680 ASP A O 1
ATOM 5329 N N . MET A 1 681 ? 64.409 16.612 -108.399 1.00 89.50 681 MET A N 1
ATOM 5330 C CA . MET A 1 681 ? 63.195 17.103 -107.723 1.00 89.50 681 MET A CA 1
ATOM 5331 C C . MET A 1 681 ? 62.132 16.006 -107.556 1.00 89.50 681 MET A C 1
ATOM 5333 O O . MET A 1 681 ? 61.443 15.954 -106.535 1.00 89.50 681 MET A O 1
ATOM 5337 N N . THR A 1 682 ? 61.966 15.104 -108.534 1.00 92.44 682 THR A N 1
ATOM 5338 C CA . THR A 1 682 ? 61.013 13.994 -108.378 1.00 92.44 682 THR A CA 1
ATOM 5339 C C . THR A 1 682 ? 61.453 12.977 -107.334 1.00 92.44 682 THR A C 1
ATOM 5341 O O . THR A 1 682 ? 60.585 12.408 -106.670 1.00 92.44 682 THR A O 1
ATOM 5344 N N . ASP A 1 683 ? 62.756 12.759 -107.151 1.00 89.88 683 ASP A N 1
ATOM 5345 C CA . ASP A 1 683 ? 63.258 11.851 -106.125 1.00 89.88 683 ASP A CA 1
ATOM 5346 C C . ASP A 1 683 ? 63.258 12.473 -104.719 1.00 89.88 683 ASP A C 1
ATOM 5348 O O . ASP A 1 683 ? 62.961 11.744 -103.769 1.00 89.88 683 ASP A O 1
ATOM 5352 N N . GLU A 1 684 ? 63.444 13.793 -104.587 1.00 91.81 684 GLU A N 1
ATOM 5353 C CA . GLU A 1 684 ? 63.227 14.540 -103.337 1.00 91.81 684 GLU A CA 1
ATOM 5354 C C . GLU A 1 684 ? 61.763 14.434 -102.875 1.00 91.81 684 GLU A C 1
ATOM 5356 O O . GLU A 1 684 ? 61.489 13.907 -101.795 1.00 91.81 684 GLU A O 1
ATOM 5361 N N . ILE A 1 685 ? 60.795 14.822 -103.719 1.00 91.81 685 ILE A N 1
ATOM 5362 C CA . ILE A 1 685 ? 59.364 14.784 -103.353 1.00 91.81 685 ILE A CA 1
ATOM 5363 C C . ILE A 1 685 ? 58.900 13.336 -103.096 1.00 91.81 685 ILE A C 1
ATOM 5365 O O . ILE A 1 685 ? 58.070 13.093 -102.215 1.00 91.81 685 ILE A O 1
ATOM 5369 N N . LYS A 1 686 ? 59.445 12.348 -103.824 1.00 88.44 686 LYS A N 1
ATOM 5370 C CA . LYS A 1 686 ? 59.211 10.913 -103.570 1.00 88.44 686 LYS A CA 1
ATOM 5371 C C . LYS A 1 686 ? 59.659 10.503 -102.169 1.00 88.44 686 LYS A C 1
ATOM 5373 O O . LYS A 1 686 ? 58.988 9.682 -101.543 1.00 88.44 686 LYS A O 1
ATOM 5378 N N . ASP A 1 687 ? 60.769 11.044 -101.679 1.00 91.31 687 ASP A N 1
ATOM 5379 C CA . ASP A 1 687 ? 61.339 10.654 -100.395 1.00 91.31 687 ASP A CA 1
ATOM 5380 C C . ASP A 1 687 ? 60.670 11.395 -99.231 1.00 91.31 687 ASP A C 1
ATOM 5382 O O . ASP A 1 687 ? 60.222 10.721 -98.302 1.00 91.31 687 ASP A O 1
ATOM 5386 N N . SER A 1 688 ? 60.389 12.699 -99.355 1.00 90.12 688 SER A N 1
ATOM 5387 C CA . SER A 1 688 ? 59.472 13.403 -98.438 1.00 90.12 688 SER A CA 1
ATOM 5388 C C . SER A 1 688 ? 58.101 12.716 -98.371 1.00 90.12 688 SER A C 1
ATOM 5390 O O . SER A 1 688 ? 57.498 12.588 -97.307 1.00 90.12 688 SER A O 1
ATOM 5392 N N . SER A 1 689 ? 57.601 12.186 -99.492 1.00 91.81 689 SER A N 1
ATOM 5393 C CA . SER A 1 689 ? 56.340 11.441 -99.509 1.00 91.81 689 SER A CA 1
ATOM 5394 C C . SER A 1 689 ? 56.385 10.135 -98.697 1.00 91.81 689 SER A C 1
ATOM 5396 O O . SER A 1 689 ? 55.328 9.715 -98.220 1.00 91.81 689 SER A O 1
ATOM 5398 N N . LYS A 1 690 ? 57.550 9.493 -98.511 1.00 89.75 690 LYS A N 1
ATOM 5399 C CA . LYS A 1 690 ? 57.701 8.327 -97.612 1.00 89.75 690 LYS A CA 1
ATOM 5400 C C . LYS A 1 690 ? 57.599 8.745 -96.146 1.00 89.75 690 LYS A C 1
ATOM 5402 O O . LYS A 1 690 ? 56.981 8.034 -95.353 1.00 89.75 690 LYS A O 1
ATOM 5407 N N . GLU A 1 691 ? 58.188 9.887 -95.796 1.00 91.69 691 GLU A N 1
ATOM 5408 C CA . GLU A 1 691 ? 58.138 10.444 -94.442 1.00 91.69 691 GLU A CA 1
ATOM 5409 C C . GLU A 1 691 ? 56.690 10.757 -94.062 1.00 91.69 691 GLU A C 1
ATOM 5411 O O . GLU A 1 691 ? 56.191 10.217 -93.077 1.00 91.69 691 GLU A O 1
ATOM 5416 N N . VAL A 1 692 ? 55.955 11.489 -94.911 1.00 92.50 692 VAL A N 1
ATOM 5417 C CA . VAL A 1 692 ? 54.542 11.809 -94.641 1.00 92.50 692 VAL A CA 1
ATOM 5418 C C . VAL A 1 692 ? 53.670 10.543 -94.582 1.00 92.50 692 VAL A C 1
ATOM 5420 O O . VAL A 1 692 ? 52.787 10.472 -93.731 1.00 92.50 692 VAL A O 1
ATOM 5423 N N . ILE A 1 693 ? 53.921 9.502 -95.393 1.00 90.56 693 ILE A N 1
ATOM 5424 C CA . ILE A 1 693 ? 53.234 8.195 -95.249 1.00 90.56 693 ILE A CA 1
ATOM 5425 C C . ILE A 1 693 ? 53.499 7.572 -93.870 1.00 90.56 693 ILE A C 1
ATOM 5427 O O . ILE A 1 693 ? 52.579 7.028 -93.255 1.00 90.56 693 ILE A O 1
ATOM 5431 N N . THR A 1 694 ? 54.736 7.658 -93.379 1.00 92.38 694 THR A N 1
ATOM 5432 C CA . THR A 1 694 ? 55.134 7.108 -92.076 1.00 92.38 694 THR A CA 1
ATOM 5433 C C . THR A 1 694 ? 54.433 7.858 -90.944 1.00 92.38 694 THR A C 1
ATOM 5435 O O . THR A 1 694 ? 53.717 7.232 -90.163 1.00 92.38 694 THR A O 1
ATOM 5438 N N . SER A 1 695 ? 54.494 9.193 -90.937 1.00 92.56 695 SER A N 1
ATOM 5439 C CA . SER A 1 695 ? 53.787 10.022 -89.952 1.00 92.56 695 SER A CA 1
ATOM 5440 C C . SER A 1 695 ? 52.263 9.861 -90.021 1.00 92.56 695 SER A C 1
ATOM 5442 O O . SER A 1 695 ? 51.609 9.805 -88.986 1.00 92.56 695 SER A O 1
ATOM 5444 N N . THR A 1 696 ? 51.678 9.710 -91.216 1.00 93.06 696 THR A N 1
ATOM 5445 C CA . THR A 1 696 ? 50.229 9.459 -91.379 1.00 93.06 696 THR A CA 1
ATOM 5446 C C . THR A 1 696 ? 49.827 8.124 -90.739 1.00 93.06 696 THR A C 1
ATOM 5448 O O . THR A 1 696 ? 48.807 8.041 -90.057 1.00 93.06 696 THR A O 1
ATOM 5451 N N . LYS A 1 697 ? 50.652 7.079 -90.893 1.00 90.81 697 LYS A N 1
ATOM 5452 C CA . LYS A 1 697 ? 50.433 5.776 -90.250 1.00 90.81 697 LYS A CA 1
ATOM 5453 C C . LYS A 1 697 ? 50.540 5.863 -88.722 1.00 90.81 697 LYS A C 1
ATOM 5455 O O . LYS A 1 697 ? 49.705 5.290 -88.026 1.00 90.81 697 LYS A O 1
ATOM 5460 N N . GLU A 1 698 ? 51.537 6.579 -88.207 1.00 94.12 698 GLU A N 1
ATOM 5461 C CA . GLU A 1 698 ? 51.723 6.803 -86.766 1.00 94.12 698 GLU A CA 1
ATOM 5462 C C . GLU A 1 698 ? 50.552 7.598 -86.167 1.00 94.12 698 GLU A C 1
ATOM 5464 O O . GLU A 1 698 ? 49.990 7.194 -85.150 1.00 94.12 698 GLU A O 1
ATOM 5469 N N . MET A 1 699 ? 50.099 8.660 -86.846 1.00 93.75 699 MET A N 1
ATOM 5470 C CA . MET A 1 699 ? 48.894 9.412 -86.475 1.00 93.75 699 MET A CA 1
ATOM 5471 C C . MET A 1 699 ? 47.649 8.518 -86.419 1.00 93.75 699 MET A C 1
ATOM 5473 O O . MET A 1 699 ? 46.861 8.645 -85.484 1.00 93.75 699 MET A O 1
ATOM 5477 N N . GLY A 1 700 ? 47.478 7.592 -87.371 1.00 92.25 700 GLY A N 1
ATOM 5478 C CA . GLY A 1 700 ? 46.361 6.640 -87.366 1.00 92.25 700 GLY A CA 1
ATOM 5479 C C . GLY A 1 700 ? 46.356 5.751 -86.120 1.00 92.25 700 GLY A C 1
ATOM 5480 O O . GLY A 1 700 ? 45.335 5.637 -85.443 1.00 92.25 700 GLY A O 1
ATOM 5481 N N . GLN A 1 701 ? 47.519 5.201 -85.754 1.00 92.62 701 GLN A N 1
ATOM 5482 C CA . GLN A 1 701 ? 47.677 4.389 -84.540 1.00 92.62 701 GLN A CA 1
ATOM 5483 C C . GLN A 1 701 ? 47.414 5.199 -83.259 1.00 92.62 701 GLN A C 1
ATOM 5485 O O . GLN A 1 701 ? 46.763 4.705 -82.337 1.00 92.62 701 GLN A O 1
ATOM 5490 N N . VAL A 1 702 ? 47.870 6.456 -83.203 1.00 94.12 702 VAL A N 1
ATOM 5491 C CA . VAL A 1 702 ? 47.599 7.366 -82.075 1.00 94.12 702 VAL A CA 1
ATOM 5492 C C . VAL A 1 702 ? 46.110 7.718 -81.982 1.00 94.12 702 VAL A C 1
ATOM 5494 O O . VAL A 1 702 ? 45.565 7.748 -80.876 1.00 94.12 702 VAL A O 1
ATOM 5497 N N . SER A 1 703 ? 45.427 7.937 -83.110 1.00 94.19 703 SER A N 1
ATOM 5498 C CA . SER A 1 703 ? 43.996 8.264 -83.141 1.00 94.19 703 SER A CA 1
ATOM 5499 C C . SER A 1 703 ? 43.130 7.074 -82.706 1.00 94.19 703 SER A C 1
ATOM 5501 O O . SER A 1 703 ? 42.254 7.226 -81.852 1.00 94.19 703 SER A O 1
ATOM 5503 N N . GLU A 1 704 ? 43.442 5.858 -83.172 1.00 91.75 704 GLU A N 1
ATOM 5504 C CA . GLU A 1 704 ? 42.771 4.628 -82.728 1.00 91.75 704 GLU A CA 1
ATOM 5505 C C . GLU A 1 704 ? 42.965 4.382 -81.219 1.00 91.75 704 GLU A C 1
ATOM 5507 O O . GLU A 1 704 ? 41.992 4.160 -80.490 1.00 91.75 704 GLU A O 1
ATOM 5512 N N . ALA A 1 705 ? 44.202 4.493 -80.719 1.00 94.00 705 ALA A N 1
ATOM 5513 C CA . ALA A 1 705 ? 44.507 4.356 -79.293 1.00 94.00 705 ALA A CA 1
ATOM 5514 C C . ALA A 1 705 ? 43.806 5.427 -78.430 1.00 94.00 705 ALA A C 1
ATOM 5516 O O . ALA A 1 705 ? 43.325 5.129 -77.330 1.00 94.00 705 ALA A O 1
ATOM 5517 N N . SER A 1 706 ? 43.682 6.653 -78.943 1.00 94.75 706 SER A N 1
ATOM 5518 C CA . SER A 1 706 ? 42.925 7.735 -78.301 1.00 94.75 706 SER A CA 1
ATOM 5519 C C . SER A 1 706 ? 41.429 7.412 -78.252 1.00 94.75 706 SER A C 1
ATOM 5521 O O . SER A 1 706 ? 40.826 7.493 -77.183 1.00 94.75 706 SER A O 1
ATOM 5523 N N . GLY A 1 707 ? 40.838 6.931 -79.351 1.00 93.81 707 GLY A N 1
ATOM 5524 C CA . GLY A 1 707 ? 39.439 6.493 -79.394 1.00 93.81 707 GLY A CA 1
ATOM 5525 C C . GLY A 1 707 ? 39.131 5.319 -78.451 1.00 93.81 707 GLY A C 1
ATOM 5526 O O . GLY A 1 707 ? 38.088 5.306 -77.795 1.00 93.81 707 GLY A O 1
ATOM 5527 N N . ILE A 1 708 ? 40.051 4.357 -78.305 1.00 94.06 708 ILE A N 1
ATOM 5528 C CA . ILE A 1 708 ? 39.953 3.285 -77.295 1.00 94.06 708 ILE A CA 1
ATOM 5529 C C . ILE A 1 708 ? 39.991 3.865 -75.872 1.00 94.06 708 ILE A C 1
ATOM 5531 O O . ILE A 1 708 ? 39.242 3.416 -75.004 1.00 94.06 708 ILE A O 1
ATOM 5535 N N . THR A 1 709 ? 40.845 4.859 -75.626 1.00 95.56 709 THR A N 1
ATOM 5536 C CA . THR A 1 709 ? 40.994 5.496 -74.309 1.00 95.56 709 THR A CA 1
ATOM 5537 C C . THR A 1 709 ? 39.748 6.299 -73.930 1.00 95.56 709 THR A C 1
ATOM 5539 O O . THR A 1 709 ? 39.248 6.154 -72.817 1.00 95.56 709 THR A O 1
ATOM 5542 N N . ILE A 1 710 ? 39.173 7.056 -74.868 1.00 96.25 710 ILE A N 1
ATOM 5543 C CA . ILE A 1 710 ? 37.933 7.821 -74.662 1.00 96.25 710 ILE A CA 1
ATOM 5544 C C . ILE A 1 710 ? 36.748 6.897 -74.336 1.00 96.25 710 ILE A C 1
ATOM 5546 O O . ILE A 1 710 ? 35.974 7.195 -73.429 1.00 96.25 710 ILE A O 1
ATOM 5550 N N . ARG A 1 711 ? 36.636 5.724 -74.981 1.00 93.75 711 ARG A N 1
ATOM 5551 C CA . ARG A 1 711 ? 35.595 4.735 -74.630 1.00 93.75 711 ARG A CA 1
ATOM 5552 C C . ARG A 1 711 ? 35.706 4.231 -73.184 1.00 93.75 711 ARG A C 1
ATOM 5554 O O . ARG A 1 711 ? 34.682 4.073 -72.529 1.00 93.75 711 ARG A O 1
ATOM 5561 N N . LYS A 1 712 ? 36.923 4.050 -72.656 1.00 95.44 712 LYS A N 1
ATOM 5562 C CA . LYS A 1 712 ? 37.142 3.694 -71.237 1.00 95.44 712 LYS A CA 1
ATOM 5563 C C . LYS A 1 712 ? 36.790 4.837 -70.280 1.00 95.44 712 LYS A C 1
ATOM 5565 O O . LYS A 1 712 ? 36.354 4.587 -69.162 1.00 95.44 712 LYS A O 1
ATOM 5570 N N . VAL A 1 713 ? 36.971 6.086 -70.712 1.00 96.12 713 VAL A N 1
ATOM 5571 C CA . VAL A 1 713 ? 36.565 7.279 -69.951 1.00 96.12 713 VAL A CA 1
ATOM 5572 C C . VAL A 1 713 ? 35.035 7.383 -69.874 1.00 96.12 713 VAL A C 1
ATOM 5574 O O . VAL A 1 713 ? 34.504 7.607 -68.790 1.00 96.12 713 VAL A O 1
ATOM 5577 N N . LEU A 1 714 ? 34.318 7.110 -70.971 1.00 95.00 714 LEU A N 1
ATOM 5578 C CA . LEU A 1 714 ? 32.850 7.004 -70.973 1.00 95.00 714 LEU A CA 1
ATOM 5579 C C . LEU A 1 714 ? 32.347 5.899 -70.030 1.00 95.00 714 LEU A C 1
ATOM 5581 O O . LEU A 1 714 ? 31.477 6.149 -69.200 1.00 95.00 714 LEU A O 1
ATOM 5585 N N . GLU A 1 715 ? 32.938 4.703 -70.094 1.00 95.00 715 GLU A N 1
ATOM 5586 C CA . GLU A 1 715 ? 32.616 3.588 -69.189 1.00 95.00 715 GLU A CA 1
ATOM 5587 C C . GLU A 1 715 ? 32.836 3.962 -67.707 1.00 95.00 715 GLU A C 1
ATOM 5589 O O . GLU A 1 715 ? 32.026 3.622 -66.841 1.00 95.00 715 GLU A O 1
ATOM 5594 N N . ALA A 1 716 ? 33.893 4.725 -67.405 1.00 95.88 716 ALA A N 1
ATOM 5595 C CA . ALA A 1 716 ? 34.138 5.246 -66.063 1.00 95.88 716 ALA A CA 1
ATOM 5596 C C . ALA A 1 716 ? 33.071 6.266 -65.619 1.00 95.88 716 ALA A C 1
ATOM 5598 O O . ALA A 1 716 ? 32.590 6.175 -64.489 1.00 95.88 716 ALA A O 1
ATOM 5599 N N . PHE A 1 717 ? 32.644 7.192 -66.487 1.00 95.88 717 PHE A N 1
ATOM 5600 C CA . PHE A 1 717 ? 31.578 8.148 -66.155 1.00 95.88 717 PHE A CA 1
ATOM 5601 C C . PHE A 1 717 ? 30.207 7.481 -65.985 1.00 95.88 717 PHE A C 1
ATOM 5603 O O . PHE A 1 717 ? 29.468 7.855 -65.074 1.00 95.88 717 PHE A O 1
ATOM 5610 N N . MET A 1 718 ? 29.887 6.436 -66.758 1.00 92.88 718 MET A N 1
ATOM 5611 C CA . MET A 1 718 ? 28.678 5.631 -66.534 1.00 92.88 718 MET A CA 1
ATOM 5612 C C . MET A 1 718 ? 28.664 5.017 -65.126 1.00 92.88 718 MET A C 1
ATOM 5614 O O . MET A 1 718 ? 27.671 5.142 -64.408 1.00 92.88 718 MET A O 1
ATOM 5618 N N . ARG A 1 719 ? 29.789 4.433 -64.692 1.00 95.56 719 ARG A N 1
ATOM 5619 C CA . ARG A 1 719 ? 29.939 3.861 -63.341 1.00 95.56 719 ARG A CA 1
ATOM 5620 C C . ARG A 1 719 ? 29.895 4.917 -62.233 1.00 95.56 719 ARG A C 1
ATOM 5622 O O . ARG A 1 719 ? 29.357 4.648 -61.164 1.00 95.56 719 ARG A O 1
ATOM 5629 N N . ILE A 1 720 ? 30.409 6.125 -62.479 1.00 96.25 720 ILE A N 1
ATOM 5630 C CA . ILE A 1 720 ? 30.272 7.256 -61.545 1.00 96.25 720 ILE A CA 1
ATOM 5631 C C . ILE A 1 720 ? 28.802 7.694 -61.445 1.00 96.25 720 ILE A C 1
ATOM 5633 O O . ILE A 1 720 ? 28.311 7.896 -60.339 1.00 96.25 720 ILE A O 1
ATOM 5637 N N . SER A 1 721 ? 28.066 7.768 -62.560 1.00 94.88 721 SER A N 1
ATOM 5638 C CA . SER A 1 721 ? 26.633 8.108 -62.561 1.00 94.88 721 SER A CA 1
ATOM 5639 C C . SER A 1 721 ? 25.784 7.093 -61.785 1.00 94.88 721 SER A C 1
ATOM 5641 O O . SER A 1 721 ? 24.823 7.471 -61.116 1.00 94.88 721 SER A O 1
ATOM 5643 N N . GLU A 1 722 ? 26.138 5.808 -61.845 1.00 95.31 722 GLU A N 1
ATOM 5644 C CA . GLU A 1 722 ? 25.512 4.754 -61.041 1.00 95.31 722 GLU A CA 1
ATOM 5645 C C . GLU A 1 722 ? 25.846 4.897 -59.546 1.00 95.31 722 GLU A C 1
ATOM 5647 O O . GLU A 1 722 ? 24.932 4.951 -58.723 1.00 95.31 722 GLU A O 1
ATOM 5652 N N . GLY A 1 723 ? 27.124 5.087 -59.198 1.00 96.50 723 GLY A N 1
ATOM 5653 C CA . GLY A 1 723 ? 27.551 5.314 -57.813 1.00 96.50 723 GLY A CA 1
ATOM 5654 C C . GLY A 1 723 ? 26.920 6.556 -57.169 1.00 96.50 723 GLY A C 1
ATOM 5655 O O . GLY A 1 723 ? 26.494 6.503 -56.019 1.00 96.50 723 GLY A O 1
ATOM 5656 N N . VAL A 1 724 ? 26.771 7.658 -57.913 1.00 96.75 724 VAL A N 1
ATOM 5657 C CA . VAL A 1 724 ? 26.090 8.874 -57.424 1.00 96.75 724 VAL A CA 1
ATOM 5658 C C . VAL A 1 724 ? 24.617 8.599 -57.095 1.00 96.75 724 VAL A C 1
ATOM 5660 O O . VAL A 1 724 ? 24.124 9.073 -56.072 1.00 96.75 724 VAL A O 1
ATOM 5663 N N . LYS A 1 725 ? 23.913 7.783 -57.896 1.00 94.88 725 LYS A N 1
ATOM 5664 C CA . LYS A 1 725 ? 22.524 7.374 -57.602 1.00 94.88 725 LYS A CA 1
ATOM 5665 C C . LYS A 1 725 ? 22.437 6.506 -56.346 1.00 94.88 725 LYS A C 1
ATOM 5667 O O . LYS A 1 725 ? 21.517 6.686 -55.550 1.00 94.88 725 LYS A O 1
ATOM 5672 N N . GLU A 1 726 ? 23.384 5.589 -56.148 1.00 96.75 726 GLU A N 1
ATOM 5673 C CA . GLU A 1 726 ? 23.437 4.754 -54.943 1.00 96.75 726 GLU A CA 1
ATOM 5674 C C . GLU A 1 726 ? 23.722 5.577 -53.677 1.00 96.75 726 GLU A C 1
ATOM 5676 O O . GLU A 1 726 ? 23.068 5.378 -52.648 1.00 96.75 726 GLU A O 1
ATOM 5681 N N . VAL A 1 727 ? 24.630 6.555 -53.756 1.00 96.75 727 VAL A N 1
ATOM 5682 C CA . VAL A 1 727 ? 24.906 7.475 -52.644 1.00 96.75 727 VAL A CA 1
ATOM 5683 C C . VAL A 1 727 ? 23.696 8.370 -52.355 1.00 96.75 727 VAL A C 1
ATOM 5685 O O . VAL A 1 727 ? 23.321 8.492 -51.192 1.00 96.75 727 VAL A O 1
ATOM 5688 N N . ASN A 1 728 ? 23.009 8.912 -53.369 1.00 95.62 728 ASN A N 1
ATOM 5689 C CA . ASN A 1 728 ? 21.775 9.685 -53.157 1.00 95.62 728 ASN A CA 1
ATOM 5690 C C . ASN A 1 728 ? 20.650 8.848 -52.517 1.00 95.62 728 ASN A C 1
ATOM 5692 O O . ASN A 1 728 ? 19.983 9.329 -51.600 1.00 95.62 728 ASN A O 1
ATOM 5696 N N . ARG A 1 729 ? 20.474 7.577 -52.916 1.00 96.00 729 ARG A N 1
ATOM 5697 C CA . ARG A 1 729 ? 19.551 6.651 -52.228 1.00 96.00 729 ARG A CA 1
ATOM 5698 C C . ARG A 1 729 ? 19.943 6.464 -50.759 1.00 96.00 729 ARG A C 1
ATOM 5700 O O . ARG A 1 729 ? 19.095 6.574 -49.879 1.00 96.00 729 ARG A O 1
ATOM 5707 N N . SER A 1 730 ? 21.228 6.241 -50.494 1.00 96.56 730 SER A N 1
ATOM 5708 C CA . SER A 1 730 ? 21.752 6.056 -49.134 1.00 96.56 730 SER A CA 1
ATOM 5709 C C . SER A 1 730 ? 21.548 7.302 -48.259 1.00 96.56 730 SER A C 1
ATOM 5711 O O . SER A 1 730 ? 21.185 7.182 -47.094 1.00 96.56 730 SER A O 1
ATOM 5713 N N . ILE A 1 731 ? 21.713 8.505 -48.821 1.00 96.69 731 ILE A N 1
ATOM 5714 C CA . ILE A 1 731 ? 21.447 9.782 -48.139 1.00 96.69 731 ILE A CA 1
ATOM 5715 C C . ILE A 1 731 ? 19.956 9.931 -47.801 1.00 96.69 731 ILE A C 1
ATOM 5717 O O . ILE A 1 731 ? 19.622 10.366 -46.698 1.00 96.69 731 ILE A O 1
ATOM 5721 N N . ALA A 1 732 ? 19.054 9.540 -48.707 1.00 94.19 732 ALA A N 1
ATOM 5722 C CA . ALA A 1 732 ? 17.617 9.546 -48.441 1.00 94.19 732 ALA A CA 1
ATOM 5723 C C . ALA A 1 732 ? 17.236 8.571 -47.308 1.00 94.19 732 ALA A C 1
ATOM 5725 O O . ALA A 1 732 ? 16.491 8.950 -46.406 1.00 94.19 732 ALA A O 1
ATOM 5726 N N . GLU A 1 733 ? 17.805 7.360 -47.298 1.00 95.75 733 GLU A N 1
ATOM 5727 C CA . GLU A 1 733 ? 17.599 6.370 -46.227 1.00 95.75 733 GLU A CA 1
ATOM 5728 C C . GLU A 1 733 ? 18.153 6.840 -44.868 1.00 95.75 733 GLU A C 1
ATOM 5730 O O . GLU A 1 733 ? 17.522 6.615 -43.834 1.00 95.75 733 GLU A O 1
ATOM 5735 N N . VAL A 1 734 ? 19.304 7.527 -44.844 1.00 95.94 734 VAL A N 1
ATOM 5736 C CA . VAL A 1 734 ? 19.849 8.146 -43.619 1.00 95.94 734 VAL A CA 1
ATOM 5737 C C . VAL A 1 734 ? 18.936 9.264 -43.118 1.00 95.94 734 VAL A C 1
ATOM 5739 O O . VAL A 1 734 ? 18.664 9.333 -41.918 1.00 95.94 734 VAL A O 1
ATOM 5742 N N . ARG A 1 735 ? 18.413 10.110 -44.013 1.00 93.69 735 ARG A N 1
ATOM 5743 C CA . ARG A 1 735 ? 17.483 11.181 -43.641 1.00 93.69 735 ARG A CA 1
ATOM 5744 C C . ARG A 1 735 ? 16.173 10.632 -43.071 1.00 93.69 735 ARG A C 1
ATOM 5746 O O . ARG A 1 735 ? 15.781 11.054 -41.992 1.00 93.69 735 ARG A O 1
ATOM 5753 N N . GLU A 1 736 ? 15.545 9.654 -43.724 1.00 93.75 736 GLU A N 1
ATOM 5754 C CA . GLU A 1 736 ? 14.302 9.037 -43.231 1.00 93.75 736 GLU A CA 1
ATOM 5755 C C . GLU A 1 736 ? 14.485 8.424 -41.829 1.00 93.75 736 GLU A C 1
ATOM 5757 O O . GLU A 1 736 ? 13.635 8.582 -40.952 1.00 93.75 736 GLU A O 1
ATOM 5762 N N . ARG A 1 737 ? 15.627 7.764 -41.591 1.00 94.25 737 ARG A N 1
ATOM 5763 C CA . ARG A 1 737 ? 15.996 7.240 -40.265 1.00 94.25 737 ARG A CA 1
ATOM 5764 C C . ARG A 1 737 ? 16.282 8.344 -39.247 1.00 94.25 737 ARG A C 1
ATOM 5766 O O . ARG A 1 737 ? 16.039 8.126 -38.066 1.00 94.25 737 ARG A O 1
ATOM 5773 N N . SER A 1 738 ? 16.778 9.501 -39.686 1.00 93.75 738 SER A N 1
ATOM 5774 C CA . SER A 1 738 ? 17.031 10.657 -38.816 1.00 93.75 738 SER A CA 1
ATOM 5775 C C . SER A 1 738 ? 15.726 11.289 -38.346 1.00 93.75 738 SER A C 1
ATOM 5777 O O . SER A 1 738 ? 15.521 11.456 -37.147 1.00 93.75 738 SER A O 1
ATOM 5779 N N . ASP A 1 739 ? 14.815 11.549 -39.284 1.00 90.94 739 ASP A N 1
ATOM 5780 C CA . ASP A 1 739 ? 13.511 12.153 -39.009 1.00 90.94 739 ASP A CA 1
ATOM 5781 C C . ASP A 1 739 ? 12.678 11.231 -38.076 1.00 90.94 739 ASP A C 1
ATOM 5783 O O . ASP A 1 739 ? 12.092 11.693 -37.097 1.00 90.94 739 ASP A O 1
ATOM 5787 N N . LYS A 1 740 ? 12.729 9.901 -38.284 1.00 93.50 740 LYS A N 1
ATOM 5788 C CA . LYS A 1 740 ? 12.143 8.893 -37.369 1.00 93.50 740 LYS A CA 1
ATOM 5789 C C . LYS A 1 740 ? 12.852 8.786 -36.013 1.00 93.50 740 LYS A C 1
ATOM 5791 O O . LYS A 1 740 ? 12.208 8.477 -35.014 1.00 93.50 740 LYS A O 1
ATOM 5796 N N . GLY A 1 741 ? 14.163 9.026 -35.964 1.00 93.44 741 GLY A N 1
ATOM 5797 C CA . GLY A 1 741 ? 14.936 9.074 -34.720 1.00 93.44 741 GLY A CA 1
ATOM 5798 C C . GLY A 1 741 ? 14.496 10.228 -33.820 1.00 93.44 741 GLY A C 1
ATOM 5799 O O . GLY A 1 741 ? 14.294 10.029 -32.625 1.00 93.44 741 GLY A O 1
ATOM 5800 N N . MET A 1 742 ? 14.248 11.404 -34.407 1.00 93.12 742 MET A N 1
ATOM 5801 C CA . MET A 1 742 ? 13.700 12.561 -33.690 1.00 93.12 742 MET A CA 1
ATOM 5802 C C . MET A 1 742 ? 12.281 12.297 -33.162 1.00 93.12 742 MET A C 1
ATOM 5804 O O . MET A 1 742 ? 11.997 12.628 -32.014 1.00 93.12 742 MET A O 1
ATOM 5808 N N . GLU A 1 743 ? 11.408 11.654 -33.950 1.00 93.50 743 GLU A N 1
ATOM 5809 C CA . GLU A 1 743 ? 10.058 11.269 -33.496 1.00 93.50 743 GLU A CA 1
ATOM 5810 C C . GLU A 1 743 ? 10.106 10.298 -32.301 1.00 93.50 743 GLU A C 1
ATOM 5812 O O . GLU A 1 743 ? 9.333 10.435 -31.352 1.00 93.50 743 GLU A O 1
ATOM 5817 N N . ALA A 1 744 ? 11.029 9.330 -32.324 1.00 94.44 744 ALA A N 1
ATOM 5818 C CA . ALA A 1 744 ? 11.224 8.396 -31.219 1.00 94.44 744 ALA A CA 1
ATOM 5819 C C . ALA A 1 744 ? 11.748 9.101 -29.956 1.00 94.44 744 ALA A C 1
ATOM 5821 O O . ALA A 1 744 ? 11.213 8.874 -28.875 1.00 94.44 744 ALA A O 1
ATOM 5822 N N . ILE A 1 745 ? 12.741 9.989 -30.089 1.00 94.56 745 ILE A N 1
ATOM 5823 C CA . ILE A 1 745 ? 13.283 10.763 -28.960 1.00 94.56 745 ILE A CA 1
ATOM 5824 C C . ILE A 1 745 ? 12.219 11.663 -28.329 1.00 94.56 745 ILE A C 1
ATOM 5826 O O . ILE A 1 745 ? 12.147 11.716 -27.106 1.00 94.56 745 ILE A O 1
ATOM 5830 N N . GLY A 1 746 ? 11.359 12.308 -29.126 1.00 91.94 746 GLY A N 1
ATOM 5831 C CA . GLY A 1 746 ? 10.268 13.137 -28.603 1.00 91.94 746 GLY A CA 1
ATOM 5832 C C . GLY A 1 746 ? 9.343 12.370 -27.652 1.00 91.94 746 GLY A C 1
ATOM 5833 O O . GLY A 1 746 ? 9.063 12.846 -26.558 1.00 91.94 746 GLY A O 1
ATOM 5834 N N . LYS A 1 747 ? 8.957 11.141 -28.019 1.00 93.81 747 LYS A N 1
ATOM 5835 C CA . LYS A 1 747 ? 8.104 10.273 -27.185 1.00 93.81 747 LYS A CA 1
ATOM 5836 C C . LYS A 1 747 ? 8.818 9.743 -25.942 1.00 93.81 747 LYS A C 1
ATOM 5838 O O . LYS A 1 747 ? 8.182 9.529 -24.917 1.00 93.81 747 LYS A O 1
ATOM 5843 N N . VAL A 1 748 ? 10.132 9.518 -26.017 1.00 95.19 748 VAL A N 1
ATOM 5844 C CA . VAL A 1 748 ? 10.919 9.140 -24.832 1.00 95.19 748 VAL A CA 1
ATOM 5845 C C . VAL A 1 748 ? 11.084 10.338 -23.892 1.00 95.19 748 VAL A C 1
ATOM 5847 O O . VAL A 1 748 ? 11.029 10.143 -22.687 1.00 95.19 748 VAL A O 1
ATOM 5850 N N . ALA A 1 749 ? 11.219 11.565 -24.404 1.00 93.38 749 ALA A N 1
ATOM 5851 C CA . ALA A 1 749 ? 11.263 12.773 -23.577 1.00 93.38 749 ALA A CA 1
ATOM 5852 C C . ALA A 1 749 ? 9.930 13.016 -22.849 1.00 93.38 749 ALA A C 1
ATOM 5854 O O . ALA A 1 749 ? 9.938 13.171 -21.633 1.00 93.38 749 ALA A O 1
ATOM 5855 N N . GLU A 1 750 ? 8.804 12.927 -23.565 1.00 93.75 750 GLU A N 1
ATOM 5856 C CA . GLU A 1 750 ? 7.442 12.989 -23.006 1.00 93.75 750 GLU A CA 1
ATOM 5857 C C . GLU A 1 750 ? 7.236 11.940 -21.894 1.00 93.75 750 GLU A C 1
ATOM 5859 O O . GLU A 1 750 ? 6.795 12.271 -20.796 1.00 93.75 750 GLU A O 1
ATOM 5864 N N . GLY A 1 751 ? 7.675 10.695 -22.117 1.00 94.94 751 GLY A N 1
ATOM 5865 C CA . GLY A 1 751 ? 7.655 9.650 -21.087 1.00 94.94 751 GLY A CA 1
ATOM 5866 C C . GLY A 1 751 ? 8.632 9.868 -19.919 1.00 94.94 751 GLY A C 1
ATOM 5867 O O . GLY A 1 751 ? 8.418 9.317 -18.844 1.00 94.94 751 GLY A O 1
ATOM 5868 N N . MET A 1 752 ? 9.700 10.660 -20.079 1.00 94.75 752 MET A N 1
ATOM 5869 C CA . MET A 1 752 ? 10.573 11.048 -18.959 1.00 94.75 752 MET A CA 1
ATOM 5870 C C . MET A 1 752 ? 9.986 12.207 -18.147 1.00 94.75 752 MET A C 1
ATOM 5872 O O . MET A 1 752 ? 10.175 12.219 -16.936 1.00 94.75 752 MET A O 1
ATOM 5876 N N . ASP A 1 753 ? 9.253 13.144 -18.760 1.00 91.94 753 ASP A N 1
ATOM 5877 C CA . ASP A 1 753 ? 8.441 14.119 -18.011 1.00 91.94 753 ASP A CA 1
ATOM 5878 C C . ASP A 1 753 ? 7.359 13.400 -17.176 1.00 91.94 753 ASP A C 1
ATOM 5880 O O . ASP A 1 753 ? 7.203 13.691 -15.990 1.00 91.94 753 ASP A O 1
ATOM 5884 N N . GLU A 1 754 ? 6.679 12.396 -17.745 1.00 95.19 754 GLU A N 1
ATOM 5885 C CA . GLU A 1 754 ? 5.689 11.572 -17.026 1.00 95.19 754 GLU A CA 1
ATOM 5886 C C . GLU A 1 754 ? 6.317 10.793 -15.852 1.00 95.19 754 GLU A C 1
ATOM 5888 O O . GLU A 1 754 ? 5.774 10.799 -14.745 1.00 95.19 754 GLU A O 1
ATOM 5893 N N . VAL A 1 755 ? 7.493 10.176 -16.043 1.00 95.69 755 VAL A N 1
ATOM 5894 C CA . VAL A 1 755 ? 8.228 9.490 -14.958 1.00 95.69 755 VAL A CA 1
ATOM 5895 C C . VAL A 1 755 ? 8.709 10.470 -13.883 1.00 95.69 755 VAL A C 1
ATOM 5897 O O . VAL A 1 755 ? 8.710 10.109 -12.708 1.00 95.69 755 VAL A O 1
ATOM 5900 N N . ALA A 1 756 ? 9.095 11.700 -14.238 1.00 94.00 756 ALA A N 1
ATOM 5901 C CA . ALA A 1 756 ? 9.479 12.711 -13.254 1.00 94.00 756 ALA A CA 1
ATOM 5902 C C . ALA A 1 756 ? 8.280 13.137 -12.391 1.00 94.00 756 ALA A C 1
ATOM 5904 O O . ALA A 1 756 ? 8.360 13.047 -11.167 1.00 94.00 756 ALA A O 1
ATOM 5905 N N . GLY A 1 757 ? 7.154 13.506 -13.015 1.00 92.81 757 GLY A N 1
ATOM 5906 C CA . GLY A 1 757 ? 5.944 13.935 -12.303 1.00 92.81 757 GLY A CA 1
ATOM 5907 C C . GLY A 1 757 ? 5.350 12.838 -11.416 1.00 92.81 757 GLY A C 1
ATOM 5908 O O . GLY A 1 757 ? 5.119 13.061 -10.230 1.00 92.81 757 GLY A O 1
ATOM 5909 N N . THR A 1 758 ? 5.201 11.618 -11.944 1.00 94.88 758 THR A N 1
ATOM 5910 C CA . THR A 1 758 ? 4.708 10.473 -11.149 1.00 94.88 758 THR A CA 1
ATOM 5911 C C . THR A 1 758 ? 5.647 10.107 -9.994 1.00 94.88 758 THR A C 1
ATOM 5913 O O . THR A 1 758 ? 5.187 9.652 -8.950 1.00 94.88 758 THR A O 1
ATOM 5916 N N . SER A 1 759 ? 6.955 10.356 -10.126 1.00 95.06 759 SER A N 1
ATOM 5917 C CA . SER A 1 759 ? 7.911 10.183 -9.024 1.00 95.06 759 SER A CA 1
ATOM 5918 C C . SER A 1 759 ? 7.786 11.258 -7.937 1.00 95.06 759 SER A C 1
ATOM 5920 O O . SER A 1 759 ? 8.011 10.961 -6.766 1.00 95.06 759 SER A O 1
ATOM 5922 N N . GLU A 1 760 ? 7.430 12.495 -8.288 1.00 92.25 760 GLU A N 1
ATOM 5923 C CA . GLU A 1 760 ? 7.163 13.553 -7.302 1.00 92.25 760 GLU A CA 1
ATOM 5924 C C . GLU A 1 760 ? 5.852 13.280 -6.545 1.00 92.25 760 GLU A C 1
ATOM 5926 O O . GLU A 1 760 ? 5.831 13.368 -5.317 1.00 92.25 760 GLU A O 1
ATOM 5931 N N . GLU A 1 761 ? 4.802 12.823 -7.238 1.00 95.06 761 GLU A N 1
ATOM 5932 C CA . GLU A 1 761 ? 3.556 12.356 -6.607 1.00 95.06 761 GLU A CA 1
ATOM 5933 C C . GLU A 1 761 ? 3.802 11.157 -5.669 1.00 95.06 761 GLU A C 1
ATOM 5935 O O . GLU A 1 761 ? 3.368 11.174 -4.518 1.00 95.06 761 GLU A O 1
ATOM 5940 N N . MET A 1 762 ? 4.564 10.142 -6.101 1.00 92.75 762 MET A N 1
ATOM 5941 C CA . MET A 1 762 ? 4.905 8.986 -5.256 1.00 92.75 762 MET A CA 1
ATOM 5942 C C . MET A 1 762 ? 5.747 9.351 -4.024 1.00 92.75 762 MET A C 1
ATOM 5944 O O . MET A 1 762 ? 5.624 8.690 -2.987 1.00 92.75 762 MET A O 1
ATOM 5948 N N . ALA A 1 763 ? 6.596 10.380 -4.112 1.00 92.88 763 ALA A N 1
ATOM 5949 C CA . ALA A 1 763 ? 7.330 10.892 -2.960 1.00 92.88 763 ALA A CA 1
ATOM 5950 C C . ALA A 1 763 ? 6.374 11.560 -1.957 1.00 92.88 763 ALA A C 1
ATOM 5952 O O . ALA A 1 763 ? 6.362 11.162 -0.793 1.00 92.88 763 ALA A O 1
ATOM 5953 N N . ALA A 1 764 ? 5.511 12.474 -2.417 1.00 91.88 764 ALA A N 1
ATOM 5954 C CA . ALA A 1 764 ? 4.520 13.148 -1.575 1.00 91.88 764 ALA A CA 1
ATOM 5955 C C . ALA A 1 764 ? 3.559 12.157 -0.892 1.00 91.88 764 ALA A C 1
ATOM 5957 O O . ALA A 1 764 ? 3.428 12.168 0.331 1.00 91.88 764 ALA A O 1
ATOM 5958 N N . SER A 1 765 ? 2.985 11.204 -1.637 1.00 94.12 765 SER A N 1
ATOM 5959 C CA . SER A 1 765 ? 2.128 10.161 -1.054 1.00 94.12 765 SER A CA 1
ATOM 5960 C C . SER A 1 765 ? 2.865 9.257 -0.055 1.00 94.12 765 SER A C 1
ATOM 5962 O O . SER A 1 765 ? 2.235 8.682 0.834 1.00 94.12 765 SER A O 1
ATOM 5964 N N . SER A 1 766 ? 4.193 9.124 -0.155 1.00 93.50 766 SER A N 1
ATOM 5965 C CA . SER A 1 766 ? 4.999 8.399 0.839 1.00 93.50 766 SER A CA 1
ATOM 5966 C C . SER A 1 766 ? 5.246 9.216 2.113 1.00 93.50 766 SER A C 1
ATOM 5968 O O . SER A 1 766 ? 5.338 8.629 3.192 1.00 93.50 766 SER A O 1
ATOM 5970 N N . GLU A 1 767 ? 5.321 10.546 2.021 1.00 88.94 767 GLU A N 1
ATOM 5971 C CA . GLU A 1 767 ? 5.363 11.442 3.186 1.00 88.94 767 GLU A CA 1
ATOM 5972 C C . GLU A 1 767 ? 4.006 11.461 3.910 1.00 88.94 767 GLU A C 1
ATOM 5974 O O . GLU A 1 767 ? 3.965 11.230 5.118 1.00 88.94 767 GLU A O 1
ATOM 5979 N N . GLU A 1 768 ? 2.893 11.593 3.177 1.00 91.88 768 GLU A N 1
ATOM 5980 C CA . GLU A 1 768 ? 1.523 11.470 3.712 1.00 91.88 768 GLU A CA 1
ATOM 5981 C C . GLU A 1 768 ? 1.299 10.109 4.394 1.00 91.88 768 GLU A C 1
ATOM 5983 O O . GLU A 1 768 ? 0.840 10.037 5.535 1.00 91.88 768 GLU A O 1
ATOM 5988 N N . THR A 1 769 ? 1.709 9.017 3.734 1.00 91.12 769 THR A N 1
ATOM 5989 C CA . THR A 1 769 ? 1.670 7.663 4.313 1.00 91.12 769 THR A CA 1
ATOM 5990 C C . THR A 1 769 ? 2.515 7.571 5.586 1.00 91.12 769 THR A C 1
ATOM 5992 O O . THR A 1 769 ? 2.132 6.877 6.524 1.00 91.12 769 THR A O 1
ATOM 5995 N N . SER A 1 770 ? 3.655 8.266 5.653 1.00 91.06 770 SER A N 1
ATOM 5996 C CA . SER A 1 770 ? 4.513 8.262 6.843 1.00 91.06 770 SER A CA 1
ATOM 5997 C C . SER A 1 770 ? 3.860 8.991 8.021 1.00 91.06 770 SER A C 1
ATOM 5999 O O . SER A 1 770 ? 3.893 8.463 9.130 1.00 91.06 770 SER A O 1
ATOM 6001 N N . ALA A 1 771 ? 3.205 10.134 7.785 1.00 87.62 771 ALA A N 1
ATOM 6002 C CA . ALA A 1 771 ? 2.456 10.861 8.813 1.00 87.62 771 ALA A CA 1
ATOM 6003 C C . ALA A 1 771 ? 1.288 10.025 9.374 1.00 87.62 771 ALA A C 1
ATOM 6005 O O . ALA A 1 771 ? 1.173 9.857 10.588 1.00 87.62 771 ALA A O 1
ATOM 6006 N N . ALA A 1 772 ? 0.496 9.393 8.500 1.00 89.38 772 ALA A N 1
ATOM 6007 C CA . ALA A 1 772 ? -0.598 8.508 8.912 1.00 89.38 772 ALA A CA 1
ATOM 6008 C C . ALA A 1 772 ? -0.123 7.305 9.759 1.00 89.38 772 ALA A C 1
ATOM 6010 O O . ALA A 1 772 ? -0.867 6.789 10.596 1.00 89.38 772 ALA A O 1
ATOM 6011 N N . ILE A 1 773 ? 1.125 6.851 9.580 1.00 90.25 773 ILE A N 1
ATOM 6012 C CA . ILE A 1 773 ? 1.715 5.784 10.402 1.00 90.25 773 ILE A CA 1
ATOM 6013 C C . ILE A 1 773 ? 2.132 6.292 11.786 1.00 90.25 773 ILE A C 1
ATOM 6015 O O . ILE A 1 773 ? 2.025 5.528 12.747 1.00 90.25 773 ILE A O 1
ATOM 6019 N N . GLU A 1 774 ? 2.565 7.547 11.938 1.00 85.31 774 GLU A N 1
ATOM 6020 C CA . GLU A 1 774 ? 2.822 8.124 13.268 1.00 85.31 774 GLU A CA 1
ATOM 6021 C C . GLU A 1 774 ? 1.522 8.191 14.089 1.00 85.31 774 GLU A C 1
ATOM 6023 O O . GLU A 1 774 ? 1.490 7.729 15.233 1.00 85.31 774 GLU A O 1
ATOM 6028 N N . GLU A 1 775 ? 0.420 8.631 13.472 1.00 86.38 775 GLU A N 1
ATOM 6029 C CA . GLU A 1 775 ? -0.916 8.647 14.084 1.00 86.38 775 GLU A CA 1
ATOM 6030 C C . GLU A 1 775 ? -1.421 7.240 14.441 1.00 86.38 775 GLU A C 1
ATOM 6032 O O . GLU A 1 775 ? -1.826 6.994 15.582 1.00 86.38 775 GLU A O 1
ATOM 6037 N N . GLN A 1 776 ? -1.347 6.274 13.514 1.00 81.94 776 GLN A N 1
ATOM 6038 C CA . GLN A 1 776 ? -1.751 4.898 13.823 1.00 81.94 776 GLN A CA 1
ATOM 6039 C C . GLN A 1 776 ? -0.858 4.253 14.888 1.00 81.94 776 GLN A C 1
ATOM 6041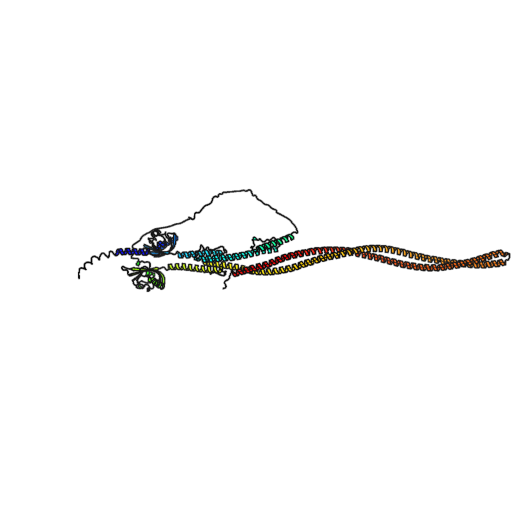 O O . GLN A 1 776 ? -1.358 3.479 15.702 1.00 81.94 776 GLN A O 1
ATOM 6046 N N . THR A 1 777 ? 0.432 4.592 14.954 1.00 85.94 777 THR A N 1
ATOM 6047 C CA . THR A 1 777 ? 1.326 4.104 16.017 1.00 85.94 777 THR A CA 1
ATOM 6048 C C . THR A 1 777 ? 0.903 4.642 17.389 1.00 85.94 777 THR A C 1
ATOM 6050 O O . THR A 1 777 ? 0.899 3.882 18.360 1.00 85.94 777 THR A O 1
ATOM 6053 N N . ALA A 1 778 ? 0.471 5.906 17.477 1.00 85.56 778 ALA A N 1
ATOM 6054 C CA . ALA A 1 778 ? -0.093 6.471 18.705 1.00 85.56 778 ALA A CA 1
ATOM 6055 C C . ALA A 1 778 ? -1.407 5.774 19.112 1.00 85.56 778 ALA A C 1
ATOM 6057 O O . ALA A 1 778 ? -1.551 5.358 20.264 1.00 85.56 778 ALA A O 1
ATOM 6058 N N . ALA A 1 779 ? -2.325 5.551 18.164 1.00 82.31 779 ALA A N 1
ATOM 6059 C CA . ALA A 1 779 ? -3.579 4.836 18.418 1.00 82.31 779 ALA A CA 1
ATOM 6060 C C . ALA A 1 779 ? -3.356 3.370 18.854 1.00 82.31 779 ALA A C 1
ATOM 6062 O O . ALA A 1 779 ? -4.033 2.874 19.755 1.00 82.31 779 ALA A O 1
ATOM 6063 N N . ILE A 1 780 ? -2.372 2.680 18.266 1.00 88.06 780 ILE A N 1
ATOM 6064 C CA . ILE A 1 780 ? -1.968 1.315 18.646 1.00 88.06 780 ILE A CA 1
ATOM 6065 C C . ILE A 1 780 ? -1.388 1.284 20.067 1.00 88.06 780 ILE A C 1
ATOM 6067 O O . ILE A 1 780 ? -1.693 0.363 20.825 1.00 88.06 780 ILE A O 1
ATOM 6071 N N . GLN A 1 781 ? -0.594 2.286 20.458 1.00 83.62 781 GLN A N 1
ATOM 6072 C CA . GLN A 1 781 ? -0.088 2.398 21.828 1.00 83.62 781 GLN A CA 1
ATOM 6073 C C . GLN A 1 781 ? -1.239 2.592 22.829 1.00 83.62 781 GLN A C 1
ATOM 6075 O O . GLN A 1 781 ? -1.344 1.828 23.787 1.00 83.62 781 GLN A O 1
ATOM 6080 N N . GLN A 1 782 ? -2.161 3.521 22.552 1.00 82.12 782 GLN A N 1
ATOM 6081 C CA . GLN A 1 782 ? -3.338 3.763 23.394 1.00 82.12 782 GLN A CA 1
ATOM 6082 C C . GLN A 1 782 ? -4.256 2.529 23.497 1.00 82.12 782 GLN A C 1
ATOM 6084 O O . GLN A 1 782 ? -4.795 2.252 24.571 1.00 82.12 782 GLN A O 1
ATOM 6089 N N . LEU A 1 783 ? -4.403 1.744 22.422 1.00 84.19 783 LEU A N 1
ATOM 6090 C CA . LEU A 1 783 ? -5.098 0.451 22.453 1.00 84.19 783 LEU A CA 1
ATOM 6091 C C . LEU A 1 783 ? -4.403 -0.555 23.380 1.00 84.19 783 LEU A C 1
ATOM 6093 O O . LEU A 1 783 ? -5.080 -1.227 24.155 1.00 84.19 783 LEU A O 1
ATOM 6097 N N . GLY A 1 784 ? -3.071 -0.641 23.341 1.00 86.50 784 GLY A N 1
ATOM 6098 C CA . GLY A 1 784 ? -2.291 -1.494 24.244 1.00 86.50 784 GLY A CA 1
ATOM 6099 C C . GLY A 1 784 ? -2.465 -1.117 25.713 1.00 86.50 784 GLY A C 1
ATOM 6100 O O . GLY A 1 784 ? -2.707 -1.984 26.551 1.00 86.50 784 GLY A O 1
ATOM 6101 N N . ASP A 1 785 ? -2.418 0.179 26.014 1.00 85.81 785 ASP A N 1
ATOM 6102 C CA . ASP A 1 785 ? -2.640 0.693 27.366 1.00 85.81 785 ASP A CA 1
ATOM 6103 C C . ASP A 1 785 ? -4.087 0.423 27.831 1.00 85.81 785 ASP A C 1
ATOM 6105 O O . ASP A 1 785 ? -4.299 -0.057 28.944 1.00 85.81 785 ASP A O 1
ATOM 6109 N N . THR A 1 786 ? -5.073 0.577 26.938 1.00 79.38 786 THR A N 1
ATOM 6110 C CA . THR A 1 786 ? -6.485 0.232 27.200 1.00 79.38 786 THR A CA 1
ATOM 6111 C C . THR A 1 786 ? -6.674 -1.261 27.505 1.00 79.38 786 THR A C 1
ATOM 6113 O O . THR A 1 786 ? -7.385 -1.602 28.450 1.00 79.38 786 THR A O 1
ATOM 6116 N N . MET A 1 787 ? -6.027 -2.168 26.758 1.00 86.81 787 MET A N 1
ATOM 6117 C CA . MET A 1 787 ? -6.071 -3.611 27.051 1.00 86.81 787 MET A CA 1
ATOM 6118 C C . MET A 1 787 ? -5.465 -3.931 28.426 1.00 86.81 787 MET A C 1
ATOM 6120 O O . MET A 1 787 ? -6.001 -4.766 29.163 1.00 86.81 787 MET A O 1
ATOM 6124 N N . ASN A 1 788 ? -4.379 -3.252 28.812 1.00 86.94 788 ASN A N 1
ATOM 6125 C CA . ASN A 1 788 ? -3.780 -3.428 30.135 1.00 86.94 788 ASN A CA 1
ATOM 6126 C C . ASN A 1 788 ? -4.748 -2.991 31.250 1.00 86.94 788 ASN A C 1
ATOM 6128 O O . ASN A 1 788 ? -4.991 -3.780 32.162 1.00 86.94 788 ASN A O 1
ATOM 6132 N N . SER A 1 789 ? -5.387 -1.820 31.136 1.00 87.44 789 SER A N 1
ATOM 6133 C CA . SER A 1 789 ? -6.389 -1.363 32.115 1.00 87.44 789 SER A CA 1
ATOM 6134 C C . SER A 1 789 ? -7.619 -2.276 32.187 1.00 87.44 789 SER A C 1
ATOM 6136 O O . SER A 1 789 ? -8.043 -2.643 33.279 1.00 87.44 789 SER A O 1
ATOM 6138 N N . VAL A 1 790 ? -8.172 -2.720 31.050 1.00 84.81 790 VAL A N 1
ATOM 6139 C CA . VAL A 1 790 ? -9.312 -3.664 31.027 1.00 84.81 790 VAL A CA 1
ATOM 6140 C C . VAL A 1 790 ? -8.952 -4.991 31.706 1.00 84.81 790 VAL A C 1
ATOM 6142 O O . VAL A 1 790 ? -9.761 -5.551 32.450 1.00 84.81 790 VAL A O 1
ATOM 6145 N N . LYS A 1 791 ? -7.724 -5.481 31.499 1.00 89.38 791 LYS A N 1
ATOM 6146 C CA . LYS A 1 791 ? -7.209 -6.683 32.164 1.00 89.38 791 LYS A CA 1
ATOM 6147 C C . LYS A 1 791 ? -7.056 -6.481 33.675 1.00 89.38 791 LYS A C 1
ATOM 6149 O O . LYS A 1 791 ? -7.365 -7.398 34.438 1.00 89.38 791 LYS A O 1
ATOM 6154 N N . GLU A 1 792 ? -6.585 -5.313 34.100 1.00 90.12 792 GLU A N 1
ATOM 6155 C CA . GLU A 1 792 ? -6.390 -4.956 35.507 1.00 90.12 792 GLU A CA 1
ATOM 6156 C C . GLU A 1 792 ? -7.738 -4.855 36.239 1.00 90.12 792 GLU A C 1
ATOM 6158 O O . GLU A 1 792 ? -7.983 -5.661 37.135 1.00 90.12 792 GLU A O 1
ATOM 6163 N N . TYR A 1 793 ? -8.680 -4.030 35.764 1.00 87.56 793 TYR A N 1
ATOM 6164 C CA . TYR A 1 793 ? -10.023 -3.900 36.355 1.00 87.56 793 TYR A CA 1
ATOM 6165 C C . TYR A 1 793 ? -10.801 -5.224 36.420 1.00 87.56 793 TYR A C 1
ATOM 6167 O O . TYR A 1 793 ? -11.501 -5.493 37.403 1.00 87.56 793 TYR A O 1
ATOM 6175 N N . ALA A 1 794 ? -10.682 -6.078 35.397 1.00 85.06 794 ALA A N 1
ATOM 6176 C CA . ALA A 1 794 ? -11.301 -7.402 35.412 1.00 85.06 794 ALA A CA 1
ATOM 6177 C C . ALA A 1 794 ? -10.635 -8.337 36.441 1.00 85.06 794 ALA A C 1
ATOM 6179 O O . ALA A 1 794 ? -11.326 -9.104 37.113 1.00 85.06 794 ALA A O 1
ATOM 6180 N N . SER A 1 795 ? -9.312 -8.247 36.617 1.00 88.44 795 SER A N 1
ATOM 6181 C CA . SER A 1 795 ? -8.573 -9.012 37.631 1.00 88.44 795 SER A CA 1
ATOM 6182 C C . SER A 1 795 ? -8.899 -8.546 39.054 1.00 88.44 795 SER A C 1
ATOM 6184 O O . SER A 1 795 ? -9.127 -9.381 39.929 1.00 88.44 795 SER A O 1
ATOM 6186 N N . GLU A 1 796 ? -8.984 -7.234 39.285 1.00 87.44 796 GLU A N 1
ATOM 6187 C CA . GLU A 1 796 ? -9.370 -6.649 40.574 1.00 87.44 796 GLU A CA 1
ATOM 6188 C C . GLU A 1 796 ? -10.815 -6.990 40.941 1.00 87.44 796 GLU A C 1
ATOM 6190 O O . GLU A 1 796 ? -11.077 -7.448 42.050 1.00 87.44 796 GLU A O 1
ATOM 6195 N N . THR A 1 797 ? -11.754 -6.852 40.001 1.00 82.50 797 THR A N 1
ATOM 6196 C CA . THR A 1 797 ? -13.167 -7.197 40.227 1.00 82.50 797 THR A CA 1
ATOM 6197 C C . THR A 1 797 ? -13.343 -8.693 40.488 1.00 82.50 797 THR A C 1
ATOM 6199 O O . THR A 1 797 ? -14.093 -9.078 41.386 1.00 82.50 797 THR A O 1
ATOM 6202 N N . TYR A 1 798 ? -12.598 -9.552 39.784 1.00 87.12 798 TYR A N 1
ATOM 6203 C CA . TYR A 1 798 ? -12.529 -10.982 40.094 1.00 87.12 798 TYR A CA 1
ATOM 6204 C C . TYR A 1 798 ? -11.969 -11.253 41.506 1.00 87.12 798 TYR A C 1
ATOM 6206 O O . TYR A 1 798 ? -12.468 -12.139 42.201 1.00 87.12 798 TYR A O 1
ATOM 6214 N N . GLY A 1 799 ? -10.975 -10.474 41.947 1.00 83.44 799 GLY A N 1
ATOM 6215 C CA . GLY A 1 799 ? -10.420 -10.515 43.302 1.00 83.44 799 GLY A CA 1
ATOM 6216 C C . GLY A 1 799 ? -11.436 -10.123 44.379 1.00 83.44 799 GLY A C 1
ATOM 6217 O O . GLY A 1 799 ? -11.702 -10.921 45.278 1.00 83.44 799 GLY A O 1
ATOM 6218 N N . SER A 1 800 ? -12.069 -8.949 44.253 1.00 83.25 800 SER A N 1
ATOM 6219 C CA . SER A 1 800 ? -13.101 -8.468 45.188 1.00 83.25 800 SER A CA 1
ATOM 6220 C C . SER A 1 800 ? -14.259 -9.465 45.332 1.00 83.25 800 SER A C 1
ATOM 6222 O O . SER A 1 800 ? -14.737 -9.707 46.438 1.00 83.25 800 SER A O 1
ATOM 6224 N N . LEU A 1 801 ? -14.673 -10.118 44.237 1.00 82.19 801 LEU A N 1
ATOM 6225 C CA . LEU A 1 801 ? -15.721 -11.148 44.262 1.00 82.19 801 LEU A CA 1
ATOM 6226 C C . LEU A 1 801 ? -15.330 -12.422 45.030 1.00 82.19 801 LEU A C 1
ATOM 6228 O O . LEU A 1 801 ? -16.223 -13.134 45.481 1.00 82.19 801 LEU A O 1
ATOM 6232 N N . ILE A 1 802 ? -14.038 -12.730 45.177 1.00 83.19 802 ILE A N 1
ATOM 6233 C CA . ILE A 1 802 ? -13.552 -13.853 46.000 1.00 83.19 802 ILE A CA 1
ATOM 6234 C C . ILE A 1 802 ? -13.390 -13.438 47.467 1.00 83.19 802 ILE A C 1
ATOM 6236 O O . ILE A 1 802 ? -13.669 -14.234 48.362 1.00 83.19 802 ILE A O 1
ATOM 6240 N N . GLU A 1 803 ? -12.947 -12.209 47.728 1.00 80.62 803 GLU A N 1
ATOM 6241 C CA . GLU A 1 803 ? -12.748 -11.702 49.090 1.00 80.62 803 GLU A CA 1
ATOM 6242 C C . GLU A 1 803 ? -14.086 -11.447 49.811 1.00 80.62 803 GLU A C 1
ATOM 6244 O O . GLU A 1 803 ? -14.270 -11.851 50.970 1.00 80.62 803 GLU A O 1
ATOM 6249 N N . ASN A 1 804 ? -15.058 -10.862 49.102 1.00 76.75 804 ASN A N 1
ATOM 6250 C CA . ASN A 1 804 ? -16.368 -10.527 49.659 1.00 76.75 804 ASN A CA 1
ATOM 6251 C C . ASN A 1 804 ? -17.311 -11.739 49.709 1.00 76.75 804 ASN A C 1
ATOM 6253 O O . ASN A 1 804 ? -17.960 -11.934 50.735 1.00 76.75 804 ASN A O 1
ATOM 6257 N N . PHE A 1 805 ? -17.360 -12.593 48.676 1.00 79.25 805 PHE A N 1
ATOM 6258 C CA . PHE A 1 805 ? -18.291 -13.732 48.618 1.00 79.25 805 PHE A CA 1
ATOM 6259 C C . PHE A 1 805 ? -17.592 -15.076 48.838 1.00 79.25 805 PHE A C 1
ATOM 6261 O O . PHE A 1 805 ? -17.005 -15.675 47.933 1.00 79.25 805 PHE A O 1
ATOM 6268 N N . LYS A 1 806 ? -17.702 -15.563 50.073 1.00 73.81 806 LYS A N 1
ATOM 6269 C CA . LYS A 1 806 ? -17.016 -16.752 50.576 1.00 73.81 806 LYS A CA 1
ATOM 6270 C C . LYS A 1 806 ? -17.903 -17.989 50.447 1.00 73.81 806 LYS A C 1
ATOM 6272 O O . LYS A 1 806 ? -19.128 -17.923 50.549 1.00 73.81 806 LYS A O 1
ATOM 6277 N N . VAL A 1 807 ? -17.259 -19.135 50.275 1.00 64.38 807 VAL A N 1
ATOM 6278 C CA . VAL A 1 807 ? -17.877 -20.460 50.401 1.00 64.38 807 VAL A CA 1
ATOM 6279 C C . VAL A 1 807 ? -17.369 -21.059 51.711 1.00 64.38 807 VAL A C 1
ATOM 6281 O O . VAL A 1 807 ? -16.186 -20.916 52.021 1.00 64.38 807 VAL A O 1
ATOM 6284 N N . GLU A 1 808 ? -18.238 -21.686 52.503 1.00 53.56 808 GLU A N 1
ATOM 6285 C CA . GLU A 1 808 ? -17.779 -22.496 53.641 1.00 53.56 808 GLU A CA 1
ATOM 6286 C C . GLU A 1 808 ? -17.044 -23.746 53.116 1.00 53.56 808 GLU A C 1
ATOM 6288 O O . GLU A 1 808 ? -17.576 -24.464 52.270 1.00 53.56 808 GLU A O 1
ATOM 6293 N N . GLU A 1 809 ? -15.823 -24.002 53.599 1.00 40.44 809 GLU A N 1
ATOM 6294 C CA . GLU A 1 809 ? -15.183 -25.319 53.457 1.00 40.44 809 GLU A CA 1
ATOM 6295 C C . GLU A 1 809 ? -15.851 -26.302 54.443 1.00 40.44 809 GLU A C 1
ATOM 6297 O O . GLU A 1 809 ? -16.102 -25.928 55.591 1.00 40.44 809 GLU A O 1
ATOM 6302 N N . GLU A 1 810 ? -16.163 -27.525 53.985 1.00 32.00 810 GLU A N 1
ATOM 6303 C CA . GLU A 1 810 ? -16.866 -28.585 54.753 1.00 32.00 810 GLU A CA 1
ATOM 6304 C C . GLU A 1 810 ? -16.032 -29.216 55.890 1.00 32.00 810 GLU A C 1
ATOM 6306 O O . GLU A 1 810 ? -14.842 -29.541 55.661 1.00 32.00 810 GLU A O 1
#

Foldseek 3Di:
DDDPVPPPPPPPPPPPVVPVVPVVVVVVVVVVVVCQQPDLWWKFKAFLQQQTPFTHPNVCVVQVHPGVVCNAPSQVQFDPVQSVVSRVQSNCCQVPQKGKDWTWTQHPVRDTWIWIKIKGFDAFPVGHTGMMMITIDTDVVLVVLVVLLVQLLVLLLVQLLCVLVVPLVDARDLVSHDPVCSVLSVLLNLLSVLVVVVVVVVVVLVLQVCLCCVLVVVCVVCVVVPNLVRADDLVSHDPVCSVVSVVVRVVSVVVVVVVVVVVPPDDDDDDDDDDDDDDDDDDDDDDDDDDDDDDDDDDDDDDDDDDDDDDDYDDDDDDDDDDHPPCCQADPCFWKFKAFLVQFTADTYPNVCVPQVDDCVQRGRDHPVRHQFADPQNVVVVVVCVVVPDADKDWDWDWTARPVRDTFIWIKIKDFDDDPPDDTGMIMMTIDTCRVVVVVVVVSVVVSVVSVVLSVLLSVQSNVVSQFALVDARDQDDPDSSNSSRVSSVSSSVVVVVVLVVLLVVLVVLLVVLVVLLVVLVVVLVVLVVLLVVLVVLLVVLVVLLVVLVVVLVVLVVLLVVLVVLLVVLVVLLVVLVVLLVVLVVLLVVLVVLLVVLVVQLVVLVVLLVVLVVVLVVLVVLLVVLVVLLVVLVVQLVVLVVQLVVLVVVPPVSVVSNVVSVVSNVVSVVSNVVSVVSNVVSVVSNVVSVVSNVVSVVSNVVSVVSSVVSVVSSVVSVVSSVVSVVVNVVSVVSNVVSVVSNVVSVVSSVVSVVSNVVSVVSNVVSVVSNVVSVVVSVVSVVSSVVSVVSSVSSVVSSVCSDSNNDHDDD

Sequence (810 aa):
MPWIVKRTLREWENIIERKKAEKGAEALKEYAENLIKRAPTPITLLTPEGLRTDCNLAMERLAGREKHELIEAIEGIYAEESKEDAKRIVKEAVEKGSASCELTIVRKDGIRVPVIANTSVIRDNAGNVVNVIYTASDLTELKKREEDLNMAVNVFGEVLSRAAKGDLTVEVDLSKISEGYRPTGEDINAMIESLKENIDELNIRKTDLESVISHFGKILGKTAVGELDARIEMDSLPDEFRFIGEILNDTIEGLGNMMEEIKNREEDLDSALSSFGEVLSVATKGDLTANVELEEIPEGYRKIGEDINSMILATKEREEESQKLSAIVENSGTPTILTDPTRRWDYVNPIFEKFFGFKKEEVLGKTTFETPIVTEEAKKIISEQRELYGKDAVTYEAPFMKRSGDVAYMMITQNPIYYEEGEVTKWVVEFKDITELKGKEAQLRENSEYLQEQAEKIKEAMKKASEGYISVRIQKEKEDAMGEIADNINLLLENLGKITEVIKDSMRKTVKESEEGSESVSQMNSGMQQISSSAQQIAGGSENLSRIAVSAQSELKDSIEIFEVLSKASKSSSEKMDDMANITVKLSEDAEKAGSEMERMTKEIDRSAELINKLNNSIKNVGKVSRKIRDIADQTNLLSLNAAIEAARAGEYGRGFAVVADEIRKLAEESKRSTEEIEDMTDEIKDSSKEVITSTKEMGQVSEASGITIRKVLEAFMRISEGVKEVNRSIAEVRERSDKGMEAIGKVAEGMDEVAGTSEEMAASSEETSAAIEEQTAAIQQLGDTMNSVKEYASETYGSLIENFKVEEE

pLDDT: mean 71.97, std 20.04, range [22.27, 96.75]

Radius of gyration: 88.89 Å; chains: 1; bounding box: 164×78×309 Å

Secondary structure (DSSP, 8-state):
--SSTTSSSSSSTTTSHHHHHHHHHHHHHHHHHHHHHH-SS-EEEE-TTS-EEEE-HHHHHHH-S-HHHHHH-SSTTB-HHHHHHHHHHHHHHHHHSEEEEEEEEE-TTS-EEEEEEEEEEEE-TTS-EEEEEEEEEE-HHHHHHHHHHHHHHHHHHHHHHHHTTT-TT----TTSS-TTTHHHHHHHHHHHHHHHHHHHHHHHHHHHHHHHHHHHHHHHHHHTTT-------GGGS-HHHHHHHHHHHHHHHHHHHHHHHHH-SS----------------------------------------------------------SSSTTTS-SS-EEEE-TT-BEEEE-HHHHHHH---HHHHTT-BGGGSTTB-HHHHHHHHHGGGG-SSS-EEEEEEEE-TTS-EEEEEEEEEEEE-TTS-EEEEEEEEEE-HHHHHHHHHHHHHHHHHHHHHHHHHHHHHHHHTTBTT--PPP-SSSHHHHHHHHHHHHHHHHHHHHHHHHHHHHHHHHHHHHHHHHHHHHHHHHHHHHHHHHHHHHHHHHHHHHHHHHHHHHHHHHHHHHHHHHHHHHHHHHHHHHHHHHHHHHHHHHHHHHHHHHHHHHHHHHHHHHHHHHHHHHHHHHHHHHHHHHHHHHHHHHHHHHHHHHHTGGGGHHHHHHHHHHHHHHHHHHHHHHHHHHHHHHHHHHHHHHHHHHHHHHHHHHHHHHHHHHHHHHHHHHHHHHHHHHHHHHHHHHHHHHHHHHHHHHHHHHHHHHHHHHHHHHHHHHHHHHHHHHHHHHHHHHHHHHHHHHHHHHHHHHHHHHSB----